Protein AF-A0AAV4IC95-F1 (afdb_monomer_lite)

Radius of gyration: 41.84 Å; chains: 1; bounding box: 137×111×97 Å

Secondary structure (DSSP, 8-state):
-------------------------------------HHHHHHHHHHHHHHHHHHHHHHHHHHH-TT-HHHHHHHHHHHHHHHHHHHHTT-HHHHHHHHHHHHHHHHHHTTSS---HHHHHHHHHHHHHHHHHHHHHHTT-----HHHHHHHHHHHHHHTTPPP----PPP-------------SSSPPHHHHHHHHHHHHHHHHHHHHHHHHHHHHHTSPBPPPHHHHHHHHHHHHHHHHTT-HHHHHHHHHHHHHHHHHHHTT--B-HHHHHHHHHHHHHHHHHHHHTTT-TTSPPTTHHHHHHHHHHHHHHHHHHHHHH--SSS----HHHHHHHHHHHHHHHHHHHHHHHH--TTT-SHHHHHHHHHHHHHHHHHHHTT-HHHHHHHHHHHHHHHHHHTT-S---HHHHHHHHHHHHHHHHHHHHHHTTPPPPP-HHHHHHHHHHHHH----------------------------S---HHHHHHHHHHHHHHHHHHHHHHHHHHH-TT-HHHHHHHHHHHHHHHHHHHHTT-HHHHHHHHHHHHHHHHHHTT-S---HHHHHHHHHHHHHHHHHHHHHHTT--PPP-HHHHHHHHHHHTT---------------PPP-PPP------TT--HHHHHHHHHHHHHHHHHHHHHHHHHHHTTT--HHHHHHHHHHHHHHHHHHHTT-HHHHHHHHHHHHHHHHHHHHTS--HHHHHHHHHHHHHHHHHHHHHHHHHHHHHS----------------------S-SS--PPPPP--------PPPP-----------------------HHHHHHHHHHHHHHHHHHHHHHHHHHHHHHHHHHHHHHHHHHHHHHHHHHHHHHHHHHHHHHHTT-------HHHHHHHHHHHHHHHHHHHHHHHHHHHHHHHHHHHHHHHHHHHHHHHHHHHHHHHHHHHHPPPGGGTHHHHHHHHHHHHHHTT--

Sequence (971 aa):
MSDEIVEEIVLASDETVAASSEPVDSATSEQTDDLIDDELLEVFIEEAQEVRETLAEYFPRWQADRTDADSLAEFRRGFHTLKGSGRMVGATVVGELAWSIENMLNRVIDGSIDPSDALVSLVDRVIALLPSMIAAFAEKQQILSPDIQSLMDEADCYSRGESWTPVELPPVAPVSEAVDDSTAEQAESEADLLDIFRKEAVVHLQVINDFIAESNERQVALAISDELQRSLHTLKGSASMAGITPVADVVIPLEKMIKEFQAHNIVADEPVLALLNRGGLLIQDGLDQLDANPLSPLAGANDLIHEIQLLQSERLTDIDEKEPVSGSRQEPKSVALFLAEGVDLLLEANDTLAHWNYQQDTDTAQALLNALITVSDSAKRVDIEPLVTLADSLIELYQRILQRQITMDDDLVQLLRDSHEHLIAMMDQLAAQQTSTGSQPLLDRISVLLQDSIPAATDDKADNQKTVSVETAAAGDVASDDMDQELIALFLDEATDILEEASRDLYRWLEYPDDQTCLQSLQRHLHTLKGGARMASITAIGDLGHELEYLYEDLCEARLSVSQELINLLLRTHDTLDEMLSQLRSNNVCRSAEDLRILIHEFRGGKTDDDQPTEEVQENSQPLASEPVSVALPDGLDPEMAGIFLEEATDLLEQIEEHMAAWQTDTANMMPAEELMRALHTLKGSARMAGLAELGDASHQMEVVVEGLQQKGSIGKDEIRELATDTEQLQRLVEGVASSFAQVLEPAAAVSVSDASDVPEATEPDRKIADVLSFPQPDDNAVSFIKAPAFLSSGQTAGNNAVEVSAREMVRVPAELLEQLVNLAGETSISRARIEQQISDFSYTLQEMHDTIERLREQLRRLDIETQSQILSRHEGELADHPEFDPLEMDQYSELTQLSRSLVESATDLMDLKDALADRNRDSETLITQQARINTELQEGLMRTRMVPFSRLLPRLRRIVRQVSSELGKD

Structure (mmCIF, N/CA/C/O backbone):
data_AF-A0AAV4IC95-F1
#
_entry.id   AF-A0AAV4IC95-F1
#
loop_
_atom_site.group_PDB
_atom_site.id
_atom_site.type_symbol
_atom_site.label_atom_id
_atom_site.label_alt_id
_atom_site.label_comp_id
_atom_site.label_asym_id
_atom_site.label_entity_id
_atom_site.label_seq_id
_atom_site.pdbx_PDB_ins_code
_atom_site.Cartn_x
_atom_site.Cartn_y
_atom_site.Cartn_z
_atom_site.occupancy
_atom_site.B_iso_or_equiv
_atom_site.auth_seq_id
_atom_site.auth_comp_id
_atom_site.auth_asym_id
_atom_site.auth_atom_id
_atom_site.pdbx_PDB_model_num
ATOM 1 N N . MET A 1 1 ? 83.575 -18.104 -8.329 1.00 35.94 1 MET A N 1
ATOM 2 C CA . MET A 1 1 ? 83.910 -19.512 -8.047 1.00 35.94 1 MET A CA 1
ATOM 3 C C . MET A 1 1 ? 82.585 -20.243 -8.092 1.00 35.94 1 MET A C 1
ATOM 5 O O . MET A 1 1 ? 81.776 -19.992 -7.216 1.00 35.94 1 MET A O 1
ATOM 9 N N . SER A 1 2 ? 82.207 -20.698 -9.286 1.00 32.94 2 SER A N 1
ATOM 10 C CA . SER A 1 2 ? 82.410 -22.077 -9.788 1.00 32.94 2 SER A CA 1
ATOM 11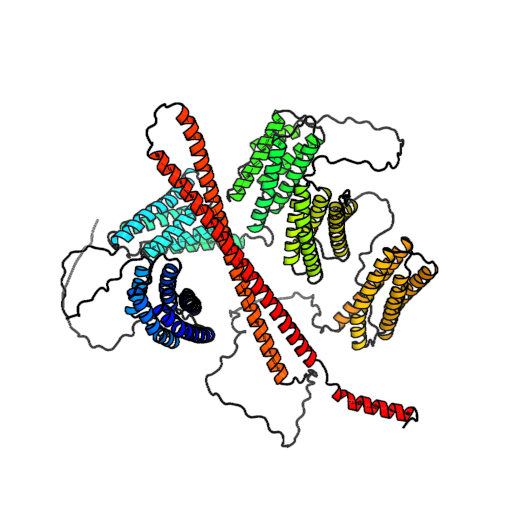 C C . SER A 1 2 ? 81.132 -22.866 -9.476 1.00 32.94 2 SER A C 1
ATOM 13 O O . SER A 1 2 ? 80.852 -23.071 -8.303 1.00 32.94 2 SER A O 1
ATOM 15 N N . ASP A 1 3 ? 80.202 -23.024 -10.419 1.00 32.50 3 ASP A N 1
ATOM 16 C CA . ASP A 1 3 ? 80.199 -24.003 -11.530 1.00 32.50 3 ASP A CA 1
ATOM 17 C C . ASP A 1 3 ? 80.418 -25.453 -11.083 1.00 32.50 3 ASP A C 1
ATOM 19 O O . ASP A 1 3 ? 81.523 -25.814 -10.686 1.00 32.50 3 ASP A O 1
ATOM 23 N N . GLU A 1 4 ? 79.376 -26.269 -11.268 1.00 36.56 4 GLU A N 1
ATOM 24 C CA . GLU A 1 4 ? 79.429 -27.672 -11.714 1.00 36.56 4 GLU A CA 1
ATOM 25 C C . GLU A 1 4 ? 78.048 -27.968 -12.361 1.00 36.56 4 GLU A C 1
ATOM 27 O O . GLU A 1 4 ? 77.035 -27.913 -11.671 1.00 36.56 4 GLU A O 1
ATOM 32 N N . ILE A 1 5 ? 77.879 -27.911 -13.695 1.00 33.66 5 ILE A N 1
ATOM 33 C CA . ILE A 1 5 ? 78.265 -28.880 -14.759 1.00 33.66 5 ILE A CA 1
ATOM 34 C C . ILE A 1 5 ? 77.443 -30.188 -14.612 1.00 33.66 5 ILE A C 1
ATOM 36 O O . ILE A 1 5 ? 77.639 -30.879 -13.623 1.00 33.66 5 ILE A O 1
ATOM 40 N N . VAL A 1 6 ? 76.406 -30.528 -15.406 1.00 31.30 6 VAL A N 1
ATOM 41 C CA . VAL A 1 6 ? 76.194 -30.683 -16.879 1.00 31.30 6 VAL A CA 1
ATOM 42 C C . VAL A 1 6 ? 76.185 -32.176 -17.299 1.00 31.30 6 VAL A C 1
ATOM 44 O O . VAL A 1 6 ? 77.106 -32.903 -16.946 1.00 31.30 6 VAL A O 1
ATOM 47 N N . GLU A 1 7 ? 75.158 -32.548 -18.099 1.00 31.05 7 GLU A N 1
ATOM 48 C CA . GLU A 1 7 ? 75.103 -33.641 -19.119 1.00 31.05 7 GLU A CA 1
ATOM 49 C C . GLU A 1 7 ? 75.051 -35.122 -18.643 1.00 31.05 7 GLU A C 1
ATOM 51 O O . GLU A 1 7 ? 75.615 -35.466 -17.617 1.00 31.05 7 GLU A O 1
ATOM 56 N N . GLU A 1 8 ? 74.394 -36.111 -19.279 1.00 30.03 8 GLU A N 1
ATOM 57 C CA . GLU A 1 8 ? 73.865 -36.318 -20.643 1.00 30.03 8 GLU A CA 1
ATOM 58 C C . GLU A 1 8 ? 73.067 -37.659 -20.695 1.00 30.03 8 GLU A C 1
ATOM 60 O O . GLU A 1 8 ? 73.295 -38.542 -19.866 1.00 30.03 8 GLU A O 1
ATOM 65 N N . ILE A 1 9 ? 72.237 -37.837 -21.739 1.00 27.55 9 ILE A N 1
ATOM 66 C CA . ILE A 1 9 ? 72.007 -39.059 -22.565 1.00 27.55 9 ILE A CA 1
ATOM 67 C C . ILE A 1 9 ? 70.525 -39.412 -22.819 1.00 27.55 9 ILE A C 1
ATOM 69 O O . ILE A 1 9 ? 69.745 -39.759 -21.937 1.00 27.55 9 ILE A O 1
ATOM 73 N N . VAL A 1 10 ? 70.213 -39.381 -24.118 1.00 27.75 10 VAL A N 1
ATOM 74 C CA . VAL A 1 10 ? 68.979 -39.723 -24.840 1.00 27.75 10 VAL A CA 1
ATOM 75 C C . VAL A 1 10 ? 69.079 -41.159 -25.399 1.00 27.75 10 VAL A C 1
ATOM 77 O O . VAL A 1 10 ? 70.168 -41.538 -25.824 1.00 27.75 10 VAL A O 1
ATOM 80 N N . LEU A 1 11 ? 67.959 -41.906 -25.478 1.00 27.08 11 LEU A N 1
ATOM 81 C CA . LEU A 1 11 ? 67.430 -42.628 -26.674 1.00 27.08 11 LEU A CA 1
ATOM 82 C C . LEU A 1 11 ? 66.675 -43.952 -26.386 1.00 27.08 11 LEU A C 1
ATOM 84 O O . LEU A 1 11 ? 67.269 -44.951 -25.998 1.00 27.08 11 LEU A O 1
ATOM 88 N N . ALA A 1 12 ? 65.397 -43.927 -26.795 1.00 26.23 12 ALA A N 1
ATOM 89 C CA . ALA A 1 12 ? 64.696 -44.853 -27.706 1.00 26.23 12 ALA A CA 1
ATOM 90 C C . ALA A 1 12 ? 64.202 -46.252 -27.265 1.00 26.23 12 ALA A C 1
ATOM 92 O O . ALA A 1 12 ? 64.983 -47.115 -26.877 1.00 26.23 12 ALA A O 1
ATOM 93 N N . SER A 1 13 ? 62.900 -46.469 -27.533 1.00 25.95 13 SER A N 1
ATOM 94 C CA . SER A 1 13 ? 62.185 -47.598 -28.200 1.00 25.95 13 SER A CA 1
ATOM 95 C C . SER A 1 13 ? 60.879 -47.924 -27.448 1.00 25.95 13 SER A C 1
ATOM 97 O O . SER A 1 13 ? 60.918 -48.263 -26.274 1.00 25.95 13 SER A O 1
ATOM 99 N N . ASP A 1 14 ? 59.714 -47.490 -27.941 1.00 26.14 14 ASP A N 1
ATOM 100 C CA . ASP A 1 14 ? 58.858 -48.101 -28.982 1.00 26.14 14 ASP A CA 1
ATOM 101 C C . ASP A 1 14 ? 58.219 -49.421 -28.520 1.00 26.14 14 ASP A C 1
ATOM 103 O O . ASP A 1 14 ? 58.886 -50.450 -28.519 1.00 26.14 14 ASP A O 1
ATOM 107 N N . GLU A 1 15 ? 56.933 -49.389 -28.142 1.00 27.03 15 GLU A N 1
ATOM 108 C CA . GLU A 1 15 ? 56.035 -50.531 -28.350 1.00 27.03 15 GLU A CA 1
ATOM 109 C C . GLU A 1 15 ? 54.547 -50.129 -28.309 1.00 27.03 15 GLU A C 1
ATOM 111 O O . GLU A 1 15 ? 54.009 -49.585 -27.347 1.00 27.03 15 GLU A O 1
ATOM 116 N N . THR A 1 16 ? 53.910 -50.427 -29.433 1.00 27.52 16 THR A N 1
ATOM 117 C CA . THR A 1 16 ? 52.493 -50.393 -29.797 1.00 27.52 16 THR A CA 1
ATOM 118 C C . THR A 1 16 ? 51.564 -51.167 -28.856 1.00 27.52 16 THR A C 1
ATOM 120 O O . THR A 1 16 ? 51.845 -52.335 -28.600 1.00 27.52 16 THR A O 1
ATOM 123 N N . VAL A 1 17 ? 50.370 -50.637 -28.542 1.00 27.72 17 VAL A N 1
ATOM 124 C CA . VAL A 1 17 ? 49.143 -51.455 -28.398 1.00 27.72 17 VAL A CA 1
ATOM 125 C C . VAL A 1 17 ? 47.923 -50.693 -28.921 1.00 27.72 17 VAL A C 1
ATOM 127 O O . VAL A 1 17 ? 47.652 -49.557 -28.545 1.00 27.72 17 VAL A O 1
ATOM 130 N N . ALA A 1 18 ? 47.222 -51.370 -29.827 1.00 26.33 18 ALA A N 1
ATOM 131 C CA . ALA A 1 18 ? 46.010 -50.962 -30.508 1.00 26.33 18 ALA A CA 1
ATOM 132 C C . ALA A 1 18 ? 44.761 -50.984 -29.612 1.00 26.33 18 ALA A C 1
ATOM 134 O O . ALA A 1 18 ? 44.652 -51.760 -28.664 1.00 26.33 18 ALA A O 1
ATOM 135 N N . ALA A 1 19 ? 43.805 -50.152 -30.018 1.00 26.06 19 ALA A N 1
ATOM 136 C CA . ALA A 1 19 ? 42.455 -50.028 -29.502 1.00 26.06 19 ALA A CA 1
ATOM 137 C C . ALA A 1 19 ? 41.643 -51.337 -29.553 1.00 26.06 19 ALA A C 1
ATOM 139 O O . ALA A 1 19 ? 41.654 -52.062 -30.549 1.00 26.06 19 ALA A O 1
ATOM 140 N N . SER A 1 20 ? 40.858 -51.558 -28.497 1.00 25.09 20 SER A N 1
ATOM 141 C CA . SER A 1 20 ? 39.622 -52.339 -28.511 1.00 25.09 20 SER A CA 1
ATOM 142 C C . SER A 1 20 ? 38.575 -51.562 -27.718 1.00 25.09 20 SER A C 1
ATOM 144 O O . SER A 1 20 ? 38.799 -51.202 -26.567 1.00 25.09 20 SER A O 1
ATOM 146 N N . SER A 1 21 ? 37.462 -51.297 -28.385 1.00 26.20 21 SER A N 1
ATOM 147 C CA . SER A 1 21 ? 36.261 -50.593 -27.946 1.00 26.20 21 SER A CA 1
ATOM 148 C C . SER A 1 21 ? 35.375 -51.428 -27.018 1.00 26.20 21 SER A C 1
ATOM 150 O O . SER A 1 21 ? 35.070 -52.567 -27.364 1.00 26.20 21 SER A O 1
ATOM 152 N N . GLU A 1 22 ? 34.894 -50.818 -25.935 1.00 23.02 22 GLU A N 1
ATOM 153 C CA . GLU A 1 22 ? 33.528 -50.921 -25.386 1.00 23.02 22 GLU A CA 1
ATOM 154 C C . GLU A 1 22 ? 33.271 -49.670 -24.505 1.00 23.02 22 GLU A C 1
ATOM 156 O O . GLU A 1 22 ? 34.238 -49.011 -24.115 1.00 23.02 22 GLU A O 1
ATOM 161 N N . PRO A 1 23 ? 32.006 -49.243 -24.330 1.00 26.70 23 PRO A N 1
ATOM 162 C CA . PRO A 1 23 ? 31.622 -47.836 -24.244 1.00 26.70 23 PRO A CA 1
ATOM 163 C C . PRO A 1 23 ? 31.932 -47.230 -22.876 1.00 26.70 23 PRO A C 1
ATOM 165 O O . PRO A 1 23 ? 31.667 -47.834 -21.840 1.00 26.70 23 PRO A O 1
ATOM 168 N N . VAL A 1 24 ? 32.478 -46.016 -22.889 1.00 25.73 24 VAL A N 1
ATOM 169 C CA . VAL A 1 24 ? 32.586 -45.176 -21.698 1.00 25.73 24 VAL A CA 1
ATOM 170 C C . VAL A 1 24 ? 31.320 -44.334 -21.653 1.00 25.73 24 VAL A C 1
ATOM 172 O O . VAL A 1 24 ? 31.080 -43.546 -22.567 1.00 25.73 24 VAL A O 1
ATOM 175 N N . ASP A 1 25 ? 30.517 -44.573 -20.617 1.00 24.92 25 ASP A N 1
ATOM 176 C CA . ASP A 1 25 ? 29.403 -43.730 -20.194 1.00 24.92 25 ASP A CA 1
ATOM 177 C C . ASP A 1 25 ? 29.812 -42.257 -20.267 1.00 24.92 25 ASP A C 1
ATOM 179 O O . ASP A 1 25 ? 30.789 -41.827 -19.645 1.00 24.92 25 ASP A O 1
ATOM 183 N N . SER A 1 26 ? 29.066 -41.495 -21.058 1.00 27.75 26 SER A N 1
ATOM 184 C CA . SER A 1 26 ? 29.115 -40.043 -21.061 1.00 27.75 26 SER A CA 1
ATOM 185 C C . SER A 1 26 ? 28.747 -39.548 -19.669 1.00 27.75 26 SER A C 1
ATOM 187 O O . SER A 1 26 ? 27.629 -39.766 -19.204 1.00 27.75 26 SER A O 1
ATOM 189 N N . ALA A 1 27 ? 29.711 -38.897 -19.025 1.00 29.45 27 ALA A N 1
ATOM 190 C CA . ALA A 1 27 ? 29.542 -38.202 -17.766 1.00 29.45 27 ALA A CA 1
ATOM 191 C C . ALA A 1 27 ? 28.375 -37.207 -17.869 1.00 29.45 27 ALA A C 1
ATOM 193 O O . ALA A 1 27 ? 28.445 -36.217 -18.593 1.00 29.45 27 ALA A O 1
ATOM 194 N N . THR A 1 28 ? 27.301 -37.570 -17.172 1.00 26.36 28 THR A N 1
ATOM 195 C CA . THR A 1 28 ? 26.306 -36.731 -16.498 1.00 26.36 28 THR A CA 1
ATOM 196 C C . THR A 1 28 ? 26.551 -35.226 -16.610 1.00 26.36 28 THR A C 1
ATOM 198 O O . THR A 1 28 ? 27.380 -34.669 -15.891 1.00 26.36 28 THR A O 1
ATOM 201 N N . SER A 1 29 ? 25.761 -34.576 -17.466 1.00 28.78 29 SER A N 1
ATOM 202 C CA . SER A 1 29 ? 25.302 -33.211 -17.223 1.00 28.78 29 SER A CA 1
ATOM 203 C C . SER A 1 29 ? 24.629 -33.175 -15.854 1.00 28.78 29 SER A C 1
ATOM 205 O O . SER A 1 29 ? 23.812 -34.052 -15.561 1.00 28.78 29 SER A O 1
ATOM 207 N N . GLU A 1 30 ? 24.977 -32.196 -15.027 1.00 28.31 30 GLU A N 1
ATOM 208 C CA . GLU A 1 30 ? 24.247 -31.874 -13.804 1.00 28.31 30 GLU A CA 1
ATOM 209 C C . GLU A 1 30 ? 22.785 -31.596 -14.180 1.00 28.31 30 GLU A C 1
ATOM 211 O O . GLU A 1 30 ? 22.443 -30.541 -14.704 1.00 28.31 30 GLU A O 1
ATOM 216 N N . GLN A 1 31 ? 21.938 -32.611 -14.006 1.00 30.70 31 GLN A N 1
ATOM 217 C CA . GLN A 1 31 ? 20.495 -32.469 -14.052 1.00 30.70 31 GLN A CA 1
ATOM 218 C C . GLN A 1 31 ? 20.095 -31.820 -12.734 1.00 30.70 31 GLN A C 1
ATOM 220 O O . GLN A 1 31 ? 20.204 -32.433 -11.671 1.00 30.70 31 GLN A O 1
ATOM 225 N N . THR A 1 32 ? 19.675 -30.563 -12.813 1.00 29.81 32 THR A N 1
ATOM 226 C CA . THR A 1 32 ? 18.768 -29.969 -11.840 1.00 29.81 32 THR A CA 1
ATOM 227 C C . THR A 1 32 ? 17.545 -30.875 -11.766 1.00 29.81 32 THR A C 1
ATOM 229 O O . THR A 1 32 ? 16.764 -30.966 -12.713 1.00 29.81 32 THR A O 1
ATOM 232 N N . ASP A 1 33 ? 17.449 -31.624 -10.672 1.00 33.09 33 ASP A N 1
ATOM 233 C CA . ASP A 1 33 ? 16.279 -32.409 -10.292 1.00 33.09 33 ASP A CA 1
ATOM 234 C C . ASP A 1 33 ? 15.185 -31.421 -9.855 1.00 33.09 33 ASP A C 1
ATOM 236 O O . ASP A 1 33 ? 14.886 -31.269 -8.672 1.00 33.09 33 ASP A O 1
ATOM 240 N N . ASP A 1 34 ? 14.654 -30.667 -10.822 1.00 41.28 34 ASP A N 1
ATOM 241 C CA . ASP A 1 34 ? 13.369 -30.004 -10.668 1.00 41.28 34 ASP A CA 1
ATOM 242 C C . ASP A 1 34 ? 12.340 -31.129 -10.683 1.00 41.28 34 ASP A C 1
ATOM 244 O O . ASP A 1 34 ? 11.968 -31.666 -11.731 1.00 41.28 34 ASP A O 1
ATOM 248 N N . LEU A 1 35 ? 11.927 -31.531 -9.485 1.00 46.97 35 LEU A N 1
ATOM 249 C CA . LEU A 1 35 ? 10.699 -32.276 -9.265 1.00 46.97 35 LEU A CA 1
ATOM 250 C C . LEU A 1 35 ? 9.558 -31.447 -9.873 1.00 46.97 35 LEU A C 1
ATOM 252 O O . LEU A 1 35 ? 8.955 -30.625 -9.188 1.00 46.97 35 LEU A O 1
ATOM 256 N N . ILE A 1 36 ? 9.287 -31.628 -11.170 1.00 56.00 36 ILE A N 1
ATOM 257 C CA . ILE A 1 36 ? 8.017 -31.221 -11.767 1.00 56.00 36 ILE A CA 1
ATOM 258 C C . ILE A 1 36 ? 6.970 -31.955 -10.944 1.00 56.00 36 ILE A C 1
ATOM 260 O O . ILE A 1 36 ? 6.952 -33.188 -10.936 1.00 56.00 36 ILE A O 1
ATOM 264 N N . ASP A 1 37 ? 6.175 -31.193 -10.202 1.00 66.12 37 ASP A N 1
ATOM 265 C CA . ASP A 1 37 ? 5.076 -31.721 -9.413 1.00 66.12 37 ASP A CA 1
ATOM 266 C C . ASP A 1 37 ? 4.169 -32.529 -10.349 1.00 66.12 37 ASP A C 1
ATOM 268 O O . ASP A 1 37 ? 3.635 -31.992 -11.325 1.00 66.12 37 ASP A O 1
ATOM 272 N N . ASP A 1 38 ? 4.059 -33.837 -10.106 1.00 64.94 38 ASP A N 1
ATOM 273 C CA . ASP A 1 38 ? 3.275 -34.728 -10.960 1.00 64.94 38 ASP A CA 1
ATOM 274 C C . ASP A 1 38 ? 1.782 -34.295 -10.965 1.00 64.94 38 ASP A C 1
ATOM 276 O O . ASP A 1 38 ? 1.086 -34.568 -11.944 1.00 64.94 38 ASP A O 1
ATOM 280 N N . GLU A 1 39 ? 1.311 -33.541 -9.953 1.00 66.75 39 GLU A N 1
ATOM 281 C CA . GLU A 1 39 ? -0.017 -32.899 -9.941 1.00 66.75 39 GLU A CA 1
ATOM 282 C C . GLU A 1 39 ? -0.100 -31.717 -10.925 1.00 66.75 39 GLU A C 1
ATOM 284 O O . GLU A 1 39 ? -1.061 -31.607 -11.687 1.00 66.75 39 GLU A O 1
ATOM 289 N N . LEU A 1 40 ? 0.926 -30.859 -10.983 1.00 73.50 40 LEU A N 1
ATOM 290 C CA . LEU A 1 40 ? 0.981 -29.751 -11.948 1.00 73.50 40 LEU A CA 1
ATOM 291 C C . LEU A 1 40 ? 1.126 -30.263 -13.387 1.00 73.50 40 LEU A C 1
ATOM 293 O O . LEU A 1 40 ? 0.558 -29.683 -14.313 1.00 73.50 40 LEU A O 1
ATOM 297 N N . LEU A 1 41 ? 1.843 -31.373 -13.586 1.00 78.38 41 LEU A N 1
ATOM 298 C CA . LEU A 1 41 ? 1.952 -32.036 -14.884 1.00 78.38 41 LEU A CA 1
ATOM 299 C C . LEU A 1 41 ? 0.595 -32.576 -15.368 1.00 78.38 41 LEU A C 1
ATOM 301 O O . LEU A 1 41 ? 0.285 -32.444 -16.553 1.00 78.38 41 LEU A O 1
ATOM 305 N N . GLU A 1 42 ? -0.211 -33.165 -14.478 1.00 78.88 42 GLU A N 1
ATOM 306 C CA . GLU A 1 42 ? -1.560 -33.654 -14.802 1.00 78.88 42 GLU A CA 1
ATOM 307 C C . GLU A 1 42 ? -2.481 -32.495 -15.212 1.00 78.88 42 GLU A C 1
ATOM 309 O O . GLU A 1 42 ? -3.097 -32.560 -16.279 1.00 78.88 42 GLU A O 1
ATOM 314 N N . VAL A 1 43 ? -2.463 -31.388 -14.458 1.00 78.75 43 VAL A N 1
ATOM 315 C CA . VAL A 1 43 ? -3.209 -30.157 -14.783 1.00 78.75 43 VAL A CA 1
ATOM 316 C C . VAL A 1 43 ? -2.779 -29.580 -16.133 1.00 78.75 43 VAL A C 1
ATOM 318 O O . VAL A 1 43 ? -3.624 -29.278 -16.973 1.00 78.75 43 VAL A O 1
ATOM 321 N N . PHE A 1 44 ? -1.475 -29.490 -16.405 1.00 85.12 44 PHE A N 1
ATOM 322 C CA . PHE A 1 44 ? -0.980 -29.007 -17.696 1.00 85.12 44 PHE A CA 1
ATOM 323 C C . PHE A 1 44 ? -1.433 -29.885 -18.866 1.00 85.12 44 PHE A C 1
ATOM 325 O O . PHE A 1 44 ? -1.768 -29.371 -19.932 1.00 85.12 44 PHE A O 1
ATOM 332 N N . ILE A 1 45 ? -1.452 -31.210 -18.701 1.00 84.75 45 ILE A N 1
ATOM 333 C CA . ILE A 1 45 ? -1.902 -32.123 -19.758 1.00 84.75 45 ILE A CA 1
ATOM 334 C C . ILE A 1 45 ? -3.406 -31.962 -20.015 1.00 84.75 45 ILE A C 1
ATOM 336 O O . ILE A 1 45 ? -3.816 -32.030 -21.178 1.00 84.75 45 ILE A O 1
ATOM 340 N N . GLU A 1 46 ? -4.217 -31.743 -18.978 1.00 82.81 46 GLU A N 1
ATOM 341 C CA . GLU A 1 46 ? -5.650 -31.448 -19.110 1.00 82.81 46 GLU A CA 1
ATOM 342 C C . GLU A 1 46 ? -5.881 -30.103 -19.815 1.00 82.81 46 GLU A C 1
ATOM 344 O O . GLU A 1 46 ? -6.550 -30.065 -20.851 1.00 82.81 46 GLU A O 1
ATOM 349 N N . GLU A 1 47 ? -5.233 -29.027 -19.364 1.00 84.38 47 GLU A N 1
ATOM 350 C CA . GLU A 1 47 ? -5.332 -27.702 -19.991 1.00 84.38 47 GLU A CA 1
ATOM 351 C C . GLU A 1 47 ? -4.843 -27.715 -21.445 1.00 84.38 47 GLU A C 1
ATOM 353 O O . GLU A 1 47 ? -5.479 -27.154 -22.340 1.00 84.38 47 GLU A O 1
ATOM 358 N N . ALA A 1 48 ? -3.742 -28.411 -21.734 1.00 86.81 48 ALA A N 1
ATOM 359 C CA . ALA A 1 48 ? -3.226 -28.533 -23.090 1.00 86.81 48 ALA A CA 1
ATOM 360 C C . ALA A 1 48 ? -4.159 -29.357 -24.000 1.00 86.81 48 ALA A C 1
ATOM 362 O O . ALA A 1 48 ? -4.172 -29.151 -25.219 1.00 86.81 48 ALA A O 1
ATOM 363 N N . GLN A 1 49 ? -4.959 -30.276 -23.449 1.00 85.06 49 GLN A N 1
ATOM 364 C CA . GLN A 1 49 ? -6.016 -30.964 -24.197 1.00 85.06 49 GLN A CA 1
ATOM 365 C C . GLN A 1 49 ? -7.196 -30.033 -24.493 1.00 85.06 49 GLN A C 1
ATOM 367 O O . GLN A 1 49 ? -7.617 -29.972 -25.650 1.00 85.06 49 GLN A O 1
ATOM 372 N N . GLU A 1 50 ? -7.668 -29.255 -23.518 1.00 85.69 50 GLU A N 1
ATOM 373 C CA . GLU A 1 50 ? -8.743 -28.267 -23.707 1.00 85.69 50 GLU A CA 1
ATOM 374 C C . GLU A 1 50 ? -8.360 -27.179 -24.721 1.00 85.69 50 GLU A C 1
ATOM 376 O O . GLU A 1 50 ? -9.129 -26.834 -25.628 1.00 85.69 50 GLU A O 1
ATOM 381 N N . VAL A 1 51 ? -7.120 -26.687 -24.641 1.00 89.69 51 VAL A N 1
ATOM 382 C CA . VAL A 1 51 ? -6.557 -25.762 -25.629 1.00 89.69 51 VAL A CA 1
ATOM 383 C C . VAL A 1 51 ? -6.584 -26.394 -27.016 1.00 89.69 51 VAL A C 1
ATOM 385 O O . VAL A 1 51 ? -7.004 -25.751 -27.973 1.00 89.69 51 VAL A O 1
ATOM 388 N N . ARG A 1 52 ? -6.193 -27.663 -27.165 1.00 89.19 52 ARG A N 1
ATOM 389 C CA . ARG A 1 52 ? -6.228 -28.339 -28.471 1.00 89.19 52 ARG A CA 1
ATOM 390 C C . ARG A 1 52 ? -7.638 -28.492 -29.031 1.00 89.19 52 ARG A C 1
ATOM 392 O O . ARG A 1 52 ? -7.793 -28.396 -30.248 1.00 89.19 52 ARG A O 1
ATOM 399 N N . GLU A 1 53 ? -8.639 -28.735 -28.192 1.00 88.31 53 GLU A N 1
ATOM 400 C CA . GLU A 1 53 ? -10.043 -28.763 -28.619 1.00 88.31 53 GLU A CA 1
ATOM 401 C C . GLU A 1 53 ? -10.487 -27.387 -29.124 1.00 88.31 53 GLU A C 1
ATOM 403 O O . GLU A 1 53 ? -11.052 -27.282 -30.215 1.00 88.31 53 GLU A O 1
ATOM 408 N N . THR A 1 54 ? -10.110 -26.332 -28.402 1.00 87.81 54 THR A N 1
ATOM 409 C CA . THR A 1 54 ? -10.349 -24.936 -28.789 1.00 87.81 54 THR A CA 1
ATOM 410 C C . THR A 1 54 ? -9.674 -24.606 -30.125 1.00 87.81 54 THR A C 1
ATOM 412 O O . THR A 1 54 ? -10.322 -24.125 -31.057 1.00 87.81 54 THR A O 1
ATOM 415 N N . LEU A 1 55 ? -8.389 -24.939 -30.288 1.00 89.88 55 LEU A N 1
ATOM 416 C CA . LEU A 1 55 ? -7.661 -24.737 -31.544 1.00 89.88 55 LEU A CA 1
ATOM 417 C C . LEU A 1 55 ? -8.304 -25.531 -32.696 1.00 89.88 55 LEU A C 1
ATOM 419 O O . LEU A 1 55 ? -8.419 -25.011 -33.803 1.00 89.88 55 LEU A O 1
ATOM 423 N N . ALA A 1 56 ? -8.772 -26.758 -32.450 1.00 88.00 56 ALA A N 1
ATOM 424 C CA . ALA A 1 56 ? -9.435 -27.583 -33.460 1.00 88.00 56 ALA A CA 1
ATOM 425 C C . ALA A 1 56 ? -10.816 -27.048 -33.885 1.00 88.00 56 ALA A C 1
ATOM 427 O O . ALA A 1 56 ? -11.234 -27.295 -35.019 1.00 88.00 56 ALA A O 1
ATOM 428 N N . GLU A 1 57 ? -11.521 -26.326 -33.011 1.00 89.81 57 GLU A N 1
ATOM 429 C CA . GLU A 1 57 ? -12.806 -25.698 -33.327 1.00 89.81 57 GLU A CA 1
ATOM 430 C C . GLU A 1 57 ? -12.639 -24.361 -34.064 1.00 89.81 57 GLU A C 1
ATOM 432 O O . GLU A 1 57 ? -13.272 -24.144 -35.103 1.00 89.81 57 GLU A O 1
ATOM 437 N N . TYR A 1 58 ? -11.794 -23.466 -33.547 1.00 90.94 58 TYR A N 1
ATOM 438 C CA . TYR A 1 58 ? -11.745 -22.072 -33.997 1.00 90.94 58 TYR A CA 1
ATOM 439 C C . TYR A 1 58 ? -10.748 -21.824 -35.135 1.00 90.94 58 TYR A C 1
ATOM 441 O O . TYR A 1 58 ? -11.045 -21.025 -36.028 1.00 90.94 58 TYR A O 1
ATOM 449 N N . PHE A 1 59 ? -9.626 -22.553 -35.207 1.00 92.06 59 PHE A N 1
ATOM 450 C CA . PHE A 1 59 ? -8.657 -22.362 -36.295 1.00 92.06 59 PHE A CA 1
ATOM 451 C C . PHE A 1 59 ? -9.243 -22.663 -37.690 1.00 92.06 59 PHE A C 1
ATOM 453 O O . PHE A 1 59 ? -9.083 -21.829 -38.582 1.00 92.06 59 PHE A O 1
ATOM 460 N N . PRO A 1 60 ? -9.993 -23.763 -37.926 1.00 92.31 60 PRO A N 1
ATOM 461 C CA . PRO A 1 60 ? -10.605 -24.009 -39.236 1.00 92.31 60 PRO A CA 1
ATOM 462 C C . PRO A 1 60 ? -11.665 -22.968 -39.624 1.00 92.31 60 PRO A C 1
ATOM 464 O O . PRO A 1 60 ? -11.865 -22.705 -40.811 1.00 92.31 60 PRO A O 1
ATOM 467 N N . ARG A 1 61 ? -12.352 -22.373 -38.637 1.00 90.31 61 ARG A N 1
ATOM 468 C CA . ARG A 1 61 ? -13.345 -21.308 -38.857 1.00 90.31 61 ARG A CA 1
ATOM 469 C C . ARG A 1 61 ? -12.659 -20.027 -39.317 1.00 90.31 61 ARG A C 1
ATOM 471 O O . ARG A 1 61 ? -13.037 -19.487 -40.354 1.00 90.31 61 ARG A O 1
ATOM 478 N N . TRP A 1 62 ? -11.585 -19.639 -38.635 1.00 92.19 62 TRP A N 1
ATOM 479 C CA . TRP A 1 62 ? -10.755 -18.505 -39.031 1.00 92.19 62 TRP A CA 1
ATOM 480 C C . TRP A 1 62 ? -10.012 -18.735 -40.360 1.00 92.19 62 TRP A C 1
ATOM 482 O O . TRP A 1 62 ? -9.879 -17.836 -41.187 1.00 92.19 62 TRP A O 1
ATOM 492 N N . GLN A 1 63 ? -9.582 -19.967 -40.639 1.00 90.62 63 GLN A N 1
ATOM 493 C CA . GLN A 1 63 ? -8.976 -20.322 -41.923 1.00 90.62 63 GLN A CA 1
ATOM 494 C C . GLN A 1 63 ? -9.967 -20.170 -43.091 1.00 90.62 63 GLN A C 1
ATOM 496 O O . GLN A 1 63 ? -9.562 -19.778 -44.190 1.00 90.62 63 GLN A O 1
ATOM 501 N N . ALA A 1 64 ? -11.248 -20.486 -42.871 1.0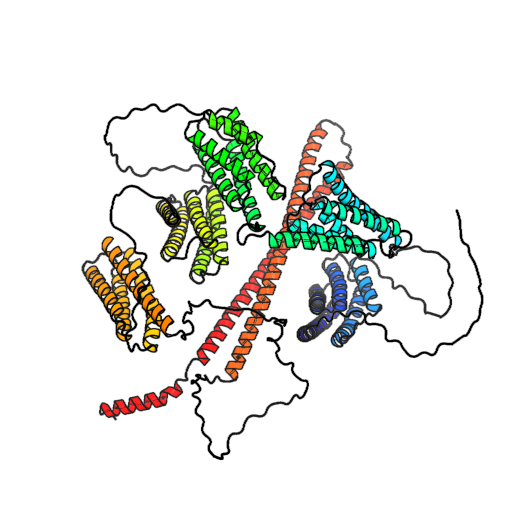0 88.81 64 ALA A N 1
ATOM 502 C CA . ALA A 1 64 ? -12.308 -20.342 -43.868 1.00 88.81 64 ALA A CA 1
ATOM 503 C C . ALA A 1 64 ? -12.753 -18.882 -44.057 1.00 88.81 64 ALA A C 1
ATOM 505 O O . ALA A 1 64 ? -13.077 -18.490 -45.182 1.00 88.81 64 ALA A O 1
ATOM 506 N N . ASP A 1 65 ? -12.749 -18.092 -42.983 1.00 88.62 65 ASP A N 1
ATOM 507 C CA . ASP A 1 65 ? -13.037 -16.660 -42.987 1.00 88.62 65 ASP A CA 1
ATOM 508 C C . ASP A 1 65 ? -12.025 -15.895 -42.121 1.00 88.62 65 ASP A C 1
ATOM 510 O O . ASP A 1 65 ? -12.168 -15.779 -40.905 1.00 88.62 65 ASP A O 1
ATOM 514 N N . ARG A 1 66 ? -11.007 -15.322 -42.775 1.00 84.94 66 ARG A N 1
ATOM 515 C CA . ARG A 1 66 ? -9.916 -14.590 -42.104 1.00 84.94 66 ARG A CA 1
ATOM 516 C C . ARG A 1 66 ? -10.349 -13.270 -41.477 1.00 84.94 66 ARG A C 1
ATOM 518 O O . ARG A 1 66 ? -9.548 -12.636 -40.799 1.00 84.94 66 ARG A O 1
ATOM 525 N N . THR A 1 67 ? -11.582 -12.840 -41.736 1.00 82.12 67 THR A N 1
ATOM 526 C CA . THR A 1 67 ? -12.160 -11.628 -41.149 1.00 82.12 67 THR A CA 1
ATOM 527 C C . THR A 1 67 ? -12.958 -11.909 -39.875 1.00 82.12 67 THR A C 1
ATOM 529 O O . THR A 1 67 ? -13.415 -10.968 -39.230 1.00 82.12 67 THR A O 1
ATOM 532 N N . ASP A 1 68 ? -13.099 -13.182 -39.488 1.00 88.06 68 ASP A N 1
ATOM 533 C CA . ASP A 1 68 ? -13.756 -13.599 -38.250 1.00 88.06 68 ASP A CA 1
ATOM 534 C C . ASP A 1 68 ? -12.858 -13.320 -37.031 1.00 88.06 68 ASP A C 1
ATOM 536 O O . ASP A 1 68 ? -12.030 -14.143 -36.628 1.00 88.06 68 ASP A O 1
ATOM 540 N N . ALA A 1 69 ? -13.014 -12.121 -36.466 1.00 83.94 69 ALA A N 1
ATOM 541 C CA . ALA A 1 69 ? -12.262 -11.656 -35.303 1.00 83.94 69 ALA A CA 1
ATOM 542 C C . ALA A 1 69 ? -12.529 -12.494 -34.040 1.00 83.94 69 ALA A C 1
ATOM 544 O O . ALA A 1 69 ? -11.614 -12.674 -33.238 1.00 83.94 69 ALA A O 1
ATOM 545 N N . ASP A 1 70 ? -13.736 -13.052 -33.891 1.00 84.62 70 ASP A N 1
ATOM 546 C CA . ASP A 1 70 ? -14.097 -13.884 -32.737 1.00 84.62 70 ASP A CA 1
ATOM 547 C C . ASP A 1 70 ? -13.306 -15.198 -32.774 1.00 84.62 70 ASP A C 1
ATOM 549 O O . ASP A 1 70 ? -12.684 -15.595 -31.787 1.00 84.62 70 ASP A O 1
ATOM 553 N N . SER A 1 71 ? -13.248 -15.840 -33.947 1.00 88.75 71 SER A N 1
ATOM 554 C CA . SER A 1 71 ? -12.447 -17.055 -34.132 1.00 88.75 71 SER A CA 1
ATOM 555 C C . SER A 1 71 ? -10.941 -16.793 -33.981 1.00 88.75 71 SER A C 1
ATOM 557 O O . SER A 1 71 ? -10.242 -17.644 -33.435 1.00 88.75 71 SER A O 1
ATOM 559 N N . LEU A 1 72 ? -10.432 -15.630 -34.412 1.00 90.00 72 LEU A N 1
ATOM 560 C CA . LEU A 1 72 ? -9.026 -15.235 -34.220 1.00 90.00 72 LEU A CA 1
ATOM 561 C C . LEU A 1 72 ? -8.683 -15.011 -32.738 1.00 90.00 72 LEU A C 1
ATOM 563 O O . LEU A 1 72 ? -7.620 -15.435 -32.282 1.00 90.00 72 LEU A O 1
ATOM 567 N N . ALA A 1 73 ? -9.581 -14.375 -31.983 1.00 87.62 73 ALA A N 1
ATOM 568 C CA . ALA A 1 73 ? -9.393 -14.105 -30.563 1.00 87.62 73 ALA A CA 1
ATOM 569 C C . ALA A 1 73 ? -9.362 -15.397 -29.730 1.00 87.62 73 ALA A C 1
ATOM 571 O O . ALA A 1 73 ? -8.452 -15.573 -28.919 1.00 87.62 73 ALA A O 1
ATOM 572 N N . GLU A 1 74 ? -10.295 -16.325 -29.964 1.00 88.50 74 GLU A N 1
ATOM 573 C CA . GLU A 1 74 ? -10.327 -17.628 -29.278 1.00 88.50 74 GLU A CA 1
ATOM 574 C C . GLU A 1 74 ? -9.121 -18.502 -29.641 1.00 88.50 74 GLU A C 1
ATOM 576 O O . GLU A 1 74 ? -8.504 -19.147 -28.792 1.00 88.50 74 GLU A O 1
ATOM 581 N N . PHE A 1 75 ? -8.710 -18.454 -30.903 1.00 85.69 75 PHE A N 1
ATOM 582 C CA . PHE A 1 75 ? -7.515 -19.132 -31.381 1.00 85.69 75 PHE A CA 1
ATOM 583 C C . PHE A 1 75 ? -6.220 -18.588 -30.732 1.00 85.69 75 PHE A C 1
ATOM 585 O O . PHE A 1 75 ? -5.377 -19.370 -30.285 1.00 85.69 75 PHE A O 1
ATOM 592 N N . ARG A 1 76 ? -6.081 -17.261 -30.591 1.00 92.62 76 ARG A N 1
ATOM 593 C CA . ARG A 1 76 ? -4.964 -16.611 -29.877 1.00 92.62 76 ARG A CA 1
ATOM 594 C C . ARG A 1 76 ? -4.983 -16.908 -28.372 1.00 92.62 76 ARG A C 1
ATOM 596 O O . ARG A 1 76 ? -3.925 -17.159 -27.794 1.00 92.62 76 ARG A O 1
ATOM 603 N N . ARG A 1 77 ? -6.166 -16.950 -27.742 1.00 88.69 77 ARG A N 1
ATOM 604 C CA . ARG A 1 77 ? -6.333 -17.359 -26.333 1.00 88.69 77 ARG A CA 1
ATOM 605 C C . ARG A 1 77 ? -5.782 -18.759 -26.076 1.00 88.69 77 ARG A C 1
ATOM 607 O O . ARG A 1 77 ? -5.078 -18.941 -25.089 1.00 88.69 77 ARG A O 1
ATOM 614 N N . GLY A 1 78 ? -6.005 -19.705 -26.990 1.00 90.06 78 GLY A N 1
ATOM 615 C CA . GLY A 1 78 ? -5.431 -21.050 -26.890 1.00 90.06 78 GLY A CA 1
ATOM 616 C C . GLY A 1 78 ? -3.901 -21.047 -26.745 1.00 90.06 78 GLY A C 1
ATOM 617 O O . GLY A 1 78 ? -3.362 -21.693 -25.848 1.00 90.06 78 GLY A O 1
ATOM 618 N N . PHE A 1 79 ? -3.189 -20.268 -27.565 1.00 92.88 79 PHE A N 1
ATOM 619 C CA . PHE A 1 79 ? -1.728 -20.139 -27.457 1.00 92.88 79 PHE A CA 1
ATOM 620 C C . PHE A 1 79 ? -1.272 -19.367 -26.211 1.00 92.88 79 PHE A C 1
ATOM 622 O O . PHE A 1 79 ? -0.270 -19.743 -25.605 1.00 92.88 79 PHE A O 1
ATOM 629 N N . HIS A 1 80 ? -2.024 -18.354 -25.770 1.00 89.50 80 HIS A N 1
ATOM 630 C CA . HIS A 1 80 ? -1.746 -17.647 -24.514 1.00 89.50 80 HIS A CA 1
ATOM 631 C C . HIS A 1 80 ? -1.823 -18.580 -23.293 1.00 89.50 80 HIS A C 1
ATOM 633 O O . HIS A 1 80 ? -0.929 -18.571 -22.443 1.00 89.50 80 HIS A O 1
ATOM 639 N N . THR A 1 81 ? -2.861 -19.417 -23.218 1.00 86.88 81 THR A N 1
ATOM 640 C CA . THR A 1 81 ? -3.023 -20.415 -22.150 1.00 86.88 81 THR A CA 1
ATOM 641 C C . THR A 1 81 ? -1.897 -21.446 -22.183 1.00 86.88 81 THR A C 1
ATOM 643 O O . THR A 1 81 ? -1.341 -21.783 -21.140 1.00 86.88 81 THR A O 1
ATOM 646 N N . LEU A 1 82 ? -1.484 -21.892 -23.375 1.00 88.06 82 LEU A N 1
ATOM 647 C CA . LEU A 1 82 ? -0.379 -22.842 -23.529 1.00 88.06 82 LEU A CA 1
ATOM 648 C C . LEU A 1 82 ? 0.987 -22.245 -23.132 1.00 88.06 82 LEU A C 1
ATOM 650 O O . LEU A 1 82 ? 1.820 -22.944 -22.558 1.00 88.06 82 LEU A O 1
ATOM 654 N N . LYS A 1 83 ? 1.205 -20.945 -23.379 1.00 88.69 83 LYS A N 1
ATOM 655 C CA . LYS A 1 83 ? 2.385 -20.204 -22.902 1.00 88.69 83 LYS A CA 1
ATOM 656 C C . LYS A 1 83 ? 2.442 -20.166 -21.373 1.00 88.69 83 LYS A C 1
ATOM 658 O O . LYS A 1 83 ? 3.485 -20.465 -20.793 1.00 88.69 83 LYS A O 1
ATOM 663 N N . GLY A 1 84 ? 1.339 -19.772 -20.732 1.00 78.25 84 GLY A N 1
ATOM 664 C CA . GLY A 1 84 ? 1.261 -19.618 -19.276 1.00 78.25 84 GLY A CA 1
ATOM 665 C C . GLY A 1 84 ? 1.423 -20.947 -18.541 1.00 78.25 84 GLY A C 1
ATOM 666 O O . GLY A 1 84 ? 2.305 -21.085 -17.696 1.00 78.25 84 GLY A O 1
ATOM 667 N N . SER A 1 85 ? 0.628 -21.942 -18.932 1.00 83.88 85 SER A N 1
ATOM 668 C CA . SER A 1 85 ? 0.664 -23.287 -18.349 1.00 83.88 85 SER A CA 1
ATOM 669 C C . SER A 1 85 ? 2.000 -23.993 -18.615 1.00 83.88 85 SER A C 1
ATOM 671 O O . SER A 1 85 ? 2.581 -24.573 -17.703 1.00 83.88 85 SER A O 1
ATOM 673 N N . GLY A 1 86 ? 2.571 -23.850 -19.818 1.00 82.50 86 GLY A N 1
ATOM 674 C CA . GLY A 1 86 ? 3.864 -24.441 -20.169 1.00 82.50 86 GLY A CA 1
ATOM 675 C C . GLY A 1 86 ? 5.040 -23.892 -19.356 1.00 82.50 86 GLY A C 1
ATOM 676 O O . GLY A 1 86 ? 5.892 -24.664 -18.918 1.00 82.50 86 GLY A O 1
ATOM 677 N N . ARG A 1 87 ? 5.090 -22.578 -19.094 1.00 81.38 87 ARG A N 1
ATOM 678 C CA . ARG A 1 87 ? 6.136 -21.977 -18.240 1.00 81.38 87 ARG A CA 1
ATOM 679 C C . ARG A 1 87 ? 5.975 -22.349 -16.764 1.00 81.38 87 ARG A C 1
ATOM 681 O O . ARG A 1 87 ? 6.982 -22.498 -16.081 1.00 81.38 87 ARG A O 1
ATOM 688 N N . MET A 1 88 ? 4.741 -22.541 -16.300 1.00 76.62 88 MET A N 1
ATOM 689 C CA . MET A 1 88 ? 4.433 -22.919 -14.916 1.00 76.62 88 MET A CA 1
ATOM 690 C C . MET A 1 88 ? 4.934 -24.325 -14.559 1.00 76.62 88 MET A C 1
ATOM 692 O O . MET A 1 88 ? 5.401 -24.536 -13.445 1.00 76.62 88 MET A O 1
ATOM 696 N N . VAL A 1 89 ? 4.887 -25.267 -15.506 1.00 78.06 89 VAL A N 1
ATOM 697 C CA . VAL A 1 89 ? 5.296 -26.669 -15.281 1.00 78.06 89 VAL A CA 1
ATOM 698 C C . VAL A 1 89 ? 6.700 -27.007 -15.789 1.00 78.06 89 VAL A C 1
ATOM 700 O O . VAL A 1 89 ? 7.104 -28.165 -15.763 1.00 78.06 89 VAL A O 1
ATOM 703 N N . GLY A 1 90 ? 7.447 -26.020 -16.293 1.00 75.06 90 GLY A N 1
ATOM 704 C CA . GLY A 1 90 ? 8.792 -26.227 -16.843 1.00 75.06 90 GLY A CA 1
ATOM 705 C C . GLY A 1 90 ? 8.832 -26.784 -18.275 1.00 75.06 90 GLY A C 1
ATOM 706 O O . GLY A 1 90 ? 9.902 -27.145 -18.767 1.00 75.06 90 GLY A O 1
ATOM 707 N N . ALA A 1 91 ? 7.705 -26.809 -18.997 1.00 81.00 91 ALA A N 1
ATOM 708 C CA . ALA A 1 91 ? 7.629 -27.138 -20.425 1.00 81.00 91 ALA A CA 1
ATOM 709 C C . ALA A 1 91 ? 8.096 -25.960 -21.305 1.00 81.00 91 ALA A C 1
ATOM 711 O O . ALA A 1 91 ? 7.371 -25.488 -22.185 1.00 81.00 91 ALA A O 1
ATOM 712 N N . THR A 1 92 ? 9.320 -25.478 -21.076 1.00 80.31 92 THR A N 1
ATOM 713 C CA . THR A 1 92 ? 9.868 -24.249 -21.679 1.00 80.31 92 THR A CA 1
ATOM 714 C C . THR A 1 92 ? 9.766 -24.240 -23.203 1.00 80.31 92 THR A C 1
ATOM 716 O O . THR A 1 92 ? 9.272 -23.277 -23.771 1.00 80.31 92 THR A O 1
ATOM 719 N N . VAL A 1 93 ? 10.109 -25.341 -23.876 1.00 83.06 93 VAL A N 1
ATOM 720 C CA . VAL A 1 93 ? 10.039 -25.445 -25.348 1.00 83.06 93 VAL A CA 1
ATOM 721 C C . VAL A 1 93 ? 8.609 -25.275 -25.885 1.00 83.06 93 VAL A C 1
ATOM 723 O O . VAL A 1 93 ? 8.406 -24.645 -26.920 1.00 83.06 93 VAL A O 1
ATOM 726 N N . VAL A 1 94 ? 7.605 -25.819 -25.187 1.00 85.62 94 VAL A N 1
ATOM 727 C CA . VAL A 1 94 ? 6.188 -25.661 -25.566 1.00 85.62 94 VAL A CA 1
ATOM 728 C C . VAL A 1 94 ? 5.734 -24.224 -25.304 1.00 85.62 94 VAL A C 1
ATOM 730 O O . VAL A 1 94 ? 5.059 -23.635 -26.147 1.00 85.62 94 VAL A O 1
ATOM 733 N N . GLY A 1 95 ? 6.138 -23.658 -24.163 1.00 84.81 95 GLY A N 1
ATOM 734 C CA . GLY A 1 95 ? 5.801 -22.292 -23.771 1.00 84.81 95 GLY A CA 1
ATOM 735 C C . GLY A 1 95 ? 6.381 -21.234 -24.713 1.00 84.81 95 GLY A C 1
ATOM 736 O O . GLY A 1 95 ? 5.659 -20.323 -25.115 1.00 84.81 95 GLY A O 1
ATOM 737 N N . GLU A 1 96 ? 7.644 -21.376 -25.120 1.00 86.56 96 GLU A N 1
ATOM 738 C CA . GLU A 1 96 ? 8.297 -20.439 -26.043 1.00 86.56 96 GLU A CA 1
ATOM 739 C C . GLU A 1 96 ? 7.719 -20.528 -27.462 1.00 86.56 96 GLU A C 1
ATOM 741 O O . GLU A 1 96 ? 7.419 -19.500 -28.066 1.00 86.56 96 GLU A O 1
ATOM 746 N N . LEU A 1 97 ? 7.450 -21.735 -27.978 1.00 89.25 97 LEU A N 1
ATOM 747 C CA . LEU A 1 97 ? 6.776 -21.886 -29.275 1.00 89.25 97 LEU A CA 1
ATOM 748 C C . LEU A 1 97 ? 5.372 -21.261 -29.258 1.00 89.25 97 LEU A C 1
ATOM 750 O O . LEU A 1 97 ? 4.964 -20.609 -30.223 1.00 89.25 97 LEU A O 1
ATOM 754 N N . ALA A 1 98 ? 4.629 -21.450 -28.163 1.00 90.06 98 ALA A N 1
ATOM 755 C CA . ALA A 1 98 ? 3.311 -20.851 -27.992 1.00 90.06 98 ALA A CA 1
ATOM 756 C C . ALA A 1 98 ? 3.382 -19.320 -27.936 1.00 90.06 98 ALA A C 1
ATOM 758 O O . ALA A 1 98 ? 2.527 -18.651 -28.516 1.00 90.06 98 ALA A O 1
ATOM 759 N N . TRP A 1 99 ? 4.422 -18.769 -27.307 1.00 92.06 99 TRP A N 1
ATOM 760 C CA . TRP A 1 99 ? 4.673 -17.333 -27.265 1.00 92.06 99 TRP A CA 1
ATOM 761 C C . TRP A 1 99 ? 4.990 -16.744 -28.645 1.00 92.06 99 TRP A C 1
ATOM 763 O O . TRP A 1 99 ? 4.361 -15.754 -29.018 1.00 92.06 99 TRP A O 1
ATOM 773 N N . SER A 1 100 ? 5.881 -17.356 -29.435 1.00 90.69 100 SER A N 1
ATOM 774 C CA . SER A 1 100 ? 6.205 -16.862 -30.785 1.00 90.69 100 SER A CA 1
ATOM 775 C C . SER A 1 100 ? 4.967 -16.831 -31.691 1.00 90.69 100 SER A C 1
ATOM 777 O O . SER A 1 100 ? 4.732 -15.855 -32.409 1.00 90.69 100 SER A O 1
ATOM 779 N N . ILE A 1 101 ? 4.111 -17.859 -31.614 1.00 93.06 101 ILE A N 1
ATOM 780 C CA . ILE A 1 101 ? 2.848 -17.891 -32.365 1.00 93.06 101 ILE A CA 1
ATOM 781 C C . ILE A 1 101 ? 1.842 -16.875 -31.818 1.00 93.06 101 ILE A C 1
ATOM 783 O O . ILE A 1 101 ? 1.227 -16.163 -32.609 1.00 93.06 101 ILE A O 1
ATOM 787 N N . GLU A 1 102 ? 1.687 -16.751 -30.498 1.00 92.75 102 GLU A N 1
ATOM 788 C CA . GLU A 1 102 ? 0.824 -15.731 -29.891 1.00 92.75 102 GLU A CA 1
ATOM 789 C C . GLU A 1 102 ? 1.227 -14.320 -30.343 1.00 92.75 102 GLU A C 1
ATOM 791 O O . GLU A 1 102 ? 0.377 -13.542 -30.778 1.00 92.75 102 GLU A O 1
ATOM 796 N N . ASN A 1 103 ? 2.521 -13.999 -30.287 1.00 89.88 103 ASN A N 1
ATOM 797 C CA . ASN A 1 103 ? 3.047 -12.699 -30.685 1.00 89.88 103 ASN A CA 1
ATOM 798 C C . ASN A 1 103 ? 2.766 -12.412 -32.166 1.00 89.88 103 ASN A C 1
ATOM 800 O O . ASN A 1 103 ? 2.295 -11.329 -32.504 1.00 89.88 103 ASN A O 1
ATOM 804 N N . MET A 1 104 ? 2.972 -13.395 -33.045 1.00 92.69 104 MET A N 1
ATOM 805 C CA . MET A 1 104 ? 2.611 -13.277 -34.457 1.00 92.69 104 MET A CA 1
ATOM 806 C C . MET A 1 104 ? 1.106 -13.012 -34.646 1.00 92.69 104 MET A C 1
ATOM 808 O O . MET A 1 104 ? 0.736 -12.173 -35.464 1.00 92.69 104 MET A O 1
ATOM 812 N N . LEU A 1 105 ? 0.229 -13.675 -33.887 1.00 91.44 105 LEU A N 1
ATOM 813 C CA . LEU A 1 105 ? -1.223 -13.470 -33.977 1.00 91.44 105 LEU A CA 1
ATOM 814 C C . LEU A 1 105 ? -1.677 -12.123 -33.420 1.00 91.44 105 LEU A C 1
ATOM 816 O O . LEU A 1 105 ? -2.604 -11.537 -33.974 1.00 91.44 105 LEU A O 1
ATOM 820 N N . ASN A 1 106 ? -1.006 -11.589 -32.399 1.00 89.44 106 ASN A N 1
ATOM 821 C CA . ASN A 1 106 ? -1.263 -10.232 -31.914 1.00 89.44 106 ASN A CA 1
ATOM 822 C C . ASN A 1 106 ? -1.071 -9.205 -33.038 1.00 89.44 106 ASN A C 1
ATOM 824 O O . ASN A 1 106 ? -1.905 -8.318 -33.196 1.00 89.44 106 ASN A O 1
ATOM 828 N N . ARG A 1 107 ? -0.060 -9.411 -33.894 1.00 86.38 107 ARG A N 1
ATOM 829 C CA . ARG A 1 107 ? 0.197 -8.568 -35.074 1.00 86.38 107 ARG A CA 1
ATOM 830 C C . ARG A 1 107 ? -0.813 -8.731 -36.212 1.00 86.38 107 ARG A C 1
ATOM 832 O O . ARG A 1 107 ? -0.891 -7.903 -37.114 1.00 86.38 107 ARG A O 1
ATOM 839 N N . VAL A 1 108 ? -1.573 -9.823 -36.205 1.00 88.19 108 VAL A N 1
ATOM 840 C CA . VAL A 1 108 ? -2.698 -10.022 -37.127 1.00 88.19 108 VAL A CA 1
ATOM 841 C C . VAL A 1 108 ? -3.963 -9.364 -36.570 1.00 88.19 108 VAL A C 1
ATOM 843 O O . VAL A 1 108 ? -4.749 -8.808 -37.333 1.00 88.19 108 VAL A O 1
ATOM 846 N N . ILE A 1 109 ? -4.153 -9.391 -35.246 1.00 86.88 109 ILE A N 1
ATOM 847 C CA . ILE A 1 109 ? -5.283 -8.752 -34.554 1.00 86.88 109 ILE A CA 1
ATOM 848 C C . ILE A 1 109 ? -5.184 -7.223 -34.628 1.00 86.88 109 ILE A C 1
ATOM 850 O O . ILE A 1 109 ? -6.181 -6.565 -34.920 1.00 86.88 109 ILE A O 1
ATOM 854 N N . ASP A 1 110 ? -3.996 -6.659 -34.399 1.00 85.19 110 ASP A N 1
ATOM 855 C CA . ASP A 1 110 ? -3.754 -5.210 -34.452 1.00 85.19 110 ASP A CA 1
ATOM 856 C C . ASP A 1 110 ? -3.726 -4.643 -35.890 1.00 85.19 110 ASP A C 1
ATOM 858 O O . ASP A 1 110 ? -3.686 -3.428 -36.094 1.00 85.19 110 ASP A O 1
ATOM 862 N N . GLY A 1 111 ? -3.795 -5.520 -36.898 1.00 82.88 111 GLY A N 1
ATOM 863 C CA . GLY A 1 111 ? -3.801 -5.165 -38.315 1.00 82.88 111 GLY A CA 1
ATOM 864 C C . GLY A 1 111 ? -2.436 -4.759 -38.876 1.00 82.88 111 GLY A C 1
ATOM 865 O O . GLY A 1 111 ? -2.377 -4.269 -40.006 1.00 82.88 111 GLY A O 1
ATOM 866 N N . SER A 1 112 ? -1.346 -4.960 -38.131 1.00 80.81 112 SER A N 1
ATOM 867 C CA . SER A 1 112 ? 0.022 -4.687 -38.588 1.00 80.81 112 SER A CA 1
ATOM 868 C C . SER A 1 112 ? 0.466 -5.649 -39.688 1.00 80.81 112 SER A C 1
ATOM 870 O O . SER A 1 112 ? 1.328 -5.302 -40.498 1.00 80.81 112 SER A O 1
ATOM 872 N N . ILE A 1 113 ? -0.095 -6.864 -39.718 1.00 86.12 113 ILE A N 1
ATOM 873 C CA . ILE A 1 113 ? 0.294 -7.937 -40.635 1.00 86.12 113 ILE A CA 1
ATOM 874 C C . ILE A 1 113 ? -0.951 -8.629 -41.179 1.00 86.12 113 ILE A C 1
ATOM 876 O O . ILE A 1 113 ? -1.810 -9.096 -40.435 1.00 86.12 113 ILE A O 1
ATOM 880 N N . ASP A 1 114 ? -1.032 -8.738 -42.504 1.00 83.06 114 ASP A N 1
ATOM 881 C CA . ASP A 1 114 ? -2.134 -9.440 -43.152 1.00 83.06 114 ASP A CA 1
ATOM 882 C C . ASP A 1 114 ? -2.030 -10.963 -42.927 1.00 83.06 114 ASP A C 1
ATOM 884 O O . ASP A 1 114 ? -0.942 -11.540 -43.068 1.00 83.06 114 ASP A O 1
ATOM 888 N N . PRO A 1 115 ? -3.151 -11.665 -42.666 1.00 85.06 115 PRO A N 1
ATOM 889 C CA . PRO A 1 115 ? -3.162 -13.111 -42.470 1.00 85.06 115 PRO A CA 1
ATOM 890 C C . PRO A 1 115 ? -2.905 -13.840 -43.795 1.00 85.06 115 PRO A C 1
ATOM 892 O O . PRO A 1 115 ? -3.823 -14.224 -44.528 1.00 85.06 115 PRO A O 1
ATOM 895 N N . SER A 1 116 ? -1.626 -14.001 -44.130 1.00 86.31 116 SER A N 1
ATOM 896 C CA . SER A 1 116 ? -1.161 -14.635 -45.362 1.00 86.31 116 SER A CA 1
ATOM 897 C C . SER A 1 116 ? -1.370 -16.156 -45.349 1.00 86.31 116 SER A C 1
ATOM 899 O O . SER A 1 116 ? -1.454 -16.789 -44.297 1.00 86.31 116 SER A O 1
ATOM 901 N N . ASP A 1 117 ? -1.418 -16.778 -46.533 1.00 83.88 117 ASP A N 1
ATOM 902 C CA . ASP A 1 117 ? -1.513 -18.246 -46.656 1.00 83.88 117 ASP A CA 1
ATOM 903 C C . ASP A 1 117 ? -0.322 -18.960 -45.990 1.00 83.88 117 ASP A C 1
ATOM 905 O O . ASP A 1 117 ? -0.463 -20.082 -45.504 1.00 83.88 117 ASP A O 1
ATOM 909 N N . ALA A 1 118 ? 0.841 -18.305 -45.956 1.00 83.31 118 ALA A N 1
ATOM 910 C CA . ALA A 1 118 ? 2.064 -18.846 -45.378 1.00 83.31 118 ALA A CA 1
ATOM 911 C C . ALA A 1 118 ? 1.995 -18.889 -43.841 1.00 83.31 118 ALA A C 1
ATOM 913 O O . ALA A 1 118 ? 2.276 -19.929 -43.246 1.00 83.31 118 ALA A O 1
ATOM 914 N N . LEU A 1 119 ? 1.484 -17.821 -43.218 1.00 88.31 119 LEU A N 1
ATOM 915 C CA . LEU A 1 119 ? 1.204 -17.758 -41.780 1.00 88.31 119 LEU A CA 1
ATOM 916 C C . LEU A 1 119 ? 0.204 -18.839 -41.358 1.00 88.31 119 LEU A C 1
ATOM 918 O O . LEU A 1 119 ? 0.430 -19.576 -40.400 1.00 88.31 119 LEU A O 1
ATOM 922 N N . VAL A 1 120 ? -0.885 -18.992 -42.115 1.00 89.25 120 VAL A N 1
ATOM 923 C CA . VAL A 1 120 ? -1.883 -20.041 -41.859 1.00 89.25 120 VAL A CA 1
ATOM 924 C C . VAL A 1 120 ? -1.250 -21.435 -41.957 1.00 89.25 120 VAL A C 1
ATOM 926 O O . VAL A 1 120 ? -1.545 -22.305 -41.142 1.00 89.25 120 VAL A O 1
ATOM 929 N N . SER A 1 121 ? -0.349 -21.655 -42.919 1.00 87.62 121 SER A N 1
ATOM 930 C CA . SER A 1 121 ? 0.369 -22.926 -43.061 1.00 87.62 121 SER A CA 1
ATOM 931 C C . SER A 1 121 ? 1.401 -23.176 -41.955 1.00 87.62 121 SER A C 1
ATOM 933 O O . SER A 1 121 ? 1.727 -24.333 -41.686 1.00 87.62 121 SER A O 1
ATOM 935 N N . LEU A 1 122 ? 1.962 -22.131 -41.343 1.00 89.62 122 LEU A N 1
ATOM 936 C CA . LEU A 1 122 ? 2.806 -22.249 -40.154 1.00 89.62 122 LEU A CA 1
ATOM 937 C C . LEU A 1 122 ? 1.975 -22.706 -38.956 1.00 89.62 122 LEU A C 1
ATOM 939 O O . LEU A 1 122 ? 2.313 -23.703 -38.322 1.00 89.62 122 LEU A O 1
ATOM 943 N N . VAL A 1 123 ? 0.856 -22.030 -38.699 1.00 90.44 123 VAL A N 1
ATOM 944 C CA . VAL A 1 123 ? -0.057 -22.385 -37.610 1.00 90.44 123 VAL A CA 1
ATOM 945 C C . VAL A 1 123 ? -0.537 -23.834 -37.729 1.00 90.44 123 VAL A C 1
ATOM 947 O O . VAL A 1 123 ? -0.511 -24.568 -36.744 1.00 90.44 123 VAL A O 1
ATOM 950 N N . ASP A 1 124 ? -0.925 -24.273 -38.929 1.00 89.88 124 ASP A N 1
ATOM 951 C CA . ASP A 1 124 ? -1.380 -25.648 -39.173 1.00 89.88 124 ASP A CA 1
ATOM 952 C C . ASP A 1 124 ? -0.293 -26.687 -38.825 1.00 89.88 124 ASP A C 1
ATOM 954 O O . ASP A 1 124 ? -0.570 -27.702 -38.180 1.00 89.88 124 ASP A O 1
ATOM 958 N N . ARG A 1 125 ? 0.974 -26.397 -39.163 1.00 89.75 125 ARG A N 1
ATOM 959 C CA . ARG A 1 125 ? 2.127 -27.233 -38.781 1.00 89.75 125 ARG A CA 1
ATOM 960 C C . ARG A 1 125 ? 2.345 -27.263 -37.271 1.00 89.75 125 ARG A C 1
ATOM 962 O O . ARG A 1 125 ? 2.590 -28.339 -36.729 1.00 89.75 125 ARG A O 1
ATOM 969 N N . VAL A 1 126 ? 2.233 -26.120 -36.594 1.00 90.38 126 VAL A N 1
ATOM 970 C CA . VAL A 1 126 ? 2.378 -26.043 -35.132 1.00 90.38 126 VAL A CA 1
ATOM 971 C C . VAL A 1 126 ? 1.274 -26.841 -34.440 1.00 90.38 126 VAL A C 1
ATOM 973 O O . VAL A 1 126 ? 1.581 -27.700 -33.617 1.00 90.38 126 VAL A O 1
ATOM 976 N N . ILE A 1 127 ? 0.007 -26.662 -34.828 1.00 89.19 127 ILE A N 1
ATOM 977 C CA . ILE A 1 127 ? -1.129 -27.418 -34.269 1.00 89.19 127 ILE A CA 1
ATOM 978 C C . ILE A 1 127 ? -0.942 -28.930 -34.465 1.00 89.19 127 ILE A C 1
ATOM 980 O O . ILE A 1 127 ? -1.276 -29.713 -33.573 1.00 89.19 127 ILE A O 1
ATOM 984 N N . ALA A 1 128 ? -0.381 -29.358 -35.600 1.00 87.75 128 ALA A N 1
ATOM 985 C CA . ALA A 1 128 ? -0.088 -30.766 -35.858 1.00 87.75 128 ALA A CA 1
ATOM 986 C C . ALA A 1 128 ? 1.041 -31.336 -34.972 1.00 87.75 128 ALA A C 1
ATOM 988 O O . ALA A 1 128 ? 1.039 -32.538 -34.701 1.00 87.75 128 ALA A O 1
ATOM 989 N N . LEU A 1 129 ? 1.977 -30.497 -34.510 1.00 86.75 129 LEU A N 1
ATOM 990 C CA . LEU A 1 129 ? 3.129 -30.879 -33.678 1.00 86.75 129 LEU A CA 1
ATOM 991 C C . LEU A 1 129 ? 2.848 -30.836 -32.169 1.00 86.75 129 LEU A C 1
ATOM 993 O O . LEU A 1 129 ? 3.432 -31.630 -31.422 1.00 86.75 129 LEU A O 1
ATOM 997 N N . LEU A 1 130 ? 1.918 -29.987 -31.718 1.00 86.88 130 LEU A N 1
ATOM 998 C CA . LEU A 1 130 ? 1.525 -29.874 -30.306 1.00 86.88 130 LEU A CA 1
ATOM 999 C C . LEU A 1 130 ? 1.227 -31.226 -29.619 1.00 86.88 130 LEU A C 1
ATOM 1001 O O . LEU A 1 130 ? 1.754 -31.447 -28.529 1.00 86.88 130 LEU A O 1
ATOM 1005 N N . PRO A 1 131 ? 0.472 -32.179 -30.214 1.00 85.69 131 PRO A N 1
ATOM 1006 C CA . PRO A 1 131 ? 0.175 -33.457 -29.566 1.00 85.69 131 PRO A CA 1
ATOM 1007 C C . PRO A 1 131 ? 1.433 -34.275 -29.251 1.00 85.69 131 PRO A C 1
ATOM 1009 O O . PRO A 1 131 ? 1.516 -34.880 -28.186 1.00 85.69 131 PRO A O 1
ATOM 1012 N N . SER A 1 132 ? 2.408 -34.298 -30.166 1.00 83.31 132 SER A N 1
ATOM 1013 C CA . SER A 1 132 ? 3.671 -35.013 -29.951 1.00 83.31 132 SER A CA 1
ATOM 1014 C C . SER A 1 132 ? 4.565 -34.322 -28.927 1.00 83.31 132 SER A C 1
ATOM 1016 O O . SER A 1 132 ? 5.230 -35.011 -28.161 1.00 83.31 132 SER A O 1
ATOM 1018 N N . MET A 1 133 ? 4.557 -32.986 -28.880 1.00 82.81 133 MET A N 1
ATOM 1019 C CA . MET A 1 133 ? 5.336 -32.223 -27.901 1.00 82.81 133 MET A CA 1
ATOM 1020 C C . MET A 1 133 ? 4.794 -32.420 -26.481 1.00 82.81 133 MET A C 1
ATOM 1022 O O . MET A 1 133 ? 5.568 -32.701 -25.571 1.00 82.81 133 MET A O 1
ATOM 1026 N N . ILE A 1 134 ? 3.469 -32.365 -26.308 1.00 83.69 134 ILE A N 1
ATOM 1027 C CA . ILE A 1 134 ? 2.809 -32.609 -25.016 1.00 83.69 134 ILE A CA 1
ATOM 1028 C C . ILE A 1 134 ? 3.036 -34.058 -24.562 1.00 83.69 134 ILE A C 1
ATOM 1030 O O . ILE A 1 134 ? 3.383 -34.290 -23.408 1.00 83.69 134 ILE A O 1
ATOM 1034 N N . ALA A 1 135 ? 2.900 -35.037 -25.466 1.00 81.94 135 ALA A N 1
ATOM 1035 C CA . ALA A 1 135 ? 3.131 -36.444 -25.137 1.00 81.94 135 ALA A CA 1
ATOM 1036 C C . ALA A 1 135 ? 4.586 -36.724 -24.725 1.00 81.94 135 ALA A C 1
ATOM 1038 O O . ALA A 1 135 ? 4.824 -37.468 -23.780 1.00 81.94 135 ALA A O 1
ATOM 1039 N N . ALA A 1 136 ? 5.563 -36.110 -25.393 1.00 77.88 136 ALA A N 1
ATOM 1040 C CA . ALA A 1 136 ? 6.964 -36.302 -25.041 1.00 77.88 136 ALA A CA 1
ATOM 1041 C C . ALA A 1 136 ? 7.351 -35.619 -23.728 1.00 77.88 136 ALA A C 1
ATOM 1043 O O . ALA A 1 136 ? 8.122 -36.183 -22.953 1.00 77.88 136 ALA A O 1
ATOM 1044 N N . PHE A 1 137 ? 6.763 -34.455 -23.443 1.00 79.88 137 PHE A N 1
ATOM 1045 C CA . PHE A 1 137 ? 6.895 -33.812 -22.141 1.00 79.88 137 PHE A CA 1
ATOM 1046 C C . PHE A 1 137 ? 6.283 -34.673 -21.023 1.00 79.88 137 PHE A C 1
ATOM 1048 O O . PHE A 1 137 ? 6.934 -34.899 -20.006 1.00 79.88 137 PHE A O 1
ATOM 1055 N N . ALA A 1 138 ? 5.101 -35.259 -21.251 1.00 78.81 138 ALA A N 1
ATOM 1056 C CA . ALA A 1 138 ? 4.470 -36.201 -20.321 1.00 78.81 138 ALA A CA 1
ATOM 1057 C C . ALA A 1 138 ? 5.323 -37.462 -20.066 1.00 78.81 138 ALA A C 1
ATOM 1059 O O . ALA A 1 138 ? 5.310 -38.017 -18.970 1.00 78.81 138 ALA A O 1
ATOM 1060 N N . GLU A 1 139 ? 6.108 -37.900 -21.054 1.00 78.38 139 GLU A N 1
ATOM 1061 C CA . GLU A 1 139 ? 7.066 -39.008 -20.926 1.00 78.38 139 GLU A CA 1
ATOM 1062 C C . GLU A 1 139 ? 8.442 -38.579 -20.362 1.00 78.38 139 GLU A C 1
ATOM 1064 O O . GLU A 1 139 ? 9.375 -39.387 -20.358 1.00 78.38 139 GLU A O 1
ATOM 1069 N N . LYS A 1 140 ? 8.586 -37.329 -19.885 1.00 71.06 140 LYS A N 1
ATOM 1070 C CA . LYS A 1 140 ? 9.838 -36.715 -19.391 1.00 71.06 140 LYS A CA 1
ATOM 1071 C C . LYS A 1 140 ? 10.991 -36.790 -20.411 1.00 71.06 140 LYS A C 1
ATOM 1073 O O . LYS A 1 140 ? 12.161 -36.898 -20.049 1.00 71.06 140 LYS A O 1
ATOM 1078 N N . GLN A 1 141 ? 10.672 -36.731 -21.706 1.00 65.62 141 GLN A N 1
ATOM 1079 C CA . GLN A 1 141 ? 11.644 -36.703 -22.799 1.00 65.62 141 GLN A CA 1
ATOM 1080 C C . GLN A 1 141 ? 11.790 -35.279 -23.343 1.00 65.62 141 GLN A C 1
ATOM 1082 O O . GLN A 1 141 ? 10.828 -34.673 -23.811 1.00 65.62 141 GLN A O 1
ATOM 1087 N N . GLN A 1 142 ? 13.015 -34.750 -23.350 1.00 52.88 142 GLN A N 1
ATOM 1088 C CA . GLN A 1 142 ? 13.306 -33.502 -24.057 1.00 52.88 142 GLN A CA 1
ATOM 1089 C C . GLN A 1 142 ? 13.368 -33.761 -25.564 1.00 52.88 142 GLN A C 1
ATOM 1091 O O . GLN A 1 142 ? 14.340 -34.316 -26.081 1.00 52.88 142 GLN A O 1
ATOM 1096 N N . ILE A 1 143 ? 12.338 -33.322 -26.289 1.00 53.06 143 ILE A N 1
ATOM 1097 C CA . ILE A 1 143 ? 12.420 -33.184 -27.743 1.00 53.06 143 ILE A CA 1
ATOM 1098 C C . ILE A 1 143 ? 13.128 -31.864 -28.051 1.00 53.06 143 ILE A C 1
ATOM 1100 O O . ILE A 1 143 ? 12.498 -30.819 -28.173 1.00 53.06 143 ILE A O 1
ATOM 1104 N N . LEU A 1 144 ? 14.442 -31.923 -28.244 1.00 52.75 144 LEU A N 1
ATOM 1105 C CA . LEU A 1 144 ? 15.171 -30.906 -29.000 1.00 52.75 144 LEU A CA 1
ATOM 1106 C C . LEU A 1 144 ? 15.174 -31.338 -30.469 1.00 52.75 144 LEU A C 1
ATOM 1108 O O . LEU A 1 144 ? 16.136 -31.928 -30.958 1.00 52.75 144 LEU A O 1
ATOM 1112 N N . SER A 1 145 ? 14.054 -31.127 -31.163 1.00 55.25 145 SER A N 1
ATOM 1113 C CA . SER A 1 145 ? 14.019 -31.310 -32.618 1.00 55.25 145 SER A CA 1
ATOM 1114 C C . SER A 1 145 ? 14.429 -29.995 -33.289 1.00 55.25 145 SER A C 1
ATOM 1116 O O . SER A 1 145 ? 13.797 -28.978 -33.000 1.00 55.25 145 SER A O 1
ATOM 1118 N N . PRO A 1 146 ? 15.421 -29.993 -34.205 1.00 54.66 146 PRO A N 1
ATOM 1119 C CA . PRO A 1 146 ? 15.823 -28.807 -34.978 1.00 54.66 146 PRO A CA 1
ATOM 1120 C C . PRO A 1 146 ? 14.649 -28.129 -35.705 1.00 54.66 146 PRO A C 1
ATOM 1122 O O . PRO A 1 146 ? 14.681 -26.933 -35.983 1.00 54.66 146 PRO A O 1
ATOM 1125 N N . ASP A 1 147 ? 13.592 -28.898 -35.966 1.00 67.56 147 ASP A N 1
ATOM 1126 C CA . ASP A 1 147 ? 12.370 -28.453 -36.624 1.00 67.56 147 ASP A CA 1
ATOM 1127 C C . ASP A 1 147 ? 11.548 -27.455 -35.781 1.00 67.56 147 ASP A C 1
ATOM 1129 O O . ASP A 1 147 ? 10.819 -26.658 -36.359 1.00 67.56 147 ASP A O 1
ATOM 1133 N N . ILE A 1 148 ? 11.658 -27.451 -34.441 1.00 77.06 148 ILE A N 1
ATOM 1134 C CA . ILE A 1 148 ? 10.875 -26.550 -33.567 1.00 77.06 148 ILE A CA 1
ATOM 1135 C C . ILE A 1 148 ? 11.453 -25.133 -33.578 1.00 77.06 148 ILE A C 1
ATOM 1137 O O . ILE A 1 148 ? 10.698 -24.177 -33.745 1.00 77.06 148 ILE A O 1
ATOM 1141 N N . GLN A 1 149 ? 12.780 -24.998 -33.485 1.00 79.19 149 GLN A N 1
ATOM 1142 C CA . GLN A 1 149 ? 13.436 -23.690 -33.564 1.00 79.19 149 GLN A CA 1
ATOM 1143 C C . GLN A 1 149 ? 13.156 -23.023 -34.915 1.00 79.19 149 GLN A C 1
ATOM 1145 O O . GLN A 1 149 ? 12.788 -21.857 -34.962 1.00 79.19 149 GLN A O 1
ATOM 1150 N N . SER A 1 150 ? 13.191 -23.794 -36.009 1.00 81.75 150 SER A N 1
ATOM 1151 C CA . SER A 1 150 ? 12.840 -23.275 -37.334 1.00 81.75 150 SER A CA 1
ATOM 1152 C C . SER A 1 150 ? 11.396 -22.766 -37.430 1.00 81.75 150 SER A C 1
ATOM 1154 O O . SER A 1 150 ? 11.138 -21.896 -38.256 1.00 81.75 150 SER A O 1
ATOM 1156 N N . LEU A 1 151 ? 10.450 -23.304 -36.649 1.00 85.38 151 LEU A N 1
ATOM 1157 C CA . LEU A 1 151 ? 9.061 -22.825 -36.623 1.00 85.38 151 LEU A CA 1
ATOM 1158 C C . LEU A 1 151 ? 8.916 -21.545 -35.794 1.00 85.38 151 LEU A C 1
ATOM 1160 O O . LEU A 1 151 ? 8.100 -20.696 -36.144 1.00 85.38 151 LEU A O 1
ATOM 1164 N N . MET A 1 152 ? 9.702 -21.406 -34.723 1.00 86.12 152 MET A N 1
ATOM 1165 C CA . MET A 1 152 ? 9.780 -20.177 -33.929 1.00 86.12 152 MET A CA 1
ATOM 1166 C C . MET A 1 152 ? 10.387 -19.043 -34.756 1.00 86.12 152 MET A C 1
ATOM 1168 O O . MET A 1 152 ? 9.769 -17.991 -34.888 1.00 86.12 152 MET A O 1
ATOM 1172 N N . ASP A 1 153 ? 11.512 -19.304 -35.425 1.00 84.38 153 ASP A N 1
ATOM 1173 C CA . ASP A 1 153 ? 12.166 -18.336 -36.309 1.00 84.38 153 ASP A CA 1
ATOM 1174 C C . ASP A 1 153 ? 11.242 -17.922 -37.473 1.00 84.38 153 ASP A C 1
ATOM 1176 O O . ASP A 1 153 ? 11.200 -16.755 -37.869 1.00 84.38 153 ASP A O 1
ATOM 1180 N N . GLU A 1 154 ? 10.457 -18.867 -38.008 1.00 87.50 154 GLU A N 1
ATOM 1181 C CA . GLU A 1 154 ? 9.446 -18.602 -39.036 1.00 87.50 154 GLU A CA 1
ATOM 1182 C C . GLU A 1 154 ? 8.295 -17.726 -38.501 1.00 87.50 154 GLU A C 1
ATOM 1184 O O . GLU A 1 154 ? 7.884 -16.781 -39.180 1.00 87.50 154 GLU A O 1
ATOM 1189 N N . ALA A 1 155 ? 7.811 -17.976 -37.278 1.00 86.44 155 ALA A N 1
ATOM 1190 C CA . ALA A 1 155 ? 6.802 -17.146 -36.611 1.00 86.44 155 ALA A CA 1
ATOM 1191 C C . ALA A 1 155 ? 7.311 -15.721 -36.340 1.00 86.44 155 ALA A C 1
ATOM 1193 O O . ALA A 1 155 ? 6.597 -14.748 -36.592 1.00 86.44 155 ALA A O 1
ATOM 1194 N N . ASP A 1 156 ? 8.558 -15.592 -35.886 1.00 86.81 156 ASP A N 1
ATOM 1195 C CA . ASP A 1 156 ? 9.201 -14.313 -35.579 1.00 86.81 156 ASP A CA 1
ATOM 1196 C C . ASP A 1 156 ? 9.558 -13.515 -36.840 1.00 86.81 156 ASP A C 1
ATOM 1198 O O . ASP A 1 156 ? 9.591 -12.283 -36.831 1.00 86.81 156 ASP A O 1
ATOM 1202 N N . CYS A 1 157 ? 9.812 -14.197 -37.957 1.00 86.69 157 CYS A N 1
ATOM 1203 C CA . CYS A 1 157 ? 9.929 -13.568 -39.270 1.00 86.69 157 CYS A CA 1
ATOM 1204 C C . CYS A 1 157 ? 8.573 -12.997 -39.712 1.00 86.69 157 CYS A C 1
ATOM 1206 O O . CYS A 1 157 ? 8.477 -11.826 -40.092 1.00 86.69 157 CYS A O 1
ATOM 1208 N N . TYR A 1 158 ? 7.499 -13.783 -39.581 1.00 85.56 158 TYR A N 1
ATOM 1209 C CA . TYR A 1 158 ? 6.161 -13.313 -39.924 1.00 85.56 158 TYR A CA 1
ATOM 1210 C C . TYR A 1 158 ? 5.655 -12.211 -39.003 1.00 85.56 158 TYR A C 1
ATOM 1212 O O . TYR A 1 158 ? 4.994 -11.317 -39.514 1.00 85.56 158 TYR A O 1
ATOM 1220 N N . SER A 1 159 ? 5.990 -12.209 -37.708 1.00 84.94 159 SER A N 1
ATOM 1221 C CA . SER A 1 159 ? 5.616 -11.143 -36.761 1.00 84.94 159 SER A CA 1
ATOM 1222 C C . SER A 1 159 ? 6.304 -9.798 -37.048 1.00 84.94 159 SER A C 1
ATOM 1224 O O . SER A 1 159 ? 5.828 -8.751 -36.610 1.00 84.94 159 SER A O 1
ATOM 1226 N N . ARG A 1 160 ? 7.387 -9.800 -37.834 1.00 84.12 160 ARG A N 1
ATOM 1227 C CA . ARG A 1 160 ? 8.052 -8.594 -38.360 1.00 84.12 160 ARG A CA 1
ATOM 1228 C C . ARG A 1 160 ? 7.534 -8.158 -39.734 1.00 84.12 160 ARG A C 1
ATOM 1230 O O . ARG A 1 160 ? 7.973 -7.138 -40.260 1.00 84.12 160 ARG A O 1
ATOM 1237 N N . GLY A 1 161 ? 6.603 -8.911 -40.323 1.00 76.88 161 GLY A N 1
ATOM 1238 C CA . GLY A 1 161 ? 6.073 -8.661 -41.666 1.00 76.88 161 GLY A CA 1
ATOM 1239 C C . GLY A 1 161 ? 7.030 -9.070 -42.793 1.00 76.88 161 GLY A C 1
ATOM 1240 O O . GLY A 1 161 ? 6.858 -8.642 -43.936 1.00 76.88 161 GLY A O 1
ATOM 1241 N N . GLU A 1 162 ? 8.044 -9.885 -42.492 1.00 80.88 162 GLU A N 1
ATOM 1242 C CA . GLU A 1 162 ? 9.032 -10.379 -43.451 1.00 80.88 162 GLU A CA 1
ATOM 1243 C C . GLU A 1 162 ? 8.565 -11.701 -44.101 1.00 80.88 162 GLU A C 1
ATOM 1245 O O . GLU A 1 162 ? 7.725 -12.429 -43.570 1.00 80.88 162 GLU A O 1
ATOM 1250 N N . SER A 1 163 ? 9.079 -12.029 -45.293 1.00 71.25 163 SER A N 1
ATOM 1251 C CA . SER A 1 163 ? 8.748 -13.287 -45.977 1.00 71.25 163 SER A CA 1
ATOM 1252 C C . SER A 1 163 ? 9.756 -14.386 -45.642 1.00 71.25 163 SER A C 1
ATOM 1254 O O . SER A 1 163 ? 10.913 -14.292 -46.051 1.00 71.25 163 SER A O 1
ATOM 1256 N N . TRP A 1 164 ? 9.306 -15.459 -44.993 1.00 74.88 164 TRP A N 1
ATOM 1257 C CA . TRP A 1 164 ? 10.139 -16.631 -44.714 1.00 74.88 164 TRP A CA 1
ATOM 1258 C C . TRP A 1 164 ? 10.532 -17.398 -45.987 1.00 74.88 164 TRP A C 1
ATOM 1260 O O . TRP A 1 164 ? 9.677 -17.789 -46.790 1.00 74.88 164 TRP A O 1
ATOM 1270 N N . THR A 1 165 ? 11.828 -17.668 -46.151 1.00 65.38 165 THR A N 1
ATOM 1271 C CA . THR A 1 165 ? 12.363 -18.581 -47.171 1.00 65.38 165 THR A CA 1
ATOM 1272 C C . THR A 1 165 ? 13.082 -19.742 -46.486 1.00 65.38 165 THR A C 1
ATOM 1274 O O . THR A 1 165 ? 14.112 -19.500 -45.856 1.00 65.38 165 THR A O 1
ATOM 1277 N N . PRO A 1 166 ? 12.602 -20.993 -46.621 1.00 51.91 166 PRO A N 1
ATOM 1278 C CA . PRO A 1 166 ? 13.274 -22.145 -46.032 1.00 51.91 166 PRO A CA 1
ATOM 1279 C C . PRO A 1 166 ? 14.684 -22.296 -46.614 1.00 51.91 166 PRO A C 1
ATOM 1281 O O . PRO A 1 166 ? 14.847 -22.387 -47.834 1.00 51.91 166 PRO A O 1
ATOM 1284 N N . VAL A 1 167 ? 15.703 -22.349 -45.756 1.00 48.25 167 VAL A N 1
ATOM 1285 C CA . VAL A 1 167 ? 17.067 -22.704 -46.163 1.00 48.25 167 VAL A CA 1
ATOM 1286 C C . VAL A 1 167 ? 17.070 -24.193 -46.520 1.00 48.25 167 VAL A C 1
ATOM 1288 O O . VAL A 1 167 ? 17.098 -25.061 -45.651 1.00 48.25 167 VAL A O 1
ATOM 1291 N N . GLU A 1 168 ? 16.981 -24.512 -47.811 1.00 34.88 168 GLU A N 1
ATOM 1292 C CA . GLU A 1 168 ? 17.026 -25.895 -48.288 1.00 34.88 168 GLU A CA 1
ATOM 1293 C C . GLU A 1 168 ? 18.454 -26.444 -48.111 1.00 34.88 168 GLU A C 1
ATOM 1295 O O . GLU A 1 168 ? 19.361 -26.157 -48.895 1.00 34.88 168 GLU A O 1
ATOM 1300 N N . LEU A 1 169 ? 18.668 -27.221 -47.044 1.00 33.88 169 LEU A N 1
ATOM 1301 C CA . LEU A 1 169 ? 19.911 -27.961 -46.823 1.00 33.88 169 LEU A CA 1
ATOM 1302 C C . LEU A 1 169 ? 20.117 -28.964 -47.978 1.00 33.88 169 LEU A C 1
ATOM 1304 O O . LEU A 1 169 ? 19.261 -29.828 -48.200 1.00 33.88 169 LEU A O 1
ATOM 1308 N N . PRO A 1 170 ? 21.240 -28.911 -48.720 1.00 34.00 170 PRO A N 1
ATOM 1309 C CA . PRO A 1 170 ? 21.527 -29.904 -49.745 1.00 34.00 170 PRO A CA 1
ATOM 1310 C C . PRO A 1 170 ? 21.764 -31.284 -49.103 1.00 34.00 170 PRO A C 1
ATOM 1312 O O . PRO A 1 170 ? 22.259 -31.374 -47.976 1.00 34.00 170 PRO A O 1
ATOM 1315 N N . PRO A 1 171 ? 21.444 -32.390 -49.803 1.00 33.41 171 PRO A N 1
ATOM 1316 C CA . PRO A 1 171 ? 21.544 -33.724 -49.232 1.00 33.41 171 PRO A CA 1
ATOM 1317 C C . PRO A 1 171 ? 23.009 -34.056 -48.939 1.00 33.41 171 PRO A C 1
ATOM 1319 O O . PRO A 1 171 ? 23.860 -34.003 -49.830 1.00 33.41 171 PRO A O 1
ATOM 1322 N N . VAL A 1 172 ? 23.286 -34.424 -47.687 1.00 33.22 172 VAL A N 1
ATOM 1323 C CA . VAL A 1 172 ? 24.616 -34.802 -47.198 1.00 33.22 172 VAL A CA 1
ATOM 1324 C C . VAL A 1 172 ? 25.102 -36.049 -47.943 1.00 33.22 172 VAL A C 1
ATOM 1326 O O . VAL A 1 172 ? 24.732 -37.181 -47.628 1.00 33.22 172 VAL A O 1
ATOM 1329 N N . ALA A 1 173 ? 25.950 -35.843 -48.950 1.00 30.25 173 ALA A N 1
ATOM 1330 C CA . ALA A 1 173 ? 26.882 -36.857 -49.419 1.00 30.25 173 ALA A CA 1
ATOM 1331 C C . ALA A 1 173 ? 28.133 -36.799 -48.530 1.00 30.25 173 ALA A C 1
ATOM 1333 O O . ALA A 1 173 ? 28.558 -35.708 -48.146 1.00 30.25 173 ALA A O 1
ATOM 1334 N N . PRO A 1 174 ? 28.732 -37.944 -48.174 1.00 38.12 174 PRO A N 1
ATOM 1335 C CA . PRO A 1 174 ? 29.824 -37.945 -47.225 1.00 38.12 174 PRO A CA 1
ATOM 1336 C C . PRO A 1 174 ? 31.119 -37.473 -47.899 1.00 38.12 174 PRO A C 1
ATOM 1338 O O . PRO A 1 174 ? 31.323 -37.699 -49.094 1.00 38.12 174 PRO A O 1
ATOM 1341 N N . VAL A 1 175 ? 32.028 -36.981 -47.054 1.00 29.19 175 VAL A N 1
ATOM 1342 C CA . VAL A 1 175 ? 33.499 -37.023 -47.162 1.00 29.19 175 VAL A CA 1
ATOM 1343 C C . VAL A 1 175 ? 34.214 -35.663 -47.312 1.00 29.19 175 VAL A C 1
ATOM 1345 O O . VAL A 1 175 ? 33.966 -34.881 -48.223 1.00 29.19 175 VAL A O 1
ATOM 1348 N N . SER A 1 176 ? 35.225 -35.542 -46.438 1.00 28.05 176 SER A N 1
ATOM 1349 C CA . SER A 1 176 ? 36.523 -34.846 -46.526 1.00 28.05 176 SER A CA 1
ATOM 1350 C C . SER A 1 176 ? 36.629 -33.347 -46.252 1.00 28.05 176 SER A C 1
ATOM 1352 O O . SER A 1 176 ? 36.292 -32.513 -47.081 1.00 28.05 176 SER A O 1
ATOM 1354 N N . GLU A 1 177 ? 37.264 -33.076 -45.106 1.00 35.34 177 GLU A N 1
ATOM 1355 C CA . GLU A 1 177 ? 38.390 -32.152 -44.905 1.00 35.34 177 GLU A CA 1
ATOM 1356 C C . GLU A 1 177 ? 38.938 -31.480 -46.181 1.00 35.34 177 GLU A C 1
ATOM 1358 O O . GLU A 1 177 ? 39.582 -32.138 -47.000 1.00 35.34 177 GLU A O 1
ATOM 1363 N N . ALA A 1 178 ? 38.744 -30.162 -46.300 1.00 28.22 178 ALA A N 1
ATOM 1364 C CA . ALA A 1 178 ? 39.805 -29.149 -46.426 1.00 28.22 178 ALA A CA 1
ATOM 1365 C C . ALA A 1 178 ? 39.234 -27.789 -46.892 1.00 28.22 178 ALA A C 1
ATOM 1367 O O . ALA A 1 178 ? 38.750 -27.660 -48.011 1.00 28.22 178 ALA A O 1
ATOM 1368 N N . VAL A 1 179 ? 39.332 -26.809 -45.988 1.00 36.47 179 VAL A N 1
ATOM 1369 C CA . VAL A 1 179 ? 39.546 -25.350 -46.133 1.00 36.47 179 VAL A CA 1
ATOM 1370 C C . VAL A 1 179 ? 39.569 -24.772 -47.566 1.00 36.47 179 VAL A C 1
ATOM 1372 O O . VAL A 1 179 ? 40.472 -25.120 -48.325 1.00 36.47 179 VAL A O 1
ATOM 1375 N N . ASP A 1 180 ? 38.667 -23.830 -47.899 1.00 26.44 180 ASP A N 1
ATOM 1376 C CA . ASP A 1 180 ? 39.022 -22.401 -48.083 1.00 26.44 180 ASP A CA 1
ATOM 1377 C C . ASP A 1 180 ? 37.800 -21.458 -48.247 1.00 26.44 180 ASP A C 1
ATOM 1379 O O . ASP A 1 180 ? 36.776 -21.807 -48.831 1.00 26.44 180 ASP A O 1
ATOM 1383 N N . ASP A 1 181 ? 38.013 -20.267 -47.699 1.00 32.41 181 ASP A N 1
ATOM 1384 C CA . ASP A 1 181 ? 37.309 -18.988 -47.532 1.00 32.41 181 ASP A CA 1
ATOM 1385 C C . ASP A 1 181 ? 36.222 -18.520 -48.542 1.00 32.41 181 ASP A C 1
ATOM 1387 O O . ASP A 1 181 ? 36.426 -18.479 -49.758 1.00 32.41 181 ASP A O 1
ATOM 1391 N N . SER A 1 182 ? 35.068 -18.073 -48.022 1.00 28.16 182 SER A N 1
ATOM 1392 C CA . SER A 1 182 ? 34.520 -16.711 -48.234 1.00 28.16 182 SER A CA 1
ATOM 1393 C C . SER A 1 182 ? 33.157 -16.535 -47.543 1.00 28.16 182 SER A C 1
ATOM 1395 O O . SER A 1 182 ? 32.127 -17.051 -47.976 1.00 28.16 182 SER A O 1
ATOM 1397 N N . THR A 1 183 ? 33.174 -15.774 -46.453 1.00 32.97 183 THR A N 1
ATOM 1398 C CA . THR A 1 183 ? 32.024 -15.201 -45.748 1.00 32.97 183 THR A CA 1
ATOM 1399 C C . THR A 1 183 ? 31.445 -14.005 -46.507 1.00 32.97 183 THR A C 1
ATOM 1401 O O . THR A 1 183 ? 32.197 -13.185 -47.031 1.00 32.97 183 THR A O 1
ATOM 1404 N N . ALA A 1 184 ? 30.112 -13.905 -46.534 1.00 32.97 184 ALA A N 1
ATOM 1405 C CA . ALA A 1 184 ? 29.329 -12.692 -46.253 1.00 32.97 184 ALA A CA 1
ATOM 1406 C C . ALA A 1 184 ? 27.892 -12.869 -46.773 1.00 32.97 184 ALA A C 1
ATOM 1408 O O . ALA A 1 184 ? 27.666 -12.827 -47.979 1.00 32.97 184 ALA A O 1
ATOM 1409 N N . GLU A 1 185 ? 26.934 -13.079 -45.867 1.00 32.66 185 GLU A N 1
ATOM 1410 C CA . GLU A 1 185 ? 25.876 -12.097 -45.569 1.00 32.66 185 GLU A CA 1
ATOM 1411 C C . GLU A 1 185 ? 24.875 -12.689 -44.552 1.00 32.66 185 GLU A C 1
ATOM 1413 O O . GLU A 1 185 ? 24.139 -13.624 -44.850 1.00 32.66 185 GLU A O 1
ATOM 1418 N N . GLN A 1 186 ? 24.903 -12.086 -43.352 1.00 35.41 186 GLN A N 1
ATOM 1419 C CA . GLN A 1 186 ? 23.913 -12.108 -42.260 1.00 35.41 186 GLN A CA 1
ATOM 1420 C C . GLN A 1 186 ? 23.816 -13.356 -41.362 1.00 35.41 186 GLN A C 1
ATOM 1422 O O . GLN A 1 186 ? 22.760 -13.947 -41.176 1.00 35.41 186 GLN A O 1
ATOM 1427 N N . ALA A 1 187 ? 24.932 -13.655 -40.695 1.00 38.50 187 ALA A N 1
ATOM 1428 C CA . ALA A 1 187 ? 24.944 -13.745 -39.234 1.00 38.50 187 ALA A CA 1
ATOM 1429 C C . ALA A 1 187 ? 25.595 -12.440 -38.738 1.00 38.50 187 ALA A C 1
ATOM 1431 O O . ALA A 1 187 ? 26.551 -11.998 -39.382 1.00 38.50 187 ALA A O 1
ATOM 1432 N N . GLU A 1 188 ? 25.119 -11.803 -37.662 1.00 43.62 188 GLU A N 1
ATOM 1433 C CA . GLU A 1 188 ? 26.027 -10.928 -36.904 1.00 43.62 188 GLU A CA 1
ATOM 1434 C C . GLU A 1 188 ? 27.220 -11.805 -36.542 1.00 43.62 188 GLU A C 1
ATOM 1436 O O . GLU A 1 188 ? 27.062 -12.881 -35.960 1.00 43.62 188 GLU A O 1
ATOM 1441 N N . SER A 1 189 ? 28.395 -11.435 -37.041 1.00 52.94 189 SER A N 1
ATOM 1442 C CA . SER A 1 189 ? 29.586 -12.234 -36.826 1.00 52.94 189 SER A CA 1
ATOM 1443 C C . SER A 1 189 ? 29.792 -12.346 -35.318 1.00 52.94 189 SER A C 1
ATOM 1445 O O . SER A 1 189 ? 29.567 -11.381 -34.592 1.00 52.94 189 SER A O 1
ATOM 1447 N N . GLU A 1 190 ? 30.280 -13.479 -34.824 1.00 58.91 190 GLU A N 1
ATOM 1448 C CA . GLU A 1 190 ? 30.802 -13.572 -33.453 1.00 58.91 190 GLU A CA 1
ATOM 1449 C C . GLU A 1 190 ? 31.780 -12.407 -33.172 1.00 58.91 190 GLU A C 1
ATOM 1451 O O . GLU A 1 190 ? 31.804 -11.850 -32.082 1.00 58.91 190 GLU A O 1
ATOM 1456 N N . ALA A 1 191 ? 32.481 -11.926 -34.209 1.00 63.62 191 ALA A N 1
ATOM 1457 C CA . ALA A 1 191 ? 33.289 -10.711 -34.163 1.00 63.62 191 ALA A CA 1
ATOM 1458 C C . ALA A 1 191 ? 32.491 -9.412 -33.918 1.00 63.62 191 ALA A C 1
ATOM 1460 O O . ALA A 1 191 ? 32.997 -8.539 -33.224 1.00 63.62 191 ALA A O 1
ATOM 1461 N N . ASP A 1 192 ? 31.277 -9.265 -34.454 1.00 69.75 192 ASP A N 1
ATOM 1462 C CA . ASP A 1 192 ? 30.437 -8.072 -34.275 1.00 69.75 192 ASP A CA 1
ATOM 1463 C C . ASP A 1 192 ? 29.871 -8.003 -32.846 1.00 69.75 192 ASP A C 1
ATOM 1465 O O . ASP A 1 192 ? 29.904 -6.939 -32.229 1.00 69.75 192 ASP A O 1
ATOM 1469 N N . LEU A 1 193 ? 29.448 -9.140 -32.276 1.00 72.31 193 LEU A N 1
ATOM 1470 C CA . LEU A 1 193 ? 29.016 -9.232 -30.872 1.00 72.31 193 LEU A CA 1
ATOM 1471 C C . LEU A 1 193 ? 30.168 -8.946 -29.899 1.00 72.31 193 LEU A C 1
ATOM 1473 O O . LEU A 1 193 ? 29.993 -8.210 -28.927 1.00 72.31 193 LEU A O 1
ATOM 1477 N N . LEU A 1 194 ? 31.368 -9.460 -30.191 1.00 78.81 194 LEU A N 1
ATOM 1478 C CA . LEU A 1 194 ? 32.577 -9.151 -29.425 1.00 78.81 194 LEU A CA 1
ATOM 1479 C C . LEU A 1 194 ? 32.963 -7.666 -29.531 1.00 78.81 194 LEU A C 1
ATOM 1481 O O . LEU A 1 194 ? 33.410 -7.079 -28.546 1.00 78.81 194 LEU A O 1
ATOM 1485 N N . ASP A 1 195 ? 32.770 -7.036 -30.693 1.00 79.62 195 ASP A N 1
ATOM 1486 C CA . ASP A 1 195 ? 33.100 -5.624 -30.921 1.00 79.62 195 ASP A CA 1
ATOM 1487 C C . ASP A 1 195 ? 32.071 -4.667 -30.285 1.00 79.62 195 ASP A C 1
ATOM 1489 O O . ASP A 1 195 ? 32.430 -3.566 -29.855 1.00 79.62 195 ASP A O 1
ATOM 1493 N N . ILE A 1 196 ? 30.801 -5.082 -30.179 1.00 79.38 196 ILE A N 1
ATOM 1494 C CA . ILE A 1 196 ? 29.761 -4.393 -29.394 1.00 79.38 196 ILE A CA 1
ATOM 1495 C C . ILE A 1 196 ? 30.079 -4.508 -27.902 1.00 79.38 196 ILE A C 1
ATOM 1497 O O . ILE A 1 196 ? 30.213 -3.480 -27.234 1.00 79.38 196 ILE A O 1
ATOM 1501 N N . PHE A 1 197 ? 30.302 -5.729 -27.406 1.00 86.69 197 PHE A N 1
ATOM 1502 C CA . PHE A 1 197 ? 30.664 -5.961 -26.009 1.00 86.69 197 PHE A CA 1
ATOM 1503 C C . PHE A 1 197 ? 31.920 -5.179 -25.615 1.00 86.69 197 PHE A C 1
ATOM 1505 O O . PHE A 1 197 ? 31.935 -4.518 -24.582 1.00 86.69 197 PHE A O 1
ATOM 1512 N N . ARG A 1 198 ? 32.966 -5.176 -26.452 1.00 87.25 198 ARG A N 1
ATOM 1513 C CA . ARG A 1 198 ? 34.200 -4.419 -26.197 1.00 87.25 198 ARG A CA 1
ATOM 1514 C C . ARG A 1 198 ? 33.930 -2.924 -26.028 1.00 87.25 198 ARG A C 1
ATOM 1516 O O . ARG A 1 198 ? 34.488 -2.312 -25.119 1.00 87.25 198 ARG A O 1
ATOM 1523 N N . LYS A 1 199 ? 33.099 -2.322 -26.884 1.00 83.00 199 LYS A N 1
ATOM 1524 C CA . LYS A 1 199 ? 32.764 -0.888 -26.794 1.00 83.00 199 LYS A CA 1
ATOM 1525 C C . LYS A 1 199 ? 31.995 -0.570 -25.515 1.00 83.00 199 LYS A C 1
ATOM 1527 O O . LYS A 1 199 ? 32.303 0.425 -24.868 1.00 83.00 199 LYS A O 1
ATOM 1532 N N . GLU A 1 200 ? 31.042 -1.414 -25.145 1.00 85.75 200 GLU A N 1
ATOM 1533 C CA . GLU A 1 200 ? 30.229 -1.248 -23.939 1.00 85.75 200 GLU A CA 1
ATOM 1534 C C . GLU A 1 200 ? 31.050 -1.479 -22.659 1.00 85.75 200 GLU A C 1
ATOM 1536 O O . GLU A 1 200 ? 31.023 -0.669 -21.732 1.00 85.75 200 GLU A O 1
ATOM 1541 N N . ALA A 1 201 ? 31.880 -2.521 -22.639 1.00 89.50 201 ALA A N 1
ATOM 1542 C CA . ALA A 1 201 ? 32.720 -2.861 -21.499 1.00 89.50 201 ALA A CA 1
ATOM 1543 C C . ALA A 1 201 ? 33.760 -1.781 -21.175 1.00 89.50 201 ALA A C 1
ATOM 1545 O O . ALA A 1 201 ? 34.007 -1.510 -20.002 1.00 89.50 201 ALA A O 1
ATOM 1546 N N . VAL A 1 202 ? 34.328 -1.112 -22.187 1.00 91.06 202 VAL A N 1
ATOM 1547 C CA . VAL A 1 202 ? 35.246 0.024 -21.981 1.00 91.06 202 VAL A CA 1
ATOM 1548 C C . VAL A 1 202 ? 34.545 1.196 -21.289 1.00 91.06 202 VAL A C 1
ATOM 1550 O O . VAL A 1 202 ? 35.142 1.831 -20.421 1.00 91.06 202 VAL A O 1
ATOM 1553 N N . VAL A 1 203 ? 33.283 1.473 -21.631 1.00 88.94 203 VAL A N 1
ATOM 1554 C CA . VAL A 1 203 ? 32.504 2.545 -20.990 1.00 88.94 203 VAL A CA 1
ATOM 1555 C C . VAL A 1 203 ? 32.275 2.227 -19.513 1.00 88.94 203 VAL A C 1
ATOM 1557 O O . VAL A 1 203 ? 32.536 3.069 -18.658 1.00 88.94 203 VAL A O 1
ATOM 1560 N N . HIS A 1 204 ? 31.865 1.001 -19.189 1.00 89.75 204 HIS A N 1
ATOM 1561 C CA . HIS A 1 204 ? 31.630 0.605 -17.797 1.00 89.75 204 HIS A CA 1
ATOM 1562 C C . HIS A 1 204 ? 32.920 0.482 -16.978 1.00 89.75 204 HIS A C 1
ATOM 1564 O O . HIS A 1 204 ? 32.940 0.849 -15.804 1.00 89.75 204 HIS A O 1
ATOM 1570 N N . LEU A 1 205 ? 34.024 0.047 -17.592 1.00 91.75 205 LEU A N 1
ATOM 1571 C CA . LEU A 1 205 ? 35.347 0.090 -16.967 1.00 91.75 205 LEU A CA 1
ATOM 1572 C C . LEU A 1 205 ? 35.785 1.517 -16.640 1.00 91.75 205 LEU A C 1
ATOM 1574 O O . LEU A 1 205 ? 36.415 1.736 -15.606 1.00 91.75 205 LEU A O 1
ATOM 1578 N N . GLN A 1 206 ? 35.454 2.487 -17.495 1.00 90.38 206 GLN A N 1
ATOM 1579 C CA . GLN A 1 206 ? 35.769 3.886 -17.233 1.00 90.38 206 GLN A CA 1
ATOM 1580 C C . GLN A 1 206 ? 35.064 4.385 -15.967 1.00 90.38 206 GLN A C 1
ATOM 1582 O O . GLN A 1 206 ? 35.719 5.008 -15.141 1.00 90.38 206 GLN A O 1
ATOM 1587 N N . VAL A 1 207 ? 33.795 4.021 -15.751 1.00 90.56 207 VAL A N 1
ATOM 1588 C CA . VAL A 1 207 ? 33.056 4.362 -14.520 1.00 90.56 207 VAL A CA 1
ATOM 1589 C C . VAL A 1 207 ? 33.739 3.791 -13.272 1.00 90.56 207 VAL A C 1
ATOM 1591 O O . VAL A 1 207 ? 33.904 4.494 -12.275 1.00 90.56 207 VAL A O 1
ATOM 1594 N N . ILE A 1 208 ? 34.193 2.533 -13.326 1.00 92.00 208 ILE A N 1
ATOM 1595 C CA . ILE A 1 208 ? 34.925 1.899 -12.215 1.00 92.00 208 ILE A CA 1
ATOM 1596 C C . ILE A 1 208 ? 36.234 2.655 -11.936 1.00 92.00 208 ILE A C 1
ATOM 1598 O O . ILE A 1 208 ? 36.556 2.947 -10.783 1.00 92.00 208 ILE A O 1
ATOM 1602 N N . ASN A 1 209 ? 36.978 3.005 -12.987 1.00 91.69 209 ASN A N 1
ATOM 1603 C CA . ASN A 1 209 ? 38.242 3.730 -12.870 1.00 91.69 209 ASN A CA 1
ATOM 1604 C C . ASN A 1 209 ? 38.055 5.162 -12.349 1.00 91.69 209 ASN A C 1
ATOM 1606 O O . ASN A 1 209 ? 38.855 5.610 -11.526 1.00 91.69 209 ASN A O 1
ATOM 1610 N N . ASP A 1 210 ? 37.009 5.860 -12.791 1.00 90.25 210 ASP A N 1
ATOM 1611 C CA . ASP A 1 210 ? 36.688 7.221 -12.356 1.00 90.25 210 ASP A CA 1
ATOM 1612 C C . ASP A 1 210 ? 36.312 7.243 -10.870 1.00 90.25 210 ASP A C 1
ATOM 1614 O O . ASP A 1 210 ? 36.839 8.066 -10.122 1.00 90.25 210 ASP A O 1
ATOM 1618 N N 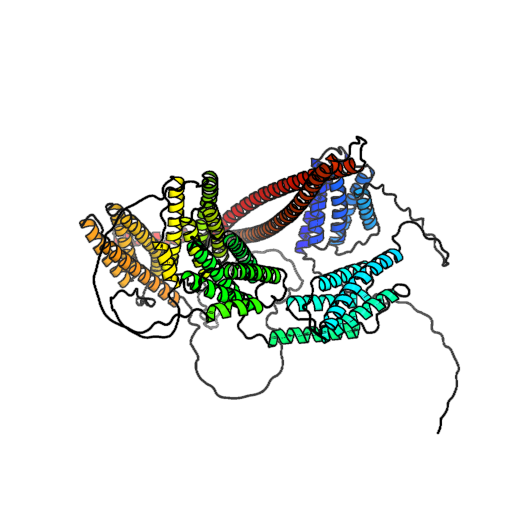. PHE A 1 211 ? 35.522 6.269 -10.406 1.00 90.19 211 PHE A N 1
ATOM 1619 C CA . PHE A 1 211 ? 35.194 6.112 -8.986 1.00 90.19 211 PHE A CA 1
ATOM 1620 C C . PHE A 1 211 ? 36.444 5.873 -8.117 1.00 90.19 211 PHE A C 1
ATOM 1622 O O . PHE A 1 211 ? 36.626 6.497 -7.067 1.00 90.19 211 PHE A O 1
ATOM 1629 N N . ILE A 1 212 ? 37.359 5.004 -8.569 1.00 88.44 212 ILE A N 1
ATOM 1630 C CA . ILE A 1 212 ? 38.632 4.747 -7.875 1.00 88.44 212 ILE A CA 1
ATOM 1631 C C . ILE A 1 212 ? 39.511 6.008 -7.862 1.00 88.44 212 ILE A C 1
ATOM 1633 O O . ILE A 1 212 ? 40.159 6.310 -6.855 1.00 88.44 212 ILE A O 1
ATOM 1637 N N . ALA A 1 213 ? 39.563 6.749 -8.970 1.00 87.31 213 ALA A N 1
ATOM 1638 C CA . ALA A 1 213 ? 40.335 7.983 -9.078 1.00 87.31 213 ALA A CA 1
ATOM 1639 C C . ALA A 1 213 ? 39.788 9.078 -8.150 1.00 87.31 213 ALA A C 1
ATOM 1641 O O . ALA A 1 213 ? 40.570 9.712 -7.441 1.00 87.31 213 ALA A O 1
ATOM 1642 N N . GLU A 1 214 ? 38.465 9.241 -8.091 1.00 85.75 214 GLU A N 1
ATOM 1643 C CA . GLU A 1 214 ? 37.782 10.198 -7.219 1.00 85.75 214 GLU A CA 1
ATOM 1644 C C . GLU A 1 214 ? 38.066 9.912 -5.737 1.00 85.75 214 GLU A C 1
ATOM 1646 O O . GLU A 1 214 ? 38.382 10.832 -4.974 1.00 85.75 214 GLU A O 1
ATOM 1651 N N . SER A 1 215 ? 38.036 8.639 -5.325 1.00 85.44 215 SER A N 1
ATOM 1652 C CA . SER A 1 215 ? 38.356 8.265 -3.942 1.00 85.44 215 SER A CA 1
ATOM 1653 C C . SER A 1 215 ? 39.825 8.532 -3.597 1.00 85.44 215 SER A C 1
ATOM 1655 O O . SER A 1 215 ? 40.131 9.112 -2.548 1.00 85.44 215 SER A O 1
ATOM 1657 N N . ASN A 1 216 ? 40.742 8.193 -4.509 1.00 82.94 216 ASN A N 1
ATOM 1658 C CA . ASN A 1 216 ? 42.174 8.441 -4.333 1.00 82.94 216 ASN A CA 1
ATOM 1659 C C . ASN A 1 216 ? 42.518 9.940 -4.285 1.00 82.94 216 ASN A C 1
ATOM 1661 O O . ASN A 1 216 ? 43.398 10.341 -3.520 1.00 82.94 216 ASN A O 1
ATOM 1665 N N . GLU A 1 217 ? 41.839 10.774 -5.079 1.00 82.50 217 GLU A N 1
ATOM 1666 C CA . GLU A 1 217 ? 42.034 12.228 -5.089 1.00 82.50 217 GLU A CA 1
ATOM 1667 C C . GLU A 1 217 ? 41.543 12.871 -3.788 1.00 82.50 217 GLU A C 1
ATOM 1669 O O . GLU A 1 217 ? 42.225 13.729 -3.221 1.00 82.50 217 GLU A O 1
ATOM 1674 N N . ARG A 1 218 ? 40.389 12.424 -3.279 1.00 76.94 218 ARG A N 1
ATOM 1675 C CA . ARG A 1 218 ? 39.801 12.955 -2.043 1.00 76.94 218 ARG A CA 1
ATOM 1676 C C . ARG A 1 218 ? 40.465 12.428 -0.770 1.00 76.94 218 ARG A C 1
ATOM 1678 O O . ARG A 1 218 ? 40.315 13.068 0.264 1.00 76.94 218 ARG A O 1
ATOM 1685 N N . GLN A 1 219 ? 41.215 11.321 -0.834 1.00 72.38 219 GLN A N 1
ATOM 1686 C CA . GLN A 1 219 ? 41.800 10.624 0.329 1.00 72.38 219 GLN A CA 1
ATOM 1687 C C . GLN A 1 219 ? 40.763 10.270 1.412 1.00 72.38 219 GLN A C 1
ATOM 1689 O O . GLN A 1 219 ? 41.068 10.274 2.606 1.00 72.38 219 GLN A O 1
ATOM 1694 N N . VAL A 1 220 ? 39.527 9.985 0.999 1.00 70.38 220 VAL A N 1
ATOM 1695 C CA . VAL A 1 220 ? 38.397 9.665 1.880 1.00 70.38 220 VAL A CA 1
ATOM 1696 C C . VAL A 1 220 ? 37.665 8.448 1.310 1.00 70.38 220 VAL A C 1
ATOM 1698 O O . VAL A 1 220 ? 37.532 8.319 0.091 1.00 70.38 220 VAL A O 1
ATOM 1701 N N . ALA A 1 221 ? 37.202 7.559 2.194 1.00 76.81 221 ALA A N 1
ATOM 1702 C CA . ALA A 1 221 ? 36.357 6.432 1.813 1.00 76.81 221 ALA A CA 1
ATOM 1703 C C . ALA A 1 221 ? 35.031 6.957 1.242 1.00 76.81 221 ALA A C 1
ATOM 1705 O O . ALA A 1 221 ? 34.352 7.754 1.892 1.00 76.81 221 ALA A O 1
ATOM 1706 N N . LEU A 1 222 ? 34.692 6.555 0.018 1.00 77.50 222 LEU A N 1
ATOM 1707 C CA . LEU A 1 222 ? 33.485 7.026 -0.662 1.00 77.50 222 LEU A CA 1
ATOM 1708 C C . LEU A 1 222 ? 32.314 6.086 -0.392 1.00 77.50 222 LEU A C 1
ATOM 1710 O O . LEU A 1 222 ? 32.493 4.873 -0.302 1.00 77.50 222 LEU A O 1
ATOM 1714 N N . ALA A 1 223 ? 31.105 6.636 -0.307 1.00 82.81 223 ALA A N 1
ATOM 1715 C CA . ALA A 1 223 ? 29.903 5.822 -0.414 1.00 82.81 223 ALA A CA 1
ATOM 1716 C C . ALA A 1 223 ? 29.856 5.161 -1.801 1.00 82.81 223 ALA A C 1
ATOM 1718 O O . ALA A 1 223 ? 30.290 5.746 -2.797 1.00 82.81 223 ALA A O 1
ATOM 1719 N N . ILE A 1 224 ? 29.354 3.933 -1.856 1.00 87.31 224 ILE A N 1
ATOM 1720 C CA . ILE A 1 224 ? 29.172 3.211 -3.114 1.00 87.31 224 ILE A CA 1
ATOM 1721 C C . ILE A 1 224 ? 28.046 3.881 -3.906 1.00 87.31 224 ILE A C 1
ATOM 1723 O O . ILE A 1 224 ? 26.951 4.058 -3.380 1.00 87.31 224 ILE A O 1
ATOM 1727 N N . SER A 1 225 ? 28.311 4.254 -5.160 1.00 83.38 225 SER A N 1
ATOM 1728 C CA . SER A 1 225 ? 27.332 4.936 -6.011 1.00 83.38 225 SER A CA 1
ATOM 1729 C C . SER A 1 225 ? 26.448 3.964 -6.802 1.00 83.38 225 SER A C 1
ATOM 1731 O O . SER A 1 225 ? 26.906 2.914 -7.263 1.00 83.38 225 SER A O 1
ATOM 1733 N N . ASP A 1 226 ? 25.201 4.369 -7.069 1.00 79.12 226 ASP A N 1
ATOM 1734 C CA . ASP A 1 226 ? 24.284 3.648 -7.971 1.00 79.12 226 ASP A CA 1
ATOM 1735 C C . ASP A 1 226 ? 24.839 3.509 -9.393 1.00 79.12 226 ASP A C 1
ATOM 1737 O O . ASP A 1 226 ? 24.478 2.598 -10.136 1.00 79.12 226 ASP A O 1
ATOM 1741 N N . GLU A 1 227 ? 25.688 4.446 -9.813 1.00 82.38 227 GLU A N 1
ATOM 1742 C CA . GLU A 1 227 ? 26.332 4.429 -11.126 1.00 82.38 227 GLU A CA 1
ATOM 1743 C C . GLU A 1 227 ? 27.382 3.312 -11.229 1.00 82.38 227 GLU A C 1
ATOM 1745 O O . GLU A 1 227 ? 27.458 2.625 -12.254 1.00 82.38 227 GLU A O 1
ATOM 1750 N N . LEU A 1 228 ? 28.133 3.063 -10.148 1.00 88.50 228 LEU A N 1
ATOM 1751 C CA . LEU A 1 228 ? 29.084 1.955 -10.055 1.00 88.50 228 LEU A CA 1
ATOM 1752 C C . LEU A 1 228 ? 28.358 0.602 -10.065 1.00 88.50 228 LEU A C 1
ATOM 1754 O O . LEU A 1 228 ? 28.741 -0.298 -10.817 1.00 88.50 228 LEU A O 1
ATOM 1758 N N . GLN A 1 229 ? 27.288 0.469 -9.274 1.00 87.75 229 GLN A N 1
ATOM 1759 C CA . GLN A 1 229 ? 26.476 -0.749 -9.225 1.00 87.75 229 GLN A CA 1
ATOM 1760 C C . GLN A 1 229 ? 25.826 -1.048 -10.586 1.00 87.75 229 GLN A C 1
ATOM 1762 O O . GLN A 1 229 ? 25.954 -2.164 -11.093 1.00 87.75 229 GLN A O 1
ATOM 1767 N N . ARG A 1 230 ? 25.181 -0.052 -11.215 1.00 83.06 230 ARG A N 1
ATOM 1768 C CA . ARG A 1 230 ? 24.575 -0.200 -12.549 1.00 83.06 230 ARG A CA 1
ATOM 1769 C C . ARG A 1 230 ? 25.606 -0.574 -13.607 1.00 83.06 230 ARG A C 1
ATOM 1771 O O . ARG A 1 230 ? 25.334 -1.447 -14.422 1.00 83.06 230 ARG A O 1
ATOM 1778 N N . SER A 1 231 ? 26.799 0.018 -13.568 1.00 89.31 231 SER A N 1
ATOM 1779 C CA . SER A 1 231 ? 27.865 -0.308 -14.523 1.00 89.31 231 SER A CA 1
ATOM 1780 C C . SER A 1 231 ? 28.338 -1.757 -14.403 1.00 89.31 231 SER A C 1
ATOM 1782 O O . SER A 1 231 ? 28.514 -2.423 -15.420 1.00 89.31 231 SER A O 1
ATOM 1784 N N . LEU A 1 232 ? 28.478 -2.283 -13.182 1.00 90.88 232 LEU A N 1
ATOM 1785 C CA . LEU A 1 232 ? 28.794 -3.700 -12.956 1.00 90.88 232 LEU A CA 1
ATOM 1786 C C . LEU A 1 232 ? 27.635 -4.628 -13.365 1.00 90.88 232 LEU A C 1
ATOM 1788 O O . LEU A 1 232 ? 27.879 -5.690 -13.939 1.00 90.88 232 LEU A O 1
ATOM 1792 N N . HIS A 1 233 ? 26.384 -4.221 -13.130 1.00 86.69 233 HIS A N 1
ATOM 1793 C CA . HIS A 1 233 ? 25.192 -4.977 -13.525 1.00 86.69 233 HIS A CA 1
ATOM 1794 C C . HIS A 1 233 ? 25.065 -5.110 -15.049 1.00 86.69 233 HIS A C 1
ATOM 1796 O O . HIS A 1 233 ? 24.897 -6.214 -15.573 1.00 86.69 233 HIS A O 1
ATOM 1802 N N . THR A 1 234 ? 25.213 -4.000 -15.776 1.00 83.88 234 THR A N 1
ATOM 1803 C CA . THR A 1 234 ? 25.181 -3.998 -17.243 1.00 83.88 234 THR A CA 1
ATOM 1804 C C . THR A 1 234 ? 26.350 -4.793 -17.819 1.00 83.88 234 THR A C 1
ATOM 1806 O O . THR A 1 234 ? 26.148 -5.596 -18.727 1.00 83.88 234 THR A O 1
ATOM 1809 N N . LEU A 1 235 ? 27.550 -4.672 -17.238 1.00 89.44 235 LEU A N 1
ATOM 1810 C CA . LEU A 1 235 ? 28.733 -5.426 -17.664 1.00 89.44 235 LEU A CA 1
ATOM 1811 C C . LEU A 1 235 ? 28.575 -6.946 -17.478 1.00 89.44 235 LEU A C 1
ATOM 1813 O O . LEU A 1 235 ? 29.028 -7.725 -18.315 1.00 89.44 235 LEU A O 1
ATOM 1817 N N . LYS A 1 236 ? 27.904 -7.387 -16.409 1.00 86.19 236 LYS A N 1
ATOM 1818 C CA . LYS A 1 236 ? 27.542 -8.798 -16.205 1.00 86.19 236 LYS A CA 1
ATOM 1819 C C . LYS A 1 236 ? 26.586 -9.288 -17.288 1.00 86.19 236 LYS A C 1
ATOM 1821 O O . LYS A 1 236 ? 26.780 -10.385 -17.818 1.00 86.19 236 LYS A O 1
ATOM 1826 N N . GLY A 1 237 ? 25.558 -8.494 -17.596 1.00 74.31 237 GLY A N 1
ATOM 1827 C CA . GLY A 1 237 ? 24.575 -8.805 -18.632 1.00 74.31 237 GLY A CA 1
ATOM 1828 C C . GLY A 1 237 ? 25.226 -8.927 -20.008 1.00 74.31 237 GLY A C 1
ATOM 1829 O O . GLY A 1 237 ? 25.068 -9.951 -20.670 1.00 74.31 237 GLY A O 1
ATOM 1830 N N . SER A 1 238 ? 26.025 -7.934 -20.401 1.00 84.44 238 SER A N 1
ATOM 1831 C CA . SER A 1 238 ? 26.696 -7.908 -21.703 1.00 84.44 238 SER A CA 1
ATOM 1832 C C . SER A 1 238 ? 27.776 -8.990 -21.835 1.00 84.44 238 SER A C 1
ATOM 1834 O O . SER A 1 238 ? 27.852 -9.635 -22.880 1.00 84.44 238 SER A O 1
ATOM 1836 N N . ALA A 1 239 ? 28.536 -9.300 -20.774 1.00 84.81 239 ALA A N 1
ATOM 1837 C CA . ALA A 1 239 ? 29.523 -10.389 -20.789 1.00 84.81 239 ALA A CA 1
ATOM 1838 C C . ALA A 1 239 ? 28.870 -11.776 -20.906 1.00 84.81 239 ALA A C 1
ATOM 1840 O O . ALA A 1 239 ? 29.380 -12.645 -21.615 1.00 84.81 239 ALA A O 1
ATOM 1841 N N . SER A 1 240 ? 27.728 -11.976 -20.239 1.00 82.31 240 SER A N 1
ATOM 1842 C CA . SER A 1 240 ? 26.971 -13.234 -20.296 1.00 82.31 240 SER A CA 1
ATOM 1843 C C . SER A 1 240 ? 26.280 -13.418 -21.649 1.00 82.31 240 SER A C 1
ATOM 1845 O O . SER A 1 240 ? 26.323 -14.511 -22.209 1.00 82.31 240 SER A O 1
ATOM 1847 N N . MET A 1 241 ? 25.704 -12.347 -22.210 1.00 78.62 241 MET A N 1
ATOM 1848 C CA . MET A 1 241 ? 25.086 -12.353 -23.543 1.00 78.62 241 MET A CA 1
ATOM 1849 C C . MET A 1 241 ? 26.109 -12.572 -24.665 1.00 78.62 241 MET A C 1
ATOM 1851 O O . MET A 1 241 ? 25.817 -13.281 -25.624 1.00 78.62 241 MET A O 1
ATOM 1855 N N . ALA A 1 242 ? 27.324 -12.034 -24.526 1.00 79.31 242 ALA A N 1
ATOM 1856 C CA . ALA A 1 242 ? 28.425 -12.258 -25.465 1.00 79.31 242 ALA A CA 1
ATOM 1857 C C . ALA A 1 242 ? 29.146 -13.611 -25.270 1.00 79.31 242 ALA A C 1
ATOM 1859 O O . ALA A 1 242 ? 30.080 -13.917 -26.008 1.00 79.31 242 ALA A O 1
ATOM 1860 N N . GLY A 1 243 ? 28.752 -14.420 -24.275 1.00 79.81 243 GLY A N 1
ATOM 1861 C CA . GLY A 1 243 ? 29.355 -15.730 -24.001 1.00 79.81 243 GLY A CA 1
ATOM 1862 C C . GLY A 1 243 ? 30.787 -15.678 -23.448 1.00 79.81 243 GLY A C 1
ATOM 1863 O O . GLY A 1 243 ? 31.509 -16.672 -23.515 1.00 79.81 243 GLY A O 1
ATOM 1864 N N . ILE A 1 244 ? 31.224 -14.543 -22.892 1.00 86.62 244 ILE A N 1
ATOM 1865 C CA . ILE A 1 244 ? 32.593 -14.333 -22.397 1.00 86.62 244 ILE A CA 1
ATOM 1866 C C . ILE A 1 244 ? 32.651 -14.708 -20.913 1.00 86.62 244 ILE A C 1
ATOM 1868 O O . ILE A 1 244 ? 32.716 -13.859 -20.018 1.00 86.62 244 ILE A O 1
ATOM 1872 N N . THR A 1 245 ? 32.630 -16.015 -20.649 1.00 86.56 245 THR A N 1
ATOM 1873 C CA . THR A 1 245 ? 32.620 -16.581 -19.289 1.00 86.56 245 THR A CA 1
ATOM 1874 C C . THR A 1 245 ? 33.749 -16.047 -18.395 1.00 86.56 245 THR A C 1
ATOM 1876 O O . THR A 1 245 ? 33.444 -15.624 -17.285 1.00 86.56 245 THR A O 1
ATOM 1879 N N . PRO A 1 246 ? 35.021 -15.940 -18.846 1.00 86.88 246 PRO A N 1
ATOM 1880 C CA . PRO A 1 246 ? 36.104 -15.491 -17.966 1.00 86.88 246 PRO A CA 1
ATOM 1881 C C . PRO A 1 246 ? 35.925 -14.070 -17.413 1.00 86.88 246 PRO A C 1
ATOM 1883 O O . PRO A 1 246 ? 36.362 -13.791 -16.300 1.00 86.88 246 PRO A O 1
ATOM 1886 N N . VAL A 1 247 ? 35.284 -13.171 -18.171 1.00 87.88 247 VAL A N 1
ATOM 1887 C CA . VAL A 1 247 ? 34.974 -11.808 -17.706 1.00 87.88 247 VAL A CA 1
ATOM 1888 C C . VAL A 1 247 ? 33.741 -11.824 -16.802 1.00 87.88 247 VAL A C 1
ATOM 1890 O O . VAL A 1 247 ? 33.759 -11.197 -15.744 1.00 87.88 247 VAL A O 1
ATOM 1893 N N . ALA A 1 248 ? 32.701 -12.586 -17.161 1.00 87.38 248 ALA A N 1
ATOM 1894 C CA . ALA A 1 248 ? 31.506 -12.744 -16.331 1.00 87.38 248 ALA A CA 1
ATOM 1895 C C . ALA A 1 248 ? 31.841 -13.297 -14.931 1.00 87.38 248 ALA A C 1
ATOM 1897 O O . ALA A 1 248 ? 31.351 -12.768 -13.932 1.00 87.38 248 ALA A O 1
ATOM 1898 N N . ASP A 1 249 ? 32.747 -14.275 -14.846 1.00 89.06 249 ASP A N 1
ATOM 1899 C CA . ASP A 1 249 ? 33.196 -14.896 -13.592 1.00 89.06 249 ASP A CA 1
ATOM 1900 C C . ASP A 1 249 ? 33.852 -13.898 -12.622 1.00 89.06 249 ASP A C 1
ATOM 1902 O O . ASP A 1 249 ? 33.799 -14.086 -11.407 1.00 89.06 249 ASP A O 1
ATOM 1906 N N . VAL A 1 250 ? 34.451 -12.819 -13.137 1.00 91.31 250 VAL A N 1
ATOM 1907 C CA . VAL A 1 250 ? 35.038 -11.737 -12.328 1.00 91.31 250 VAL A CA 1
ATOM 1908 C C . VAL A 1 250 ? 33.989 -10.685 -11.960 1.00 91.31 250 VAL A C 1
ATOM 1910 O O . VAL A 1 250 ? 33.965 -10.204 -10.826 1.00 91.31 250 VAL A O 1
ATOM 1913 N N . VAL A 1 251 ? 33.103 -10.330 -12.893 1.00 92.25 251 VAL A N 1
ATOM 1914 C CA . VAL A 1 251 ? 32.116 -9.254 -12.705 1.00 92.25 251 VAL A CA 1
ATOM 1915 C C . VAL A 1 251 ? 30.998 -9.658 -11.742 1.00 92.25 251 VAL A C 1
ATOM 1917 O O . VAL A 1 251 ? 30.604 -8.848 -10.908 1.00 92.25 251 VAL A O 1
ATOM 1920 N N . ILE A 1 252 ? 30.514 -10.903 -11.797 1.00 90.50 252 ILE A N 1
ATOM 1921 C CA . ILE A 1 252 ? 29.439 -11.409 -10.922 1.00 90.50 252 ILE A CA 1
ATOM 1922 C C . ILE A 1 252 ? 29.755 -11.227 -9.420 1.00 90.50 252 ILE A C 1
ATOM 1924 O O . ILE A 1 252 ? 28.929 -10.654 -8.705 1.00 90.50 252 ILE A O 1
ATOM 1928 N N . PRO A 1 253 ? 30.912 -11.677 -8.897 1.00 90.12 253 PRO A N 1
ATOM 1929 C CA . PRO A 1 253 ? 31.238 -11.496 -7.483 1.00 90.12 253 PRO A CA 1
ATOM 1930 C C . PRO A 1 253 ? 31.521 -10.033 -7.112 1.00 90.12 253 PRO A C 1
ATOM 1932 O O . PRO A 1 253 ? 31.184 -9.630 -6.000 1.00 90.12 253 PRO A O 1
ATOM 1935 N N . LEU A 1 254 ? 32.073 -9.223 -8.024 1.00 92.38 254 LEU A N 1
ATOM 1936 C CA . LEU A 1 254 ? 32.257 -7.782 -7.800 1.00 92.38 254 LEU A CA 1
ATOM 1937 C C . LEU A 1 254 ? 30.915 -7.049 -7.684 1.00 92.38 254 LEU A C 1
ATOM 1939 O O . LEU A 1 254 ? 30.721 -6.289 -6.739 1.00 92.38 254 LEU A O 1
ATOM 1943 N N . GLU A 1 255 ? 29.976 -7.309 -8.600 1.00 93.00 255 GLU A N 1
ATOM 1944 C CA . GLU A 1 255 ? 28.610 -6.771 -8.553 1.00 93.00 255 GLU A CA 1
ATOM 1945 C C . GLU A 1 255 ? 27.930 -7.155 -7.235 1.00 93.00 255 GLU A C 1
ATOM 1947 O O . GLU A 1 255 ? 27.357 -6.302 -6.558 1.00 93.00 255 GLU A O 1
ATOM 1952 N N . LYS A 1 256 ? 28.031 -8.431 -6.841 1.00 87.06 256 LYS A N 1
ATOM 1953 C CA . LYS A 1 256 ? 27.433 -8.931 -5.602 1.00 87.06 256 LYS A CA 1
ATOM 1954 C C . LYS A 1 256 ? 27.999 -8.225 -4.365 1.00 87.06 256 LYS A C 1
ATOM 1956 O O . LYS A 1 256 ? 27.218 -7.780 -3.529 1.00 87.06 256 LYS A O 1
ATOM 1961 N N . MET A 1 257 ? 29.323 -8.083 -4.268 1.00 92.25 257 MET A N 1
ATOM 1962 C CA . MET A 1 257 ? 29.977 -7.371 -3.163 1.00 92.25 257 MET A CA 1
ATOM 1963 C C . MET A 1 257 ? 29.519 -5.911 -3.090 1.00 92.25 257 MET A C 1
ATOM 1965 O O . MET A 1 257 ? 29.141 -5.440 -2.024 1.00 92.25 257 MET A O 1
ATOM 1969 N N . ILE A 1 258 ? 29.517 -5.205 -4.223 1.00 91.12 258 ILE A N 1
ATOM 1970 C CA . ILE A 1 258 ? 29.120 -3.793 -4.293 1.00 91.12 258 ILE A CA 1
ATOM 1971 C C . ILE A 1 258 ? 27.645 -3.609 -3.938 1.00 91.12 258 ILE A C 1
ATOM 1973 O O . ILE A 1 258 ? 27.318 -2.708 -3.171 1.00 91.12 258 ILE A O 1
ATOM 1977 N N . LYS A 1 259 ? 26.767 -4.499 -4.410 1.00 86.25 259 LYS A N 1
ATOM 1978 C CA . LYS A 1 259 ? 25.343 -4.500 -4.059 1.00 86.25 259 LYS A CA 1
ATOM 1979 C C . LYS A 1 259 ? 25.114 -4.726 -2.563 1.00 86.25 259 LYS A C 1
ATOM 1981 O O . LYS A 1 259 ? 24.294 -4.038 -1.966 1.00 86.25 259 LYS A O 1
ATOM 1986 N N . GLU A 1 260 ? 25.812 -5.682 -1.955 1.00 82.62 260 GLU A N 1
ATOM 1987 C CA . GLU A 1 260 ? 25.676 -5.947 -0.519 1.00 82.62 260 GLU A CA 1
ATOM 1988 C C . GLU A 1 260 ? 26.257 -4.807 0.320 1.00 82.62 260 GLU A C 1
ATOM 1990 O O . GLU A 1 260 ? 25.627 -4.359 1.273 1.00 82.62 260 GLU A O 1
ATOM 1995 N N . PHE A 1 261 ? 27.410 -4.262 -0.057 1.00 86.25 261 PHE A N 1
ATOM 1996 C CA . PHE A 1 261 ? 28.005 -3.142 0.666 1.00 86.25 261 PHE A CA 1
ATOM 1997 C C . PHE A 1 261 ? 27.159 -1.876 0.561 1.00 86.25 261 PHE A C 1
ATOM 1999 O O . PHE A 1 261 ? 27.008 -1.172 1.555 1.00 86.25 261 PHE A O 1
ATOM 2006 N N . GLN A 1 262 ? 26.524 -1.639 -0.587 1.00 82.00 262 GLN A N 1
ATOM 2007 C CA . GLN A 1 262 ? 25.533 -0.581 -0.737 1.00 82.00 262 GLN A CA 1
ATOM 2008 C C . GLN A 1 262 ? 24.307 -0.816 0.160 1.00 82.00 262 GLN A C 1
ATOM 2010 O O . GLN A 1 262 ? 23.908 0.086 0.887 1.00 82.00 262 GLN A O 1
ATOM 2015 N N . ALA A 1 263 ? 23.753 -2.034 0.183 1.00 75.75 263 ALA A N 1
ATOM 2016 C CA . ALA A 1 263 ? 22.600 -2.376 1.023 1.00 75.75 263 ALA A CA 1
ATOM 2017 C C . ALA A 1 263 ? 22.878 -2.255 2.536 1.00 75.75 263 ALA A C 1
ATOM 2019 O O . ALA A 1 263 ? 21.950 -2.067 3.323 1.00 75.75 263 ALA A O 1
ATOM 2020 N N . HIS A 1 264 ? 24.145 -2.365 2.942 1.00 77.88 264 HIS A N 1
ATOM 2021 C CA . HIS A 1 264 ? 24.598 -2.273 4.330 1.00 77.88 264 HIS A CA 1
ATOM 2022 C C . HIS A 1 264 ? 25.324 -0.954 4.663 1.00 77.88 264 HIS A C 1
ATOM 2024 O O . HIS A 1 264 ? 25.925 -0.852 5.731 1.00 77.88 264 HIS A O 1
ATOM 2030 N N . ASN A 1 265 ? 25.278 0.057 3.782 1.00 76.06 265 ASN A N 1
ATOM 2031 C CA . ASN A 1 265 ? 25.952 1.356 3.954 1.00 76.06 265 ASN A CA 1
ATOM 2032 C C . ASN A 1 265 ? 27.462 1.255 4.272 1.00 76.06 265 ASN A C 1
ATOM 2034 O O . ASN A 1 265 ? 28.030 2.082 4.990 1.00 76.06 265 ASN A O 1
ATOM 2038 N N . ILE A 1 266 ? 28.138 0.244 3.725 1.00 82.50 266 ILE A N 1
ATOM 2039 C CA . ILE A 1 266 ? 29.586 0.063 3.848 1.00 82.50 266 ILE A CA 1
ATOM 2040 C C . ILE A 1 266 ? 30.283 0.956 2.812 1.00 82.50 266 ILE A C 1
ATOM 2042 O O . ILE A 1 266 ? 30.055 0.847 1.608 1.00 82.50 266 ILE A O 1
ATOM 2046 N N . VAL A 1 267 ? 31.171 1.833 3.284 1.00 85.69 267 VAL A N 1
ATOM 2047 C CA . VAL A 1 267 ? 31.976 2.717 2.427 1.00 85.69 267 VAL A CA 1
ATOM 2048 C C . VAL A 1 267 ? 33.099 1.959 1.711 1.00 85.69 267 VAL A C 1
ATOM 2050 O O . VAL A 1 267 ? 33.691 1.028 2.258 1.00 85.69 267 VAL A O 1
ATOM 2053 N N . ALA A 1 268 ? 33.439 2.397 0.500 1.00 86.25 268 ALA A N 1
ATOM 2054 C CA . ALA A 1 268 ? 34.581 1.909 -0.261 1.00 86.25 268 ALA A CA 1
ATOM 2055 C C . ALA A 1 268 ? 35.887 2.464 0.332 1.00 86.25 268 ALA A C 1
ATOM 2057 O O . ALA A 1 268 ? 36.333 3.567 0.005 1.00 86.25 268 ALA A O 1
ATOM 2058 N N . ASP A 1 269 ? 36.478 1.696 1.242 1.00 85.19 269 ASP A N 1
ATOM 2059 C CA . ASP A 1 269 ? 37.786 1.948 1.840 1.00 85.19 269 ASP A CA 1
ATOM 2060 C C . ASP A 1 269 ? 38.935 1.361 0.991 1.00 85.19 269 ASP A C 1
ATOM 2062 O O . ASP A 1 269 ? 38.725 0.766 -0.066 1.00 85.19 269 ASP A O 1
ATOM 2066 N N . GLU A 1 270 ? 40.183 1.551 1.428 1.00 86.75 270 GLU A N 1
ATOM 2067 C CA . GLU A 1 270 ? 41.376 1.116 0.682 1.00 86.75 270 GLU A CA 1
ATOM 2068 C C . GLU A 1 270 ? 41.352 -0.384 0.282 1.00 86.75 270 GLU A C 1
ATOM 2070 O O . GLU A 1 270 ? 41.643 -0.673 -0.882 1.00 86.75 270 GLU A O 1
ATOM 2075 N N . PRO A 1 271 ? 40.961 -1.340 1.155 1.00 88.12 271 PRO A N 1
ATOM 2076 C CA . PRO A 1 271 ? 40.746 -2.738 0.766 1.00 88.12 271 PRO A CA 1
ATOM 2077 C C . PRO A 1 271 ? 39.727 -2.933 -0.365 1.00 88.12 271 PRO A C 1
ATOM 2079 O O . PRO A 1 271 ? 40.006 -3.664 -1.317 1.00 88.12 271 PRO A O 1
ATOM 2082 N N . VAL A 1 272 ? 38.568 -2.269 -0.299 1.00 90.06 272 VAL A N 1
ATOM 2083 C CA . VAL A 1 272 ? 37.523 -2.376 -1.332 1.00 90.06 272 VAL A CA 1
ATOM 2084 C C . VAL A 1 272 ? 37.994 -1.786 -2.656 1.00 90.06 272 VAL A C 1
ATOM 2086 O O . VAL A 1 272 ? 37.825 -2.402 -3.710 1.00 90.06 272 VAL A O 1
ATOM 2089 N N . LEU A 1 273 ? 38.659 -0.632 -2.614 1.00 90.12 273 LEU A N 1
ATOM 2090 C CA . LEU A 1 273 ? 39.232 0.010 -3.796 1.00 90.12 273 LEU A CA 1
ATOM 2091 C C . LEU A 1 273 ? 40.345 -0.836 -4.422 1.00 90.12 273 LEU A C 1
ATOM 2093 O O . LEU A 1 273 ? 40.461 -0.887 -5.646 1.00 90.12 273 LEU A O 1
ATOM 2097 N N . ALA A 1 274 ? 41.144 -1.537 -3.612 1.00 89.38 274 ALA A N 1
ATOM 2098 C CA . ALA A 1 274 ? 42.164 -2.455 -4.107 1.00 89.38 274 ALA A CA 1
ATOM 2099 C C . ALA A 1 274 ? 41.549 -3.644 -4.866 1.00 89.38 274 ALA A C 1
ATOM 2101 O O . ALA A 1 274 ? 42.065 -4.016 -5.924 1.00 89.38 274 ALA A O 1
ATOM 2102 N N . LEU A 1 275 ? 40.435 -4.200 -4.373 1.00 92.44 275 LEU A N 1
ATOM 2103 C CA . LEU A 1 275 ? 39.697 -5.267 -5.058 1.00 92.44 275 LEU A CA 1
ATOM 2104 C C . LEU A 1 275 ? 39.019 -4.769 -6.337 1.00 92.44 275 LEU A C 1
ATOM 2106 O O . LEU A 1 275 ? 39.125 -5.438 -7.363 1.00 92.44 275 LEU A O 1
ATOM 2110 N N . LEU A 1 276 ? 38.399 -3.585 -6.315 1.00 92.44 276 LEU A N 1
ATOM 2111 C CA . LEU A 1 276 ? 37.811 -2.960 -7.506 1.00 92.44 276 LEU A CA 1
ATOM 2112 C C . LEU A 1 276 ? 38.864 -2.677 -8.581 1.00 92.44 276 LEU A C 1
ATOM 2114 O O . LEU A 1 276 ? 38.655 -3.000 -9.746 1.00 92.44 276 LEU A O 1
ATOM 2118 N N . ASN A 1 277 ? 40.023 -2.144 -8.192 1.00 92.44 277 ASN A N 1
ATOM 2119 C CA . ASN A 1 277 ? 41.131 -1.885 -9.108 1.00 92.44 277 ASN A CA 1
ATOM 2120 C C . ASN A 1 277 ? 41.674 -3.187 -9.717 1.00 92.44 277 ASN A C 1
ATOM 2122 O O . ASN A 1 277 ? 41.886 -3.282 -10.923 1.00 92.44 277 ASN A O 1
ATOM 2126 N N . ARG A 1 278 ? 41.861 -4.229 -8.900 1.00 92.69 278 ARG A N 1
ATOM 2127 C CA . ARG A 1 278 ? 42.327 -5.539 -9.375 1.00 92.69 278 ARG A CA 1
ATOM 2128 C C . ARG A 1 278 ? 41.287 -6.235 -10.260 1.00 92.69 278 ARG A C 1
ATOM 2130 O O . ARG A 1 278 ? 41.664 -6.848 -11.253 1.00 92.69 278 ARG A O 1
ATOM 2137 N N . GLY A 1 279 ? 40.002 -6.087 -9.945 1.00 92.62 279 GLY A N 1
ATOM 2138 C CA . GLY A 1 279 ? 38.882 -6.509 -10.783 1.00 92.62 279 GLY A CA 1
ATOM 2139 C C . GLY A 1 279 ? 38.860 -5.799 -12.133 1.00 92.62 279 GLY A C 1
ATOM 2140 O O . GLY A 1 279 ? 38.814 -6.460 -13.165 1.00 92.62 279 GLY A O 1
ATOM 2141 N N . GLY A 1 280 ? 38.995 -4.471 -12.135 1.00 91.75 280 GLY A N 1
ATOM 2142 C CA . GLY A 1 280 ? 39.098 -3.662 -13.351 1.00 91.75 280 GLY A CA 1
ATOM 2143 C C . GLY A 1 280 ? 40.277 -4.066 -14.239 1.00 91.75 280 GLY A C 1
ATOM 2144 O O . GLY A 1 280 ? 40.112 -4.187 -15.450 1.00 91.75 280 GLY A O 1
ATOM 2145 N N . LEU A 1 281 ? 41.442 -4.364 -13.649 1.00 91.75 281 LEU A N 1
ATOM 2146 C CA . LEU A 1 281 ? 42.608 -4.870 -14.385 1.00 91.75 281 LEU A CA 1
ATOM 2147 C C . LEU A 1 281 ? 42.352 -6.243 -15.021 1.00 91.75 281 LEU A C 1
ATOM 2149 O O . LEU A 1 281 ? 42.702 -6.437 -16.179 1.00 91.75 281 LEU A O 1
ATOM 2153 N N . LEU A 1 282 ? 41.709 -7.176 -14.312 1.00 91.62 282 LEU A N 1
ATOM 2154 C CA . LEU A 1 282 ? 41.373 -8.489 -14.878 1.00 91.62 282 LEU A CA 1
ATOM 2155 C C . LEU A 1 282 ? 40.327 -8.393 -15.990 1.00 91.62 282 LEU A C 1
ATOM 2157 O O . LEU A 1 282 ? 40.428 -9.097 -16.991 1.00 91.62 282 LEU A O 1
ATOM 2161 N N . ILE A 1 283 ? 39.335 -7.515 -15.841 1.00 91.38 283 ILE A N 1
ATOM 2162 C CA . ILE A 1 283 ? 38.345 -7.258 -16.890 1.00 91.38 283 ILE A CA 1
ATOM 2163 C C . ILE A 1 283 ? 39.046 -6.650 -18.116 1.00 91.38 283 ILE A C 1
ATOM 2165 O O . ILE A 1 283 ? 38.788 -7.096 -19.230 1.00 91.38 283 ILE A O 1
ATOM 2169 N N . GLN A 1 284 ? 39.981 -5.709 -17.931 1.00 91.69 284 GLN A N 1
ATOM 2170 C CA . GLN A 1 284 ? 40.800 -5.156 -19.017 1.00 91.69 284 GLN A CA 1
ATOM 2171 C C . GLN A 1 284 ? 41.661 -6.231 -19.702 1.00 91.69 284 GLN A C 1
ATOM 2173 O O . GLN A 1 284 ? 41.675 -6.299 -20.930 1.00 91.69 284 GLN A O 1
ATOM 2178 N N . ASP A 1 285 ? 42.312 -7.109 -18.935 1.00 88.44 285 ASP A N 1
ATOM 2179 C CA . ASP A 1 285 ? 43.062 -8.250 -19.474 1.00 88.44 285 ASP A CA 1
ATOM 2180 C C . ASP A 1 285 ? 42.140 -9.184 -20.280 1.00 88.44 285 ASP A C 1
ATOM 2182 O O . ASP A 1 285 ? 42.521 -9.681 -21.342 1.00 88.44 285 ASP A O 1
ATOM 2186 N N . GLY A 1 286 ? 40.899 -9.379 -19.824 1.00 88.19 286 GLY A N 1
ATOM 2187 C CA . GLY A 1 286 ? 39.867 -10.119 -20.549 1.00 88.19 286 GLY A CA 1
ATOM 2188 C C . GLY A 1 286 ? 39.457 -9.462 -21.861 1.00 88.19 286 GLY A C 1
ATOM 2189 O O . GLY A 1 286 ? 39.326 -10.165 -22.862 1.00 88.19 286 GLY A O 1
ATOM 2190 N N . LEU A 1 287 ? 39.337 -8.131 -21.896 1.00 88.50 287 LEU A N 1
ATOM 2191 C CA . LEU A 1 287 ? 39.073 -7.373 -23.125 1.00 88.50 287 LEU A CA 1
ATOM 2192 C C . LEU A 1 287 ? 40.225 -7.461 -24.132 1.00 88.50 287 LEU A C 1
ATOM 2194 O O . LEU A 1 287 ? 39.980 -7.570 -25.339 1.00 88.50 287 LEU A O 1
ATOM 2198 N N . ASP A 1 288 ? 41.468 -7.456 -23.652 1.00 87.56 288 ASP A N 1
ATOM 2199 C CA . ASP A 1 288 ? 42.667 -7.608 -24.481 1.00 87.56 288 ASP A CA 1
ATOM 2200 C C . ASP A 1 288 ? 42.796 -9.045 -25.033 1.00 87.56 288 ASP A C 1
ATOM 2202 O O . ASP A 1 288 ? 43.339 -9.264 -26.120 1.00 87.56 288 ASP A O 1
ATOM 2206 N N . GLN A 1 289 ? 42.243 -10.034 -24.324 1.00 86.31 289 GLN A N 1
ATOM 2207 C CA . GLN A 1 289 ? 42.241 -11.445 -24.713 1.00 86.31 289 GLN A CA 1
ATOM 2208 C C . GLN A 1 289 ? 41.191 -11.799 -25.785 1.00 86.31 289 GLN A C 1
ATOM 2210 O O . GLN A 1 289 ? 41.330 -12.842 -26.437 1.00 86.31 289 GLN A O 1
ATOM 2215 N N . LEU A 1 290 ? 40.181 -10.943 -26.004 1.00 83.06 290 LEU A N 1
ATOM 2216 C CA . LEU A 1 290 ? 39.078 -11.190 -26.949 1.00 83.06 290 LEU A CA 1
ATOM 2217 C C . LEU A 1 290 ? 39.546 -11.409 -28.395 1.00 83.06 290 LEU A C 1
ATOM 2219 O O . LEU A 1 290 ? 38.926 -12.173 -29.123 1.00 83.06 290 LEU A O 1
ATOM 2223 N N . ASP A 1 291 ? 40.659 -10.802 -28.814 1.00 76.50 291 ASP A N 1
ATOM 2224 C CA . ASP A 1 291 ? 41.150 -10.945 -30.196 1.00 76.50 291 ASP A CA 1
ATOM 2225 C C . ASP A 1 291 ? 41.897 -12.269 -30.442 1.00 76.50 291 ASP A C 1
ATOM 2227 O O . ASP A 1 291 ? 42.097 -12.672 -31.589 1.00 76.50 291 ASP A O 1
ATOM 2231 N N . ALA A 1 292 ? 42.367 -12.934 -29.381 1.00 79.56 292 ALA A N 1
ATOM 2232 C CA . ALA A 1 292 ? 43.250 -14.094 -29.490 1.00 79.56 292 ALA A CA 1
ATOM 2233 C C . ALA A 1 292 ? 42.625 -15.380 -28.941 1.00 79.56 292 ALA A C 1
ATOM 2235 O O . ALA A 1 292 ? 42.688 -16.406 -29.611 1.00 79.56 292 ALA A O 1
ATOM 2236 N N . ASN A 1 293 ? 42.071 -15.350 -27.723 1.00 82.69 293 ASN A N 1
ATOM 2237 C CA . ASN A 1 293 ? 41.492 -16.521 -27.056 1.00 82.69 293 ASN A CA 1
ATOM 2238 C C . ASN A 1 293 ? 40.375 -16.101 -26.067 1.00 82.69 293 ASN A C 1
ATOM 2240 O O . ASN A 1 293 ? 40.618 -16.130 -24.865 1.00 82.69 293 ASN A O 1
ATOM 2244 N N . PRO A 1 294 ? 39.153 -15.749 -26.505 1.00 78.00 294 PRO A N 1
ATOM 2245 C CA . PRO A 1 294 ? 38.092 -15.192 -25.643 1.00 78.00 294 PRO A CA 1
ATOM 2246 C C . PRO A 1 294 ? 37.741 -15.998 -24.378 1.00 78.00 294 PRO A C 1
ATOM 2248 O O . PRO A 1 294 ? 37.405 -15.423 -23.350 1.00 78.00 294 PRO A O 1
ATOM 2251 N N . LEU A 1 295 ? 37.861 -17.330 -24.431 1.00 81.62 295 LEU A N 1
ATOM 2252 C CA . LEU A 1 295 ? 37.454 -18.247 -23.354 1.00 81.62 295 LEU A CA 1
ATOM 2253 C C . LEU A 1 295 ? 38.610 -18.715 -22.457 1.00 81.62 295 LEU A C 1
ATOM 2255 O O . LEU A 1 295 ? 38.440 -19.605 -21.625 1.00 81.62 295 LEU A O 1
ATOM 2259 N N . SER A 1 296 ? 39.814 -18.175 -22.647 1.00 83.88 296 SER A N 1
ATOM 2260 C CA . SER A 1 296 ? 40.965 -18.556 -21.831 1.00 83.88 296 SER A CA 1
ATOM 2261 C C . SER A 1 296 ? 40.820 -17.991 -20.404 1.00 83.88 296 SER A C 1
ATOM 2263 O O . SER A 1 296 ? 40.370 -16.855 -20.240 1.00 83.88 296 SER A O 1
ATOM 2265 N N . PRO A 1 297 ? 41.156 -18.759 -19.356 1.00 84.56 297 PRO A N 1
ATOM 2266 C CA . PRO A 1 297 ? 40.949 -18.317 -17.983 1.00 84.56 297 PRO A CA 1
ATOM 2267 C C . PRO A 1 297 ? 41.884 -17.156 -17.624 1.00 84.56 297 PRO A C 1
ATOM 2269 O O . PRO A 1 297 ? 43.081 -17.197 -17.915 1.00 84.56 297 PRO A O 1
ATOM 2272 N N . LEU A 1 298 ? 41.349 -16.151 -16.931 1.00 87.75 298 LEU A N 1
ATOM 2273 C CA . LEU A 1 298 ? 42.114 -14.993 -16.473 1.00 87.75 298 LEU A CA 1
ATOM 2274 C C . LEU A 1 298 ? 43.011 -15.363 -15.286 1.00 87.75 298 LEU A C 1
ATOM 2276 O O . LEU A 1 298 ? 42.561 -15.880 -14.257 1.00 87.75 298 LEU A O 1
ATOM 2280 N N . ALA A 1 299 ? 44.307 -15.095 -15.424 1.00 85.44 299 ALA A N 1
ATOM 2281 C CA . ALA A 1 299 ? 45.291 -15.405 -14.397 1.00 85.44 299 ALA A CA 1
ATOM 2282 C C . ALA A 1 299 ? 45.058 -14.542 -13.144 1.00 85.44 299 ALA A C 1
ATOM 2284 O O . ALA A 1 299 ? 45.212 -13.328 -13.182 1.00 85.44 299 ALA A O 1
ATOM 2285 N N . GLY A 1 300 ? 44.722 -15.179 -12.018 1.00 84.31 300 GLY A N 1
ATOM 2286 C CA . GLY A 1 300 ? 44.452 -14.491 -10.749 1.00 84.31 300 GLY A CA 1
ATOM 2287 C C . GLY A 1 300 ? 42.975 -14.181 -10.478 1.00 84.31 300 GLY A C 1
ATOM 2288 O O . GLY A 1 300 ? 42.684 -13.618 -9.424 1.00 84.31 300 GLY A O 1
ATOM 2289 N N . ALA A 1 301 ? 42.049 -14.589 -11.359 1.00 86.81 301 ALA A N 1
ATOM 2290 C CA . ALA A 1 301 ? 40.606 -14.455 -11.125 1.00 86.81 301 ALA A CA 1
ATOM 2291 C C . ALA A 1 301 ? 40.146 -15.225 -9.879 1.00 86.81 301 ALA A C 1
ATOM 2293 O O . ALA A 1 301 ? 39.513 -14.648 -9.005 1.00 86.81 301 ALA A O 1
ATOM 2294 N N . ASN A 1 302 ? 40.551 -16.490 -9.729 1.00 87.56 302 ASN A N 1
ATOM 2295 C CA . ASN A 1 302 ? 40.190 -17.297 -8.554 1.00 87.56 302 ASN A CA 1
ATOM 2296 C C . ASN A 1 302 ? 40.708 -16.700 -7.234 1.00 87.56 302 ASN A C 1
ATOM 2298 O O . ASN A 1 302 ? 40.012 -16.757 -6.222 1.00 87.56 302 ASN A O 1
ATOM 2302 N N . ASP A 1 303 ? 41.906 -16.106 -7.250 1.00 88.94 303 ASP A N 1
ATOM 2303 C CA . ASP A 1 303 ? 42.478 -15.451 -6.070 1.00 88.94 303 ASP A CA 1
ATOM 2304 C C . ASP A 1 303 ? 41.667 -14.201 -5.698 1.00 88.94 303 ASP A C 1
ATOM 2306 O O . ASP A 1 303 ? 41.346 -14.002 -4.529 1.00 88.94 303 ASP A O 1
ATOM 2310 N N . LEU A 1 304 ? 41.276 -13.393 -6.693 1.00 90.19 304 LEU A N 1
ATOM 2311 C CA . LEU A 1 304 ? 40.418 -12.226 -6.481 1.00 90.19 304 LEU A CA 1
ATOM 2312 C C . LEU A 1 304 ? 39.043 -12.628 -5.929 1.00 90.19 304 LEU A C 1
ATOM 2314 O O . LEU A 1 304 ? 38.577 -12.021 -4.972 1.00 90.19 304 LEU A O 1
ATOM 2318 N N . ILE A 1 305 ? 38.406 -13.655 -6.499 1.00 89.00 305 ILE A N 1
ATOM 2319 C CA . ILE A 1 305 ? 37.091 -14.143 -6.052 1.00 89.00 305 ILE A CA 1
ATOM 2320 C C . ILE A 1 305 ? 37.151 -14.572 -4.582 1.00 89.00 305 ILE A C 1
ATOM 2322 O O . ILE A 1 305 ? 36.271 -14.221 -3.797 1.00 89.00 305 ILE A O 1
ATOM 2326 N N . HIS A 1 306 ? 38.209 -15.286 -4.195 1.00 89.88 306 HIS A N 1
ATOM 2327 C CA . HIS A 1 306 ? 38.412 -15.698 -2.811 1.00 89.88 306 HIS A CA 1
ATOM 2328 C C . HIS A 1 306 ? 38.651 -14.498 -1.877 1.00 89.88 306 HIS A C 1
ATOM 2330 O O . HIS A 1 306 ? 38.114 -14.465 -0.771 1.00 89.88 306 HIS A O 1
ATOM 2336 N N . GLU A 1 307 ? 39.432 -13.499 -2.299 1.00 88.62 307 GLU A N 1
ATOM 2337 C CA . GLU A 1 307 ? 39.653 -12.266 -1.528 1.00 88.62 307 GLU A CA 1
ATOM 2338 C C . GLU A 1 307 ? 38.362 -11.440 -1.364 1.00 88.62 307 GLU A C 1
ATOM 2340 O O . GLU A 1 307 ? 38.097 -10.954 -0.265 1.00 88.62 307 GLU A O 1
ATOM 2345 N N . ILE A 1 308 ? 37.529 -11.345 -2.409 1.00 89.69 308 ILE A N 1
ATOM 2346 C CA . ILE A 1 308 ? 36.208 -10.696 -2.364 1.00 89.69 308 ILE A CA 1
ATOM 2347 C C . ILE A 1 308 ? 35.308 -11.390 -1.343 1.00 89.69 308 ILE A C 1
ATOM 2349 O O . ILE A 1 308 ? 34.753 -10.730 -0.470 1.00 89.69 308 ILE A O 1
ATOM 2353 N N . GLN A 1 309 ? 35.190 -12.718 -1.417 1.00 89.19 309 GLN A N 1
ATOM 2354 C CA . GLN A 1 309 ? 34.355 -13.492 -0.494 1.00 89.19 309 GLN A CA 1
ATOM 2355 C C . GLN A 1 309 ? 34.829 -13.360 0.955 1.00 89.19 309 GLN A C 1
ATOM 2357 O O . GLN A 1 309 ? 34.008 -13.247 1.864 1.00 89.19 309 GLN A O 1
ATOM 2362 N N . LEU A 1 310 ? 36.146 -13.349 1.175 1.00 88.31 310 LEU A N 1
ATOM 2363 C CA . LEU A 1 310 ? 36.720 -13.207 2.506 1.00 88.31 310 LEU A CA 1
ATOM 2364 C C . LEU A 1 310 ? 36.428 -11.820 3.088 1.00 88.31 310 LEU A C 1
ATOM 2366 O O . LEU A 1 310 ? 35.902 -11.749 4.196 1.00 88.31 310 LEU A O 1
ATOM 2370 N N . LEU A 1 311 ? 36.671 -10.746 2.328 1.00 87.81 311 LEU A N 1
ATOM 2371 C CA . LEU A 1 311 ? 36.380 -9.380 2.776 1.00 87.81 311 LEU A CA 1
ATOM 2372 C C . LEU A 1 311 ? 34.877 -9.160 2.994 1.00 87.81 311 LEU A C 1
ATOM 2374 O O . LEU A 1 311 ? 34.483 -8.544 3.979 1.00 87.81 311 LEU A O 1
ATOM 2378 N N . GLN A 1 312 ? 34.038 -9.689 2.104 1.00 84.94 312 GLN A N 1
ATOM 2379 C CA . GLN A 1 312 ? 32.584 -9.651 2.234 1.00 84.94 312 GLN A CA 1
ATOM 2380 C C . GLN A 1 312 ? 32.132 -10.346 3.520 1.00 84.94 312 GLN A C 1
ATOM 2382 O O . GLN A 1 312 ? 31.407 -9.750 4.310 1.00 84.94 312 GLN A O 1
ATOM 2387 N N . SER A 1 313 ? 32.613 -11.568 3.771 1.00 81.94 313 SER A N 1
ATOM 2388 C CA . SER A 1 313 ? 32.282 -12.297 4.996 1.00 81.94 313 SER A CA 1
ATOM 2389 C C . SER A 1 313 ? 32.759 -11.564 6.249 1.00 81.94 313 SER A C 1
ATOM 2391 O O . SER A 1 313 ? 31.961 -11.400 7.160 1.00 81.94 313 SER A O 1
ATOM 2393 N N . GLU A 1 314 ? 33.995 -11.047 6.260 1.00 85.25 314 GLU A N 1
ATOM 2394 C CA . GLU A 1 314 ? 34.571 -10.296 7.382 1.00 85.25 314 GLU A CA 1
ATOM 2395 C C . GLU A 1 314 ? 33.739 -9.052 7.703 1.00 85.25 314 GLU A C 1
ATOM 2397 O O . GLU A 1 314 ? 33.378 -8.832 8.858 1.00 85.25 314 GLU A O 1
ATOM 2402 N N . ARG A 1 315 ? 33.388 -8.256 6.684 1.00 80.88 315 ARG A N 1
ATOM 2403 C CA . ARG A 1 315 ? 32.628 -7.011 6.854 1.00 80.88 315 ARG A CA 1
ATOM 2404 C C . ARG A 1 315 ? 31.180 -7.246 7.273 1.00 80.88 315 ARG A C 1
ATOM 2406 O O . ARG A 1 315 ? 30.684 -6.475 8.086 1.00 80.88 315 ARG A O 1
ATOM 2413 N N . LEU A 1 316 ? 30.526 -8.291 6.765 1.00 77.31 316 LEU A N 1
ATOM 2414 C CA . LEU A 1 316 ? 29.162 -8.633 7.177 1.00 77.31 316 LEU A CA 1
ATOM 2415 C C . LEU A 1 316 ? 29.128 -9.226 8.596 1.00 77.31 316 LEU A C 1
ATOM 2417 O O . LEU A 1 316 ? 28.266 -8.844 9.380 1.00 77.31 316 LEU A O 1
ATOM 2421 N N . THR A 1 317 ? 30.098 -10.066 8.983 1.00 74.19 317 THR A N 1
ATOM 2422 C CA . THR A 1 317 ? 30.189 -10.560 10.372 1.00 74.19 317 THR A CA 1
ATOM 2423 C C . THR A 1 317 ? 30.506 -9.452 11.370 1.00 74.19 317 THR A C 1
ATOM 2425 O O . THR A 1 317 ? 29.990 -9.463 12.481 1.00 74.19 317 THR A O 1
ATOM 2428 N N . ASP A 1 318 ? 31.306 -8.459 10.975 1.00 65.69 318 ASP A N 1
ATOM 2429 C CA . ASP A 1 318 ? 31.614 -7.292 11.808 1.00 65.69 318 ASP A CA 1
ATOM 2430 C C . ASP A 1 318 ? 30.377 -6.421 12.087 1.00 65.69 318 ASP A C 1
ATOM 2432 O O . ASP A 1 318 ? 30.368 -5.696 13.083 1.00 65.69 318 ASP A O 1
ATOM 2436 N N . ILE A 1 319 ? 29.367 -6.461 11.210 1.00 60.09 319 ILE A N 1
ATOM 2437 C CA . ILE A 1 319 ? 28.073 -5.792 11.398 1.00 60.09 319 ILE A CA 1
ATOM 2438 C C . ILE A 1 319 ? 27.216 -6.612 12.364 1.00 60.09 319 ILE A C 1
ATOM 2440 O O . ILE A 1 319 ? 26.785 -6.063 13.374 1.00 60.09 319 ILE A O 1
ATOM 2444 N N . ASP A 1 320 ? 27.081 -7.922 12.133 1.00 52.28 320 ASP A N 1
ATOM 2445 C CA . ASP A 1 320 ? 26.318 -8.832 13.004 1.00 52.28 320 ASP A CA 1
ATOM 2446 C C . ASP A 1 320 ? 26.878 -8.901 14.445 1.00 52.28 320 ASP A C 1
ATOM 2448 O O . ASP A 1 320 ? 26.124 -9.063 15.403 1.00 52.28 320 ASP A O 1
ATOM 2452 N N . GLU A 1 321 ? 28.197 -8.757 14.638 1.00 49.50 321 GLU A N 1
ATOM 2453 C CA . GLU A 1 321 ? 28.841 -8.776 15.964 1.00 49.50 321 GLU A CA 1
ATOM 2454 C C . GLU A 1 321 ? 28.873 -7.405 16.669 1.00 49.50 321 GLU A C 1
ATOM 2456 O O . GLU A 1 321 ? 29.050 -7.346 17.891 1.00 49.50 321 GLU A O 1
ATOM 2461 N N . LYS A 1 322 ? 28.718 -6.296 15.930 1.00 45.06 322 LYS A N 1
ATOM 2462 C CA . LYS A 1 322 ? 28.642 -4.932 16.492 1.00 45.06 322 LYS A CA 1
ATOM 2463 C C . LYS A 1 322 ? 27.213 -4.458 16.741 1.00 45.06 322 LYS A C 1
ATOM 2465 O O . LYS A 1 322 ? 27.065 -3.380 17.316 1.00 45.06 322 LYS A O 1
ATOM 2470 N N . GLU A 1 323 ? 26.190 -5.232 16.380 1.00 35.03 323 GLU A N 1
ATOM 2471 C CA . GLU A 1 323 ? 24.807 -4.920 16.742 1.00 35.03 323 GLU A CA 1
ATOM 2472 C C . GLU A 1 323 ? 24.601 -5.009 18.270 1.00 35.03 323 GLU A C 1
ATOM 2474 O O . GLU A 1 323 ? 24.728 -6.085 18.868 1.00 35.03 323 GLU A O 1
ATOM 2479 N N . PRO A 1 324 ? 24.253 -3.902 18.955 1.00 33.97 324 PRO A N 1
ATOM 2480 C CA . PRO A 1 324 ? 23.606 -4.007 20.247 1.00 33.97 324 PRO A CA 1
ATOM 2481 C C . PRO A 1 324 ? 22.175 -4.503 20.022 1.00 33.97 324 PRO A C 1
ATOM 2483 O O . PRO A 1 324 ? 21.511 -4.133 19.061 1.00 33.97 324 PRO A O 1
ATOM 2486 N N . VAL A 1 325 ? 21.667 -5.298 20.962 1.00 40.69 325 VAL A N 1
ATOM 2487 C CA . VAL A 1 325 ? 20.322 -5.911 20.963 1.00 40.69 325 VAL A CA 1
ATOM 2488 C C . VAL A 1 325 ? 19.173 -4.872 21.037 1.00 40.69 325 VAL A C 1
ATOM 2490 O O . VAL A 1 325 ? 18.050 -5.192 21.415 1.00 40.69 325 VAL A O 1
ATOM 2493 N N . SER A 1 326 ? 19.393 -3.598 20.706 1.00 39.50 326 SER A N 1
ATOM 2494 C CA . SER A 1 326 ? 18.350 -2.569 20.590 1.00 39.50 326 SER A CA 1
ATOM 2495 C C . SER A 1 326 ? 18.887 -1.350 19.821 1.00 39.50 326 SER A C 1
ATOM 2497 O O . SER A 1 326 ? 19.837 -0.729 20.293 1.00 39.50 326 SER A O 1
ATOM 2499 N N . GLY A 1 327 ? 18.254 -0.965 18.703 1.00 33.50 327 GLY A N 1
ATOM 2500 C CA . GLY A 1 327 ? 18.371 0.391 18.134 1.00 33.50 327 GLY A CA 1
ATOM 2501 C C . GLY A 1 327 ? 18.779 0.492 16.658 1.00 33.50 327 GLY A C 1
ATOM 2502 O O . GLY A 1 327 ? 19.943 0.315 16.330 1.00 33.50 327 GLY A O 1
ATOM 2503 N N . SER A 1 328 ? 17.788 0.842 15.830 1.00 36.41 328 SER A N 1
ATOM 2504 C CA . SER A 1 328 ? 17.853 1.509 14.513 1.00 36.41 328 SER A CA 1
ATOM 2505 C C . SER A 1 328 ? 18.608 0.847 13.349 1.00 36.41 328 SER A C 1
ATOM 2507 O O . SER A 1 328 ? 19.513 1.414 12.742 1.00 36.41 328 SER A O 1
ATOM 2509 N N . ARG A 1 329 ? 18.056 -0.263 12.849 1.00 37.78 329 ARG A N 1
ATOM 2510 C CA . ARG A 1 329 ? 18.012 -0.447 11.391 1.00 37.78 329 ARG A CA 1
ATOM 2511 C C . ARG A 1 329 ? 16.950 0.527 10.867 1.00 37.78 329 ARG A C 1
ATOM 2513 O O . ARG A 1 329 ? 15.767 0.291 11.090 1.00 37.78 329 ARG A O 1
ATOM 2520 N N . GLN A 1 330 ? 17.357 1.654 10.275 1.00 51.75 330 GLN A N 1
ATOM 2521 C CA . GLN A 1 330 ? 16.422 2.585 9.629 1.00 51.75 330 GLN A CA 1
ATOM 2522 C C . GLN A 1 330 ? 15.643 1.808 8.565 1.00 51.75 330 GLN A C 1
ATOM 2524 O O . GLN A 1 330 ? 16.209 1.356 7.568 1.00 51.75 330 GLN A O 1
ATOM 2529 N N . GLU A 1 331 ? 14.354 1.584 8.804 1.00 45.78 331 GLU A N 1
ATOM 2530 C CA . GLU A 1 331 ? 13.507 0.950 7.809 1.00 45.78 331 GLU A CA 1
ATOM 2531 C C . GLU A 1 331 ? 13.398 1.892 6.600 1.00 45.78 331 GLU A C 1
ATOM 2533 O O . GLU A 1 331 ? 13.060 3.062 6.772 1.00 45.78 331 GLU A O 1
ATOM 2538 N N . PRO A 1 332 ? 13.617 1.419 5.359 1.00 53.03 332 PRO A N 1
ATOM 2539 C CA . PRO A 1 332 ? 13.489 2.252 4.157 1.00 53.03 332 PRO A CA 1
ATOM 2540 C C . PRO A 1 332 ? 12.138 2.982 4.073 1.00 53.03 332 PRO A C 1
ATOM 2542 O O . PRO A 1 332 ? 12.026 4.044 3.470 1.00 53.03 332 PRO A O 1
ATOM 2545 N N . LYS A 1 333 ? 11.111 2.414 4.716 1.00 56.47 333 LYS A N 1
ATOM 2546 C CA . LYS A 1 333 ? 9.763 2.970 4.813 1.00 56.47 333 LYS A CA 1
ATOM 2547 C C . LYS A 1 333 ? 9.659 4.163 5.771 1.00 56.47 333 LYS A C 1
ATOM 2549 O O . LYS A 1 333 ? 8.896 5.072 5.471 1.00 56.47 333 LYS A O 1
ATOM 2554 N N . SER A 1 334 ? 10.412 4.199 6.876 1.00 61.00 334 SER A N 1
ATOM 2555 C CA . SER A 1 334 ? 10.337 5.305 7.845 1.00 61.00 334 SER A CA 1
ATOM 2556 C C . SER A 1 334 ? 11.029 6.566 7.328 1.00 61.00 334 SER A C 1
ATOM 2558 O O . SER A 1 334 ? 10.499 7.661 7.488 1.00 61.00 334 SER A O 1
ATOM 2560 N N . VAL A 1 335 ? 12.152 6.413 6.615 1.00 68.81 335 VAL A N 1
ATOM 2561 C CA . VAL A 1 335 ? 12.810 7.525 5.907 1.00 68.81 335 VAL A CA 1
ATOM 2562 C C . VAL A 1 335 ? 11.934 8.024 4.754 1.00 68.81 335 VAL A C 1
ATOM 2564 O O . VAL A 1 335 ? 11.782 9.228 4.592 1.00 68.81 335 VAL A O 1
ATOM 2567 N N . ALA A 1 336 ? 11.309 7.129 3.981 1.00 65.62 336 ALA A N 1
ATOM 2568 C CA . ALA A 1 336 ? 10.415 7.520 2.888 1.00 65.62 336 ALA A CA 1
ATOM 2569 C C . ALA A 1 336 ? 9.165 8.274 3.378 1.00 65.62 336 ALA A C 1
ATOM 2571 O O . ALA A 1 336 ? 8.784 9.274 2.773 1.00 65.62 336 ALA A O 1
ATOM 2572 N N . LEU A 1 337 ? 8.561 7.833 4.488 1.00 67.69 337 LEU A N 1
ATOM 2573 C CA . LEU A 1 337 ? 7.430 8.520 5.118 1.00 67.69 337 LEU A CA 1
ATOM 2574 C C . LEU A 1 337 ? 7.839 9.905 5.637 1.00 67.69 337 LEU A C 1
ATOM 2576 O O . LEU A 1 337 ? 7.160 10.893 5.375 1.00 67.69 337 LEU A O 1
ATOM 2580 N N . PHE A 1 338 ? 8.999 9.987 6.290 1.00 82.19 338 PHE A N 1
ATOM 2581 C CA . PHE A 1 338 ? 9.571 11.247 6.751 1.00 82.19 338 PHE A CA 1
ATOM 2582 C C . PHE A 1 338 ? 9.879 12.224 5.607 1.00 82.19 338 PHE A C 1
ATOM 2584 O O . PHE A 1 338 ? 9.626 13.419 5.737 1.00 82.19 338 PHE A O 1
ATOM 2591 N N . LEU A 1 339 ? 10.398 11.736 4.477 1.00 79.75 339 LEU A N 1
ATOM 2592 C CA . LEU A 1 339 ? 10.653 12.564 3.297 1.00 79.75 339 LEU A CA 1
ATOM 2593 C C . LEU A 1 339 ? 9.353 13.077 2.671 1.00 79.75 339 LEU A C 1
ATOM 2595 O O . LEU A 1 339 ? 9.295 14.245 2.300 1.00 79.75 339 LEU A O 1
ATOM 2599 N N . ALA A 1 340 ? 8.314 12.242 2.587 1.00 72.19 340 ALA A N 1
ATOM 2600 C CA . ALA A 1 340 ? 7.025 12.644 2.032 1.00 72.19 340 ALA A CA 1
ATOM 2601 C C . ALA A 1 340 ? 6.353 13.745 2.871 1.00 72.19 340 ALA A C 1
ATOM 2603 O O . ALA A 1 340 ? 5.921 14.752 2.325 1.00 72.19 340 ALA A O 1
ATOM 2604 N N . GLU A 1 341 ? 6.317 13.595 4.196 1.00 73.62 341 GLU A N 1
ATOM 2605 C CA . GLU A 1 341 ? 5.658 14.565 5.080 1.00 73.62 341 GLU A CA 1
ATOM 2606 C C . GLU A 1 341 ? 6.529 15.803 5.365 1.00 73.62 341 GLU A C 1
ATOM 2608 O O . GLU A 1 341 ? 6.043 16.934 5.403 1.00 73.62 341 GLU A O 1
ATOM 2613 N N . GLY A 1 342 ? 7.840 15.614 5.539 1.00 79.19 342 GLY A N 1
ATOM 2614 C CA . GLY A 1 342 ? 8.766 16.685 5.903 1.00 79.19 342 GLY A CA 1
ATOM 2615 C C . GLY A 1 342 ? 9.080 17.658 4.764 1.00 79.19 342 GLY A C 1
ATOM 2616 O O . GLY A 1 342 ? 9.285 18.843 5.030 1.00 79.19 342 GLY A O 1
ATOM 2617 N N . VAL A 1 343 ? 9.117 17.196 3.506 1.00 81.62 343 VAL A N 1
ATOM 2618 C CA . VAL A 1 343 ? 9.399 18.064 2.346 1.00 81.62 343 VAL A CA 1
ATOM 2619 C C . VAL A 1 343 ? 8.246 19.034 2.099 1.00 81.62 343 VAL A C 1
ATOM 2621 O O . VAL A 1 343 ? 8.495 20.232 1.967 1.00 81.62 343 VAL A O 1
ATOM 2624 N N . ASP A 1 344 ? 7.002 18.556 2.117 1.00 78.62 344 ASP A N 1
ATOM 2625 C CA . ASP A 1 344 ? 5.823 19.397 1.884 1.00 78.62 344 ASP A CA 1
ATOM 2626 C C . ASP A 1 344 ? 5.687 20.486 2.959 1.00 78.62 344 ASP A C 1
ATOM 2628 O O . ASP A 1 344 ? 5.505 21.663 2.636 1.00 78.62 344 ASP A O 1
ATOM 2632 N N . LEU A 1 345 ? 5.895 20.130 4.234 1.00 83.06 345 LEU A N 1
ATOM 2633 C CA . LEU A 1 345 ? 5.881 21.085 5.348 1.00 83.06 345 LEU A CA 1
ATOM 2634 C C . LEU A 1 345 ? 6.976 22.154 5.226 1.00 83.06 345 LEU A C 1
ATOM 2636 O O . LEU A 1 345 ? 6.743 23.323 5.543 1.00 83.06 345 LEU A O 1
ATOM 2640 N N . LEU A 1 346 ? 8.179 21.783 4.777 1.00 86.94 346 LEU A N 1
ATOM 2641 C CA . LEU A 1 346 ? 9.278 22.735 4.602 1.00 86.94 346 LEU A CA 1
ATOM 2642 C C . LEU A 1 346 ? 9.086 23.638 3.379 1.00 86.94 346 LEU A C 1
ATOM 2644 O O . LEU A 1 346 ? 9.431 24.820 3.456 1.00 86.94 346 LEU A O 1
ATOM 2648 N N . LEU A 1 347 ? 8.521 23.121 2.285 1.00 83.94 347 LEU A N 1
ATOM 2649 C CA . LEU A 1 347 ? 8.169 23.913 1.104 1.00 83.94 347 LEU A CA 1
ATOM 2650 C C . LEU A 1 347 ? 7.072 24.935 1.435 1.00 83.94 347 LEU A C 1
ATOM 2652 O O . LEU A 1 347 ? 7.243 26.122 1.152 1.00 83.94 347 LEU A O 1
ATOM 2656 N N . GLU A 1 348 ? 6.012 24.514 2.129 1.00 84.31 348 GLU A N 1
ATOM 2657 C CA . GLU A 1 348 ? 4.942 25.407 2.591 1.00 84.31 348 GLU A CA 1
ATOM 2658 C C . GLU A 1 348 ? 5.472 26.464 3.575 1.00 84.31 348 GLU A C 1
ATOM 2660 O O . GLU A 1 348 ? 5.145 27.653 3.470 1.00 84.31 348 GLU A O 1
ATOM 2665 N N . ALA A 1 349 ? 6.351 26.068 4.502 1.00 83.44 349 ALA A N 1
ATOM 2666 C CA . ALA A 1 349 ? 7.008 26.996 5.418 1.00 83.44 349 ALA A CA 1
ATOM 2667 C C . ALA A 1 349 ? 7.881 28.019 4.670 1.00 83.44 349 ALA A C 1
ATOM 2669 O O . ALA A 1 349 ? 7.888 29.203 5.018 1.00 83.44 349 ALA A O 1
ATOM 2670 N N . ASN A 1 350 ? 8.594 27.604 3.622 1.00 87.88 350 ASN A N 1
ATOM 2671 C CA . ASN A 1 350 ? 9.417 28.502 2.815 1.00 87.88 350 ASN A CA 1
ATOM 2672 C C . ASN A 1 350 ? 8.567 29.511 2.020 1.00 87.88 350 ASN A C 1
ATOM 2674 O O . ASN A 1 350 ? 8.883 30.705 2.004 1.00 87.88 350 ASN A O 1
ATOM 2678 N N . ASP A 1 351 ? 7.448 29.073 1.441 1.00 83.56 351 ASP A N 1
ATOM 2679 C CA . ASP A 1 351 ? 6.500 29.951 0.745 1.00 83.56 351 ASP A CA 1
ATOM 2680 C C . ASP A 1 351 ? 5.823 30.940 1.701 1.00 83.56 351 ASP A C 1
ATOM 2682 O O . ASP A 1 351 ? 5.688 32.134 1.400 1.00 83.56 351 ASP A O 1
ATOM 2686 N N . THR A 1 352 ? 5.472 30.473 2.897 1.00 84.69 352 THR A N 1
ATOM 2687 C CA . THR A 1 352 ? 4.927 31.303 3.975 1.00 84.69 352 THR A CA 1
ATOM 2688 C C . THR A 1 352 ? 5.939 32.372 4.405 1.00 84.69 352 THR A C 1
ATOM 2690 O O . THR A 1 352 ? 5.610 33.558 4.501 1.00 84.69 352 THR A O 1
ATOM 2693 N N . LEU A 1 353 ? 7.210 31.996 4.573 1.00 86.12 353 LEU A N 1
ATOM 2694 C CA . LEU A 1 353 ? 8.309 32.906 4.909 1.00 86.12 353 LEU A CA 1
ATOM 2695 C C . LEU A 1 353 ? 8.623 33.911 3.780 1.00 86.12 353 LEU A C 1
ATOM 2697 O O . LEU A 1 353 ? 9.053 35.046 4.038 1.00 86.12 353 LEU A O 1
ATOM 2701 N N . ALA A 1 354 ? 8.388 33.539 2.518 1.00 83.12 354 ALA A N 1
ATOM 2702 C CA . ALA A 1 354 ? 8.553 34.429 1.371 1.00 83.12 354 ALA A CA 1
ATOM 2703 C C . ALA A 1 354 ? 7.552 35.602 1.392 1.00 83.12 354 ALA A C 1
ATOM 2705 O O . ALA A 1 354 ? 7.920 36.725 1.023 1.00 83.12 354 ALA A O 1
ATOM 2706 N N . HIS A 1 355 ? 6.334 35.358 1.886 1.00 81.25 355 HIS A N 1
ATOM 2707 C CA . HIS A 1 355 ? 5.223 36.318 1.930 1.00 81.25 355 HIS A CA 1
ATOM 2708 C C . HIS A 1 355 ? 4.990 36.946 3.313 1.00 81.25 355 HIS A C 1
ATOM 2710 O O . HIS A 1 355 ? 4.112 37.799 3.467 1.00 81.25 355 HIS A O 1
ATOM 2716 N N . TRP A 1 356 ? 5.787 36.569 4.316 1.00 82.19 356 TRP A N 1
ATOM 2717 C CA . TRP A 1 356 ? 5.584 37.004 5.692 1.00 82.19 356 TRP A CA 1
ATOM 2718 C C . TRP A 1 356 ? 5.799 38.513 5.886 1.00 82.19 356 TRP A C 1
ATOM 2720 O O . TRP A 1 356 ? 6.895 39.055 5.716 1.00 82.19 356 TRP A O 1
ATOM 2730 N N . ASN A 1 357 ? 4.743 39.199 6.333 1.00 79.06 357 ASN A N 1
ATOM 2731 C CA . ASN A 1 357 ? 4.803 40.585 6.786 1.00 79.06 357 ASN A CA 1
ATOM 2732 C C . ASN A 1 357 ? 5.067 40.662 8.302 1.00 79.06 357 ASN A C 1
ATOM 2734 O O . ASN A 1 357 ? 4.162 40.900 9.110 1.00 79.06 357 ASN A O 1
ATOM 2738 N N . TYR A 1 358 ? 6.339 40.516 8.675 1.00 70.81 358 TYR A N 1
ATOM 2739 C CA . TYR A 1 358 ? 6.814 40.433 10.064 1.00 70.81 358 TYR A CA 1
ATOM 2740 C C . TYR A 1 358 ? 6.472 41.639 10.963 1.00 70.81 358 TYR A C 1
ATOM 2742 O O . TYR A 1 358 ? 6.641 41.578 12.180 1.00 70.81 358 TYR A O 1
ATOM 2750 N N . GLN A 1 359 ? 6.006 42.757 10.397 1.00 68.81 359 GLN A N 1
ATOM 2751 C CA . GLN A 1 359 ? 5.629 43.953 11.160 1.00 68.81 359 GLN A CA 1
ATOM 2752 C C . GLN A 1 359 ? 4.189 43.916 11.691 1.00 68.81 359 GLN A C 1
ATOM 2754 O O . GLN A 1 359 ? 3.853 44.706 12.576 1.00 68.81 359 GLN A O 1
ATOM 2759 N N . GLN A 1 360 ? 3.328 43.059 11.137 1.00 61.72 360 GLN A N 1
ATOM 2760 C CA . GLN A 1 360 ? 1.887 43.044 11.429 1.00 61.72 360 GLN A CA 1
ATOM 2761 C C . GLN A 1 360 ? 1.344 41.662 11.789 1.00 61.72 360 GLN A C 1
ATOM 2763 O O . GLN A 1 360 ? 0.259 41.595 12.361 1.00 61.72 360 GLN A O 1
ATOM 2768 N N . ASP A 1 361 ? 2.090 40.600 11.493 1.00 72.19 361 ASP A N 1
ATOM 2769 C CA . ASP A 1 361 ? 1.598 39.232 11.567 1.00 72.19 361 ASP A CA 1
ATOM 2770 C C . ASP A 1 361 ? 2.477 38.362 12.475 1.00 72.19 361 ASP A C 1
ATOM 2772 O O . ASP A 1 361 ? 3.587 37.961 12.113 1.00 72.19 361 ASP A O 1
ATOM 2776 N N . THR A 1 362 ? 1.976 38.112 13.686 1.00 71.69 362 THR A N 1
ATOM 2777 C CA . THR A 1 362 ? 2.576 37.189 14.658 1.00 71.69 362 THR A CA 1
ATOM 2778 C C . THR A 1 362 ? 2.098 35.752 14.484 1.00 71.69 362 THR A C 1
ATOM 2780 O O . THR A 1 362 ? 2.752 34.845 14.992 1.00 71.69 362 THR A O 1
ATOM 2783 N N . ASP A 1 363 ? 0.993 35.544 13.771 1.00 78.38 363 ASP A N 1
ATOM 2784 C CA . ASP A 1 363 ? 0.364 34.234 13.611 1.00 78.38 363 ASP A CA 1
ATOM 2785 C C . ASP A 1 363 ? 1.174 33.392 12.617 1.00 78.38 363 ASP A C 1
ATOM 2787 O O . ASP A 1 363 ? 1.436 32.216 12.864 1.00 78.38 363 ASP A O 1
ATOM 2791 N N . THR A 1 364 ? 1.726 34.029 11.580 1.00 83.50 364 THR A N 1
ATOM 2792 C CA . THR A 1 364 ? 2.677 33.394 10.655 1.00 83.50 364 THR A CA 1
ATOM 2793 C C . THR A 1 364 ? 3.950 32.888 11.353 1.00 83.50 364 THR A C 1
ATOM 2795 O O . THR A 1 364 ? 4.421 31.792 11.060 1.00 83.50 364 THR A O 1
ATOM 2798 N N . ALA A 1 365 ? 4.495 33.624 12.331 1.00 83.44 365 ALA A N 1
ATOM 2799 C CA . ALA A 1 365 ? 5.651 33.147 13.104 1.00 83.44 365 ALA A CA 1
ATOM 2800 C C . ALA A 1 365 ? 5.321 31.905 13.946 1.00 83.44 365 ALA A C 1
ATOM 2802 O O . ALA A 1 365 ? 6.170 31.033 14.122 1.00 83.44 365 ALA A O 1
ATOM 2803 N N . GLN A 1 366 ? 4.090 31.825 14.460 1.00 84.56 366 GLN A N 1
ATOM 2804 C CA . GLN A 1 366 ? 3.615 30.664 15.205 1.00 84.56 366 GLN A CA 1
ATOM 2805 C C . GLN A 1 366 ? 3.407 29.453 14.284 1.00 84.56 366 GLN A C 1
ATOM 2807 O O . GLN A 1 366 ? 3.764 28.342 14.666 1.00 84.56 366 GLN A O 1
ATOM 2812 N N . ALA A 1 367 ? 2.893 29.661 13.068 1.00 84.69 367 ALA A N 1
ATOM 2813 C CA . ALA A 1 367 ? 2.749 28.605 12.066 1.00 84.69 367 ALA A CA 1
ATOM 2814 C C . ALA A 1 367 ? 4.110 28.015 11.649 1.00 84.69 367 ALA A C 1
ATOM 2816 O O . ALA A 1 367 ? 4.281 26.798 11.664 1.00 84.69 367 ALA A O 1
ATOM 2817 N N . LEU A 1 368 ? 5.103 28.870 11.375 1.00 89.69 368 LEU A N 1
ATOM 2818 C CA . LEU A 1 368 ? 6.470 28.450 11.033 1.00 89.69 368 LEU A CA 1
ATOM 2819 C C . LEU A 1 368 ? 7.159 27.699 12.182 1.00 89.69 368 LEU A C 1
ATOM 2821 O O . LEU A 1 368 ? 7.847 26.706 11.948 1.00 89.69 368 LEU A O 1
ATOM 2825 N N . LEU A 1 369 ? 6.946 28.141 13.427 1.00 90.44 369 LEU A N 1
ATOM 2826 C CA . LEU A 1 369 ? 7.430 27.441 14.617 1.00 90.44 369 LEU A CA 1
ATOM 2827 C C . LEU A 1 369 ? 6.822 26.036 14.729 1.00 90.44 369 LEU A C 1
ATOM 2829 O O . LEU A 1 369 ? 7.552 25.078 14.967 1.00 90.44 369 LEU A O 1
ATOM 2833 N N . ASN A 1 370 ? 5.506 25.908 14.546 1.00 86.44 370 ASN A N 1
ATOM 2834 C CA . ASN A 1 370 ? 4.820 24.619 14.626 1.00 86.44 370 ASN A CA 1
ATOM 2835 C C . ASN A 1 370 ? 5.316 23.656 13.535 1.00 86.44 370 ASN A C 1
ATOM 2837 O O . ASN A 1 370 ? 5.619 22.508 13.844 1.00 86.44 370 ASN A O 1
ATOM 2841 N N . ALA A 1 371 ? 5.480 24.137 12.297 1.00 87.25 371 ALA A N 1
ATOM 2842 C CA . ALA A 1 371 ? 6.024 23.337 11.199 1.00 87.25 371 ALA A CA 1
ATOM 2843 C C . ALA A 1 371 ? 7.437 22.810 11.513 1.00 87.25 371 ALA A C 1
ATOM 2845 O O . ALA A 1 371 ? 7.719 21.630 11.314 1.00 87.25 371 ALA A O 1
ATOM 2846 N N . LEU A 1 372 ? 8.315 23.652 12.073 1.00 91.69 372 LEU A N 1
ATOM 2847 C CA . LEU A 1 372 ? 9.663 23.234 12.473 1.00 91.69 372 LEU A CA 1
ATOM 2848 C C . LEU A 1 372 ? 9.667 22.212 13.617 1.00 91.69 372 LEU A C 1
ATOM 2850 O O . LEU A 1 372 ? 10.515 21.323 13.607 1.00 91.69 372 LEU A O 1
ATOM 2854 N N . ILE A 1 373 ? 8.744 22.314 14.581 1.00 88.69 373 ILE A N 1
ATOM 2855 C CA . ILE A 1 373 ? 8.596 21.323 15.663 1.00 88.69 373 ILE A CA 1
ATOM 2856 C C . ILE A 1 373 ? 8.232 19.960 15.072 1.00 88.69 373 ILE A C 1
ATOM 2858 O O . ILE A 1 373 ? 8.913 18.980 15.362 1.00 88.69 373 ILE A O 1
ATOM 2862 N N . THR A 1 374 ? 7.239 19.910 14.179 1.00 83.19 374 THR A N 1
ATOM 2863 C CA . THR A 1 374 ? 6.835 18.671 13.499 1.00 83.19 374 THR A CA 1
ATOM 2864 C C . THR A 1 374 ? 7.990 18.054 12.707 1.00 83.19 374 THR A C 1
ATOM 2866 O O . THR A 1 374 ? 8.235 16.851 12.809 1.00 83.19 374 THR A O 1
ATOM 2869 N N . VAL A 1 375 ? 8.751 18.870 11.969 1.00 88.50 375 VAL A N 1
ATOM 2870 C CA . VAL A 1 375 ? 9.929 18.406 11.216 1.00 88.50 375 VAL A CA 1
ATOM 2871 C C . VAL A 1 375 ? 11.035 17.906 12.154 1.00 88.50 375 VAL A C 1
ATOM 2873 O O . VAL A 1 375 ? 11.619 16.859 11.885 1.00 88.50 375 VAL A O 1
ATOM 2876 N N . SER A 1 376 ? 11.311 18.602 13.263 1.00 89.25 376 SER A N 1
ATOM 2877 C CA . SER A 1 376 ? 12.329 18.195 14.244 1.00 89.25 376 SER A CA 1
ATOM 2878 C C . SER A 1 376 ? 11.966 16.885 14.946 1.00 89.25 376 SER A C 1
ATOM 2880 O O . SER A 1 376 ? 12.795 15.980 15.023 1.00 89.25 376 SER A O 1
ATOM 2882 N N . ASP A 1 377 ? 10.723 16.735 15.404 1.00 82.69 377 ASP A N 1
ATOM 2883 C CA . ASP A 1 377 ? 10.264 15.519 16.081 1.00 82.69 377 ASP A CA 1
ATOM 2884 C C . ASP A 1 377 ? 10.274 14.313 15.136 1.00 82.69 377 ASP A C 1
ATOM 2886 O O . ASP A 1 377 ? 10.720 13.226 15.510 1.00 82.69 377 ASP A O 1
ATOM 2890 N N . SER A 1 378 ? 9.876 14.516 13.881 1.00 80.75 378 SER A N 1
ATOM 2891 C CA . SER A 1 378 ? 9.931 13.471 12.857 1.00 80.75 378 SER A CA 1
ATOM 2892 C C . SER A 1 378 ? 11.377 13.101 12.504 1.00 80.75 378 SER A C 1
ATOM 2894 O O . SER A 1 378 ? 11.710 11.921 12.406 1.00 80.75 378 SER A O 1
ATOM 2896 N N . ALA A 1 379 ? 12.279 14.084 12.426 1.00 85.00 379 ALA A N 1
ATOM 2897 C CA . ALA A 1 379 ? 13.705 13.852 12.206 1.00 85.00 379 ALA A CA 1
ATOM 2898 C C . ALA A 1 379 ? 14.385 13.123 13.382 1.00 85.00 379 ALA A C 1
ATOM 2900 O O . ALA A 1 379 ? 15.259 12.286 13.151 1.00 85.00 379 ALA A O 1
ATOM 2901 N N . LYS A 1 380 ? 13.964 13.382 14.631 1.00 83.56 380 LYS A N 1
ATOM 2902 C CA . LYS A 1 380 ? 14.423 12.661 15.837 1.00 83.56 380 LYS A CA 1
ATOM 2903 C C . LYS A 1 380 ? 14.014 11.191 15.809 1.00 83.56 380 LYS A C 1
ATOM 2905 O O . LYS A 1 380 ? 14.804 10.336 16.192 1.00 83.56 380 LYS A O 1
ATOM 2910 N N . ARG A 1 381 ? 12.805 10.884 15.327 1.00 77.38 381 ARG A N 1
ATOM 2911 C CA . ARG A 1 381 ? 12.312 9.500 15.188 1.00 77.38 381 ARG A CA 1
ATOM 2912 C C . ARG A 1 381 ? 13.101 8.695 14.156 1.00 77.38 381 ARG A C 1
ATOM 2914 O O . ARG A 1 381 ? 13.278 7.494 14.331 1.00 77.38 381 ARG A O 1
ATOM 2921 N N . VAL A 1 382 ? 13.579 9.358 13.104 1.00 78.69 382 VAL A N 1
ATOM 2922 C CA . VAL A 1 382 ? 14.384 8.746 12.033 1.00 78.69 382 VAL A CA 1
ATOM 2923 C C . VAL A 1 382 ? 15.897 8.841 12.312 1.00 78.69 382 VAL A C 1
ATOM 2925 O O . VAL A 1 382 ? 16.694 8.291 11.559 1.00 78.69 382 VAL A O 1
ATOM 2928 N N . ASP A 1 383 ? 16.306 9.450 13.430 1.00 77.25 383 ASP A N 1
ATOM 2929 C CA . ASP A 1 383 ? 17.703 9.595 13.878 1.00 77.25 383 ASP A CA 1
ATOM 2930 C C . ASP A 1 383 ? 18.594 10.413 12.913 1.00 77.25 383 ASP A C 1
ATOM 2932 O O . ASP A 1 383 ? 19.731 10.059 12.597 1.00 77.25 383 ASP A O 1
ATOM 2936 N N . ILE A 1 384 ? 18.064 11.533 12.402 1.00 82.88 384 ILE A N 1
ATOM 2937 C CA . ILE A 1 384 ? 18.770 12.441 11.480 1.00 82.88 384 ILE A CA 1
ATOM 2938 C C . ILE A 1 384 ? 19.332 13.644 12.257 1.00 82.88 384 ILE A C 1
ATOM 2940 O O . ILE A 1 384 ? 18.851 14.777 12.160 1.00 82.88 384 ILE A O 1
ATOM 2944 N N . GLU A 1 385 ? 20.393 13.399 13.024 1.00 83.50 385 GLU A N 1
ATOM 2945 C CA . GLU A 1 385 ? 20.989 14.374 13.955 1.00 83.50 385 GLU A CA 1
ATOM 2946 C C . GLU A 1 385 ? 21.338 15.751 13.336 1.00 83.50 385 GLU A C 1
ATOM 2948 O O . GLU A 1 385 ? 21.044 16.784 13.954 1.00 83.50 385 GLU A O 1
ATOM 2953 N N . PRO A 1 386 ? 21.914 15.850 12.116 1.00 84.75 386 PRO A N 1
ATOM 2954 C CA . PRO A 1 386 ? 22.242 17.151 11.527 1.00 84.75 386 PRO A CA 1
ATOM 2955 C C . PRO A 1 386 ? 21.010 18.024 11.262 1.00 84.75 386 PRO A C 1
ATOM 2957 O O . PRO A 1 386 ? 21.079 19.250 11.393 1.00 84.75 386 PRO A O 1
ATOM 2960 N N . LEU A 1 387 ? 19.888 17.399 10.892 1.00 87.81 387 LEU A N 1
ATOM 2961 C CA . LEU A 1 387 ? 18.636 18.089 10.600 1.00 87.81 387 LEU A CA 1
ATOM 2962 C C . LEU A 1 387 ? 17.954 18.539 11.895 1.00 87.81 387 LEU A C 1
ATOM 2964 O O . LEU A 1 387 ? 17.547 19.695 12.000 1.00 87.81 387 LEU A O 1
ATOM 2968 N N . VAL A 1 388 ? 17.937 17.662 12.904 1.00 88.88 388 VAL A N 1
ATOM 2969 C CA . VAL A 1 388 ? 17.457 17.966 14.261 1.00 88.88 388 VAL A CA 1
ATOM 2970 C C . VAL A 1 388 ? 18.189 19.174 14.841 1.00 88.88 388 VAL A C 1
ATOM 2972 O O . VAL A 1 388 ? 17.558 20.108 15.329 1.00 88.88 388 VAL A O 1
ATOM 2975 N N . THR A 1 389 ? 19.517 19.208 14.717 1.00 88.75 389 THR A N 1
ATOM 2976 C CA . THR A 1 389 ? 20.347 20.291 15.265 1.00 88.75 389 THR A CA 1
ATOM 2977 C C . THR A 1 389 ? 19.970 21.663 14.690 1.00 88.75 389 THR A C 1
ATOM 2979 O O . THR A 1 389 ? 19.878 22.655 15.423 1.00 88.75 389 THR A O 1
ATOM 2982 N N . LEU A 1 390 ? 19.752 21.744 13.373 1.00 91.06 390 LEU A N 1
ATOM 2983 C CA . LEU A 1 390 ? 19.367 22.993 12.712 1.00 91.06 390 LEU A CA 1
ATOM 2984 C C . LEU A 1 390 ? 17.910 23.369 13.001 1.00 91.06 390 LEU A C 1
ATOM 2986 O O . LEU A 1 390 ? 17.641 24.538 13.286 1.00 91.06 390 LEU A O 1
ATOM 2990 N N . ALA A 1 391 ? 16.997 22.395 12.976 1.00 91.88 391 ALA A N 1
ATOM 2991 C CA . ALA A 1 391 ? 15.585 22.610 13.273 1.00 91.88 391 ALA A CA 1
ATOM 2992 C C . ALA A 1 391 ? 15.382 23.111 14.713 1.00 91.88 391 ALA A C 1
ATOM 2994 O O . ALA A 1 391 ? 14.743 24.143 14.907 1.00 91.88 391 ALA A O 1
ATOM 2995 N N . ASP A 1 392 ? 16.011 22.480 15.709 1.00 92.56 392 ASP A N 1
ATOM 2996 C CA . ASP A 1 392 ? 15.931 22.895 17.118 1.00 92.56 392 ASP A CA 1
ATOM 2997 C C . ASP A 1 392 ? 16.523 24.296 17.348 1.00 92.56 392 ASP A C 1
ATOM 2999 O O . ASP A 1 392 ? 15.958 25.104 18.091 1.00 92.56 392 ASP A O 1
ATOM 3003 N N . SER A 1 393 ? 17.609 24.641 16.648 1.00 92.06 393 SER A N 1
ATOM 3004 C CA . SER A 1 393 ? 18.190 25.991 16.714 1.00 92.06 393 SER A CA 1
ATOM 3005 C C . SER A 1 393 ? 17.247 27.062 16.149 1.00 92.06 393 SER A C 1
ATOM 3007 O O . SER A 1 393 ? 17.173 28.176 16.677 1.00 92.06 393 SER A O 1
ATOM 3009 N N . LEU A 1 394 ? 16.505 26.744 15.083 1.00 92.81 394 LEU A N 1
ATOM 3010 C CA . LEU A 1 394 ? 15.498 27.640 14.511 1.00 92.81 394 LEU A CA 1
ATOM 3011 C C . LEU A 1 394 ? 14.246 27.731 15.384 1.00 92.81 394 LEU A C 1
ATOM 3013 O O . LEU A 1 394 ? 13.720 28.829 15.555 1.00 92.81 394 LEU A O 1
ATOM 3017 N N . ILE A 1 395 ? 13.803 26.621 15.980 1.00 93.38 395 ILE A N 1
ATOM 3018 C CA . ILE A 1 395 ? 12.708 26.590 16.961 1.00 93.38 395 ILE A CA 1
ATOM 3019 C C . ILE A 1 395 ? 13.001 27.579 18.092 1.00 93.38 395 ILE A C 1
ATOM 3021 O O . ILE A 1 395 ? 12.164 28.432 18.400 1.00 93.38 395 ILE A O 1
ATOM 3025 N N . GLU A 1 396 ? 14.208 27.537 18.664 1.00 92.25 396 GLU A N 1
ATOM 3026 C CA . GLU A 1 396 ? 14.606 28.473 19.720 1.00 92.25 396 GLU A CA 1
ATOM 3027 C C . GLU A 1 396 ? 14.583 29.932 19.228 1.00 92.25 396 GLU A C 1
ATOM 3029 O O . GLU A 1 396 ? 14.113 30.834 19.930 1.00 92.25 396 GLU A O 1
ATOM 3034 N N . LEU A 1 397 ? 15.037 30.180 17.996 1.00 90.81 397 LEU A N 1
ATOM 3035 C CA . LEU A 1 397 ? 15.037 31.511 17.394 1.00 90.81 397 LEU A CA 1
ATOM 3036 C C . LEU A 1 397 ? 13.612 32.066 17.210 1.00 90.81 397 LEU A C 1
ATOM 3038 O O . LEU A 1 397 ? 13.339 33.193 17.637 1.00 90.81 397 LEU A O 1
ATOM 3042 N N . TYR A 1 398 ? 12.683 31.279 16.657 1.00 90.88 398 TYR A N 1
ATOM 3043 C CA . TYR A 1 398 ? 11.276 31.668 16.494 1.00 90.88 398 TYR A CA 1
ATOM 3044 C C . TYR A 1 398 ? 10.569 31.887 17.837 1.00 90.88 398 TYR A C 1
ATOM 3046 O O . TYR A 1 398 ? 9.832 32.864 17.989 1.00 90.88 398 TYR A O 1
ATOM 3054 N N . GLN A 1 399 ? 10.842 31.062 18.853 1.00 90.38 399 GLN A N 1
ATOM 3055 C CA . GLN A 1 399 ? 10.303 31.267 20.202 1.00 90.38 399 GLN A CA 1
ATOM 3056 C C . GLN A 1 399 ? 10.730 32.617 20.793 1.00 90.38 399 GLN A C 1
ATOM 3058 O O . GLN A 1 399 ? 9.914 33.324 21.388 1.00 90.38 399 GLN A O 1
ATOM 3063 N N . ARG A 1 400 ? 11.987 33.032 20.597 1.00 87.50 400 ARG A N 1
ATOM 3064 C CA . ARG A 1 400 ? 12.468 34.340 21.074 1.00 87.50 400 ARG A CA 1
ATOM 3065 C C . ARG A 1 400 ? 11.916 35.519 20.278 1.00 87.50 400 ARG A C 1
ATOM 3067 O O . ARG A 1 400 ? 11.696 36.586 20.862 1.00 87.50 400 ARG A O 1
ATOM 3074 N N . ILE A 1 401 ? 11.657 35.333 18.984 1.00 86.19 401 ILE A N 1
ATOM 3075 C CA . ILE A 1 401 ? 10.941 36.307 18.148 1.00 86.19 401 ILE A CA 1
ATOM 3076 C C . ILE A 1 401 ? 9.512 36.501 18.682 1.00 86.19 401 ILE A C 1
ATOM 3078 O O . ILE A 1 401 ? 9.104 37.635 18.944 1.00 86.19 401 ILE A O 1
ATOM 3082 N N . LEU A 1 402 ? 8.783 35.412 18.951 1.00 85.50 402 LEU A N 1
ATOM 3083 C CA . LEU A 1 402 ? 7.422 35.447 19.509 1.00 85.50 402 LEU A CA 1
ATOM 3084 C C . LEU A 1 402 ? 7.377 36.069 20.913 1.00 85.50 402 LEU A C 1
ATOM 3086 O O . LEU A 1 402 ? 6.484 36.860 21.225 1.00 85.50 402 LEU A O 1
ATOM 3090 N N . GLN A 1 403 ? 8.390 35.803 21.741 1.00 86.12 403 GLN A N 1
ATOM 3091 C CA . GLN A 1 403 ? 8.560 36.423 23.062 1.00 86.12 403 GLN A CA 1
ATOM 3092 C C . GLN A 1 403 ? 9.036 37.890 23.000 1.00 86.12 403 GLN A C 1
ATOM 3094 O O . GLN A 1 403 ? 9.215 38.522 24.044 1.00 86.12 403 GLN A O 1
ATOM 3099 N N . ARG A 1 404 ? 9.226 38.453 21.795 1.00 81.25 404 ARG A N 1
ATOM 3100 C CA . ARG A 1 404 ? 9.715 39.822 21.535 1.00 81.25 404 ARG A CA 1
ATOM 3101 C C . ARG A 1 404 ? 11.077 40.127 22.165 1.00 81.25 404 ARG A C 1
ATOM 3103 O O . ARG A 1 404 ? 11.360 41.276 22.509 1.00 81.25 404 ARG A O 1
ATOM 3110 N N . GLN A 1 405 ? 11.912 39.106 22.331 1.00 80.62 405 GLN A N 1
ATOM 3111 C CA . GLN A 1 405 ? 13.271 39.242 22.863 1.00 80.62 405 GLN A CA 1
ATOM 3112 C C . GLN A 1 405 ? 14.281 39.610 21.773 1.00 80.62 405 GLN A C 1
ATOM 3114 O O . GLN A 1 405 ? 15.306 40.212 22.082 1.00 80.62 405 GLN A O 1
ATOM 3119 N N . ILE A 1 406 ? 13.962 39.299 20.513 1.00 82.06 406 ILE A N 1
ATOM 3120 C CA . ILE A 1 406 ? 14.744 39.646 19.325 1.00 82.06 406 ILE A CA 1
ATOM 3121 C C . ILE A 1 406 ? 13.910 40.592 18.458 1.00 82.06 406 ILE A C 1
ATOM 3123 O O . ILE A 1 406 ? 12.714 40.380 18.253 1.00 82.06 406 ILE A O 1
ATOM 3127 N N . THR A 1 407 ? 14.527 41.665 17.968 1.00 80.00 407 THR A N 1
ATOM 3128 C CA . THR A 1 407 ? 13.881 42.584 17.025 1.00 80.00 407 THR A CA 1
ATOM 3129 C C . THR A 1 407 ? 14.001 42.048 15.606 1.00 80.00 407 THR A C 1
ATOM 3131 O O . THR A 1 407 ? 15.110 41.755 15.173 1.00 80.00 407 THR A O 1
ATOM 3134 N N . MET A 1 408 ? 12.885 41.978 14.879 1.00 81.44 408 MET A N 1
ATOM 3135 C CA . MET A 1 408 ? 12.883 41.599 13.465 1.00 81.44 408 MET A CA 1
ATOM 3136 C C . MET A 1 408 ? 13.506 42.700 12.600 1.00 81.44 408 MET A C 1
ATOM 3138 O O . MET A 1 408 ? 13.012 43.831 12.588 1.00 81.44 408 MET A O 1
ATOM 3142 N N . ASP A 1 409 ? 14.573 42.360 11.880 1.00 83.38 409 ASP A N 1
ATOM 3143 C CA . ASP A 1 409 ? 15.198 43.172 10.838 1.00 83.38 409 ASP A CA 1
ATOM 3144 C C . ASP A 1 409 ? 15.375 42.363 9.540 1.00 83.38 409 ASP A C 1
ATOM 3146 O O . ASP A 1 409 ? 15.166 41.148 9.505 1.00 83.38 409 ASP A O 1
ATOM 3150 N N . ASP A 1 410 ? 15.713 43.050 8.446 1.00 81.06 410 ASP A N 1
ATOM 3151 C CA . ASP A 1 410 ? 15.825 42.416 7.127 1.00 81.06 410 ASP A CA 1
ATOM 3152 C C . ASP A 1 410 ? 16.962 41.368 7.083 1.00 81.06 410 ASP A C 1
ATOM 3154 O O . ASP A 1 410 ? 16.858 40.377 6.360 1.00 81.06 410 ASP A O 1
ATOM 3158 N N . ASP A 1 411 ? 18.011 41.541 7.898 1.00 83.94 411 ASP A N 1
ATOM 3159 C CA . ASP A 1 411 ? 19.133 40.599 8.011 1.00 83.94 411 ASP A CA 1
ATOM 3160 C C . ASP A 1 411 ? 18.713 39.290 8.711 1.00 83.94 411 ASP A C 1
ATOM 3162 O O . ASP A 1 411 ? 19.124 38.203 8.292 1.00 83.94 411 ASP A O 1
ATOM 3166 N N . LEU A 1 412 ? 17.871 39.369 9.748 1.00 87.12 412 LEU A N 1
ATOM 3167 C CA . LEU A 1 412 ? 17.281 38.213 10.424 1.00 87.12 412 LEU A CA 1
ATOM 3168 C C . LEU A 1 412 ? 16.303 37.469 9.516 1.00 87.12 412 LEU A C 1
ATOM 3170 O O . LEU A 1 412 ? 16.329 36.243 9.478 1.00 87.12 412 LEU A O 1
ATOM 3174 N N . VAL A 1 413 ? 15.473 38.185 8.753 1.00 86.50 413 VAL A N 1
ATOM 3175 C CA . VAL A 1 413 ? 14.559 37.556 7.784 1.00 86.50 413 VAL A CA 1
ATOM 3176 C C . VAL A 1 413 ? 15.343 36.809 6.706 1.00 86.50 413 VAL A C 1
ATOM 3178 O O . VAL A 1 413 ? 14.974 35.690 6.352 1.00 86.50 413 VAL A O 1
ATOM 3181 N N . GLN A 1 414 ? 16.452 37.376 6.219 1.00 85.75 414 GLN A N 1
ATOM 3182 C CA . GLN A 1 414 ? 17.322 36.678 5.275 1.00 85.75 414 GLN A CA 1
ATOM 3183 C C . GLN A 1 414 ? 17.984 35.449 5.912 1.00 85.75 414 GLN A C 1
ATOM 3185 O O . GLN A 1 414 ? 18.034 34.406 5.274 1.00 85.75 414 GLN A O 1
ATOM 3190 N N . LEU A 1 415 ? 18.434 35.531 7.171 1.00 89.44 415 LEU A N 1
ATOM 3191 C CA . LEU A 1 415 ? 18.967 34.369 7.891 1.00 89.44 415 LEU A CA 1
ATOM 3192 C C . LEU A 1 415 ? 17.924 33.252 8.030 1.00 89.44 415 LEU A C 1
ATOM 3194 O O . LEU A 1 415 ? 18.259 32.098 7.796 1.00 89.44 415 LEU A O 1
ATOM 3198 N N . LEU A 1 416 ? 16.674 33.583 8.370 1.00 91.31 416 LEU A N 1
ATOM 3199 C CA . LEU A 1 416 ? 15.590 32.600 8.431 1.00 91.31 416 LEU A CA 1
ATOM 3200 C C . LEU A 1 416 ? 15.380 31.932 7.066 1.00 91.3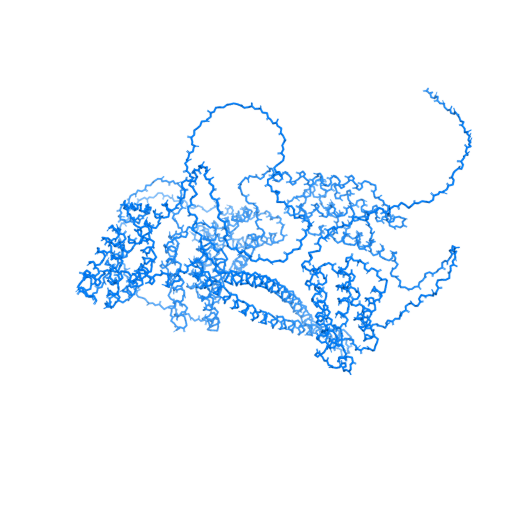1 416 LEU A C 1
ATOM 3202 O O . LEU A 1 416 ? 15.285 30.712 7.004 1.00 91.31 416 LEU A O 1
ATOM 3206 N N . ARG A 1 417 ? 15.381 32.704 5.971 1.00 89.25 417 ARG A N 1
ATOM 3207 C CA . ARG A 1 417 ? 15.254 32.155 4.608 1.00 89.25 417 ARG A CA 1
ATOM 3208 C C . ARG A 1 417 ? 16.407 31.224 4.261 1.00 89.25 417 ARG A C 1
ATOM 3210 O O . ARG A 1 417 ? 16.156 30.084 3.892 1.00 89.25 417 ARG A O 1
ATOM 3217 N N . ASP A 1 418 ? 17.644 31.678 4.466 1.00 89.12 418 ASP A N 1
ATOM 3218 C CA . ASP A 1 418 ? 18.847 30.877 4.220 1.00 89.12 418 ASP A CA 1
ATOM 3219 C C . ASP A 1 418 ? 18.801 29.556 5.019 1.00 89.12 418 ASP A C 1
ATOM 3221 O O . ASP A 1 418 ? 19.233 28.511 4.539 1.00 89.12 418 ASP A O 1
ATOM 3225 N N . SER A 1 419 ? 18.279 29.586 6.250 1.00 91.25 419 SER A N 1
ATOM 3226 C CA . SER A 1 419 ? 18.167 28.405 7.106 1.00 91.25 419 SER A CA 1
ATOM 3227 C C . SER A 1 419 ? 17.041 27.447 6.705 1.00 91.25 419 SER A C 1
ATOM 3229 O O . SER A 1 419 ? 17.264 26.240 6.741 1.00 91.25 419 SER A O 1
ATOM 3231 N N . HIS A 1 420 ? 15.873 27.945 6.290 1.00 91.31 420 HIS A N 1
ATOM 3232 C CA . HIS A 1 420 ? 14.787 27.104 5.769 1.00 91.31 420 HIS A CA 1
ATOM 3233 C C . HIS A 1 420 ? 15.150 26.480 4.410 1.00 91.31 420 HIS A C 1
ATOM 3235 O O . HIS A 1 420 ? 14.934 25.288 4.213 1.00 91.31 420 HIS A O 1
ATOM 3241 N N . GLU A 1 421 ? 15.787 27.235 3.511 1.00 89.81 421 GLU A N 1
ATOM 3242 C CA . GLU A 1 421 ? 16.300 26.715 2.235 1.00 89.81 421 GLU A CA 1
ATOM 3243 C C . GLU A 1 421 ? 17.371 25.636 2.462 1.00 89.81 421 GLU A C 1
ATOM 3245 O O . GLU A 1 421 ? 17.410 24.624 1.763 1.00 89.81 421 GLU A O 1
ATOM 3250 N N . HIS A 1 422 ? 18.202 25.793 3.497 1.00 89.38 422 HIS A N 1
ATOM 3251 C CA . HIS A 1 422 ? 19.182 24.775 3.862 1.00 89.38 422 HIS A CA 1
ATOM 3252 C C . HIS A 1 422 ? 18.545 23.500 4.441 1.00 89.38 422 HIS A C 1
ATOM 3254 O O . HIS A 1 422 ? 19.036 22.414 4.143 1.00 89.38 422 HIS A O 1
ATOM 3260 N N . LEU A 1 423 ? 17.448 23.599 5.205 1.00 91.19 423 LEU A N 1
ATOM 3261 C CA . LEU A 1 423 ? 16.681 22.422 5.644 1.00 91.19 423 LEU A CA 1
ATOM 3262 C C . LEU A 1 423 ? 16.116 21.644 4.446 1.00 91.19 423 LEU A C 1
ATOM 3264 O O . LEU A 1 423 ? 16.237 20.422 4.414 1.00 91.19 423 LEU A O 1
ATOM 3268 N N . ILE A 1 424 ? 15.577 22.340 3.438 1.00 88.38 424 ILE A N 1
ATOM 3269 C CA . ILE A 1 424 ? 15.096 21.719 2.190 1.00 88.38 424 ILE A CA 1
ATOM 3270 C C . ILE A 1 424 ? 16.251 21.015 1.465 1.00 88.38 424 ILE A C 1
ATOM 3272 O O . ILE A 1 424 ? 16.143 19.842 1.124 1.00 88.38 424 ILE A O 1
ATOM 3276 N N . ALA A 1 425 ? 17.402 21.678 1.322 1.00 84.25 425 ALA A N 1
ATOM 3277 C CA . ALA A 1 425 ? 18.573 21.073 0.689 1.00 84.25 425 ALA A CA 1
ATOM 3278 C C . ALA A 1 425 ? 19.087 19.823 1.435 1.00 84.25 425 ALA A C 1
ATOM 3280 O O . ALA A 1 425 ? 19.584 18.890 0.806 1.00 84.25 425 ALA A O 1
ATOM 3281 N N . MET A 1 426 ? 18.975 19.780 2.768 1.00 84.75 426 MET A N 1
ATOM 3282 C CA . MET A 1 426 ? 19.310 18.588 3.558 1.00 84.75 426 MET A CA 1
ATOM 3283 C C . MET A 1 426 ? 18.310 17.445 3.326 1.00 84.75 426 MET A C 1
ATOM 3285 O O . MET A 1 426 ? 18.731 16.291 3.264 1.00 84.75 426 MET A O 1
ATOM 3289 N N . MET A 1 427 ? 17.021 17.751 3.148 1.00 84.25 427 MET A N 1
ATOM 3290 C CA . MET A 1 427 ? 15.990 16.768 2.785 1.00 84.25 427 MET A CA 1
ATOM 3291 C C . MET A 1 427 ? 16.193 16.204 1.379 1.00 84.25 427 MET A C 1
ATOM 3293 O O . MET A 1 427 ? 16.115 14.992 1.201 1.00 84.25 427 MET A O 1
ATOM 3297 N N . ASP A 1 428 ? 16.551 17.041 0.403 1.00 80.00 428 ASP A N 1
ATOM 3298 C CA . ASP A 1 428 ? 16.892 16.589 -0.953 1.00 80.00 428 ASP A CA 1
ATOM 3299 C C . ASP A 1 428 ? 18.108 15.652 -0.948 1.00 80.00 428 ASP A C 1
ATOM 3301 O O . ASP A 1 428 ? 18.148 14.652 -1.666 1.00 80.00 428 ASP A O 1
ATOM 3305 N N . GLN A 1 429 ? 19.100 15.937 -0.097 1.00 79.12 429 GLN A N 1
ATOM 3306 C CA . GLN A 1 429 ? 20.259 15.063 0.092 1.00 79.12 429 GLN A CA 1
ATOM 3307 C C . GLN A 1 429 ? 19.867 13.722 0.714 1.00 79.12 429 GLN A C 1
ATOM 3309 O O . GLN A 1 429 ? 20.355 12.690 0.260 1.00 79.12 429 GLN A O 1
ATOM 3314 N N . LEU A 1 430 ? 18.958 13.718 1.690 1.00 80.56 430 LEU A N 1
ATOM 3315 C CA . LEU A 1 430 ? 18.417 12.492 2.283 1.00 80.56 430 LEU A CA 1
ATOM 3316 C C . LEU A 1 430 ? 17.599 11.678 1.271 1.00 80.56 430 LEU A C 1
ATOM 3318 O O . LEU A 1 430 ? 17.772 10.463 1.192 1.00 80.56 430 LEU A O 1
ATOM 3322 N N . ALA A 1 431 ? 16.779 12.335 0.447 1.00 76.19 431 ALA A N 1
ATOM 3323 C CA . ALA A 1 431 ? 16.028 11.699 -0.636 1.00 76.19 431 ALA A CA 1
ATOM 3324 C C . ALA A 1 431 ? 16.948 11.090 -1.705 1.00 76.19 431 ALA A C 1
ATOM 3326 O O . ALA A 1 431 ? 16.663 10.017 -2.234 1.00 76.19 431 ALA A O 1
ATOM 3327 N N . ALA A 1 432 ? 18.088 11.730 -1.968 1.00 72.69 432 ALA A N 1
ATOM 3328 C CA . ALA A 1 432 ? 19.128 11.234 -2.863 1.00 72.69 432 ALA A CA 1
ATOM 3329 C C . ALA A 1 432 ? 20.103 10.231 -2.205 1.00 72.69 432 ALA A C 1
ATOM 3331 O O . ALA A 1 432 ? 21.116 9.897 -2.820 1.00 72.69 432 ALA A O 1
ATOM 3332 N N . GLN A 1 433 ? 19.835 9.775 -0.972 1.00 65.12 433 GLN A N 1
ATOM 3333 C CA . GLN A 1 433 ? 20.694 8.871 -0.186 1.00 65.12 433 GLN A CA 1
ATOM 3334 C C . GLN A 1 433 ? 22.133 9.386 0.030 1.00 65.12 433 GLN A C 1
ATOM 3336 O O . GLN A 1 433 ? 23.086 8.620 0.169 1.00 65.12 433 GLN A O 1
ATOM 3341 N N . GLN A 1 434 ? 22.311 10.705 0.064 1.00 65.38 434 GLN A N 1
ATOM 3342 C CA . GLN A 1 434 ? 23.590 11.363 0.314 1.00 65.38 434 GLN A CA 1
ATOM 3343 C C . GLN A 1 434 ? 23.738 11.718 1.798 1.00 65.38 434 GLN A C 1
ATOM 3345 O O . GLN A 1 434 ? 22.768 12.002 2.499 1.00 65.38 434 GLN A O 1
ATOM 3350 N N . THR A 1 435 ? 24.976 11.755 2.295 1.00 53.53 435 THR A N 1
ATOM 3351 C CA . THR A 1 435 ? 25.257 12.246 3.651 1.00 53.53 435 THR A CA 1
ATOM 3352 C C . THR A 1 435 ? 24.986 13.749 3.726 1.00 53.53 435 THR A C 1
ATOM 3354 O O . THR A 1 435 ? 25.612 14.515 2.988 1.00 53.53 435 THR A O 1
ATOM 3357 N N . SER A 1 436 ? 24.096 14.177 4.625 1.00 63.34 436 SER A N 1
ATOM 3358 C CA . SER A 1 436 ? 23.711 15.584 4.780 1.00 63.34 436 SER A CA 1
ATOM 3359 C C . SER A 1 436 ? 24.923 16.493 5.039 1.00 63.34 436 SER A C 1
ATOM 3361 O O . SER A 1 436 ? 25.741 16.214 5.922 1.00 63.34 436 SER A O 1
ATOM 3363 N N . THR A 1 437 ? 25.031 17.596 4.297 1.00 59.00 437 THR A N 1
ATOM 3364 C CA . THR A 1 437 ? 26.104 18.597 4.469 1.00 59.00 437 THR A CA 1
ATOM 3365 C C . THR A 1 437 ? 26.002 19.318 5.821 1.00 59.00 437 THR A C 1
ATOM 3367 O O . THR A 1 437 ? 24.915 19.499 6.358 1.00 59.00 437 THR A O 1
ATOM 3370 N N . GLY A 1 438 ? 27.131 19.769 6.382 1.00 62.94 438 GLY A N 1
ATOM 3371 C CA . GLY A 1 438 ? 27.155 20.447 7.685 1.00 62.94 438 GLY A CA 1
ATOM 3372 C C . GLY A 1 438 ? 26.583 21.873 7.665 1.00 62.94 438 GLY A C 1
ATOM 3373 O O . GLY A 1 438 ? 27.059 22.728 6.919 1.00 62.94 438 GLY A O 1
ATOM 3374 N N . SER A 1 439 ? 25.649 22.153 8.575 1.00 79.88 439 SER A N 1
ATOM 3375 C CA . SER A 1 439 ? 24.943 23.434 8.767 1.00 79.88 439 SER A CA 1
ATOM 3376 C C . SER A 1 439 ? 25.669 24.436 9.686 1.00 79.88 439 SER A C 1
ATOM 3378 O O . SER A 1 439 ? 25.127 25.480 10.060 1.00 79.88 439 SER A O 1
ATOM 3380 N N . GLN A 1 440 ? 26.942 24.171 10.004 1.00 79.81 440 GLN A N 1
ATOM 3381 C CA . GLN A 1 440 ? 27.759 24.948 10.944 1.00 79.81 440 GLN A CA 1
ATOM 3382 C C . GLN A 1 440 ? 27.765 26.479 10.730 1.00 79.81 440 GLN A C 1
ATOM 3384 O O . GLN A 1 440 ? 27.606 27.196 11.715 1.00 79.81 440 GLN A O 1
ATOM 3389 N N . PRO A 1 441 ? 27.904 27.037 9.505 1.00 81.50 441 PRO A N 1
ATOM 3390 C CA . PRO A 1 441 ? 27.942 28.494 9.338 1.00 81.50 441 PRO A CA 1
ATOM 3391 C C . PRO A 1 441 ? 26.607 29.185 9.663 1.00 81.50 441 PRO A C 1
ATOM 3393 O O . PRO A 1 441 ? 26.604 30.357 10.041 1.00 81.50 441 PRO A O 1
ATOM 3396 N N . LEU A 1 442 ? 25.478 28.483 9.521 1.00 85.94 442 LEU A N 1
ATOM 3397 C CA . LEU A 1 442 ? 24.156 28.994 9.890 1.00 85.94 442 LEU A CA 1
ATOM 3398 C C . LEU A 1 442 ? 23.931 28.864 11.398 1.00 85.94 442 LEU A C 1
ATOM 3400 O O . LEU A 1 442 ? 23.516 29.833 12.030 1.00 85.94 442 LEU A O 1
ATOM 3404 N N . LEU A 1 443 ? 24.308 27.725 11.986 1.00 86.88 443 LEU A N 1
ATOM 3405 C CA . LEU A 1 443 ? 24.275 27.501 13.436 1.00 86.88 443 LEU A CA 1
ATOM 3406 C C . LEU A 1 443 ? 25.117 28.536 14.202 1.00 86.88 443 LEU A C 1
ATOM 3408 O O . LEU A 1 443 ? 24.672 29.080 15.214 1.00 86.88 443 LEU A O 1
ATOM 3412 N N . ASP A 1 444 ? 26.299 28.888 13.694 1.00 85.88 444 ASP A N 1
ATOM 3413 C CA . ASP A 1 444 ? 27.154 29.926 14.281 1.00 85.88 444 ASP A CA 1
ATOM 3414 C C . ASP A 1 44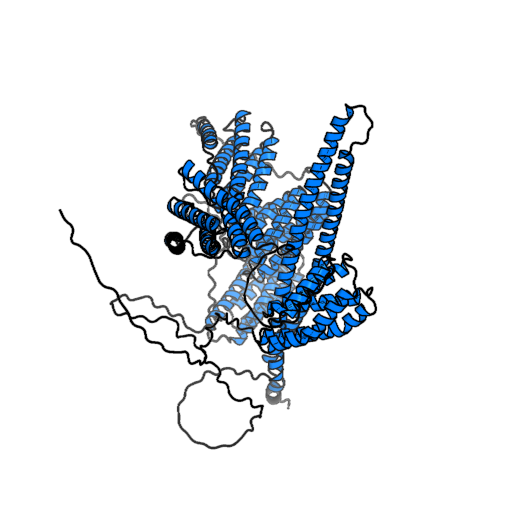4 ? 26.487 31.320 14.227 1.00 85.88 444 ASP A C 1
ATOM 3416 O O . ASP A 1 444 ? 26.607 32.109 15.163 1.00 85.88 444 ASP A O 1
ATOM 3420 N N . ARG A 1 445 ? 25.740 31.640 13.159 1.00 85.00 445 ARG A N 1
ATOM 3421 C CA . ARG A 1 445 ? 24.991 32.911 13.052 1.00 85.00 445 ARG A CA 1
ATOM 3422 C C . ARG A 1 445 ? 23.777 32.942 13.983 1.00 85.00 445 ARG A C 1
ATOM 3424 O O . ARG A 1 445 ? 23.550 33.960 14.637 1.00 85.00 445 ARG A O 1
ATOM 3431 N N . ILE A 1 446 ? 23.022 31.844 14.058 1.00 87.69 446 ILE A N 1
ATOM 3432 C CA . ILE A 1 446 ? 21.845 31.710 14.929 1.00 87.69 446 ILE A CA 1
ATOM 3433 C C . ILE A 1 446 ? 22.270 31.790 16.401 1.00 87.69 446 ILE A C 1
ATOM 3435 O O . ILE A 1 446 ? 21.711 32.575 17.165 1.00 87.69 446 ILE A O 1
ATOM 3439 N N . SER A 1 447 ? 23.316 31.059 16.792 1.00 85.12 447 SER A N 1
ATOM 3440 C CA . SER A 1 447 ? 23.818 31.045 18.172 1.00 85.12 447 SER A CA 1
ATOM 3441 C C . SER A 1 447 ? 24.274 32.423 18.670 1.00 85.12 447 SER A C 1
ATOM 3443 O O . SER A 1 447 ? 24.001 32.765 19.819 1.00 85.12 447 SER A O 1
ATOM 3445 N N . VAL A 1 448 ? 24.879 33.263 17.819 1.00 84.94 448 VAL A N 1
ATOM 3446 C CA . VAL A 1 448 ? 25.235 34.653 18.175 1.00 84.94 448 VAL A CA 1
ATOM 3447 C C . VAL A 1 448 ? 23.993 35.481 18.532 1.00 84.94 448 VAL A C 1
ATOM 3449 O O . VAL A 1 448 ? 23.984 36.173 19.552 1.00 84.94 448 VAL A O 1
ATOM 3452 N N . LEU A 1 449 ? 22.914 35.372 17.752 1.00 81.94 449 LEU A N 1
ATOM 3453 C CA . LEU A 1 449 ? 21.652 36.077 18.018 1.00 81.94 449 LEU A CA 1
ATOM 3454 C C . LEU A 1 449 ? 20.952 35.562 19.283 1.00 81.94 449 LEU A C 1
ATOM 3456 O O . LEU A 1 449 ? 20.376 36.341 20.052 1.00 81.94 449 LEU A O 1
ATOM 3460 N N . LEU A 1 450 ? 21.069 34.257 19.539 1.00 81.00 450 LEU A N 1
ATOM 3461 C CA . LEU A 1 450 ? 20.630 33.622 20.777 1.00 81.00 450 LEU A CA 1
ATOM 3462 C C . LEU A 1 450 ? 21.516 33.995 21.988 1.00 81.00 450 LEU A C 1
ATOM 3464 O O . LEU A 1 450 ? 21.135 33.743 23.131 1.00 81.00 450 LEU A O 1
ATOM 3468 N N . GLN A 1 451 ? 22.669 34.638 21.804 1.00 77.12 451 GLN A N 1
ATOM 3469 C CA . GLN A 1 451 ? 23.546 35.031 22.912 1.00 77.12 451 GLN A CA 1
ATOM 3470 C C . GLN A 1 451 ? 23.456 36.527 23.265 1.00 77.12 451 GLN A C 1
ATOM 3472 O O . GLN A 1 451 ? 23.638 36.883 24.431 1.00 77.12 451 GLN A O 1
ATOM 3477 N N . ASP A 1 452 ? 23.104 37.392 22.307 1.00 60.75 452 ASP A N 1
ATOM 3478 C CA . ASP A 1 452 ? 23.071 38.858 22.478 1.00 60.75 452 ASP A CA 1
ATOM 3479 C C . ASP A 1 452 ? 21.763 39.418 23.088 1.00 60.75 452 ASP A C 1
ATOM 3481 O O . ASP A 1 452 ? 21.710 40.581 23.500 1.00 60.75 452 ASP A O 1
ATOM 3485 N N . SER A 1 453 ? 20.711 38.604 23.227 1.00 51.41 453 SER A N 1
ATOM 3486 C CA . SER A 1 453 ? 19.397 39.049 23.725 1.00 51.41 453 SER A CA 1
ATOM 3487 C C . SER A 1 453 ? 19.204 38.792 25.226 1.00 51.41 453 SER A C 1
ATOM 3489 O O . SER A 1 453 ? 18.504 37.866 25.627 1.00 51.41 453 SER A O 1
ATOM 3491 N N . ILE A 1 454 ? 19.800 39.638 26.077 1.00 37.62 454 ILE A N 1
ATOM 3492 C CA . ILE A 1 454 ? 19.432 39.761 27.502 1.00 37.62 454 ILE A CA 1
ATOM 3493 C C . ILE A 1 454 ? 19.273 41.243 27.874 1.00 37.62 454 ILE A C 1
ATOM 3495 O O . ILE A 1 454 ? 20.264 41.979 27.897 1.00 37.62 454 ILE A O 1
ATOM 3499 N N . PRO A 1 455 ? 18.084 41.677 28.331 1.00 37.25 455 PRO A N 1
ATOM 3500 C CA . PRO A 1 455 ? 17.986 42.755 29.304 1.00 37.25 455 PRO A CA 1
ATOM 3501 C C . PRO A 1 455 ? 17.629 42.199 30.686 1.00 37.25 455 PRO A C 1
ATOM 3503 O O . PRO A 1 455 ? 16.646 41.490 30.879 1.00 37.25 455 PRO A O 1
ATOM 3506 N N . ALA A 1 456 ? 18.462 42.567 31.655 1.00 33.69 456 ALA A N 1
ATOM 3507 C CA . ALA A 1 456 ? 18.398 42.196 33.058 1.00 33.69 456 ALA A CA 1
ATOM 3508 C C . ALA A 1 456 ? 17.033 42.461 33.725 1.00 33.69 456 ALA A C 1
ATOM 3510 O O . ALA A 1 456 ? 16.547 43.593 33.735 1.00 33.69 456 ALA A O 1
ATOM 3511 N N . ALA A 1 457 ? 16.492 41.445 34.399 1.00 30.12 457 ALA A N 1
ATOM 3512 C CA . ALA A 1 457 ? 15.473 41.620 35.426 1.00 30.12 457 ALA A CA 1
ATOM 3513 C C . ALA A 1 457 ? 16.154 41.904 36.777 1.00 30.12 457 ALA A C 1
ATOM 3515 O O . ALA A 1 457 ? 16.788 41.035 37.375 1.00 30.12 457 ALA A O 1
ATOM 3516 N N . THR A 1 458 ? 16.044 43.147 37.243 1.00 29.45 458 THR A N 1
ATOM 3517 C CA . THR A 1 458 ? 16.271 43.535 38.640 1.00 29.45 458 THR A CA 1
ATOM 3518 C C . THR A 1 458 ? 15.041 43.215 39.487 1.00 29.45 458 THR A C 1
ATOM 3520 O O . THR A 1 458 ? 13.922 43.504 39.066 1.00 29.45 458 THR A O 1
ATOM 3523 N N . ASP A 1 459 ? 15.288 42.687 40.687 1.00 31.23 459 ASP A N 1
ATOM 3524 C CA . ASP A 1 459 ? 14.388 42.650 41.848 1.00 31.23 459 ASP A CA 1
ATOM 3525 C C . ASP A 1 459 ? 13.445 43.867 41.934 1.00 31.23 459 ASP A C 1
ATOM 3527 O O . ASP A 1 459 ? 13.915 45.004 41.951 1.00 31.23 459 ASP A O 1
ATOM 3531 N N . ASP A 1 460 ? 12.137 43.634 42.093 1.00 25.83 460 ASP A N 1
ATOM 3532 C CA . ASP A 1 460 ? 11.461 43.956 43.358 1.00 25.83 460 ASP A CA 1
ATOM 3533 C C . ASP A 1 460 ? 10.034 43.382 43.420 1.00 25.83 460 ASP A C 1
ATOM 3535 O O . ASP A 1 460 ? 9.215 43.521 42.511 1.00 25.83 460 ASP A O 1
ATOM 3539 N N . LYS A 1 461 ? 9.734 42.753 44.558 1.00 30.23 461 LYS A N 1
ATOM 3540 C CA . LYS A 1 461 ? 8.394 42.341 44.994 1.00 30.23 461 LYS A CA 1
ATOM 3541 C C . LYS A 1 461 ? 7.615 43.558 45.505 1.00 30.23 461 LYS A C 1
ATOM 3543 O O . LYS A 1 461 ? 8.166 44.297 46.313 1.00 30.23 461 LYS A O 1
ATOM 3548 N N . ALA A 1 462 ? 6.321 43.665 45.181 1.00 23.95 462 ALA A N 1
ATOM 3549 C CA . ALA A 1 462 ? 5.211 43.896 46.132 1.00 23.95 462 ALA A CA 1
ATOM 3550 C C . ALA A 1 462 ? 3.927 44.385 45.431 1.00 23.95 462 ALA A C 1
ATOM 3552 O O . ALA A 1 462 ? 3.980 45.336 44.661 1.00 23.95 462 ALA A O 1
ATOM 3553 N N . ASP A 1 463 ? 2.795 43.794 45.842 1.00 23.89 463 ASP A N 1
ATOM 3554 C CA . ASP A 1 463 ? 1.413 44.313 45.822 1.00 23.89 463 ASP A CA 1
ATOM 3555 C C . ASP A 1 463 ? 0.812 44.752 44.468 1.00 23.89 463 ASP A C 1
ATOM 3557 O O . ASP A 1 463 ? 1.312 45.618 43.769 1.00 23.89 463 ASP A O 1
ATOM 3561 N N . ASN A 1 464 ? -0.375 44.303 44.062 1.00 23.42 464 ASN A N 1
ATOM 3562 C CA . ASN A 1 464 ? -1.575 44.205 44.880 1.00 23.42 464 ASN A CA 1
ATOM 3563 C C . ASN A 1 464 ? -2.642 43.386 44.135 1.00 23.42 464 ASN A C 1
ATOM 3565 O O . ASN A 1 464 ? -2.850 43.551 42.933 1.00 23.42 464 ASN A O 1
ATOM 3569 N N . GLN A 1 465 ? -3.378 42.580 44.893 1.00 26.17 465 GLN A N 1
ATOM 3570 C CA . GLN A 1 465 ? -4.674 42.032 44.507 1.00 26.17 465 GLN A CA 1
ATOM 3571 C C . GLN A 1 465 ? -5.632 43.146 44.056 1.00 26.17 465 GLN A C 1
ATOM 3573 O O . GLN A 1 465 ? -5.809 44.131 44.776 1.00 26.17 465 GLN A O 1
ATOM 3578 N N . LYS A 1 466 ? -6.356 42.925 42.951 1.00 22.80 466 LYS A N 1
ATOM 3579 C CA . LYS A 1 466 ? -7.833 42.869 42.941 1.00 22.80 466 LYS A CA 1
ATOM 3580 C C . LYS A 1 466 ? -8.401 42.695 41.532 1.00 22.80 466 LYS A C 1
ATOM 3582 O O . LYS A 1 466 ? -8.356 43.606 40.717 1.00 22.80 466 LYS A O 1
ATOM 3587 N N . THR A 1 467 ? -9.025 41.533 41.343 1.00 24.97 467 THR A N 1
ATOM 3588 C CA . THR A 1 467 ? -10.404 41.357 40.856 1.00 24.97 467 THR A CA 1
ATOM 3589 C C . THR A 1 467 ? -10.933 42.387 39.854 1.00 24.97 467 THR A C 1
ATOM 3591 O O . THR A 1 467 ? -11.324 43.476 40.271 1.00 24.97 467 THR A O 1
ATOM 3594 N N . VAL A 1 468 ? -11.158 41.956 38.610 1.00 22.11 468 VAL A N 1
ATOM 3595 C CA . VAL A 1 468 ? -12.439 42.189 37.924 1.00 22.11 468 VAL A CA 1
ATOM 3596 C C . VAL A 1 468 ? -12.783 40.948 37.098 1.00 22.11 468 VAL A C 1
ATOM 3598 O O . VAL A 1 468 ? -12.141 40.636 36.106 1.00 22.11 468 VAL A O 1
ATOM 3601 N N . SER A 1 469 ? -13.813 40.255 37.560 1.00 26.44 469 SER A N 1
ATOM 3602 C CA . SER A 1 469 ? -14.692 39.374 36.803 1.00 26.44 469 SER A CA 1
ATOM 3603 C C . SER A 1 469 ? -15.475 40.150 35.739 1.00 26.44 469 SER A C 1
ATOM 3605 O O . SER A 1 469 ? -16.054 41.179 36.083 1.00 26.44 469 SER A O 1
ATOM 3607 N N . VAL A 1 470 ? -15.562 39.621 34.516 1.00 22.64 470 VAL A N 1
ATOM 3608 C CA . VAL A 1 470 ? -16.643 39.860 33.535 1.00 22.64 470 VAL A CA 1
ATOM 3609 C C . VAL A 1 470 ? -16.762 38.549 32.742 1.00 22.64 470 VAL A C 1
ATOM 3611 O O . VAL A 1 470 ? -15.785 38.110 32.154 1.00 22.64 470 VAL A O 1
ATOM 3614 N N . GLU A 1 471 ? -17.769 37.723 33.017 1.00 20.64 471 GLU A N 1
ATOM 3615 C CA . GLU A 1 471 ? -19.083 37.718 32.351 1.00 20.64 471 GLU A CA 1
ATOM 3616 C C . GLU A 1 471 ? -19.025 37.239 30.893 1.00 20.64 471 GLU A C 1
ATOM 3618 O O . GLU A 1 471 ? -18.487 37.886 30.000 1.00 20.64 471 GLU A O 1
ATOM 3623 N N . THR A 1 472 ? -19.665 36.088 30.707 1.00 34.81 472 THR A N 1
ATOM 3624 C CA . THR A 1 472 ? -20.325 35.597 29.502 1.00 34.81 472 THR A CA 1
ATOM 3625 C C . THR A 1 472 ? -20.819 36.722 28.588 1.00 34.81 472 THR A C 1
ATOM 3627 O O . THR A 1 472 ? -21.714 37.485 28.954 1.00 34.81 472 THR A O 1
ATOM 3630 N N . ALA A 1 473 ? -20.314 36.752 27.355 1.00 22.08 473 ALA A N 1
ATOM 3631 C CA . ALA A 1 473 ? -20.940 37.455 26.244 1.00 22.08 473 ALA A CA 1
ATOM 3632 C C . ALA A 1 473 ? -21.020 36.518 25.036 1.00 22.08 473 ALA A C 1
ATOM 3634 O O . ALA A 1 473 ? -20.039 35.916 24.614 1.00 22.08 473 ALA A O 1
ATOM 3635 N N . ALA A 1 474 ? -22.250 36.370 24.562 1.00 23.22 474 ALA A N 1
ATOM 3636 C CA . ALA A 1 474 ? -22.687 35.546 23.455 1.00 23.22 474 ALA A CA 1
ATOM 3637 C C . ALA A 1 474 ? -21.989 35.857 22.120 1.00 23.22 474 ALA A C 1
ATOM 3639 O O . ALA A 1 474 ? -21.611 36.996 21.867 1.00 23.22 474 ALA A O 1
ATOM 3640 N N . ALA A 1 475 ? -21.951 34.822 21.276 1.00 37.38 475 ALA A N 1
ATOM 3641 C CA . ALA A 1 475 ? -22.219 34.830 19.836 1.00 37.38 475 ALA A CA 1
ATOM 3642 C C . ALA A 1 475 ? -21.935 36.129 19.050 1.00 37.38 475 ALA A C 1
ATOM 3644 O O . ALA A 1 475 ? -22.641 37.129 19.181 1.00 37.38 475 ALA A O 1
ATOM 3645 N N . GLY A 1 476 ? -20.996 36.021 18.112 1.00 22.33 476 GLY A N 1
ATOM 3646 C CA . GLY A 1 476 ? -20.858 36.880 16.937 1.00 22.33 476 GLY A CA 1
ATOM 3647 C C . GLY A 1 476 ? -19.773 36.284 16.044 1.00 22.33 476 GLY A C 1
ATOM 3648 O O . GLY A 1 476 ? -18.603 36.347 16.394 1.00 22.33 476 GLY A O 1
ATOM 3649 N N . ASP A 1 477 ? -20.162 35.462 15.069 1.00 30.81 477 ASP A N 1
ATOM 3650 C CA . ASP A 1 477 ? -20.195 35.851 13.650 1.00 30.81 477 ASP A CA 1
ATOM 3651 C C . ASP A 1 477 ? -18.859 36.436 13.175 1.00 30.81 477 ASP A C 1
ATOM 3653 O O . ASP A 1 477 ? -18.634 37.647 13.222 1.00 30.81 477 ASP A O 1
ATOM 3657 N N . VAL A 1 478 ? -18.000 35.558 12.652 1.00 28.28 478 VAL A N 1
ATOM 3658 C CA . VAL A 1 478 ? -17.037 35.943 11.623 1.00 28.28 478 VAL A CA 1
ATOM 3659 C C . VAL A 1 478 ? -17.633 35.453 10.311 1.00 28.28 478 VAL A C 1
ATOM 3661 O O . VAL A 1 478 ? -17.656 34.260 10.029 1.00 28.28 478 VAL A O 1
ATOM 3664 N N . ALA A 1 479 ? -18.217 36.383 9.561 1.00 31.00 479 ALA A N 1
ATOM 3665 C CA . ALA A 1 479 ? -18.630 36.143 8.190 1.00 31.00 479 ALA A CA 1
ATOM 3666 C C . ALA A 1 479 ? -17.379 35.808 7.364 1.00 31.00 479 ALA A C 1
ATOM 3668 O O . ALA A 1 479 ? -16.529 36.675 7.162 1.00 31.00 479 ALA A O 1
ATOM 3669 N N . SER A 1 480 ? -17.271 34.553 6.929 1.00 34.25 480 SER A N 1
ATOM 3670 C CA . SER A 1 480 ? -16.322 34.101 5.914 1.00 34.25 480 SER A CA 1
ATOM 3671 C C . SER A 1 480 ? -16.837 34.532 4.537 1.00 34.25 480 SER A C 1
ATOM 3673 O O . SER A 1 480 ? -17.723 33.892 3.968 1.00 34.25 480 SER A O 1
ATOM 3675 N N . ASP A 1 481 ? -16.330 35.656 4.039 1.00 38.00 481 ASP A N 1
ATOM 3676 C CA . ASP A 1 481 ? -16.340 35.961 2.605 1.00 38.00 481 ASP A CA 1
ATOM 3677 C C . ASP A 1 481 ? -15.151 35.199 1.984 1.00 38.00 481 ASP A C 1
ATOM 3679 O O . ASP A 1 481 ? -14.049 35.276 2.524 1.00 38.00 481 ASP A O 1
ATOM 3683 N N . ASP A 1 482 ? -15.409 34.471 0.893 1.00 42.59 482 ASP A N 1
ATOM 3684 C CA . ASP A 1 482 ? -14.539 33.503 0.186 1.00 42.59 482 ASP A CA 1
ATOM 3685 C C . ASP A 1 482 ? -14.312 32.143 0.868 1.00 42.59 482 ASP A C 1
ATOM 3687 O O . ASP A 1 482 ? -13.198 31.692 1.108 1.00 42.59 482 ASP A O 1
ATOM 3691 N N . MET A 1 483 ? -15.410 31.426 1.110 1.00 50.22 483 MET A N 1
ATOM 3692 C CA . MET A 1 483 ? -15.378 29.968 1.006 1.00 50.22 483 MET A CA 1
ATOM 3693 C C . MET A 1 483 ? -15.661 29.613 -0.455 1.00 50.22 483 MET A C 1
ATOM 3695 O O . MET A 1 483 ? -16.756 29.912 -0.945 1.00 50.22 483 MET A O 1
ATOM 3699 N N . ASP A 1 484 ? -14.718 28.974 -1.144 1.00 62.81 484 ASP A N 1
ATOM 3700 C CA . ASP A 1 484 ? -14.960 28.403 -2.468 1.00 62.81 484 ASP A CA 1
ATOM 3701 C C . ASP A 1 484 ? -16.041 27.323 -2.336 1.00 62.81 484 ASP A C 1
ATOM 3703 O O . ASP A 1 484 ? -15.790 26.168 -1.997 1.00 62.81 484 ASP A O 1
ATOM 3707 N N . GLN A 1 485 ? -17.294 27.718 -2.565 1.00 64.19 485 GLN A N 1
ATOM 3708 C CA . GLN A 1 485 ? -18.481 26.872 -2.406 1.00 64.19 485 GLN A CA 1
ATOM 3709 C C . GLN A 1 485 ? -18.406 25.590 -3.251 1.00 64.19 485 GLN A C 1
ATOM 3711 O O . GLN A 1 485 ? -19.056 24.597 -2.937 1.00 64.19 485 GLN A O 1
ATOM 3716 N N . GLU A 1 486 ? -17.600 25.626 -4.311 1.00 66.12 486 GLU A N 1
ATOM 3717 C CA . GLU A 1 486 ? -17.271 24.499 -5.177 1.00 66.12 486 GLU A CA 1
ATOM 3718 C C . GLU A 1 486 ? -16.274 23.528 -4.519 1.00 66.12 486 GLU A C 1
ATOM 3720 O O . GLU A 1 486 ? -16.502 22.322 -4.561 1.00 66.12 486 GLU A O 1
ATOM 3725 N N . LEU A 1 487 ? -15.244 24.032 -3.824 1.00 71.56 487 LEU A N 1
ATOM 3726 C CA . LEU A 1 487 ? -14.293 23.212 -3.059 1.00 71.56 487 LEU A CA 1
ATOM 3727 C C . LEU A 1 487 ? -14.950 22.562 -1.839 1.00 71.56 487 LEU A C 1
ATOM 3729 O O . LEU A 1 487 ? -14.680 21.401 -1.554 1.00 71.56 487 LEU A O 1
ATOM 3733 N N . ILE A 1 488 ? -15.863 23.259 -1.154 1.00 78.62 488 ILE A N 1
ATOM 3734 C CA . ILE A 1 488 ? -16.635 22.660 -0.053 1.00 78.62 488 ILE A CA 1
ATOM 3735 C C . ILE A 1 488 ? -17.560 21.561 -0.570 1.00 78.62 488 ILE A C 1
ATOM 3737 O O . ILE A 1 488 ? -17.678 20.528 0.076 1.00 78.62 488 ILE A O 1
ATOM 3741 N N . ALA A 1 489 ? -18.229 21.767 -1.706 1.00 76.62 489 ALA A N 1
ATOM 3742 C CA . ALA A 1 489 ? -19.105 20.746 -2.275 1.00 76.62 489 ALA A CA 1
ATOM 3743 C C . ALA A 1 489 ? -18.315 19.489 -2.672 1.00 76.62 489 ALA A C 1
ATOM 3745 O O . ALA A 1 489 ? -18.728 18.388 -2.323 1.00 76.62 489 ALA A O 1
ATOM 3746 N N . LEU A 1 490 ? -17.155 19.667 -3.314 1.00 76.50 490 LEU A N 1
ATOM 3747 C CA . LEU A 1 490 ? -16.253 18.569 -3.664 1.00 76.50 490 LEU A CA 1
ATOM 3748 C C . LEU A 1 490 ? -15.739 17.838 -2.415 1.00 76.50 490 LEU A C 1
ATOM 3750 O O . LEU A 1 490 ? -15.810 16.615 -2.345 1.00 76.50 490 LEU A O 1
ATOM 3754 N N . PHE A 1 491 ? -15.304 18.591 -1.402 1.00 87.81 491 PHE A N 1
ATOM 3755 C CA . PHE A 1 491 ? -14.886 18.035 -0.120 1.00 87.81 491 PHE A CA 1
ATOM 3756 C C . PHE A 1 491 ? -16.017 17.271 0.575 1.00 87.81 491 PHE A C 1
ATOM 3758 O O . PHE A 1 491 ? -15.776 16.201 1.110 1.00 87.81 491 PHE A O 1
ATOM 3765 N N . LEU A 1 492 ? -17.250 17.782 0.584 1.00 84.31 492 LEU A N 1
ATOM 3766 C CA . LEU A 1 492 ? -18.378 17.131 1.260 1.00 84.31 492 LEU A CA 1
ATOM 3767 C C . LEU A 1 492 ? -18.824 15.827 0.591 1.00 84.31 492 LEU A C 1
ATOM 3769 O O . LEU A 1 492 ? -19.353 14.954 1.289 1.00 84.31 492 LEU A O 1
ATOM 3773 N N . ASP A 1 493 ? -18.652 15.717 -0.726 1.00 79.44 493 ASP A N 1
ATOM 3774 C CA . ASP A 1 493 ? -18.914 14.485 -1.467 1.00 79.44 493 ASP A CA 1
ATOM 3775 C C . ASP A 1 493 ? -17.861 13.423 -1.105 1.00 79.44 493 ASP A C 1
ATOM 3777 O O . ASP A 1 493 ? -18.225 12.313 -0.732 1.00 79.44 493 ASP A O 1
ATOM 3781 N N . GLU A 1 494 ? -16.577 13.787 -1.080 1.00 85.50 494 GLU A N 1
ATOM 3782 C CA . GLU A 1 494 ? -15.477 12.864 -0.763 1.00 85.50 494 GLU A CA 1
ATOM 3783 C C . GLU A 1 494 ? -15.384 12.513 0.738 1.00 85.50 494 GLU A C 1
ATOM 3785 O O . GLU A 1 494 ? -15.227 11.354 1.114 1.00 85.50 494 GLU A O 1
ATOM 3790 N N . ALA A 1 495 ? -15.543 13.497 1.626 1.00 89.00 495 ALA A N 1
ATOM 3791 C CA . ALA A 1 495 ? -15.392 13.337 3.075 1.00 89.00 495 ALA A CA 1
ATOM 3792 C C . ALA A 1 495 ? -16.416 12.382 3.697 1.00 89.00 495 ALA A C 1
ATOM 3794 O O . ALA A 1 495 ? -16.156 11.791 4.743 1.00 89.00 495 ALA A O 1
ATOM 3795 N N . THR A 1 496 ? -17.583 12.238 3.068 1.00 86.50 496 THR A N 1
ATOM 3796 C CA . THR A 1 496 ? -18.627 11.329 3.558 1.00 86.50 496 THR A CA 1
ATOM 3797 C C . THR A 1 496 ? -18.276 9.887 3.253 1.00 86.50 496 THR A C 1
ATOM 3799 O O . THR A 1 496 ? -18.338 9.056 4.152 1.00 86.50 496 THR A O 1
ATOM 3802 N N . ASP A 1 497 ? -17.838 9.612 2.026 1.00 85.75 497 ASP A N 1
ATOM 3803 C CA . ASP A 1 497 ? -17.394 8.277 1.631 1.00 85.75 497 ASP A CA 1
ATOM 3804 C C . ASP A 1 497 ? -16.180 7.855 2.479 1.00 85.75 497 ASP A C 1
ATOM 3806 O O . ASP A 1 497 ? -16.146 6.749 3.017 1.00 85.75 497 ASP A O 1
ATOM 3810 N N . ILE A 1 498 ? -15.241 8.782 2.718 1.00 89.06 498 ILE A N 1
ATOM 3811 C CA . ILE A 1 498 ? -14.079 8.553 3.588 1.00 89.06 498 ILE A CA 1
ATOM 3812 C C . ILE A 1 498 ? -14.490 8.238 5.033 1.00 89.06 498 ILE A C 1
ATOM 3814 O O . ILE A 1 498 ? -13.936 7.312 5.623 1.00 89.06 498 ILE A O 1
ATOM 3818 N N . LEU A 1 499 ? -15.430 8.981 5.632 1.00 89.88 499 LEU A N 1
ATOM 3819 C CA . LEU A 1 499 ? -15.870 8.702 7.007 1.00 89.88 499 LEU A CA 1
ATOM 3820 C C . LEU A 1 499 ? -16.702 7.419 7.120 1.00 89.88 499 LEU A C 1
ATOM 3822 O O . LEU A 1 499 ? -16.624 6.745 8.149 1.00 89.88 499 LEU A O 1
ATOM 3826 N N . GLU A 1 500 ? -17.470 7.047 6.093 1.00 89.00 500 GLU A N 1
ATOM 3827 C CA . GLU A 1 500 ? -18.181 5.764 6.052 1.00 89.00 500 GLU A CA 1
ATOM 3828 C C . GLU A 1 500 ? -17.202 4.580 5.991 1.00 89.00 500 GLU A C 1
ATOM 3830 O O . GLU A 1 500 ? -17.389 3.580 6.694 1.00 89.00 500 GLU A O 1
ATOM 3835 N N . GLU A 1 501 ? -16.136 4.696 5.195 1.00 90.00 501 GLU A N 1
ATOM 3836 C CA . GLU A 1 501 ? -15.053 3.708 5.133 1.00 90.00 501 GLU A CA 1
ATOM 3837 C C . GLU A 1 501 ? -14.253 3.657 6.440 1.00 90.00 501 GLU A C 1
ATOM 3839 O O . GLU A 1 501 ? -14.087 2.575 7.004 1.00 90.00 501 GLU A O 1
ATOM 3844 N N . ALA A 1 502 ? -13.871 4.811 6.996 1.00 91.06 502 ALA A N 1
ATOM 3845 C CA . ALA A 1 502 ? -13.185 4.889 8.284 1.00 91.06 502 ALA A CA 1
ATOM 3846 C C . ALA A 1 502 ? -14.023 4.277 9.416 1.00 91.06 502 ALA A C 1
ATOM 3848 O O . ALA A 1 502 ? -13.513 3.516 10.230 1.00 91.06 502 ALA A O 1
ATOM 3849 N N . SER A 1 503 ? -15.332 4.532 9.448 1.00 90.81 503 SER A N 1
ATOM 3850 C CA . SER A 1 503 ? -16.217 3.928 10.450 1.00 90.81 503 SER A CA 1
ATOM 3851 C C . SER A 1 503 ? -16.238 2.404 10.328 1.00 90.81 503 SER A C 1
ATOM 3853 O O . SER A 1 503 ? -16.161 1.701 11.334 1.00 90.81 503 SER A O 1
ATOM 3855 N N . ARG A 1 504 ? -16.289 1.870 9.101 1.00 90.62 504 ARG A N 1
ATOM 3856 C CA . ARG A 1 504 ? -16.248 0.422 8.850 1.00 90.62 504 ARG A CA 1
ATOM 3857 C C . ARG A 1 504 ? -14.935 -0.202 9.319 1.00 90.62 504 ARG A C 1
ATOM 3859 O O . ARG A 1 504 ? -14.969 -1.253 9.957 1.00 90.62 504 ARG A O 1
ATOM 3866 N N . ASP A 1 505 ? -13.811 0.444 9.030 1.00 90.25 505 ASP A N 1
ATOM 3867 C CA . ASP A 1 505 ? -12.491 -0.026 9.449 1.00 90.25 505 ASP A CA 1
ATOM 3868 C C . ASP A 1 505 ? -12.310 0.060 10.970 1.00 90.25 505 ASP A C 1
ATOM 3870 O O . ASP A 1 505 ? -11.719 -0.842 11.563 1.00 90.25 505 ASP A O 1
ATOM 3874 N N . LEU A 1 506 ? -12.898 1.070 11.624 1.00 91.88 506 LEU A N 1
ATOM 3875 C CA . LEU A 1 506 ? -12.942 1.173 13.084 1.00 91.88 506 LEU A CA 1
ATOM 3876 C C . LEU A 1 506 ? -13.726 0.010 13.693 1.00 91.88 506 LEU A C 1
ATOM 3878 O O . LEU A 1 506 ? -13.207 -0.665 14.575 1.00 91.88 506 LEU A O 1
ATOM 3882 N N . TYR A 1 507 ? -14.937 -0.278 13.210 1.00 89.56 507 TYR A N 1
ATOM 3883 C CA . TYR A 1 507 ? -15.713 -1.417 13.715 1.00 89.56 507 TYR A CA 1
ATOM 3884 C C . TYR A 1 507 ? -14.996 -2.750 13.489 1.00 89.56 507 TYR A C 1
ATOM 3886 O O . TYR A 1 507 ? -14.960 -3.590 14.385 1.00 89.56 507 TYR A O 1
ATOM 3894 N N . ARG A 1 508 ? -14.355 -2.926 12.331 1.00 88.00 508 ARG A N 1
ATOM 3895 C CA . ARG A 1 508 ? -13.565 -4.126 12.042 1.00 88.00 508 ARG A CA 1
ATOM 3896 C C . ARG A 1 508 ? -12.359 -4.260 12.971 1.00 88.00 508 ARG A C 1
ATOM 3898 O O . ARG A 1 508 ? -12.074 -5.362 13.431 1.00 88.00 508 ARG A O 1
ATOM 3905 N N . TRP A 1 509 ? -11.677 -3.159 13.269 1.00 92.62 509 TRP A N 1
ATOM 3906 C CA . TRP A 1 509 ? -10.588 -3.152 14.240 1.00 92.62 509 TRP A CA 1
ATOM 3907 C C . TRP A 1 509 ? -11.083 -3.422 15.668 1.00 92.62 509 TRP A C 1
ATOM 3909 O O . TRP A 1 509 ? -10.423 -4.134 16.414 1.00 92.62 509 TRP A O 1
ATOM 3919 N N . LEU A 1 510 ? -12.265 -2.931 16.047 1.00 87.50 510 LEU A N 1
ATOM 3920 C CA . LEU A 1 510 ? -12.872 -3.237 17.347 1.00 87.50 510 LEU A CA 1
ATOM 3921 C C . LEU A 1 510 ? -13.220 -4.727 17.491 1.00 87.50 510 LEU A C 1
ATOM 3923 O O . LEU A 1 510 ? -13.056 -5.285 18.574 1.00 87.50 510 LEU A O 1
ATOM 3927 N N . GLU A 1 511 ? -13.655 -5.382 16.410 1.00 84.56 511 GLU A N 1
ATOM 3928 C CA . GLU A 1 511 ? -13.883 -6.834 16.377 1.00 84.56 511 GLU A CA 1
ATOM 3929 C C . GLU A 1 511 ? -12.574 -7.642 16.368 1.00 84.56 511 GLU A C 1
ATOM 3931 O O . GLU A 1 511 ? -12.506 -8.720 16.964 1.00 84.56 511 GLU A O 1
ATOM 3936 N N . TYR A 1 512 ? -11.528 -7.124 15.715 1.00 83.94 512 TYR A N 1
ATOM 3937 C CA . TYR A 1 512 ? -10.222 -7.774 15.575 1.00 83.94 512 TYR A CA 1
ATOM 3938 C C . TYR A 1 512 ? -9.066 -6.797 15.888 1.00 83.94 512 TYR A C 1
ATOM 3940 O O . TYR A 1 512 ? -8.389 -6.335 14.965 1.00 83.94 512 TYR A O 1
ATOM 3948 N N . PRO A 1 513 ? -8.779 -6.509 17.177 1.00 78.81 513 PRO A N 1
ATOM 3949 C CA . PRO A 1 513 ? -7.802 -5.480 17.571 1.00 78.81 513 PRO A CA 1
ATOM 3950 C C . PRO A 1 513 ? -6.355 -5.756 17.142 1.00 78.81 513 PRO A C 1
ATOM 3952 O O . PRO A 1 513 ? -5.547 -4.830 17.056 1.00 78.81 513 PRO A O 1
ATOM 3955 N N . ASP A 1 514 ? -6.037 -7.021 16.852 1.00 75.31 514 ASP A N 1
ATOM 3956 C CA . ASP A 1 514 ? -4.722 -7.466 16.378 1.00 75.31 514 ASP A CA 1
ATOM 3957 C C . ASP A 1 514 ? -4.485 -7.168 14.882 1.00 75.31 514 ASP A C 1
ATOM 3959 O O . ASP A 1 514 ? -3.362 -7.302 14.386 1.00 75.31 514 ASP A O 1
ATOM 3963 N N . ASP A 1 515 ? -5.522 -6.764 14.137 1.00 77.50 515 ASP A N 1
ATOM 3964 C CA . ASP A 1 515 ? -5.419 -6.450 12.713 1.00 77.50 515 ASP A CA 1
ATOM 3965 C C . ASP A 1 515 ? -4.871 -5.027 12.492 1.00 77.50 515 ASP A C 1
ATOM 3967 O O . ASP A 1 515 ? -5.610 -4.053 12.324 1.00 77.50 515 ASP A O 1
ATOM 3971 N N . GLN A 1 516 ? -3.540 -4.909 12.454 1.00 78.06 516 GLN A N 1
ATOM 3972 C CA . GLN A 1 516 ? -2.845 -3.641 12.187 1.00 78.06 516 GLN A CA 1
ATOM 3973 C C . GLN A 1 516 ? -3.177 -3.031 10.816 1.00 78.06 516 GLN A C 1
ATOM 3975 O O . GLN A 1 516 ? -2.973 -1.831 10.620 1.00 78.06 516 GLN A O 1
ATOM 3980 N N . THR A 1 517 ? -3.707 -3.812 9.866 1.00 82.69 517 THR A N 1
ATOM 3981 C CA . THR A 1 517 ? -4.088 -3.279 8.549 1.00 82.69 517 THR A CA 1
ATOM 3982 C C . THR A 1 517 ? -5.277 -2.325 8.648 1.00 82.69 517 THR A C 1
ATOM 3984 O O . THR A 1 517 ? -5.320 -1.329 7.926 1.00 82.69 517 THR A O 1
ATOM 3987 N N . CYS A 1 518 ? -6.188 -2.563 9.599 1.00 86.31 518 CYS A N 1
ATOM 3988 C CA . CYS A 1 518 ? -7.326 -1.684 9.854 1.00 86.31 518 CYS A CA 1
ATOM 3989 C C . CYS A 1 518 ? -6.871 -0.340 10.446 1.00 86.31 518 CYS A C 1
ATOM 3991 O O . CYS A 1 518 ? -7.336 0.706 10.003 1.00 86.31 518 CYS A O 1
ATOM 3993 N N . LEU A 1 519 ? -5.898 -0.344 11.368 1.00 86.44 519 LEU A N 1
ATOM 3994 C CA . LEU A 1 519 ? -5.319 0.888 11.924 1.00 86.44 519 LEU A CA 1
ATOM 3995 C C . LEU A 1 519 ? -4.590 1.729 10.863 1.00 86.44 519 LEU A C 1
ATOM 3997 O O . LEU A 1 519 ? -4.769 2.943 10.815 1.00 86.44 519 LEU A O 1
ATOM 4001 N N . GLN A 1 520 ? -3.825 1.093 9.972 1.00 85.19 520 GLN A N 1
ATOM 4002 C CA . GLN A 1 520 ? -3.152 1.788 8.864 1.00 85.19 520 GLN A CA 1
ATOM 4003 C C . GLN A 1 520 ? -4.153 2.363 7.850 1.00 85.19 520 GLN A C 1
ATOM 4005 O O . GLN A 1 520 ? -3.953 3.459 7.322 1.00 85.19 520 GLN A O 1
ATOM 4010 N N . SER A 1 521 ? -5.250 1.646 7.588 1.00 87.31 521 SER A N 1
ATOM 4011 C CA . SER A 1 521 ? -6.331 2.141 6.733 1.00 87.31 521 SER A CA 1
ATOM 4012 C C . SER A 1 521 ? -7.030 3.351 7.366 1.00 87.31 521 SER A C 1
ATOM 4014 O O . SER A 1 521 ? -7.167 4.384 6.712 1.00 87.31 521 SER A O 1
ATOM 4016 N N . LEU A 1 522 ? -7.350 3.285 8.664 1.00 90.00 522 LEU A N 1
ATOM 4017 C CA . LEU A 1 522 ? -7.913 4.394 9.447 1.00 90.00 522 LEU A CA 1
ATOM 4018 C C . LEU A 1 522 ? -7.039 5.654 9.407 1.00 90.00 522 LEU A C 1
ATOM 4020 O O . LEU A 1 522 ? -7.557 6.751 9.193 1.00 90.00 522 LEU A O 1
ATOM 4024 N N . GLN A 1 523 ? -5.718 5.507 9.551 1.00 88.88 523 GLN A N 1
ATOM 4025 C CA . GLN A 1 523 ? -4.777 6.621 9.409 1.00 88.88 523 GLN A CA 1
ATOM 4026 C C . GLN A 1 523 ? -4.844 7.249 8.018 1.00 88.88 523 GLN A C 1
ATOM 4028 O O . GLN A 1 523 ? -4.964 8.465 7.903 1.00 88.88 523 GLN A O 1
ATOM 4033 N N . ARG A 1 524 ? -4.825 6.433 6.958 1.00 87.00 524 ARG A N 1
ATOM 4034 C CA . ARG A 1 524 ? -4.922 6.924 5.578 1.00 87.00 524 ARG A CA 1
ATOM 4035 C C . ARG A 1 524 ? -6.229 7.683 5.342 1.00 87.00 524 ARG A C 1
ATOM 4037 O O . ARG A 1 524 ? -6.192 8.767 4.768 1.00 87.00 524 ARG A O 1
ATOM 4044 N N . HIS A 1 525 ? -7.361 7.154 5.809 1.00 89.25 525 HIS A N 1
ATOM 4045 C CA . HIS A 1 525 ? -8.657 7.825 5.690 1.00 89.25 525 HIS A CA 1
ATOM 4046 C C . HIS A 1 525 ? -8.652 9.194 6.384 1.00 89.25 525 HIS A C 1
ATOM 4048 O O . HIS A 1 525 ? -9.076 10.186 5.790 1.00 89.25 525 HIS A O 1
ATOM 4054 N N . LEU A 1 526 ? -8.109 9.290 7.600 1.00 89.44 526 LEU A N 1
ATOM 4055 C CA . LEU A 1 526 ? -8.020 10.564 8.320 1.00 89.44 526 LEU A CA 1
ATOM 4056 C C . LEU A 1 526 ? -6.999 11.529 7.721 1.00 89.44 526 LEU A C 1
ATOM 4058 O O . LEU A 1 526 ? -7.249 12.733 7.716 1.00 89.44 526 LEU A O 1
ATOM 4062 N N . HIS A 1 527 ? -5.907 11.024 7.152 1.00 84.69 527 HIS A N 1
ATOM 4063 C CA . HIS A 1 527 ? -4.932 11.829 6.427 1.00 84.69 527 HIS A CA 1
ATOM 4064 C C . HIS A 1 527 ? -5.565 12.502 5.202 1.00 84.69 527 HIS A C 1
ATOM 4066 O O . HIS A 1 527 ? -5.430 13.715 5.010 1.00 84.69 527 HIS A O 1
ATOM 4072 N N . THR A 1 528 ? -6.320 11.738 4.405 1.00 85.19 528 THR A N 1
ATOM 4073 C CA . THR A 1 528 ? -7.064 12.254 3.248 1.00 85.19 528 THR A CA 1
ATOM 4074 C C . THR A 1 528 ? -8.177 13.213 3.683 1.00 85.19 528 THR A C 1
ATOM 4076 O O . THR A 1 528 ? -8.311 14.290 3.101 1.00 85.19 528 THR A O 1
ATOM 4079 N N . LEU A 1 529 ? -8.912 12.901 4.759 1.00 89.00 529 LEU A N 1
ATOM 4080 C CA . LEU A 1 529 ? -9.942 13.783 5.325 1.00 89.00 529 LEU A CA 1
ATOM 4081 C C . LEU A 1 529 ? -9.355 15.121 5.809 1.00 89.00 529 LEU A C 1
ATOM 4083 O O . LEU A 1 529 ? -9.916 16.181 5.532 1.00 89.00 529 LEU A O 1
ATOM 4087 N N . LYS A 1 530 ? -8.209 15.084 6.500 1.00 84.94 530 LYS A N 1
ATOM 4088 C CA . LYS A 1 530 ? -7.454 16.259 6.963 1.00 84.94 530 LYS A CA 1
ATOM 4089 C C . LYS A 1 530 ? -6.998 17.112 5.782 1.00 84.94 530 LYS A C 1
ATOM 4091 O O . LYS A 1 530 ? -7.201 18.327 5.805 1.00 84.94 530 LYS A O 1
ATOM 4096 N N . GLY A 1 531 ? -6.417 16.487 4.755 1.00 76.06 531 GLY A N 1
ATOM 4097 C CA . GLY A 1 531 ? -5.993 17.155 3.524 1.00 76.06 531 GLY A CA 1
ATOM 4098 C C . GLY A 1 531 ? -7.157 17.867 2.835 1.00 76.06 531 GLY A C 1
ATOM 4099 O O . GLY A 1 531 ? -7.098 19.077 2.616 1.00 76.06 531 GLY A O 1
ATOM 4100 N N . GLY A 1 532 ? -8.264 17.153 2.608 1.00 82.00 532 GLY A N 1
ATOM 4101 C CA . GLY A 1 532 ? -9.478 17.714 2.013 1.00 82.00 532 GLY A CA 1
ATOM 4102 C C . GLY A 1 532 ? -10.085 18.856 2.838 1.00 82.00 532 GLY A C 1
ATOM 4103 O O . GLY A 1 532 ? -10.446 19.897 2.287 1.00 82.00 532 GLY A O 1
ATOM 4104 N N . ALA A 1 533 ? -10.133 18.718 4.168 1.00 84.00 533 ALA A N 1
ATOM 4105 C CA . ALA A 1 533 ? -10.678 19.744 5.056 1.00 84.00 533 ALA A CA 1
ATOM 4106 C C . ALA A 1 533 ? -9.824 21.021 5.053 1.00 84.00 533 ALA A C 1
ATOM 4108 O O . ALA A 1 533 ? -10.371 22.124 5.052 1.00 84.00 533 ALA A O 1
ATOM 4109 N N . ARG A 1 534 ? -8.490 20.895 5.004 1.00 81.88 534 ARG A N 1
ATOM 4110 C CA . ARG A 1 534 ? -7.567 22.039 4.902 1.00 81.88 534 ARG A CA 1
ATOM 4111 C C . ARG A 1 534 ? -7.650 22.723 3.539 1.00 81.88 534 ARG A C 1
ATOM 4113 O O . ARG A 1 534 ? -7.713 23.948 3.498 1.00 81.88 534 ARG A O 1
ATOM 4120 N N . MET A 1 535 ? -7.748 21.957 2.449 1.00 75.75 535 MET A N 1
ATOM 4121 C CA . MET A 1 535 ? -7.970 22.498 1.099 1.00 75.75 535 MET A CA 1
ATOM 4122 C C . MET A 1 535 ? -9.294 23.266 0.993 1.00 75.75 535 MET A C 1
ATOM 4124 O O . MET A 1 535 ? -9.359 24.301 0.336 1.00 75.75 535 MET A O 1
ATOM 4128 N N . ALA A 1 536 ? -10.333 22.806 1.692 1.00 79.31 536 ALA A N 1
ATOM 4129 C CA . ALA A 1 536 ? -11.620 23.491 1.790 1.00 79.31 536 ALA A CA 1
ATOM 4130 C C . ALA A 1 536 ? -11.658 24.606 2.862 1.00 79.31 536 ALA A C 1
ATOM 4132 O O . ALA A 1 536 ? -12.718 25.185 3.094 1.00 79.31 536 ALA A O 1
ATOM 4133 N N . SER A 1 537 ? -10.531 24.916 3.525 1.00 77.06 537 SER A N 1
ATOM 4134 C CA . SER A 1 537 ? -10.419 25.895 4.625 1.00 77.06 537 SER A CA 1
ATOM 4135 C C . SER A 1 537 ? -11.342 25.625 5.830 1.00 77.06 537 SER A C 1
ATOM 4137 O O . SER A 1 537 ? -11.712 26.531 6.578 1.00 77.06 537 SER A O 1
ATOM 4139 N N . ILE A 1 538 ? -11.700 24.359 6.062 1.00 81.25 538 ILE A N 1
ATOM 4140 C CA . ILE A 1 538 ? -12.521 23.891 7.186 1.00 81.25 538 ILE A CA 1
ATOM 4141 C C . ILE A 1 538 ? -11.592 23.418 8.313 1.00 81.25 538 ILE A C 1
ATOM 4143 O O . ILE A 1 538 ? -11.416 22.224 8.567 1.00 81.25 538 ILE A O 1
ATOM 4147 N N . THR A 1 539 ? -10.994 24.380 9.017 1.00 79.00 539 THR A N 1
ATOM 4148 C CA . THR A 1 539 ? -10.005 24.116 10.078 1.00 79.00 539 THR A CA 1
ATOM 4149 C C . THR A 1 539 ? -10.552 23.247 11.206 1.00 79.00 539 THR A C 1
ATOM 4151 O O . THR A 1 539 ? -9.881 22.324 11.638 1.00 79.00 539 THR A O 1
ATOM 4154 N N . ALA A 1 540 ? -11.807 23.451 11.617 1.00 80.94 540 ALA A N 1
ATOM 4155 C CA . ALA A 1 540 ? -12.410 22.686 12.708 1.00 80.94 540 ALA A CA 1
ATOM 4156 C C . ALA A 1 540 ? -12.422 21.161 12.462 1.00 80.94 540 ALA A C 1
ATOM 4158 O O . ALA A 1 540 ? -12.170 20.398 13.393 1.00 80.94 540 ALA A O 1
ATOM 4159 N N . ILE A 1 541 ? -12.701 20.715 11.227 1.00 85.19 541 ILE A N 1
ATOM 4160 C CA . ILE A 1 541 ? -12.676 19.284 10.865 1.00 85.19 541 ILE A CA 1
ATOM 4161 C C . ILE A 1 541 ? -11.233 18.803 10.708 1.00 85.19 541 ILE A C 1
ATOM 4163 O O . ILE A 1 541 ? -10.896 17.729 11.200 1.00 85.19 541 ILE A O 1
ATOM 4167 N N . GLY A 1 542 ? -10.374 19.605 10.070 1.00 80.44 542 GLY A N 1
ATOM 4168 C CA . GLY A 1 542 ? -8.961 19.267 9.893 1.00 80.44 542 GLY A CA 1
ATOM 4169 C C . GLY A 1 542 ? -8.217 19.087 11.220 1.00 80.44 542 GLY A C 1
ATOM 4170 O O . GLY A 1 542 ? -7.434 18.151 11.357 1.00 80.44 542 GLY A O 1
ATOM 4171 N N . ASP A 1 543 ? -8.498 19.935 12.209 1.00 81.75 543 ASP A N 1
ATOM 4172 C CA . ASP A 1 543 ? -7.873 19.881 13.532 1.00 81.75 543 ASP A CA 1
ATOM 4173 C C . ASP A 1 543 ? -8.330 18.649 14.324 1.00 81.75 543 ASP A C 1
ATOM 4175 O O . ASP A 1 543 ? -7.507 17.987 14.950 1.00 81.75 543 ASP A O 1
ATOM 4179 N N . LEU A 1 544 ? -9.622 18.299 14.280 1.00 85.19 544 LEU A N 1
ATOM 4180 C CA . LEU A 1 544 ? -10.129 17.100 14.955 1.00 85.19 544 LEU A CA 1
ATOM 4181 C C . LEU A 1 544 ? -9.644 15.808 14.276 1.00 85.19 544 LEU A C 1
ATOM 4183 O O . LEU A 1 544 ? -9.269 14.862 14.966 1.00 85.19 544 LEU A O 1
ATOM 4187 N N . GLY A 1 545 ? -9.609 15.782 12.939 1.00 86.25 545 GLY A N 1
ATOM 4188 C CA . GLY A 1 545 ? -9.068 14.659 12.168 1.00 86.25 545 GLY A CA 1
ATOM 4189 C C . GLY A 1 545 ? -7.585 14.414 12.454 1.00 86.25 545 GLY A C 1
ATOM 4190 O O . GLY A 1 545 ? -7.177 13.267 12.593 1.00 86.25 545 GLY A O 1
ATOM 4191 N N . HIS A 1 546 ? -6.805 15.482 12.638 1.00 83.25 546 HIS A N 1
ATOM 4192 C CA . HIS A 1 546 ? -5.392 15.406 13.012 1.00 83.25 546 HIS A CA 1
ATOM 4193 C C . HIS A 1 546 ? -5.165 14.797 14.406 1.00 83.25 546 HIS A C 1
ATOM 4195 O O . HIS A 1 546 ? -4.327 13.911 14.553 1.00 83.25 546 HIS A O 1
ATOM 4201 N N . GLU A 1 547 ? -5.924 15.216 15.427 1.00 85.31 547 GLU A N 1
ATOM 4202 C CA . GLU A 1 547 ? -5.805 14.625 16.774 1.00 85.31 547 GLU A CA 1
ATOM 4203 C C . GLU A 1 547 ? -6.172 13.130 16.779 1.00 85.31 547 GLU A C 1
ATOM 4205 O O . GLU A 1 547 ? -5.567 12.335 17.500 1.00 85.31 547 GLU A O 1
ATOM 4210 N N . LEU A 1 548 ? -7.149 12.738 15.957 1.00 88.31 548 LEU A N 1
ATOM 4211 C CA . LEU A 1 548 ? -7.589 11.350 15.829 1.00 88.31 548 LEU A CA 1
ATOM 4212 C C . LEU A 1 548 ? -6.582 10.482 15.057 1.00 88.31 548 LEU A C 1
ATOM 4214 O O . LEU A 1 548 ? -6.324 9.349 15.454 1.00 88.31 548 LEU A O 1
ATOM 4218 N N . GLU A 1 549 ? -5.967 11.024 14.003 1.00 87.25 549 GLU A N 1
ATOM 4219 C CA . GLU A 1 549 ? -4.871 10.391 13.252 1.00 87.25 549 GLU A CA 1
ATOM 4220 C C . GLU A 1 549 ? -3.678 10.090 14.177 1.00 87.25 549 GLU A C 1
ATOM 4222 O O . GLU A 1 549 ? -3.171 8.968 14.194 1.00 87.25 549 GLU A O 1
ATOM 4227 N N . TYR A 1 550 ? -3.311 11.050 15.031 1.00 83.81 550 TYR A N 1
ATOM 4228 C CA . TYR A 1 550 ? -2.260 10.904 16.046 1.00 83.81 550 TYR A CA 1
ATOM 4229 C C . TYR A 1 550 ? -2.572 9.837 17.104 1.00 83.81 550 TYR A C 1
ATOM 4231 O O . TYR A 1 550 ? -1.677 9.155 17.605 1.00 83.81 550 TYR A O 1
ATOM 4239 N N . LEU A 1 551 ? -3.843 9.684 17.473 1.00 85.94 551 LEU A N 1
ATOM 4240 C CA . LEU A 1 551 ? -4.268 8.652 18.415 1.00 85.94 551 LEU A CA 1
ATOM 4241 C C . LEU A 1 551 ? -4.132 7.251 17.788 1.00 85.94 551 LEU A C 1
ATOM 4243 O O . LEU A 1 551 ? -3.680 6.320 18.456 1.00 85.94 551 LEU A O 1
ATOM 4247 N N . TYR A 1 552 ? -4.444 7.106 16.496 1.00 87.44 552 TYR A N 1
ATOM 4248 C CA . TYR A 1 552 ? -4.209 5.858 15.765 1.00 87.44 552 TYR A CA 1
ATOM 4249 C C . TYR A 1 552 ? -2.724 5.571 15.509 1.00 87.44 552 TYR A C 1
ATOM 4251 O O . TYR A 1 552 ? -2.335 4.404 15.504 1.00 87.44 552 TYR A O 1
ATOM 4259 N N . GLU A 1 553 ? -1.883 6.597 15.361 1.00 82.62 553 GLU A N 1
ATOM 4260 C CA . GLU A 1 553 ? -0.416 6.462 15.317 1.00 82.62 553 GLU A CA 1
ATOM 4261 C C . GLU A 1 553 ? 0.127 5.831 16.604 1.00 82.62 553 GLU A C 1
ATOM 4263 O O . GLU A 1 553 ? 0.804 4.802 16.564 1.00 82.62 553 GLU A O 1
ATOM 4268 N N . ASP A 1 554 ? -0.283 6.352 17.760 1.00 81.19 554 ASP A N 1
ATOM 4269 C CA . ASP A 1 554 ? 0.110 5.791 19.052 1.00 81.19 554 ASP A CA 1
ATOM 4270 C C . ASP A 1 554 ? -0.399 4.352 19.283 1.00 81.19 554 ASP A C 1
ATOM 4272 O O . ASP A 1 554 ? 0.230 3.586 20.022 1.00 81.19 554 ASP A O 1
ATOM 4276 N N . LEU A 1 555 ? -1.521 3.973 18.662 1.00 82.50 555 LEU A N 1
ATOM 4277 C CA . LEU A 1 555 ? -2.031 2.599 18.653 1.00 82.50 555 LEU A CA 1
ATOM 4278 C C . LEU A 1 555 ? -1.216 1.683 17.728 1.00 82.50 555 LEU A C 1
ATOM 4280 O O . LEU A 1 555 ? -0.904 0.558 18.119 1.00 82.50 555 LEU A O 1
ATOM 4284 N N . CYS A 1 556 ? -0.820 2.159 16.543 1.00 81.12 556 CYS A N 1
ATOM 4285 C CA . CYS A 1 556 ? 0.038 1.412 15.614 1.00 81.12 556 CYS A CA 1
ATOM 4286 C C . CYS A 1 556 ? 1.403 1.090 16.232 1.00 81.12 556 CYS A C 1
ATOM 4288 O O . CYS A 1 556 ? 1.922 -0.013 16.070 1.00 81.12 556 CYS A O 1
ATOM 4290 N N . GLU A 1 557 ? 1.966 2.037 16.980 1.00 79.19 557 GLU A N 1
ATOM 4291 C CA . GLU A 1 557 ? 3.270 1.898 17.634 1.00 79.19 557 GLU A CA 1
ATOM 4292 C C . GLU A 1 557 ? 3.186 1.227 19.015 1.00 79.19 557 GLU A C 1
ATOM 4294 O O . GLU A 1 557 ? 4.171 1.193 19.754 1.00 79.19 557 GLU A O 1
ATOM 4299 N N . ALA A 1 558 ? 2.012 0.687 19.373 1.00 73.94 558 ALA A N 1
ATOM 4300 C CA . ALA A 1 558 ? 1.731 0.013 20.641 1.00 73.94 558 ALA A CA 1
ATOM 4301 C C . ALA A 1 558 ? 2.067 0.854 21.894 1.00 73.94 558 ALA A C 1
ATOM 4303 O O . ALA A 1 558 ? 2.306 0.313 22.979 1.00 73.94 558 ALA A O 1
ATOM 4304 N N . ARG A 1 559 ? 2.076 2.189 21.767 1.00 70.25 559 ARG A N 1
ATOM 4305 C CA . ARG A 1 559 ? 2.298 3.129 22.880 1.00 70.25 559 ARG A CA 1
ATOM 4306 C C . ARG A 1 559 ? 1.059 3.280 23.754 1.00 70.25 559 ARG A C 1
ATOM 4308 O O . ARG A 1 559 ? 1.177 3.487 24.966 1.00 70.25 559 ARG A O 1
ATOM 4315 N N . LEU A 1 560 ? -0.120 3.136 23.150 1.00 74.94 560 LEU A N 1
ATOM 4316 C CA . LEU A 1 560 ? -1.404 3.081 23.838 1.00 74.94 560 LEU A CA 1
ATOM 4317 C C . LEU A 1 560 ? -1.908 1.639 23.901 1.00 74.94 560 LEU A C 1
ATOM 4319 O O . LEU A 1 560 ? -1.923 0.918 22.909 1.00 74.94 560 LEU A O 1
ATOM 4323 N N . SER A 1 561 ? -2.337 1.217 25.088 1.00 72.44 561 SER A N 1
ATOM 4324 C CA . SER A 1 561 ? -3.063 -0.040 25.257 1.00 72.44 561 SER A CA 1
ATOM 4325 C C . SER A 1 561 ? -4.528 0.173 24.898 1.00 72.44 561 SER A C 1
ATOM 4327 O O . SER A 1 561 ? -5.136 1.120 25.402 1.00 72.44 561 SER A O 1
ATOM 4329 N N . VAL A 1 562 ? -5.100 -0.728 24.099 1.00 80.31 562 VAL A N 1
ATOM 4330 C CA . VAL A 1 562 ? -6.539 -0.742 23.813 1.00 80.31 562 VAL A CA 1
ATOM 4331 C C . VAL A 1 562 ? -7.301 -0.863 25.136 1.00 80.31 562 VAL A C 1
ATOM 4333 O O . VAL A 1 562 ? -7.156 -1.845 25.863 1.00 80.31 562 VAL A O 1
ATOM 4336 N N . SER A 1 563 ? -8.061 0.174 25.480 1.00 82.75 563 SER A N 1
ATOM 4337 C CA . SER A 1 563 ? -8.894 0.241 26.682 1.00 82.75 563 SER A CA 1
ATOM 4338 C C . SER A 1 563 ? -10.308 0.668 26.307 1.00 82.75 563 SER A C 1
ATOM 4340 O O . SER A 1 563 ? -10.514 1.325 25.287 1.00 82.75 563 SER A O 1
ATOM 4342 N N . GLN A 1 564 ? -11.290 0.345 27.149 1.00 79.00 564 GLN A N 1
ATOM 4343 C CA . GLN A 1 564 ? -12.676 0.756 26.907 1.00 79.00 564 GLN A CA 1
ATOM 4344 C C . GLN A 1 564 ? -12.826 2.286 26.849 1.00 79.00 564 GLN A C 1
ATOM 4346 O O . GLN A 1 564 ? -13.622 2.813 26.077 1.00 79.00 564 GLN A O 1
ATOM 4351 N N . GLU A 1 565 ? -12.019 3.016 27.623 1.00 80.44 565 GLU A N 1
ATOM 4352 C CA . GLU A 1 565 ? -11.959 4.481 27.579 1.00 80.44 565 GLU A CA 1
ATOM 4353 C C . GLU A 1 565 ? -11.476 4.992 26.215 1.00 80.44 565 GLU A C 1
ATOM 4355 O O . GLU A 1 565 ? -12.050 5.938 25.677 1.00 80.44 565 GLU A O 1
ATOM 4360 N N . LEU A 1 566 ? -10.472 4.331 25.628 1.00 85.19 566 LEU A N 1
ATOM 4361 C CA . LEU A 1 566 ? -9.956 4.653 24.301 1.00 85.19 566 LEU A CA 1
ATOM 4362 C C . LEU A 1 566 ? -10.973 4.346 23.203 1.00 85.19 566 LEU A C 1
ATOM 4364 O O . LEU A 1 566 ? -11.185 5.168 22.320 1.00 85.19 566 LEU A O 1
ATOM 4368 N N . ILE A 1 567 ? -11.639 3.194 23.285 1.00 85.38 567 ILE A N 1
ATOM 4369 C CA . ILE A 1 567 ? -12.691 2.789 22.344 1.00 85.38 567 ILE A CA 1
ATOM 4370 C C . ILE A 1 567 ? -13.840 3.804 22.358 1.00 85.38 567 ILE A C 1
ATOM 4372 O O . ILE A 1 567 ? -14.252 4.295 21.307 1.00 85.38 567 ILE A O 1
ATOM 4376 N N . ASN A 1 568 ? -14.305 4.192 23.547 1.00 84.56 568 ASN A N 1
ATOM 4377 C CA . ASN A 1 568 ? -15.351 5.202 23.697 1.00 84.56 568 ASN A CA 1
ATOM 4378 C C . ASN A 1 568 ? -14.910 6.572 23.157 1.00 84.56 568 ASN A C 1
ATOM 4380 O O . ASN A 1 568 ? -15.713 7.287 22.556 1.00 84.56 568 ASN A O 1
ATOM 4384 N N . LEU A 1 569 ? -13.641 6.945 23.352 1.00 87.75 569 LEU A N 1
ATOM 4385 C CA . LEU A 1 569 ? -13.073 8.179 22.811 1.00 87.75 569 LEU A CA 1
ATOM 4386 C C . LEU A 1 569 ? -13.002 8.149 21.277 1.00 87.75 569 LEU A C 1
ATOM 4388 O O . LEU A 1 569 ? -13.379 9.131 20.638 1.00 87.75 569 LEU A O 1
ATOM 4392 N N . LEU A 1 570 ? -12.588 7.027 20.685 1.00 90.38 570 LEU A N 1
ATOM 4393 C CA . LEU A 1 570 ? -12.524 6.820 19.236 1.00 90.38 570 LEU A CA 1
ATOM 4394 C C . LEU A 1 570 ? -13.906 6.916 18.582 1.00 90.38 570 LEU A C 1
ATOM 4396 O O . LEU A 1 570 ? -14.077 7.700 17.645 1.00 90.38 570 LEU A O 1
ATOM 4400 N N . LEU A 1 571 ? -14.890 6.181 19.113 1.00 88.12 571 LEU A N 1
ATOM 4401 C CA . LEU A 1 571 ? -16.273 6.182 18.623 1.00 88.12 571 LEU A CA 1
ATOM 4402 C C . LEU A 1 571 ? -16.888 7.582 18.713 1.00 88.12 571 LEU A C 1
ATOM 4404 O O . LEU A 1 571 ? -17.366 8.124 17.721 1.00 88.12 571 LEU A O 1
ATOM 4408 N N . ARG A 1 572 ? -16.761 8.235 19.875 1.00 87.62 572 ARG A N 1
ATOM 4409 C CA . ARG A 1 572 ? -17.277 9.595 20.084 1.00 87.62 572 ARG A CA 1
ATOM 4410 C C . ARG A 1 572 ? -16.630 10.624 19.154 1.00 87.62 572 ARG A C 1
ATOM 4412 O O . ARG A 1 572 ? -17.279 11.600 18.775 1.00 87.62 572 ARG A O 1
ATOM 4419 N N . THR A 1 573 ? -15.360 10.434 18.799 1.00 89.12 573 THR A N 1
ATOM 4420 C CA . THR A 1 573 ? -14.658 11.330 17.872 1.00 89.12 573 THR A CA 1
ATOM 4421 C C . THR A 1 573 ? -15.125 11.119 16.428 1.00 89.12 573 THR A C 1
ATOM 4423 O O . THR A 1 573 ? -15.344 12.110 15.733 1.00 89.12 573 THR A O 1
ATOM 4426 N N . HIS A 1 574 ? -15.378 9.873 16.001 1.00 90.06 574 HIS A N 1
ATOM 4427 C CA . HIS A 1 574 ? -15.961 9.575 14.680 1.00 90.06 574 HIS A CA 1
ATOM 4428 C C . HIS A 1 574 ? -17.383 10.134 14.550 1.00 90.06 574 HIS A C 1
ATOM 4430 O O . HIS A 1 574 ? -17.671 10.838 13.583 1.00 90.06 574 HIS A O 1
ATOM 4436 N N . ASP A 1 575 ? -18.230 9.938 15.565 1.00 87.69 575 ASP A N 1
ATOM 4437 C CA . ASP A 1 575 ? -19.592 10.489 15.590 1.00 87.69 575 ASP A CA 1
ATOM 4438 C C . ASP A 1 575 ? -19.592 12.024 15.509 1.00 87.69 575 ASP A C 1
ATOM 4440 O O . ASP A 1 575 ? -20.426 12.636 14.841 1.00 87.69 575 ASP A O 1
ATOM 4444 N N . THR A 1 576 ? -18.629 12.670 16.175 1.00 87.25 576 THR A N 1
ATOM 4445 C CA . THR A 1 576 ? -18.512 14.134 16.145 1.00 87.25 576 THR A CA 1
ATOM 4446 C C . THR A 1 576 ? -18.048 14.638 14.778 1.00 87.25 576 THR A C 1
ATOM 4448 O O . THR A 1 576 ? -18.547 15.665 14.316 1.00 87.25 576 THR A O 1
ATOM 4451 N N . LEU A 1 577 ? -17.139 13.926 14.099 1.00 89.31 577 LEU A N 1
ATOM 4452 C CA . LEU A 1 577 ? -16.741 14.250 12.724 1.00 89.31 577 LEU A CA 1
ATOM 4453 C C . LEU A 1 577 ? -17.929 14.140 11.751 1.00 89.31 577 LEU A C 1
ATOM 4455 O O . LEU A 1 577 ? -18.119 15.036 10.924 1.00 89.31 577 LEU A O 1
ATOM 4459 N N . ASP A 1 578 ? -18.772 13.114 11.898 1.00 87.56 578 ASP A N 1
ATOM 4460 C CA . ASP A 1 578 ? -19.988 12.949 11.088 1.00 87.56 578 ASP A CA 1
ATOM 4461 C C . ASP A 1 578 ? -21.029 14.054 11.367 1.00 87.56 578 ASP A C 1
ATOM 4463 O O . ASP A 1 578 ? -21.620 14.641 10.447 1.00 87.56 578 ASP A O 1
ATOM 4467 N N . GLU A 1 579 ? -21.194 14.448 12.636 1.00 86.31 579 GLU A N 1
ATOM 4468 C CA . GLU A 1 579 ? -22.052 15.578 13.002 1.00 86.31 579 GLU A CA 1
ATOM 4469 C C . GLU A 1 579 ? -21.541 16.896 12.388 1.00 86.31 579 GLU A C 1
ATOM 4471 O O . GLU A 1 579 ? -22.327 17.689 11.858 1.00 86.31 579 GLU A O 1
ATOM 4476 N N . MET A 1 580 ? -20.225 17.129 12.404 1.00 86.44 580 MET A N 1
ATOM 4477 C CA . MET A 1 580 ? -19.594 18.318 11.822 1.00 86.44 580 MET A CA 1
ATOM 4478 C C . MET A 1 580 ? -19.770 18.384 10.296 1.00 86.44 580 MET A C 1
ATOM 4480 O O . MET A 1 580 ? -20.117 19.451 9.772 1.00 86.44 580 MET A O 1
ATOM 4484 N N . LEU A 1 581 ? -19.628 17.263 9.576 1.00 86.31 581 LEU A N 1
ATOM 4485 C CA . LEU A 1 581 ? -19.933 17.192 8.139 1.00 86.31 581 LEU A CA 1
ATOM 4486 C C . LEU A 1 581 ? -21.421 17.441 7.857 1.00 86.31 581 LEU A C 1
ATOM 4488 O O . LEU A 1 581 ? -21.768 18.192 6.940 1.00 86.31 581 LEU A O 1
ATOM 4492 N N . SER A 1 582 ? -22.315 16.889 8.679 1.00 83.94 582 SER A N 1
ATOM 4493 C CA . SER A 1 582 ? -23.762 17.117 8.581 1.00 83.94 582 SER A CA 1
ATOM 4494 C C . SER A 1 582 ? -24.153 18.586 8.816 1.00 83.94 582 SER A C 1
ATOM 4496 O O . SER A 1 582 ? -25.060 19.118 8.154 1.00 83.94 582 SER A O 1
ATOM 4498 N N . GLN A 1 583 ? -23.450 19.281 9.717 1.00 81.75 583 GLN A N 1
ATOM 4499 C CA . GLN A 1 583 ? -23.613 20.718 9.957 1.00 81.75 583 GLN A CA 1
ATOM 4500 C C . GLN A 1 583 ? -23.168 21.548 8.742 1.00 81.75 583 GLN A C 1
ATOM 4502 O O . GLN A 1 583 ? -23.910 22.444 8.327 1.00 81.75 583 GLN A O 1
ATOM 4507 N N . LEU A 1 584 ? -22.036 21.205 8.116 1.00 81.88 584 LEU A N 1
ATOM 4508 C CA . LEU A 1 584 ? -21.561 21.840 6.880 1.00 81.88 584 LEU A CA 1
ATOM 4509 C C . LEU A 1 584 ? -22.500 21.607 5.691 1.00 81.88 584 LEU A C 1
ATOM 4511 O O . LEU A 1 584 ? -22.836 22.560 4.989 1.00 81.88 584 LEU A O 1
ATOM 4515 N N . ARG A 1 585 ? -23.017 20.384 5.512 1.00 80.00 585 ARG A N 1
ATOM 4516 C CA . ARG A 1 585 ? -24.030 20.052 4.486 1.00 80.00 585 ARG A CA 1
ATOM 4517 C C . ARG A 1 585 ? -25.305 20.879 4.625 1.00 80.00 585 ARG A C 1
ATOM 4519 O O . ARG A 1 585 ? -25.932 21.253 3.636 1.00 80.00 585 ARG A O 1
ATOM 4526 N N . SER A 1 586 ? -25.683 21.194 5.861 1.00 77.88 586 SER A N 1
ATOM 4527 C CA . SER A 1 586 ? -26.853 22.022 6.171 1.00 77.88 586 SER A CA 1
ATOM 4528 C C . SER A 1 586 ? -26.579 23.530 6.076 1.00 77.88 586 SER A C 1
ATOM 4530 O O . SER A 1 586 ? -27.469 24.327 6.381 1.00 77.88 586 SER A O 1
ATOM 4532 N N . ASN A 1 587 ? -25.371 23.927 5.654 1.00 67.25 587 ASN A N 1
ATOM 4533 C CA . ASN A 1 587 ? -24.885 25.307 5.598 1.00 67.25 587 ASN A CA 1
ATOM 4534 C C . ASN A 1 587 ? -24.938 26.018 6.969 1.00 67.25 587 ASN A C 1
ATOM 4536 O O . ASN A 1 587 ? -25.136 27.232 7.053 1.00 67.25 587 ASN A O 1
ATOM 4540 N N . ASN A 1 588 ? -24.818 25.242 8.050 1.00 64.44 588 ASN A N 1
ATOM 4541 C CA . ASN A 1 588 ? -24.705 25.745 9.413 1.00 64.44 588 ASN A CA 1
ATOM 4542 C C . ASN A 1 588 ? -23.229 25.961 9.766 1.00 64.44 588 ASN A C 1
ATOM 4544 O O . ASN A 1 588 ? -22.340 25.318 9.214 1.00 64.44 588 ASN A O 1
ATOM 4548 N N . VAL A 1 589 ? -22.968 26.852 10.727 1.00 61.81 589 VAL A N 1
ATOM 4549 C CA . VAL A 1 589 ? -21.615 27.071 11.254 1.00 61.81 589 VAL A CA 1
ATOM 4550 C C . VAL A 1 589 ? -21.132 25.787 11.926 1.00 61.81 589 VAL A C 1
ATOM 4552 O O . VAL A 1 589 ? -21.691 25.393 12.953 1.00 61.81 589 VAL A O 1
ATOM 4555 N N . CYS A 1 590 ? -20.099 25.166 11.356 1.00 63.66 590 CYS A N 1
ATOM 4556 C CA . CYS A 1 590 ? -19.397 24.043 11.964 1.00 63.66 590 CYS A CA 1
ATOM 4557 C C . CYS A 1 590 ? -18.765 24.516 13.281 1.00 63.66 590 CYS A C 1
ATOM 4559 O O . CYS A 1 590 ? -17.977 25.466 13.298 1.00 63.66 590 CYS A O 1
ATOM 4561 N N . ARG A 1 591 ? -19.171 23.924 14.406 1.00 66.06 591 ARG A N 1
ATOM 4562 C CA . ARG A 1 591 ? -18.622 24.280 15.721 1.00 66.06 591 ARG A CA 1
ATOM 4563 C C . ARG A 1 591 ? -17.364 23.460 15.980 1.00 66.06 591 ARG A C 1
ATOM 4565 O O . ARG A 1 591 ? -17.381 22.254 15.785 1.00 66.06 591 ARG A O 1
ATOM 4572 N N . SER A 1 592 ? -16.301 24.114 16.447 1.00 65.81 592 SER A N 1
ATOM 4573 C CA . SER A 1 592 ? -15.086 23.418 16.885 1.00 65.81 592 SER A CA 1
ATOM 4574 C C . SER A 1 592 ? -15.393 22.471 18.052 1.00 65.81 592 SER A C 1
ATOM 4576 O O . SER A 1 592 ? -16.074 22.861 19.006 1.00 65.81 592 SER A O 1
ATOM 4578 N N . ALA A 1 593 ? -14.871 21.246 17.977 1.00 76.50 593 ALA A N 1
ATOM 4579 C CA . ALA A 1 593 ? -14.959 20.217 19.011 1.00 76.50 593 ALA A CA 1
ATOM 4580 C C . ALA A 1 593 ? -13.779 20.300 20.002 1.00 76.50 593 ALA A C 1
ATOM 4582 O O . ALA A 1 593 ? -13.133 19.298 20.307 1.00 76.50 593 ALA A O 1
ATOM 4583 N N . GLU A 1 594 ? -13.483 21.502 20.504 1.00 70.38 594 GLU A N 1
ATOM 4584 C CA . GLU A 1 594 ? -12.320 21.763 21.370 1.00 70.38 594 GLU A CA 1
ATOM 4585 C C . GLU A 1 594 ? -12.298 20.877 22.629 1.00 70.38 594 GLU A C 1
ATOM 4587 O O . GLU A 1 594 ? -11.244 20.399 23.039 1.00 70.38 594 GLU A O 1
ATOM 4592 N N . ASP A 1 595 ? -13.472 20.569 23.189 1.00 73.56 595 ASP A N 1
ATOM 4593 C CA . ASP A 1 595 ? -13.609 19.687 24.354 1.00 73.56 595 ASP A CA 1
ATOM 4594 C C . ASP A 1 595 ? -13.076 18.262 24.089 1.00 73.56 595 ASP A C 1
ATOM 4596 O O . ASP A 1 595 ? -12.525 17.631 24.990 1.00 73.56 595 ASP A O 1
ATOM 4600 N N . LEU A 1 596 ? -13.229 17.740 22.864 1.00 76.88 596 LEU A N 1
ATOM 4601 C CA . LEU A 1 596 ? -12.722 16.413 22.486 1.00 76.88 596 LEU A CA 1
ATOM 4602 C C . LEU A 1 596 ? -11.224 16.429 22.206 1.00 76.88 596 LEU A C 1
ATOM 4604 O O . LEU A 1 596 ? -10.533 15.484 22.572 1.00 76.88 596 LEU A O 1
ATOM 4608 N N . ARG A 1 597 ? -10.710 17.520 21.634 1.00 79.06 597 ARG A N 1
ATOM 4609 C CA . ARG A 1 597 ? -9.268 17.708 21.439 1.00 79.06 597 ARG A CA 1
ATOM 4610 C C . ARG A 1 597 ? -8.525 17.725 22.775 1.00 79.06 597 ARG A C 1
ATOM 4612 O O . ARG A 1 597 ? -7.507 17.056 22.920 1.00 79.06 597 ARG A O 1
ATOM 4619 N N . ILE A 1 598 ? -9.080 18.412 23.778 1.00 73.56 598 ILE A N 1
ATOM 4620 C CA . ILE A 1 598 ? -8.538 18.417 25.146 1.00 73.56 598 ILE A CA 1
ATOM 4621 C C . ILE A 1 598 ? -8.560 17.003 25.744 1.00 73.56 598 ILE A C 1
ATOM 4623 O O . ILE A 1 598 ? -7.551 16.570 26.290 1.00 73.56 598 ILE A O 1
ATOM 4627 N N . LEU A 1 599 ? -9.661 16.259 25.586 1.00 73.25 599 LEU A N 1
ATOM 4628 C CA . LEU A 1 599 ? -9.767 14.875 26.069 1.00 73.25 599 LEU A CA 1
ATOM 4629 C C . LEU A 1 599 ? -8.750 13.930 25.406 1.00 73.25 599 LEU A C 1
ATOM 4631 O O . LEU A 1 599 ? -8.160 13.102 26.097 1.00 73.25 599 LEU A O 1
ATOM 4635 N N . ILE A 1 600 ? -8.509 14.065 24.097 1.00 79.19 600 ILE A N 1
ATOM 4636 C CA . ILE A 1 600 ? -7.487 13.290 23.373 1.00 79.19 600 ILE A CA 1
ATOM 4637 C C . ILE A 1 600 ? -6.085 13.629 23.895 1.00 79.19 600 ILE A C 1
ATOM 4639 O O . ILE A 1 600 ? -5.282 12.730 24.143 1.00 79.19 600 ILE A O 1
ATOM 4643 N N . HIS A 1 601 ? -5.797 14.908 24.137 1.00 72.25 601 HIS A N 1
ATOM 4644 C CA . HIS A 1 601 ? -4.502 15.340 24.659 1.00 72.25 601 HIS A CA 1
ATOM 4645 C C . HIS A 1 601 ? -4.263 14.879 26.111 1.00 72.25 601 HIS A C 1
ATOM 4647 O O . HIS A 1 601 ? -3.181 14.393 26.444 1.00 72.25 601 HIS A O 1
ATOM 4653 N N . GLU A 1 602 ? -5.286 14.961 26.969 1.00 73.56 602 GLU A N 1
ATOM 4654 C CA . GLU A 1 602 ? -5.243 14.475 28.355 1.00 73.56 602 GLU A CA 1
ATOM 4655 C C . GLU A 1 602 ? -5.055 12.953 28.430 1.00 73.56 602 GLU A C 1
ATOM 4657 O O . GLU A 1 602 ? -4.283 12.475 29.263 1.00 73.56 602 GLU A O 1
ATOM 4662 N N . PHE A 1 603 ? -5.688 12.191 27.530 1.00 76.06 603 PHE A N 1
ATOM 4663 C CA . PHE A 1 603 ? -5.547 10.734 27.462 1.00 76.06 603 PHE A CA 1
ATOM 4664 C C . PHE A 1 603 ? -4.107 10.296 27.131 1.00 76.06 603 PHE A C 1
ATOM 4666 O O . PHE A 1 603 ? -3.612 9.300 27.661 1.00 76.06 603 PHE A O 1
ATOM 4673 N N . ARG A 1 604 ? -3.398 11.070 26.299 1.00 70.81 604 ARG A N 1
ATOM 4674 C CA . ARG A 1 604 ? -2.017 10.784 25.872 1.00 70.81 604 ARG A CA 1
ATOM 4675 C C . ARG A 1 604 ? -0.955 11.196 26.902 1.00 70.81 604 ARG A C 1
ATOM 4677 O O . ARG A 1 604 ? 0.097 10.568 26.981 1.00 70.81 604 ARG A O 1
ATOM 4684 N N . GLY A 1 605 ? -1.223 12.207 27.733 1.00 56.59 605 GLY A N 1
ATOM 4685 C CA . GLY A 1 605 ? -0.266 12.765 28.705 1.00 56.59 605 GLY A CA 1
ATOM 4686 C C . GLY A 1 605 ? -0.012 11.940 29.982 1.00 56.59 605 GLY A C 1
ATOM 4687 O O . GLY A 1 605 ? 0.727 12.386 30.856 1.00 56.59 605 GLY A O 1
ATOM 4688 N N . GLY A 1 606 ? -0.614 10.754 30.129 1.00 44.72 606 GLY A N 1
ATOM 4689 C CA . GLY A 1 606 ? -0.655 9.989 31.387 1.00 44.72 606 GLY A CA 1
ATOM 4690 C C . GLY A 1 606 ? 0.535 9.071 31.731 1.00 44.72 606 GLY A C 1
ATOM 4691 O O . GLY A 1 606 ? 0.460 8.381 32.749 1.00 44.72 606 GLY A O 1
ATOM 4692 N N . LYS A 1 607 ? 1.622 9.008 30.944 1.00 39.59 607 LYS A N 1
ATOM 4693 C CA . LYS A 1 607 ? 2.786 8.131 31.227 1.00 39.59 607 LYS A CA 1
ATOM 4694 C C . LYS A 1 607 ? 4.143 8.817 30.999 1.00 39.59 607 LYS A C 1
ATOM 4696 O O . LYS A 1 607 ? 4.709 8.703 29.919 1.00 39.59 607 LYS A O 1
ATOM 4701 N N . THR A 1 608 ? 4.715 9.413 32.050 1.00 31.08 608 THR A N 1
ATOM 4702 C CA . THR A 1 608 ? 6.169 9.657 32.190 1.00 31.08 608 THR A CA 1
ATOM 4703 C C . THR A 1 608 ? 6.594 9.588 33.674 1.00 31.08 608 THR A C 1
ATOM 4705 O O . THR A 1 608 ? 6.174 10.434 34.462 1.00 31.08 608 THR A O 1
ATOM 4708 N N . ASP A 1 609 ? 7.411 8.591 34.044 1.00 28.19 609 ASP A N 1
ATOM 4709 C CA . ASP A 1 609 ? 8.345 8.580 35.205 1.00 28.19 609 ASP A CA 1
ATOM 4710 C C . ASP A 1 609 ? 9.465 9.621 34.933 1.00 28.19 609 ASP A C 1
ATOM 4712 O O . ASP A 1 609 ? 9.823 9.793 33.770 1.00 28.19 609 ASP A O 1
ATOM 4716 N N . ASP A 1 610 ? 10.145 10.335 35.837 1.00 27.22 610 ASP A N 1
ATOM 4717 C CA . ASP A 1 610 ? 10.222 10.428 37.303 1.00 27.22 610 ASP A CA 1
ATOM 4718 C C . ASP A 1 610 ? 11.042 11.714 37.625 1.00 27.22 610 ASP A C 1
ATOM 4720 O O . ASP A 1 610 ? 12.164 11.833 37.136 1.00 27.22 610 ASP A O 1
ATOM 4724 N N . ASP A 1 611 ? 10.484 12.693 38.360 1.00 26.59 611 ASP A N 1
ATOM 4725 C CA . ASP A 1 611 ? 11.155 13.460 39.445 1.00 26.59 611 ASP A CA 1
ATOM 4726 C C . ASP A 1 611 ? 10.145 14.429 40.131 1.00 26.59 611 ASP A C 1
ATOM 4728 O O . ASP A 1 611 ? 9.646 15.388 39.536 1.00 26.59 611 ASP A O 1
ATOM 4732 N N . GLN A 1 612 ? 9.811 14.174 41.403 1.00 25.97 612 GLN A N 1
ATOM 4733 C CA . GLN A 1 612 ? 8.985 15.023 42.304 1.00 25.97 612 GLN A CA 1
ATOM 4734 C C . GLN A 1 612 ? 9.870 15.999 43.135 1.00 25.97 612 GLN A C 1
ATOM 4736 O O . GLN A 1 612 ? 11.090 15.909 43.005 1.00 25.97 612 GLN A O 1
ATOM 4741 N N . PRO A 1 613 ? 9.394 16.837 44.110 1.00 35.56 613 PRO A N 1
ATOM 4742 C CA . PRO A 1 613 ? 8.037 17.261 44.557 1.00 35.56 613 PRO A CA 1
ATOM 4743 C C . PRO A 1 613 ? 7.886 18.811 44.712 1.00 35.56 613 PRO A C 1
ATOM 4745 O O . PRO A 1 613 ? 8.882 19.522 44.800 1.00 35.56 613 PRO A O 1
ATOM 4748 N N . THR A 1 614 ? 6.687 19.418 44.717 1.00 23.45 614 THR A N 1
ATOM 4749 C CA . THR A 1 614 ? 5.851 19.883 45.872 1.00 23.45 614 THR A CA 1
ATOM 4750 C C . THR A 1 614 ? 4.760 20.815 45.278 1.00 23.45 614 THR A C 1
ATOM 4752 O O . THR A 1 614 ? 5.020 21.455 44.269 1.00 23.45 614 THR A O 1
ATOM 4755 N N . GLU A 1 615 ? 3.529 21.025 45.754 1.00 25.62 615 GLU A N 1
ATOM 4756 C CA . GLU A 1 615 ? 2.826 20.780 47.015 1.00 25.62 615 GLU A CA 1
ATOM 4757 C C . GLU A 1 615 ? 1.297 20.851 46.737 1.00 25.62 615 GLU A C 1
ATOM 4759 O O . GLU A 1 615 ? 0.808 21.798 46.127 1.00 25.62 615 GLU A O 1
ATOM 4764 N N . GLU A 1 616 ? 0.585 19.816 47.185 1.00 25.50 616 GLU A N 1
ATOM 4765 C CA . GLU A 1 616 ? -0.812 19.717 47.650 1.00 25.50 616 GLU A CA 1
ATOM 4766 C C . GLU A 1 616 ? -1.865 20.791 47.278 1.00 25.50 616 GLU A C 1
ATOM 4768 O O . GLU A 1 616 ? -1.910 21.864 47.877 1.00 25.50 616 GLU A O 1
ATOM 4773 N N . VAL A 1 617 ? -2.892 20.372 46.519 1.00 26.88 617 VAL A N 1
ATOM 4774 C CA . VAL A 1 617 ? -4.301 20.533 46.941 1.00 26.88 617 VAL A CA 1
ATOM 4775 C C . VAL A 1 617 ? -5.076 19.255 46.606 1.00 26.88 617 VAL A C 1
ATOM 4777 O O . VAL A 1 617 ? -5.240 18.887 45.448 1.00 26.88 617 VAL A O 1
ATOM 4780 N N . GLN A 1 618 ? -5.543 18.578 47.654 1.00 30.94 618 GLN A N 1
ATOM 4781 C CA . GLN A 1 618 ? -6.490 17.470 47.596 1.00 30.94 618 GLN A CA 1
ATOM 4782 C C . GLN A 1 618 ? -7.865 17.959 47.129 1.00 30.94 618 GLN A C 1
ATOM 4784 O O . GLN A 1 618 ? -8.483 18.765 47.821 1.00 30.94 618 GLN A O 1
ATOM 4789 N N . GLU A 1 619 ? -8.402 17.362 46.069 1.00 26.97 619 GLU A N 1
ATOM 4790 C CA . GLU A 1 619 ? -9.831 17.070 45.996 1.00 26.97 619 GLU A CA 1
ATOM 4791 C C . GLU A 1 619 ? -10.043 15.723 45.294 1.00 26.97 619 GLU A C 1
ATOM 4793 O O . GLU A 1 619 ? -9.427 15.383 44.292 1.00 26.97 619 GLU A O 1
ATOM 4798 N N . ASN A 1 620 ? -10.828 14.893 45.963 1.00 26.70 620 ASN A N 1
ATOM 4799 C CA . ASN A 1 620 ? -10.906 13.451 45.820 1.00 26.70 620 ASN A CA 1
ATOM 4800 C C . ASN A 1 620 ? -11.775 13.058 44.616 1.00 26.70 620 ASN A C 1
ATOM 4802 O O . ASN A 1 620 ? -12.988 13.236 44.692 1.00 26.70 620 ASN A O 1
ATOM 4806 N N . SER A 1 621 ? -11.185 12.500 43.554 1.00 29.95 621 SER A N 1
ATOM 4807 C CA . SER A 1 621 ? -11.849 11.652 42.542 1.00 29.95 621 SER A CA 1
ATOM 4808 C C . SER A 1 621 ? -10.789 10.889 41.731 1.00 29.95 621 SER A C 1
ATOM 4810 O O . SER A 1 621 ? -10.382 11.325 40.663 1.00 29.95 621 SER A O 1
ATOM 4812 N N . GLN A 1 622 ? -10.300 9.767 42.263 1.00 27.66 622 GLN A N 1
ATOM 4813 C CA . GLN A 1 622 ? -9.609 8.747 41.463 1.00 27.66 622 GLN A CA 1
ATOM 4814 C C . GLN A 1 622 ? -10.660 7.932 40.686 1.00 27.66 622 GLN A C 1
ATOM 4816 O O . GLN A 1 622 ? -11.598 7.454 41.331 1.00 27.66 622 GLN A O 1
ATOM 4821 N N . PRO A 1 623 ? -10.497 7.662 39.380 1.00 29.27 623 PRO A N 1
ATOM 4822 C CA . PRO A 1 623 ? -10.933 6.395 38.815 1.00 29.27 623 PRO A CA 1
ATOM 4823 C C . PRO A 1 623 ? -9.946 5.333 39.316 1.00 29.27 623 PRO A C 1
ATOM 4825 O O . PRO A 1 623 ? -8.739 5.423 39.085 1.00 29.27 623 PRO A O 1
ATOM 4828 N N . LEU A 1 624 ? -10.428 4.367 40.098 1.00 29.00 624 LEU A N 1
ATOM 4829 C CA . LEU A 1 624 ? -9.626 3.203 40.458 1.00 29.00 624 LEU A CA 1
ATOM 4830 C C . LEU A 1 624 ? -9.283 2.443 39.170 1.00 29.00 624 LEU A C 1
ATOM 4832 O O . LEU A 1 624 ? -10.171 1.842 38.570 1.00 29.00 624 LEU A O 1
ATOM 4836 N N . ALA A 1 625 ? -7.996 2.354 38.830 1.00 33.88 625 ALA A N 1
ATOM 4837 C CA . ALA A 1 625 ? -7.484 1.150 38.190 1.00 33.88 625 ALA A CA 1
ATOM 4838 C C . ALA A 1 625 ? -7.805 -0.010 39.146 1.00 33.88 625 ALA A C 1
ATOM 4840 O O . ALA A 1 625 ? -7.163 -0.176 40.187 1.00 33.88 625 ALA A O 1
ATOM 4841 N N . SER A 1 626 ? -8.902 -0.715 38.876 1.00 35.16 626 SER A N 1
ATOM 4842 C CA . SER A 1 626 ? -9.337 -1.835 39.697 1.00 35.16 626 SER A CA 1
ATOM 4843 C C . SER A 1 626 ? -8.555 -3.067 39.266 1.00 35.16 626 SER A C 1
ATOM 4845 O O . SER A 1 626 ? -8.574 -3.455 38.102 1.00 35.16 626 SER A O 1
ATOM 4847 N N . GLU A 1 627 ? -7.838 -3.665 40.220 1.00 33.47 627 GLU A N 1
ATOM 4848 C CA . GLU A 1 627 ? -7.369 -5.044 40.104 1.00 33.47 627 GLU A CA 1
ATOM 4849 C C . GLU A 1 627 ? -8.535 -5.931 39.625 1.00 33.47 627 GLU A C 1
ATOM 4851 O O . GLU A 1 627 ? -9.676 -5.689 40.044 1.00 33.47 627 GLU A O 1
ATOM 4856 N N . PRO A 1 628 ? -8.288 -6.952 38.781 1.00 39.84 628 PRO A N 1
ATOM 4857 C CA . PRO A 1 628 ? -9.340 -7.865 38.360 1.00 39.84 628 PRO A CA 1
ATOM 4858 C C . PRO A 1 628 ? -10.013 -8.436 39.608 1.00 39.84 628 PRO A C 1
ATOM 4860 O O . PRO A 1 628 ? -9.360 -9.035 40.468 1.00 39.84 628 PRO A O 1
ATOM 4863 N N . VAL A 1 629 ? -11.321 -8.205 39.736 1.00 49.44 629 VAL A N 1
ATOM 4864 C CA . VAL A 1 629 ? -12.110 -8.738 40.846 1.00 49.44 629 VAL A CA 1
ATOM 4865 C C . VAL A 1 629 ? -12.063 -10.257 40.728 1.00 49.44 629 VAL A C 1
ATOM 4867 O O . VAL A 1 629 ? -12.713 -10.848 39.869 1.00 49.44 629 VAL A O 1
ATOM 4870 N N . SER A 1 630 ? -11.262 -10.901 41.577 1.00 50.78 630 SER A N 1
ATOM 4871 C CA . SER A 1 630 ? -11.238 -12.357 41.685 1.00 50.78 630 SER A CA 1
ATOM 4872 C C . SER A 1 630 ? -12.555 -12.810 42.312 1.00 50.78 630 SER A C 1
ATOM 4874 O O . SER A 1 630 ? -12.718 -12.800 43.535 1.00 50.78 630 SER A O 1
ATOM 4876 N N . VAL A 1 631 ? -13.525 -13.157 41.466 1.00 59.06 631 VAL A N 1
ATOM 4877 C CA . VAL A 1 631 ? -14.804 -13.715 41.905 1.00 59.06 631 VAL A CA 1
ATOM 4878 C C . VAL A 1 631 ? -14.577 -15.184 42.240 1.00 59.06 631 VAL A C 1
ATOM 4880 O O . VAL A 1 631 ? -14.396 -16.025 41.362 1.00 59.06 631 VAL A O 1
ATOM 4883 N N . ALA A 1 632 ? -14.573 -15.513 43.532 1.00 55.75 632 ALA A N 1
ATOM 4884 C CA . ALA A 1 632 ? -14.461 -16.897 43.970 1.00 55.75 632 ALA A CA 1
ATOM 4885 C C . ALA A 1 632 ? -15.690 -17.690 43.495 1.00 55.75 632 ALA A C 1
ATOM 4887 O O . ALA A 1 632 ? -16.805 -17.471 43.975 1.00 55.75 632 ALA A O 1
ATOM 4888 N N . LEU A 1 633 ? -15.487 -18.624 42.562 1.00 62.53 633 LEU A N 1
ATOM 4889 C CA . LEU A 1 633 ? -16.554 -19.515 42.113 1.00 62.53 633 LEU A CA 1
ATOM 4890 C C . LEU A 1 633 ? -17.048 -20.353 43.311 1.00 62.53 633 LEU A C 1
ATOM 4892 O O . LEU A 1 633 ? -16.232 -20.960 44.009 1.00 62.53 633 LEU A O 1
ATOM 4896 N N . PRO A 1 634 ? -18.366 -20.400 43.578 1.00 63.25 634 PRO A N 1
ATOM 4897 C CA . PRO A 1 634 ? -18.932 -21.235 44.628 1.00 63.25 634 PRO A CA 1
ATOM 4898 C C . PRO A 1 634 ? -18.522 -22.707 44.487 1.00 63.25 634 PRO A C 1
ATOM 4900 O O . PRO A 1 634 ? -18.607 -23.286 43.402 1.00 63.25 634 PRO A O 1
ATOM 4903 N N . ASP A 1 635 ? -18.164 -23.345 45.605 1.00 53.22 635 ASP A N 1
ATOM 4904 C CA . ASP A 1 635 ? -17.927 -24.791 45.657 1.00 53.22 635 ASP A CA 1
ATOM 4905 C C . ASP A 1 635 ? -19.182 -25.549 45.175 1.00 53.22 635 ASP A C 1
ATOM 4907 O O . ASP A 1 635 ? -20.211 -25.580 45.856 1.00 53.22 635 ASP A O 1
ATOM 4911 N N . GLY A 1 636 ? -19.095 -26.184 44.000 1.00 57.12 636 GLY A N 1
ATOM 4912 C CA . GLY A 1 636 ? -20.197 -26.937 43.388 1.00 57.12 636 GLY A CA 1
ATOM 4913 C C . GLY A 1 636 ? -20.995 -26.194 42.311 1.00 57.12 636 GLY A C 1
ATOM 4914 O O . GLY A 1 636 ? -22.094 -26.645 41.986 1.00 57.12 636 GLY A O 1
ATOM 4915 N N . LEU A 1 637 ? -20.463 -25.093 41.765 1.00 64.00 637 LEU A N 1
ATOM 4916 C CA . LEU A 1 637 ? -20.975 -24.448 40.554 1.00 64.00 637 LEU A CA 1
ATOM 4917 C C . LEU A 1 637 ? -21.097 -25.474 39.415 1.00 64.00 637 LEU A C 1
ATOM 4919 O O . LEU A 1 637 ? -20.138 -26.188 39.120 1.00 64.00 637 LEU A O 1
ATOM 4923 N N . ASP A 1 638 ? -22.273 -25.558 38.794 1.00 69.38 638 ASP A N 1
ATOM 4924 C CA . ASP A 1 638 ? -22.488 -26.399 37.617 1.00 69.38 638 ASP A CA 1
ATOM 4925 C C . ASP A 1 638 ? -21.831 -25.722 36.400 1.00 69.38 638 ASP A C 1
ATOM 4927 O O . ASP A 1 638 ? -22.303 -24.657 35.986 1.00 69.38 638 ASP A O 1
ATOM 4931 N N . PRO A 1 639 ? -20.752 -26.292 35.826 1.00 68.50 639 PRO A N 1
ATOM 4932 C CA . PRO A 1 639 ? -20.027 -25.653 34.734 1.00 68.50 639 PRO A CA 1
ATOM 4933 C C . PRO A 1 639 ? -20.886 -25.449 33.483 1.00 68.50 639 PRO A C 1
ATOM 4935 O O . PRO A 1 639 ? -20.646 -24.519 32.721 1.00 68.50 639 PRO A O 1
ATOM 4938 N N . GLU A 1 640 ? -21.906 -26.289 33.285 1.00 68.62 640 GLU A N 1
ATOM 4939 C CA . GLU A 1 640 ? -22.831 -26.171 32.156 1.00 68.62 640 GLU A CA 1
ATOM 4940 C C . GLU A 1 640 ? -23.760 -24.961 32.342 1.00 68.62 640 GLU A C 1
ATOM 4942 O O . GLU A 1 640 ? -23.954 -24.177 31.417 1.00 68.62 640 GLU A O 1
ATOM 4947 N N . MET A 1 641 ? -24.264 -24.739 33.562 1.00 71.69 641 MET A N 1
ATOM 4948 C CA . MET A 1 641 ? -25.110 -23.579 33.880 1.00 71.69 641 MET A CA 1
ATOM 4949 C C . MET A 1 641 ? -24.326 -22.263 33.906 1.00 71.69 641 MET A C 1
ATOM 4951 O O . MET A 1 641 ? -24.876 -21.231 33.534 1.00 71.69 641 MET A O 1
ATOM 4955 N N . ALA A 1 642 ? -23.062 -22.290 34.336 1.00 74.69 642 ALA A N 1
ATOM 4956 C CA . ALA A 1 642 ? -22.187 -21.121 34.321 1.00 74.69 642 ALA A CA 1
ATOM 4957 C C . ALA A 1 642 ? -21.805 -20.706 32.893 1.00 74.69 642 ALA A C 1
ATOM 4959 O O . ALA A 1 642 ? -21.819 -19.519 32.590 1.00 74.69 642 ALA A O 1
ATOM 4960 N N . GLY A 1 643 ? -21.541 -21.675 32.007 1.00 76.81 643 GLY A N 1
ATOM 4961 C CA . GLY A 1 643 ? -21.301 -21.409 30.588 1.00 76.81 643 GLY A CA 1
ATOM 4962 C C . GLY A 1 643 ? -22.515 -20.786 29.893 1.00 76.81 643 GLY A C 1
ATOM 4963 O O . GLY A 1 643 ? -22.371 -19.760 29.241 1.00 76.81 643 GLY A O 1
ATOM 4964 N N . ILE A 1 644 ? -23.715 -21.346 30.104 1.00 78.25 644 ILE A N 1
ATOM 4965 C CA . ILE A 1 644 ? -24.969 -20.786 29.557 1.00 78.25 644 ILE A CA 1
ATOM 4966 C C . ILE A 1 644 ? -25.220 -19.375 30.101 1.00 78.25 644 ILE A C 1
ATOM 4968 O O . ILE A 1 644 ? -25.627 -18.487 29.361 1.00 78.25 644 ILE A O 1
ATOM 4972 N N . PHE A 1 645 ? -24.971 -19.165 31.396 1.00 86.50 645 PHE A N 1
ATOM 4973 C CA . PHE A 1 645 ? -25.098 -17.849 32.007 1.00 86.50 645 PHE A CA 1
ATOM 4974 C C . PHE A 1 645 ? -24.147 -16.826 31.375 1.00 86.50 645 PHE A C 1
ATOM 4976 O O . PHE A 1 645 ? -24.589 -15.723 31.090 1.00 86.50 645 PHE A O 1
ATOM 4983 N N . LEU A 1 646 ? -22.873 -17.168 31.161 1.00 85.44 646 LEU A N 1
ATOM 4984 C CA . LEU A 1 646 ? -21.894 -16.249 30.571 1.00 85.44 646 LEU A CA 1
ATOM 4985 C C . LEU A 1 646 ? -22.236 -15.884 29.121 1.00 85.44 646 LEU A C 1
ATOM 4987 O O . LEU A 1 646 ? -22.043 -14.738 28.737 1.00 85.44 646 LEU A O 1
ATOM 4991 N N . GLU A 1 647 ? -22.787 -16.824 28.350 1.00 79.75 647 GLU A N 1
ATOM 4992 C CA . GLU A 1 647 ? -23.269 -16.567 26.987 1.00 79.75 647 GLU A CA 1
ATOM 4993 C C . GLU A 1 647 ? -24.467 -15.597 26.990 1.00 79.75 647 GLU A C 1
ATOM 4995 O O . GLU A 1 647 ? -24.487 -14.643 26.225 1.00 79.75 647 GLU A O 1
ATOM 5000 N N . GLU A 1 648 ? -25.424 -15.773 27.910 1.00 85.25 648 GLU A N 1
ATOM 5001 C CA . GLU A 1 648 ? -26.592 -14.883 28.043 1.00 85.25 648 GLU A CA 1
ATOM 5002 C C . GLU A 1 648 ? -26.248 -13.529 28.702 1.00 85.25 648 GLU A C 1
ATOM 5004 O O . GLU A 1 648 ? -26.898 -12.517 28.444 1.00 85.25 648 GLU A O 1
ATOM 5009 N N . ALA A 1 649 ? -25.243 -13.487 29.580 1.00 87.25 649 ALA A N 1
ATOM 5010 C CA . ALA A 1 649 ? -24.880 -12.293 30.339 1.00 87.25 649 ALA A CA 1
ATOM 5011 C C . ALA A 1 649 ? -24.265 -11.200 29.461 1.00 87.25 649 ALA A C 1
ATOM 5013 O O . ALA A 1 649 ? -24.531 -10.028 29.720 1.00 87.25 649 ALA A O 1
ATOM 5014 N N . THR A 1 650 ? -23.490 -11.566 28.437 1.00 84.19 650 THR A N 1
ATOM 5015 C CA . THR A 1 650 ? -22.911 -10.609 27.482 1.00 84.19 650 THR A CA 1
ATOM 5016 C C . THR A 1 650 ? -24.013 -9.863 26.728 1.00 84.19 650 THR A C 1
ATOM 5018 O O . THR A 1 650 ? -24.064 -8.637 26.790 1.00 84.19 650 THR A O 1
ATOM 5021 N N . ASP A 1 651 ? -24.971 -10.594 26.150 1.00 84.12 651 ASP A N 1
ATOM 5022 C CA . ASP A 1 651 ? -26.109 -10.015 25.420 1.00 84.12 651 ASP A CA 1
ATOM 5023 C C . ASP A 1 651 ? -26.987 -9.123 26.318 1.00 84.12 651 ASP A C 1
ATOM 5025 O O . ASP A 1 651 ? -27.528 -8.102 25.889 1.00 84.12 651 ASP A O 1
ATOM 5029 N N . LEU A 1 652 ? -27.171 -9.515 27.585 1.00 88.75 652 LEU A N 1
ATOM 5030 C CA . LEU A 1 652 ? -27.954 -8.739 28.549 1.00 88.75 652 LEU A CA 1
ATOM 5031 C C . LEU A 1 652 ? -27.231 -7.467 29.004 1.00 88.75 652 LEU A C 1
ATOM 5033 O O . LEU A 1 652 ? -27.901 -6.471 29.272 1.00 88.75 652 LEU A O 1
ATOM 5037 N N . LEU A 1 653 ? -25.899 -7.489 29.117 1.00 89.69 653 LEU A N 1
ATOM 5038 C CA . LEU A 1 653 ? -25.103 -6.307 29.454 1.00 89.69 653 LEU A CA 1
ATOM 5039 C C . LEU A 1 653 ? -25.119 -5.283 28.316 1.00 89.69 653 LEU A C 1
ATOM 5041 O O . LEU A 1 653 ? -25.319 -4.102 28.590 1.00 89.69 653 LEU A O 1
ATOM 5045 N N . GLU A 1 654 ? -25.023 -5.729 27.064 1.00 88.06 654 GLU A N 1
ATOM 5046 C CA . GLU A 1 654 ? -25.149 -4.857 25.889 1.00 88.06 654 GLU A CA 1
ATOM 5047 C C . GLU A 1 654 ? -26.534 -4.183 25.835 1.00 88.06 654 GLU A C 1
ATOM 5049 O O . GLU A 1 654 ? -26.642 -2.965 25.690 1.00 88.06 654 GLU A O 1
ATOM 5054 N N . GLN A 1 655 ? -27.612 -4.940 26.083 1.00 89.25 655 GLN A N 1
ATOM 5055 C CA . GLN A 1 655 ? -28.971 -4.381 26.181 1.00 89.25 655 GLN A CA 1
ATOM 5056 C C . GLN A 1 655 ? -29.117 -3.367 27.327 1.00 89.25 655 GLN A C 1
ATOM 5058 O O . GLN A 1 655 ? -29.841 -2.375 27.200 1.00 89.25 655 GLN A O 1
ATOM 5063 N N . ILE A 1 656 ? -28.458 -3.605 28.466 1.00 90.62 656 ILE A N 1
ATOM 5064 C CA . ILE A 1 656 ? -28.444 -2.667 29.598 1.00 90.62 656 ILE A CA 1
ATOM 5065 C C . ILE A 1 656 ? -27.789 -1.346 29.177 1.00 90.62 656 ILE A C 1
ATOM 5067 O O . ILE A 1 656 ? -28.357 -0.285 29.445 1.00 90.62 656 ILE A O 1
ATOM 5071 N N . GLU A 1 657 ? -26.650 -1.392 28.486 1.00 91.31 657 GLU A N 1
ATOM 5072 C CA . GLU A 1 657 ? -25.954 -0.201 27.989 1.00 91.31 657 GLU A CA 1
ATOM 5073 C C . GLU A 1 657 ? -26.762 0.556 26.933 1.00 91.31 657 GLU A C 1
ATOM 5075 O O . GLU A 1 657 ? -26.932 1.771 27.058 1.00 91.31 657 GLU A O 1
ATOM 5080 N N . GLU A 1 658 ? -27.337 -0.146 25.953 1.00 89.56 658 GLU A N 1
ATOM 5081 C CA . GLU A 1 658 ? -28.168 0.453 24.902 1.00 89.56 658 GLU A CA 1
ATOM 5082 C C . GLU A 1 658 ? -29.370 1.194 25.509 1.00 89.56 658 GLU A C 1
ATOM 5084 O O . GLU A 1 658 ? -29.648 2.355 25.188 1.00 89.56 658 GLU A O 1
ATOM 5089 N N . HIS A 1 659 ? -30.078 0.553 26.443 1.00 90.44 659 HIS A N 1
ATOM 5090 C CA . HIS A 1 659 ? -31.222 1.166 27.113 1.00 90.44 659 HIS A CA 1
ATOM 5091 C C . HIS A 1 659 ? -30.814 2.312 28.039 1.00 90.44 659 HIS A C 1
ATOM 5093 O O . HIS A 1 659 ? -31.551 3.298 28.139 1.00 90.44 659 HIS A O 1
ATOM 5099 N N . MET A 1 660 ? -29.646 2.243 28.682 1.00 88.31 660 MET A N 1
ATOM 5100 C CA . MET A 1 660 ? -29.114 3.375 29.436 1.00 88.31 660 MET A CA 1
ATOM 5101 C C . MET A 1 660 ? -28.778 4.558 28.528 1.00 88.31 660 MET A C 1
ATOM 5103 O O . MET A 1 660 ? -29.199 5.674 28.833 1.00 88.31 660 MET A O 1
ATOM 5107 N N . ALA A 1 661 ? -28.082 4.337 27.411 1.00 86.81 661 ALA A N 1
ATOM 5108 C CA . ALA A 1 661 ? -27.740 5.383 26.449 1.00 86.81 661 ALA A CA 1
ATOM 5109 C C . ALA A 1 661 ? -29.006 6.044 25.880 1.00 86.81 661 ALA A C 1
ATOM 5111 O O . ALA A 1 661 ? -29.147 7.268 25.925 1.00 86.81 661 ALA A O 1
ATOM 5112 N N . ALA A 1 662 ? -29.996 5.242 25.476 1.00 86.25 662 ALA A N 1
ATOM 5113 C CA . ALA A 1 662 ? -31.288 5.740 25.011 1.00 86.25 662 ALA A CA 1
ATOM 5114 C C . ALA A 1 662 ? -32.024 6.570 26.082 1.00 86.25 662 ALA A C 1
ATOM 5116 O O . ALA A 1 662 ? -32.672 7.573 25.763 1.00 86.25 662 ALA A O 1
ATOM 5117 N N . TRP A 1 663 ? -31.916 6.190 27.362 1.00 88.44 663 TRP A N 1
ATOM 5118 C CA . TRP A 1 663 ? -32.508 6.955 28.461 1.00 88.44 663 TRP A CA 1
ATOM 5119 C C . TRP A 1 663 ? -31.762 8.265 28.753 1.00 88.44 663 TRP A C 1
ATOM 5121 O O . TRP A 1 663 ? -32.381 9.242 29.177 1.00 88.44 663 TRP A O 1
ATOM 5131 N N . GLN A 1 664 ? -30.450 8.314 28.505 1.00 83.81 664 GLN A N 1
ATOM 5132 C CA . GLN A 1 664 ? -29.645 9.533 28.626 1.00 83.81 664 GLN A CA 1
ATOM 5133 C C . GLN A 1 664 ? -29.993 10.556 27.538 1.00 83.81 664 GLN A C 1
ATOM 5135 O O . GLN A 1 664 ? -30.090 11.750 27.833 1.00 83.81 664 GLN A O 1
ATOM 5140 N N . THR A 1 665 ? -30.224 10.103 26.302 1.00 84.12 665 THR A N 1
ATOM 5141 C CA . THR A 1 665 ? -30.603 10.973 25.178 1.00 84.12 665 THR A CA 1
ATOM 5142 C C . THR A 1 665 ? -31.995 11.579 25.368 1.00 84.12 665 THR A C 1
ATOM 5144 O O . THR A 1 665 ? -32.193 12.766 25.101 1.00 84.12 665 THR A O 1
ATOM 5147 N N . ASP A 1 666 ? -32.955 10.800 25.877 1.00 83.81 666 ASP A N 1
ATOM 5148 C CA . ASP A 1 666 ? -34.309 11.269 26.187 1.00 83.81 666 ASP A CA 1
ATOM 5149 C C . ASP A 1 666 ? -34.714 10.927 27.629 1.00 83.81 666 ASP A C 1
ATOM 5151 O O . ASP A 1 666 ? -35.462 9.988 27.907 1.00 83.81 666 ASP A O 1
ATOM 5155 N N . THR A 1 667 ? -34.248 11.762 28.560 1.00 80.44 667 THR A N 1
ATOM 5156 C CA . THR A 1 667 ? -34.484 11.617 30.012 1.00 80.44 667 THR A CA 1
ATOM 5157 C C . THR A 1 667 ? -35.958 11.662 30.441 1.00 80.44 667 THR A C 1
ATOM 5159 O O . THR A 1 667 ? -36.277 11.311 31.583 1.00 80.44 667 THR A O 1
ATOM 5162 N N . ALA A 1 668 ? -36.867 12.097 29.558 1.00 77.38 668 ALA A N 1
ATOM 5163 C CA . ALA A 1 668 ? -38.308 12.130 29.804 1.00 77.38 668 ALA A CA 1
ATOM 5164 C C . ALA A 1 668 ? -39.024 10.858 29.317 1.00 77.38 668 ALA A C 1
ATOM 5166 O O . ALA A 1 668 ? -40.153 10.587 29.743 1.00 77.38 668 ALA A O 1
ATOM 5167 N N . ASN A 1 669 ? -38.391 10.072 28.445 1.00 82.19 669 ASN A N 1
ATOM 5168 C CA . ASN A 1 669 ? -38.933 8.818 27.952 1.00 82.19 669 ASN A CA 1
ATOM 5169 C C . ASN A 1 669 ? -38.701 7.700 28.976 1.00 82.19 669 ASN A C 1
ATOM 5171 O O . ASN A 1 669 ? -37.573 7.394 29.342 1.00 82.19 669 ASN A O 1
ATOM 5175 N N . MET A 1 670 ? -39.783 7.080 29.450 1.00 82.50 670 MET A N 1
ATOM 5176 C CA . MET A 1 670 ? -39.718 5.989 30.433 1.00 82.50 670 MET A CA 1
ATOM 5177 C C . MET A 1 670 ? -39.641 4.600 29.785 1.00 82.50 670 MET A C 1
ATOM 5179 O O . MET A 1 670 ? -39.438 3.617 30.491 1.00 82.50 670 MET A O 1
ATOM 5183 N N . MET A 1 671 ? -39.786 4.500 28.459 1.00 85.19 671 MET A N 1
ATOM 5184 C CA . MET A 1 671 ? -39.693 3.226 27.739 1.00 85.19 671 MET A CA 1
ATOM 5185 C C . MET A 1 671 ? -38.312 2.561 27.902 1.00 85.19 671 MET A C 1
ATOM 5187 O O . MET A 1 671 ? -38.292 1.382 28.250 1.00 85.19 671 MET A O 1
ATOM 5191 N N . PRO A 1 672 ? -37.174 3.278 27.778 1.00 87.31 672 PRO A N 1
ATOM 5192 C CA . PRO A 1 672 ? -35.858 2.690 28.035 1.00 87.31 672 PRO A CA 1
ATOM 5193 C C . PRO A 1 672 ? -35.697 2.192 29.478 1.00 87.31 672 PRO A C 1
ATOM 5195 O O . PRO A 1 672 ? -35.135 1.129 29.705 1.00 87.31 672 PRO A O 1
ATOM 5198 N N . ALA A 1 673 ? -36.273 2.896 30.458 1.00 85.69 673 ALA A N 1
ATOM 5199 C CA . ALA A 1 673 ? -36.245 2.464 31.855 1.00 85.69 673 ALA A CA 1
ATOM 5200 C C . ALA A 1 673 ? -37.019 1.151 32.086 1.00 85.69 673 ALA A C 1
ATOM 5202 O O . ALA A 1 673 ? -36.636 0.337 32.924 1.00 85.69 673 ALA A O 1
ATOM 5203 N N . GLU A 1 674 ? -38.139 0.944 31.383 1.00 87.50 674 GLU A N 1
ATOM 5204 C CA . GLU A 1 674 ? -38.923 -0.297 31.470 1.00 87.50 674 GLU A CA 1
ATOM 5205 C C . GLU A 1 674 ? -38.182 -1.495 30.869 1.00 87.50 674 GLU A C 1
ATOM 5207 O O . GLU A 1 674 ? -38.240 -2.586 31.440 1.00 87.50 674 GLU A O 1
ATOM 5212 N N . GLU A 1 675 ? -37.486 -1.301 29.749 1.00 90.06 675 GLU A N 1
ATOM 5213 C CA . GLU A 1 675 ? -36.685 -2.358 29.124 1.00 90.06 675 GLU A CA 1
ATOM 5214 C C . GLU A 1 675 ? -35.402 -2.643 29.926 1.00 90.06 675 GLU A C 1
ATOM 5216 O O . GLU A 1 675 ? -35.094 -3.807 30.186 1.00 90.06 675 GLU A O 1
ATOM 5221 N N . LEU A 1 676 ? -34.753 -1.608 30.477 1.00 91.12 676 LEU A N 1
ATOM 5222 C CA . LEU A 1 676 ? -33.632 -1.739 31.416 1.00 91.12 676 LEU A CA 1
ATOM 5223 C C . LEU A 1 676 ? -34.003 -2.603 32.636 1.00 91.12 676 LEU A C 1
ATOM 5225 O O . LEU A 1 676 ? -33.261 -3.507 33.019 1.00 91.12 676 LEU A O 1
ATOM 5229 N N . MET A 1 677 ? -35.195 -2.401 33.210 1.00 90.56 677 MET A N 1
ATOM 5230 C CA . MET A 1 677 ? -35.711 -3.246 34.296 1.00 90.56 677 MET A CA 1
ATOM 5231 C C . MET A 1 677 ? -35.895 -4.711 33.880 1.00 90.56 677 MET A C 1
ATOM 5233 O O . MET A 1 677 ? -35.682 -5.609 34.697 1.00 90.56 677 MET A O 1
ATOM 5237 N N . ARG A 1 678 ? -36.302 -4.994 32.635 1.00 88.88 678 ARG A N 1
ATOM 5238 C CA . ARG A 1 678 ? -36.450 -6.379 32.151 1.00 88.88 678 ARG A CA 1
ATOM 5239 C C . ARG A 1 678 ? -35.099 -7.055 31.970 1.00 88.88 678 ARG A C 1
ATOM 5241 O O . ARG A 1 678 ? -34.964 -8.207 32.390 1.00 88.88 678 ARG A O 1
ATOM 5248 N N . ALA A 1 679 ? -34.125 -6.351 31.398 1.00 90.12 679 ALA A N 1
ATOM 5249 C CA . ALA A 1 679 ? -32.769 -6.858 31.224 1.00 90.12 679 ALA A CA 1
ATOM 5250 C C . ALA A 1 679 ? -32.123 -7.162 32.588 1.00 90.12 679 ALA A C 1
ATOM 5252 O O . ALA A 1 679 ? -31.697 -8.292 32.830 1.00 90.12 679 ALA A O 1
ATOM 5253 N N . LEU A 1 680 ? -32.205 -6.228 33.545 1.00 92.06 680 LEU A N 1
ATOM 5254 C CA . LEU A 1 680 ? -31.722 -6.426 34.919 1.00 92.06 680 LEU A CA 1
ATOM 5255 C C . LEU A 1 680 ? -32.446 -7.571 35.644 1.00 92.06 680 LEU A C 1
ATOM 5257 O O . LEU A 1 680 ? -31.813 -8.395 36.301 1.00 92.06 680 LEU A O 1
ATOM 5261 N N . HIS A 1 681 ? -33.768 -7.695 35.505 1.00 88.12 681 HIS A N 1
ATOM 5262 C CA . HIS A 1 681 ? -34.504 -8.799 36.127 1.00 88.12 681 HIS A CA 1
ATOM 5263 C C . HIS A 1 681 ? -34.094 -10.165 35.550 1.00 88.12 681 HIS A C 1
ATOM 5265 O O . HIS A 1 681 ? -34.008 -11.148 36.296 1.00 88.12 681 HIS A O 1
ATOM 5271 N N . THR A 1 682 ? -33.818 -10.223 34.247 1.00 89.69 682 THR A N 1
ATOM 5272 C CA . THR A 1 682 ? -33.361 -11.439 33.564 1.00 89.69 682 THR A CA 1
ATOM 5273 C C . THR A 1 682 ? -31.945 -11.799 34.009 1.00 89.69 682 THR A C 1
ATOM 5275 O O . THR A 1 682 ? -31.739 -12.924 34.462 1.00 89.69 682 THR A O 1
ATOM 5278 N N . LEU A 1 683 ? -31.029 -10.823 34.048 1.00 91.12 683 LEU A N 1
ATOM 5279 C CA . LEU A 1 683 ? -29.650 -10.989 34.523 1.00 91.12 683 LEU A CA 1
ATOM 5280 C C . LEU A 1 683 ? -29.592 -11.444 35.991 1.00 91.12 683 LEU A C 1
ATOM 5282 O O . LEU A 1 683 ? -28.889 -12.390 36.341 1.00 91.12 683 LEU A O 1
ATOM 5286 N N . LYS A 1 684 ? -30.402 -10.839 36.868 1.00 89.38 684 LYS A N 1
ATOM 5287 C CA . LYS A 1 684 ? -30.563 -11.269 38.267 1.00 89.38 684 LYS A CA 1
ATOM 5288 C C . LYS A 1 684 ? -31.056 -12.716 38.364 1.00 89.38 684 LYS A C 1
ATOM 5290 O O . LYS A 1 684 ? -30.615 -13.470 39.237 1.00 89.38 684 LYS A O 1
ATOM 5295 N N . GLY A 1 685 ? -32.023 -13.089 37.525 1.00 80.50 685 GLY A N 1
ATOM 5296 C CA . GLY A 1 685 ? -32.607 -14.428 37.490 1.00 80.50 685 GLY A CA 1
ATOM 5297 C C . GLY A 1 685 ? -31.592 -15.486 37.064 1.00 80.50 685 GLY A C 1
ATOM 5298 O O . GLY A 1 685 ? -31.418 -16.481 37.774 1.00 80.50 685 GLY A O 1
ATOM 5299 N N . SER A 1 686 ? -30.893 -15.241 35.957 1.00 84.81 686 SER A N 1
ATOM 5300 C CA . SER A 1 686 ? -29.886 -16.141 35.395 1.00 84.81 686 SER A CA 1
ATOM 5301 C C . SER A 1 686 ? -28.661 -16.261 36.313 1.00 84.81 686 SER A C 1
ATOM 5303 O O . SER A 1 686 ? -28.258 -17.381 36.633 1.00 84.81 686 SER A O 1
ATOM 5305 N N . ALA A 1 687 ? -28.167 -15.157 36.889 1.00 86.31 687 ALA A N 1
ATOM 5306 C CA . ALA A 1 687 ? -27.058 -15.168 37.851 1.00 86.31 687 ALA A CA 1
ATOM 5307 C C . ALA A 1 687 ? -27.381 -15.997 39.108 1.00 86.31 687 ALA A C 1
ATOM 5309 O O . ALA A 1 687 ? -26.579 -16.818 39.559 1.00 86.31 687 ALA A O 1
ATOM 5310 N N . ARG A 1 688 ? -28.596 -15.860 39.661 1.00 85.06 688 ARG A N 1
ATOM 5311 C CA . ARG A 1 688 ? -29.031 -16.663 40.820 1.00 85.06 688 ARG A CA 1
ATOM 5312 C C . ARG A 1 688 ? -29.241 -18.135 40.480 1.00 85.06 688 ARG A C 1
ATOM 5314 O O . ARG A 1 688 ? -29.001 -18.981 41.340 1.00 85.06 688 ARG A O 1
ATOM 5321 N N . MET A 1 689 ? -29.677 -18.447 39.261 1.00 80.25 689 MET A N 1
ATOM 5322 C CA . MET A 1 689 ? -29.790 -19.827 38.780 1.00 80.25 689 MET A CA 1
ATOM 5323 C C . MET A 1 689 ? -28.421 -20.486 38.590 1.00 80.25 689 MET A C 1
ATOM 5325 O O . MET A 1 689 ? -28.283 -21.666 38.906 1.00 80.25 689 MET A O 1
ATOM 5329 N N . ALA A 1 690 ? -27.416 -19.722 38.156 1.00 80.69 690 ALA A N 1
ATOM 5330 C CA . ALA A 1 690 ? -26.026 -20.159 38.057 1.00 80.69 690 ALA A CA 1
ATOM 5331 C C . ALA A 1 690 ? -25.306 -20.228 39.419 1.00 80.69 690 ALA A C 1
ATOM 5333 O O . ALA A 1 690 ? -24.205 -20.756 39.502 1.00 80.69 690 ALA A O 1
ATOM 5334 N N . GLY A 1 691 ? -25.918 -19.739 40.505 1.00 80.38 691 GLY A N 1
ATOM 5335 C CA . GLY A 1 691 ? -25.323 -19.735 41.848 1.00 80.38 691 GLY A CA 1
ATOM 5336 C C . GLY A 1 691 ? -24.399 -18.544 42.135 1.00 80.38 691 GLY A C 1
ATOM 5337 O O . GLY A 1 691 ? -23.760 -18.510 43.185 1.00 80.38 691 GLY A O 1
ATOM 5338 N N . LEU A 1 692 ? -24.363 -17.546 41.250 1.00 85.25 692 LEU A N 1
ATOM 5339 C CA . LEU A 1 692 ? -23.557 -16.329 41.359 1.00 85.25 692 LEU A CA 1
ATOM 5340 C C . LEU A 1 692 ? -24.285 -15.284 42.217 1.00 85.25 692 LEU A C 1
ATOM 5342 O O . LEU A 1 692 ? -24.919 -14.353 41.717 1.00 85.25 692 LEU A O 1
ATOM 5346 N N . ALA A 1 693 ? -24.238 -15.471 43.538 1.00 82.06 693 ALA A N 1
ATOM 5347 C CA . ALA A 1 693 ? -24.979 -14.638 44.487 1.00 82.06 693 ALA A CA 1
ATOM 5348 C C . ALA A 1 693 ? -24.570 -13.155 44.438 1.00 82.06 693 ALA A C 1
ATOM 5350 O O . ALA A 1 693 ? -25.444 -12.293 44.442 1.00 82.06 693 ALA A O 1
ATOM 5351 N N . GLU A 1 694 ? -23.270 -12.864 44.340 1.00 81.69 694 GLU A N 1
ATOM 5352 C CA . GLU A 1 694 ? -22.749 -11.488 44.326 1.00 81.69 694 GLU A CA 1
ATOM 5353 C C . GLU A 1 694 ? -23.234 -10.701 43.103 1.00 81.69 694 GLU A C 1
ATOM 5355 O O . GLU A 1 694 ? -23.697 -9.569 43.237 1.00 81.69 694 GLU A O 1
ATOM 5360 N N . LEU A 1 695 ? -23.230 -11.334 41.927 1.00 86.69 695 LEU A N 1
ATOM 5361 C CA . LEU A 1 695 ? -23.732 -10.728 40.697 1.00 86.69 695 LEU A CA 1
ATOM 5362 C C . LEU A 1 695 ? -25.257 -10.555 40.717 1.00 86.69 695 LEU A C 1
ATOM 5364 O O . LEU A 1 695 ? -25.780 -9.511 40.328 1.00 86.69 695 LEU A O 1
ATOM 5368 N N . GLY A 1 696 ? -25.982 -11.550 41.238 1.00 83.56 696 GLY A N 1
ATOM 5369 C CA . GLY A 1 696 ? -27.427 -11.446 41.425 1.00 83.56 696 GLY A CA 1
ATOM 5370 C C . GLY A 1 696 ? -27.828 -10.331 42.399 1.00 83.56 696 GLY A C 1
ATOM 5371 O O . GLY A 1 696 ? -28.878 -9.712 42.227 1.00 83.56 696 GLY A O 1
ATOM 5372 N N . ASP A 1 697 ? -27.009 -10.058 43.413 1.00 86.31 697 ASP A N 1
ATOM 5373 C CA . ASP A 1 697 ? -27.262 -8.992 44.380 1.00 86.31 697 ASP A CA 1
ATOM 5374 C C . ASP A 1 697 ? -26.885 -7.606 43.836 1.00 86.31 697 ASP A C 1
ATOM 5376 O O . ASP A 1 697 ? -27.622 -6.656 44.098 1.00 86.31 697 ASP A O 1
ATOM 5380 N N . ALA A 1 698 ? -25.820 -7.489 43.035 1.00 87.12 698 ALA A N 1
ATOM 5381 C CA . ALA A 1 698 ? -25.477 -6.256 42.321 1.00 87.12 698 ALA A CA 1
ATOM 5382 C C . ALA A 1 698 ? -26.568 -5.868 41.305 1.00 87.12 698 ALA A C 1
ATOM 5384 O O . ALA A 1 698 ? -27.053 -4.739 41.311 1.00 87.12 698 ALA A O 1
ATOM 5385 N N . SER A 1 699 ? -27.054 -6.830 40.512 1.00 90.19 699 SER A N 1
ATOM 5386 C CA . SER A 1 699 ? -28.120 -6.583 39.529 1.00 90.19 699 SER A CA 1
ATOM 5387 C C . SER A 1 699 ? -29.436 -6.170 40.204 1.00 90.19 699 SER A C 1
ATOM 5389 O O . SER A 1 699 ? -30.137 -5.276 39.734 1.00 90.19 699 SER A O 1
ATOM 5391 N N . HIS A 1 700 ? -29.737 -6.746 41.373 1.00 89.81 700 HIS A N 1
ATOM 5392 C CA . HIS A 1 700 ? -30.888 -6.351 42.186 1.00 89.81 700 HIS A CA 1
ATOM 5393 C C . HIS A 1 700 ? -30.756 -4.942 42.790 1.00 89.81 700 HIS A C 1
ATOM 5395 O O . HIS A 1 700 ? -31.764 -4.257 42.950 1.00 89.81 700 HIS A O 1
ATOM 5401 N N . GLN A 1 701 ? -29.549 -4.499 43.153 1.00 87.81 701 GLN A N 1
ATOM 5402 C CA . GLN A 1 701 ? -29.338 -3.135 43.649 1.00 87.81 701 GLN A CA 1
ATOM 5403 C C . GLN A 1 701 ? -29.634 -2.111 42.553 1.00 87.81 701 GLN A C 1
ATOM 5405 O O . GLN A 1 701 ? -30.422 -1.195 42.787 1.00 87.81 701 GLN A O 1
ATOM 5410 N N . MET A 1 702 ? -29.111 -2.343 41.349 1.00 90.69 702 MET A N 1
ATOM 5411 C CA . MET A 1 702 ? -29.367 -1.484 40.195 1.00 90.69 702 MET A CA 1
ATOM 5412 C C . MET A 1 702 ? -30.859 -1.467 39.809 1.00 90.69 702 MET A C 1
ATOM 5414 O O . MET A 1 702 ? -31.423 -0.409 39.542 1.00 90.69 702 MET A O 1
ATOM 5418 N N . GLU A 1 703 ? -31.552 -2.609 39.884 1.00 91.62 703 GLU A N 1
ATOM 5419 C CA . GLU A 1 703 ? -33.006 -2.705 39.658 1.00 91.62 703 GLU A CA 1
ATOM 5420 C C . GLU A 1 703 ? -33.810 -1.801 40.618 1.00 91.62 703 GLU A C 1
ATOM 5422 O O . GLU A 1 703 ? -34.742 -1.113 40.202 1.00 91.62 703 GLU A O 1
ATOM 5427 N N . VAL A 1 704 ? -33.429 -1.739 41.899 1.00 87.88 704 VAL A N 1
ATOM 5428 C CA . VAL A 1 704 ? -34.084 -0.866 42.893 1.00 87.88 704 VAL A CA 1
ATOM 5429 C C . VAL A 1 704 ? -33.845 0.617 42.590 1.00 87.88 704 VAL A C 1
ATOM 5431 O O . VAL A 1 704 ? -34.750 1.437 42.783 1.00 87.88 704 VAL A O 1
ATOM 5434 N N . VAL A 1 705 ? -32.650 0.973 42.109 1.00 87.38 705 VAL A N 1
ATOM 5435 C CA . VAL A 1 705 ? -32.320 2.347 41.701 1.00 87.38 705 VAL A CA 1
ATOM 5436 C C . VAL A 1 705 ? -33.178 2.758 40.503 1.00 87.38 705 VAL A C 1
ATOM 5438 O O . VAL A 1 705 ? -33.856 3.788 40.560 1.00 87.38 705 VAL A O 1
ATOM 5441 N N . VAL A 1 706 ? -33.246 1.922 39.463 1.00 88.19 706 VAL A N 1
ATOM 5442 C CA . VAL A 1 706 ? -34.059 2.182 38.264 1.00 88.19 706 VAL A CA 1
ATOM 5443 C C . VAL A 1 706 ? -35.551 2.286 38.610 1.00 88.19 706 VAL A C 1
ATOM 5445 O O . VAL A 1 706 ? -36.214 3.221 38.156 1.00 88.19 706 VAL A O 1
ATOM 5448 N N . GLU A 1 707 ? -36.084 1.422 39.482 1.00 87.25 707 GLU A N 1
ATOM 5449 C CA . GLU A 1 707 ? -37.477 1.509 39.955 1.00 87.25 707 GLU A CA 1
ATOM 5450 C C . GLU A 1 707 ? -37.757 2.842 40.680 1.00 87.25 707 GLU A C 1
ATOM 5452 O O . GLU A 1 707 ? -38.799 3.477 40.475 1.00 87.25 707 GLU A O 1
ATOM 5457 N N . GLY A 1 708 ? -36.816 3.311 41.506 1.00 84.56 708 GLY A N 1
ATOM 5458 C CA . GLY A 1 708 ? -36.909 4.608 42.180 1.00 84.56 708 GLY A CA 1
ATOM 5459 C C . GLY A 1 708 ? -36.933 5.789 41.203 1.00 84.56 708 GLY A C 1
ATOM 5460 O O . GLY A 1 708 ? -37.698 6.743 41.387 1.00 84.56 708 GLY A O 1
ATOM 5461 N N . LEU A 1 709 ? -36.146 5.711 40.130 1.00 85.31 709 LEU A N 1
ATOM 5462 C CA . LEU A 1 709 ? -36.076 6.730 39.081 1.00 85.31 709 LEU A CA 1
ATOM 5463 C C . LEU A 1 709 ? -37.322 6.737 38.185 1.00 85.31 709 LEU A C 1
ATOM 5465 O O . LEU A 1 709 ? -37.824 7.812 37.847 1.00 85.31 709 LEU A O 1
ATOM 5469 N N . GLN A 1 710 ? -37.906 5.571 37.900 1.00 82.88 710 GLN A N 1
ATOM 5470 C CA . GLN A 1 710 ? -39.198 5.466 37.213 1.00 82.88 710 GLN A CA 1
ATOM 5471 C C . GLN A 1 710 ? -40.324 6.154 37.995 1.00 82.88 710 GLN A C 1
ATOM 5473 O O . GLN A 1 710 ? -41.160 6.845 37.412 1.00 82.88 710 GLN A O 1
ATOM 5478 N N . GLN A 1 711 ? -40.336 6.031 39.328 1.00 83.00 711 GLN A N 1
ATOM 5479 C CA . GLN A 1 711 ? -41.315 6.726 40.175 1.00 83.00 711 GLN A CA 1
ATOM 5480 C C . GLN A 1 711 ? -41.112 8.249 40.190 1.00 83.00 711 GLN A C 1
ATOM 5482 O O . GLN A 1 711 ? -42.073 8.998 40.387 1.00 83.00 711 GLN A O 1
ATOM 5487 N N . LYS A 1 712 ? -39.873 8.712 39.977 1.00 81.88 712 LYS A N 1
ATOM 5488 C CA . LYS A 1 712 ? -39.512 10.133 39.875 1.00 81.88 712 LYS A CA 1
ATOM 5489 C C . LYS A 1 712 ? -39.908 10.740 38.520 1.00 81.88 712 LYS A C 1
ATOM 5491 O O . LYS A 1 712 ? -40.221 11.928 38.475 1.00 81.88 712 LYS A O 1
ATOM 5496 N N . GLY A 1 713 ? -39.954 9.938 37.451 1.00 74.25 713 GLY A N 1
ATOM 5497 C CA . GLY A 1 713 ? -40.446 10.324 36.119 1.00 74.25 713 GLY A CA 1
ATOM 5498 C C . GLY A 1 713 ? -39.478 11.166 35.277 1.00 74.25 713 GLY A C 1
ATOM 5499 O O . GLY A 1 713 ? -39.872 11.689 34.238 1.00 74.25 713 GLY A O 1
ATOM 5500 N N . SER A 1 714 ? -38.237 11.328 35.735 1.00 73.81 714 SER A N 1
ATOM 5501 C CA . SER A 1 714 ? -37.136 11.975 35.012 1.00 73.81 714 SER A CA 1
ATOM 5502 C C . SER A 1 714 ? -35.813 11.609 35.680 1.00 73.81 714 SER A C 1
ATOM 5504 O O . SER A 1 714 ? -35.750 11.606 36.916 1.00 73.81 714 SER A O 1
ATOM 5506 N N . ILE A 1 715 ? -34.762 11.393 34.894 1.00 79.12 715 ILE A N 1
ATOM 5507 C CA . ILE A 1 715 ? -33.411 11.115 35.395 1.00 79.12 715 ILE A CA 1
ATOM 5508 C C . ILE A 1 715 ? -32.531 12.378 35.329 1.00 79.12 715 ILE A C 1
ATOM 5510 O O . ILE A 1 715 ? -32.628 13.162 34.385 1.00 79.12 715 ILE A O 1
ATOM 5514 N N . GLY A 1 716 ? -31.731 12.631 36.369 1.00 81.06 716 GLY A N 1
ATOM 5515 C CA . GLY A 1 716 ? -30.773 13.737 36.416 1.00 81.06 716 GLY A CA 1
ATOM 5516 C C . GLY A 1 716 ? -29.342 13.269 36.143 1.00 81.06 716 GLY A C 1
ATOM 5517 O O . GLY A 1 716 ? -29.066 12.077 36.042 1.00 81.06 716 GLY A O 1
ATOM 5518 N N . LYS A 1 717 ? -28.412 14.222 36.000 1.00 75.38 717 LYS A N 1
ATOM 5519 C CA . LYS A 1 717 ? -27.008 13.932 35.649 1.00 75.38 717 LYS A CA 1
ATOM 5520 C C . LYS A 1 717 ? -26.269 13.118 36.715 1.00 75.38 717 LYS A C 1
ATOM 5522 O O . LYS A 1 717 ? -25.393 12.333 36.367 1.00 75.38 717 LYS A O 1
ATOM 5527 N N . ASP A 1 718 ? -26.612 13.308 37.986 1.00 79.31 718 ASP A N 1
ATOM 5528 C CA . ASP A 1 718 ? -25.984 12.577 39.089 1.00 79.31 718 ASP A CA 1
ATOM 5529 C C . ASP A 1 718 ? -26.486 11.129 39.133 1.00 79.31 718 ASP A C 1
ATOM 5531 O O . ASP A 1 718 ? -25.696 10.211 39.321 1.00 79.31 718 ASP A O 1
ATOM 5535 N N . GLU A 1 719 ? -27.774 10.916 38.857 1.00 83.06 719 GLU A N 1
ATOM 5536 C CA . GLU A 1 719 ? -28.372 9.581 38.802 1.00 83.06 719 GLU A CA 1
ATOM 5537 C C . GLU A 1 719 ? -27.936 8.790 37.558 1.00 83.06 719 GLU A C 1
ATOM 5539 O O . GLU A 1 719 ? -27.787 7.575 37.628 1.00 83.06 719 GLU A O 1
ATOM 5544 N N . ILE A 1 720 ? -27.657 9.470 36.438 1.00 81.06 720 ILE A N 1
ATOM 5545 C CA . ILE A 1 720 ? -27.009 8.858 35.264 1.00 81.06 720 ILE A CA 1
ATOM 5546 C C . ILE A 1 720 ? -25.606 8.358 35.622 1.00 81.06 720 ILE A C 1
ATOM 5548 O O . ILE A 1 720 ? -25.240 7.245 35.254 1.00 81.06 720 ILE A O 1
ATOM 5552 N N . ARG A 1 721 ? -24.822 9.165 36.350 1.00 79.94 721 ARG A N 1
ATOM 5553 C CA . ARG A 1 721 ? -23.470 8.775 36.774 1.00 79.94 721 ARG A CA 1
ATOM 5554 C C . ARG A 1 721 ? -23.504 7.584 37.738 1.00 79.94 721 ARG A C 1
ATOM 5556 O O . ARG A 1 721 ? -22.664 6.699 37.615 1.00 79.94 721 ARG A O 1
ATOM 5563 N N . GLU A 1 722 ? -24.472 7.550 38.656 1.00 84.50 722 GLU A N 1
ATOM 5564 C CA . GLU A 1 722 ? -24.689 6.422 39.576 1.00 84.50 722 GLU A CA 1
ATOM 5565 C C . GLU A 1 722 ? -25.019 5.128 38.811 1.00 84.50 722 GLU A C 1
ATOM 5567 O O . GLU A 1 722 ? -24.346 4.121 39.010 1.00 84.50 722 GLU A O 1
ATOM 5572 N N . LEU A 1 723 ? -25.949 5.171 37.848 1.00 86.62 723 LEU A N 1
ATOM 5573 C CA . LEU A 1 723 ? -26.282 4.005 37.017 1.00 86.62 723 LEU A CA 1
ATOM 5574 C C . LEU A 1 723 ? -25.130 3.542 36.109 1.00 86.62 723 LEU A C 1
ATOM 5576 O O . LEU A 1 723 ? -24.971 2.341 35.886 1.00 86.62 723 LEU A O 1
ATOM 5580 N N . ALA A 1 724 ? -24.313 4.467 35.598 1.00 84.19 724 ALA A N 1
ATOM 5581 C CA . ALA A 1 724 ? -23.111 4.117 34.840 1.00 84.19 724 ALA A CA 1
ATOM 5582 C C . ALA A 1 724 ? -22.107 3.351 35.717 1.00 84.19 724 ALA A C 1
ATOM 5584 O O . ALA A 1 724 ? -21.611 2.302 35.315 1.00 84.19 724 ALA A O 1
ATOM 5585 N N . THR A 1 725 ? -21.902 3.806 36.960 1.00 84.88 725 THR A N 1
ATOM 5586 C CA . THR A 1 725 ? -21.037 3.113 37.932 1.00 84.88 725 THR A CA 1
ATOM 5587 C C . THR A 1 725 ? -21.571 1.718 38.281 1.00 84.88 725 THR A C 1
ATOM 5589 O O . THR A 1 725 ? -20.795 0.763 38.358 1.00 84.88 725 THR A O 1
ATOM 5592 N N . ASP A 1 726 ? -22.888 1.579 38.457 1.00 86.12 726 ASP A N 1
ATOM 5593 C CA . ASP A 1 726 ? -23.530 0.283 38.713 1.00 86.12 726 ASP A CA 1
ATOM 5594 C C . ASP A 1 726 ? -23.361 -0.683 37.524 1.00 86.12 726 ASP A C 1
ATOM 5596 O O . ASP A 1 726 ? -23.131 -1.879 37.718 1.00 86.12 726 ASP A O 1
ATOM 5600 N N . THR A 1 727 ? -23.406 -0.172 36.290 1.00 86.75 727 THR A N 1
ATOM 5601 C CA . THR A 1 727 ? -23.224 -0.971 35.063 1.00 86.75 727 THR A CA 1
ATOM 5602 C C . THR A 1 727 ? -21.787 -1.456 34.910 1.00 86.75 727 THR A C 1
ATOM 5604 O O . THR A 1 727 ? -21.562 -2.650 34.715 1.00 86.75 727 THR A O 1
ATOM 5607 N N . GLU A 1 728 ? -20.809 -0.573 35.117 1.00 86.38 728 GLU A N 1
ATOM 5608 C CA . GLU A 1 728 ? -19.388 -0.938 35.142 1.00 86.38 728 GLU A CA 1
ATOM 5609 C C . GLU A 1 728 ? -19.090 -1.987 36.227 1.00 86.38 728 GLU A C 1
ATOM 5611 O O . GLU A 1 728 ? -18.226 -2.851 36.064 1.00 86.38 728 GLU A O 1
ATOM 5616 N N . GLN A 1 729 ? -19.789 -1.930 37.367 1.00 87.88 729 GLN A N 1
ATOM 5617 C CA . GLN A 1 729 ? -19.666 -2.944 38.413 1.00 87.88 729 GLN A CA 1
ATOM 5618 C C . GLN A 1 729 ? -20.223 -4.304 37.963 1.00 87.88 729 GLN A C 1
ATOM 5620 O O . GLN A 1 729 ? -19.609 -5.331 38.261 1.00 87.88 729 GLN A O 1
ATOM 5625 N N . LEU A 1 730 ? -21.355 -4.338 37.253 1.00 88.38 730 LEU A N 1
ATOM 5626 C CA . LEU A 1 730 ? -21.914 -5.579 36.707 1.00 88.38 730 LEU A CA 1
ATOM 5627 C C . LEU A 1 730 ? -20.991 -6.211 35.661 1.00 88.38 730 LEU A C 1
ATOM 5629 O O . LEU A 1 730 ? -20.755 -7.417 35.730 1.00 88.38 730 LEU A O 1
ATOM 5633 N N . GLN A 1 731 ? -20.418 -5.407 34.764 1.00 88.19 731 GLN A N 1
ATOM 5634 C CA . GLN A 1 731 ? -19.446 -5.862 33.764 1.00 88.19 731 GLN A CA 1
ATOM 5635 C C . GLN A 1 731 ? -18.215 -6.488 34.417 1.00 88.19 731 GLN A C 1
ATOM 5637 O O . GLN A 1 731 ? -17.876 -7.635 34.127 1.00 88.19 731 GLN A O 1
ATOM 5642 N N . ARG A 1 732 ? -17.617 -5.795 35.396 1.00 84.19 732 ARG A N 1
ATOM 5643 C CA . ARG A 1 732 ? -16.456 -6.307 36.142 1.00 84.19 732 ARG A CA 1
ATOM 5644 C C . ARG A 1 732 ? -16.743 -7.627 36.855 1.00 84.19 732 ARG A C 1
ATOM 5646 O O . ARG A 1 732 ? -15.875 -8.495 36.914 1.00 84.19 732 ARG A O 1
ATOM 5653 N N . LEU A 1 733 ? -17.947 -7.800 37.402 1.00 85.62 733 LEU A N 1
ATOM 5654 C CA . LEU A 1 733 ? -18.338 -9.057 38.043 1.00 85.62 733 LEU A CA 1
ATOM 5655 C C . LEU A 1 733 ? -18.526 -10.192 37.025 1.00 85.62 733 LEU A C 1
ATOM 5657 O O . LEU A 1 733 ? -18.118 -11.316 37.312 1.00 85.62 733 LEU A O 1
ATOM 5661 N N . VAL A 1 734 ? -19.104 -9.927 35.849 1.00 87.19 734 VAL A N 1
ATOM 5662 C CA . VAL A 1 734 ? -19.252 -10.931 34.778 1.00 87.19 734 VAL A CA 1
ATOM 5663 C C . VAL A 1 734 ? -17.889 -11.354 34.223 1.00 87.19 734 VAL A C 1
ATOM 5665 O O . VAL A 1 734 ? -17.623 -12.550 34.109 1.00 87.19 734 VAL A O 1
ATOM 5668 N N . GLU A 1 735 ? -16.984 -10.408 33.984 1.00 85.44 735 GLU A N 1
ATOM 5669 C CA . GLU A 1 735 ? -15.623 -10.685 33.514 1.00 85.44 735 GLU A CA 1
ATOM 5670 C C . GLU A 1 735 ? -14.775 -11.423 34.567 1.00 85.44 735 GLU A C 1
ATOM 5672 O O . GLU A 1 735 ? -14.039 -12.367 34.257 1.00 85.44 735 GLU A O 1
ATOM 5677 N N . GLY A 1 736 ? -14.947 -11.083 35.848 1.00 83.12 736 GLY A N 1
ATOM 5678 C CA . GLY A 1 736 ? -14.360 -11.821 36.969 1.00 83.12 736 GLY A CA 1
ATOM 5679 C C . GLY A 1 736 ? -14.832 -13.280 37.042 1.00 83.12 736 GLY A C 1
ATOM 5680 O O . GLY A 1 736 ? -14.044 -14.181 37.344 1.00 83.12 736 GLY A O 1
ATOM 5681 N N . VAL A 1 737 ? -16.102 -13.547 36.716 1.00 83.81 737 VAL A N 1
ATOM 5682 C CA . VAL A 1 737 ? -16.638 -14.915 36.614 1.00 83.81 737 VAL A CA 1
ATOM 5683 C C . VAL A 1 737 ? -16.077 -15.633 35.384 1.00 83.81 737 VAL A C 1
ATOM 5685 O O . VAL A 1 737 ? -15.666 -16.786 35.511 1.00 83.81 737 VAL A O 1
ATOM 5688 N N . ALA A 1 738 ? -16.006 -14.972 34.225 1.00 83.88 738 ALA A N 1
ATOM 5689 C CA . ALA A 1 738 ? -15.479 -15.547 32.985 1.00 83.88 738 ALA A CA 1
ATOM 5690 C C . ALA A 1 738 ? -13.996 -15.938 33.101 1.00 83.88 738 ALA A C 1
ATOM 5692 O O . ALA A 1 738 ? -13.617 -17.062 32.767 1.00 83.88 738 ALA A O 1
ATOM 5693 N N . SER A 1 739 ? -13.167 -15.052 33.656 1.00 78.38 739 SER A N 1
ATOM 5694 C CA . SER A 1 739 ? -11.739 -15.301 33.899 1.00 78.38 739 SER A CA 1
ATOM 5695 C C . SER A 1 739 ? -11.507 -16.436 34.900 1.00 78.38 739 SER A C 1
ATOM 5697 O O . SER A 1 739 ? -10.692 -17.330 34.656 1.00 78.38 739 SER A O 1
ATOM 5699 N N . SER A 1 740 ? -12.272 -16.466 35.994 1.00 76.62 740 SER A N 1
ATOM 5700 C CA . SER A 1 740 ? -12.213 -17.554 36.979 1.00 76.62 740 SER A CA 1
ATOM 5701 C C . SER A 1 740 ? -12.679 -18.887 36.383 1.00 76.62 740 SER A C 1
ATOM 5703 O O . SER A 1 740 ? -12.124 -19.938 36.702 1.00 76.62 740 SER A O 1
ATOM 5705 N N . PHE A 1 741 ? -13.666 -18.864 35.484 1.00 76.25 741 PHE A N 1
ATOM 5706 C CA . PHE A 1 741 ? -14.148 -20.049 34.775 1.00 76.25 741 PHE A CA 1
ATOM 5707 C C . PHE A 1 741 ? -13.113 -20.583 33.771 1.00 76.25 741 PHE A C 1
ATOM 5709 O O . PHE A 1 741 ? -12.881 -21.792 33.720 1.00 76.25 741 PHE A O 1
ATOM 5716 N N . ALA A 1 742 ? -12.421 -19.697 33.048 1.00 73.38 742 ALA A N 1
ATOM 5717 C CA . ALA A 1 742 ? -11.329 -20.055 32.140 1.00 73.38 742 ALA A CA 1
ATOM 5718 C C . ALA A 1 742 ? -10.143 -20.704 32.881 1.00 73.38 742 ALA A C 1
ATOM 5720 O O . ALA A 1 742 ? -9.636 -21.737 32.446 1.00 73.38 742 ALA A O 1
ATOM 5721 N N . GLN A 1 743 ? -9.766 -20.175 34.053 1.00 68.62 743 GLN A N 1
ATOM 5722 C CA . GLN A 1 743 ? -8.704 -20.751 34.893 1.00 68.62 743 GLN A CA 1
ATOM 5723 C C . GLN A 1 743 ? -9.038 -22.154 35.425 1.00 68.62 743 GLN A C 1
ATOM 5725 O O . GLN A 1 743 ? -8.134 -22.956 35.651 1.00 68.62 743 GLN A O 1
ATOM 5730 N N . VAL A 1 744 ? -10.322 -22.477 35.618 1.00 65.94 744 VAL A N 1
ATOM 5731 C CA . VAL A 1 744 ? -10.763 -23.816 36.051 1.00 65.94 744 VAL A CA 1
ATOM 5732 C C . VAL A 1 744 ? -10.748 -24.834 34.896 1.00 65.94 744 VAL A C 1
ATOM 5734 O O . VAL A 1 744 ? -10.639 -26.034 35.157 1.00 65.94 744 VAL A O 1
ATOM 5737 N N . LEU A 1 745 ? -10.822 -24.389 33.633 1.00 60.69 745 LEU A N 1
ATOM 5738 C CA . LEU A 1 745 ? -10.772 -25.259 32.448 1.00 60.69 745 LEU A CA 1
ATOM 5739 C C . LEU A 1 745 ? -9.346 -25.589 31.953 1.00 60.69 745 LEU A C 1
ATOM 5741 O O . LEU A 1 745 ? -9.188 -26.567 31.217 1.00 60.69 745 LEU A O 1
ATOM 5745 N N . GLU A 1 746 ? -8.314 -24.838 32.350 1.00 42.34 746 GLU A N 1
ATOM 5746 C CA . GLU A 1 746 ? -6.922 -25.097 31.944 1.00 42.34 746 GLU A CA 1
ATOM 5747 C C . GLU A 1 746 ? -6.278 -26.291 32.695 1.00 42.34 746 GLU A C 1
ATOM 5749 O O . GLU A 1 746 ? -6.376 -26.399 33.923 1.00 42.34 746 GLU A O 1
ATOM 5754 N N . PRO A 1 747 ? -5.566 -27.212 32.008 1.00 38.47 747 PRO A N 1
ATOM 5755 C CA . PRO A 1 747 ? -4.880 -28.320 32.662 1.00 38.47 747 PRO A CA 1
ATOM 5756 C C . PRO A 1 747 ? -3.588 -27.846 33.349 1.00 38.47 747 PRO A C 1
ATOM 5758 O O . PRO A 1 747 ? -2.683 -27.312 32.719 1.00 38.47 747 PRO A O 1
ATOM 5761 N N . ALA A 1 748 ? -3.483 -28.124 34.650 1.00 38.19 748 ALA A N 1
ATOM 5762 C CA . ALA A 1 748 ? -2.367 -27.802 35.544 1.00 38.19 748 ALA A CA 1
ATOM 5763 C C . ALA A 1 748 ? -0.970 -28.265 35.055 1.00 38.19 748 ALA A C 1
ATOM 5765 O O . ALA A 1 748 ? -0.457 -29.302 35.485 1.00 38.19 748 ALA A O 1
ATOM 5766 N N . ALA A 1 749 ? -0.320 -27.466 34.208 1.00 33.78 749 ALA A N 1
ATOM 5767 C CA . ALA A 1 749 ? 1.054 -27.670 33.749 1.00 33.78 749 ALA A CA 1
ATOM 5768 C C . ALA A 1 749 ? 1.904 -26.393 33.871 1.00 33.78 749 ALA A C 1
ATOM 5770 O O . ALA A 1 749 ? 2.648 -26.043 32.966 1.00 33.78 749 ALA A O 1
ATOM 5771 N N . ALA A 1 750 ? 1.832 -25.706 35.011 1.00 33.88 750 ALA A N 1
ATOM 5772 C CA . ALA A 1 750 ? 2.807 -24.679 35.370 1.00 33.88 750 ALA A CA 1
ATOM 5773 C C . ALA A 1 750 ? 2.934 -24.592 36.897 1.00 33.88 750 ALA A C 1
ATOM 5775 O O . ALA A 1 750 ? 2.272 -23.795 37.555 1.00 33.88 750 ALA A O 1
ATOM 5776 N N . VAL A 1 751 ? 3.784 -25.447 37.476 1.00 31.19 751 VAL A N 1
ATOM 5777 C CA . VAL A 1 751 ? 4.330 -25.217 38.819 1.00 31.19 751 VAL A CA 1
ATOM 5778 C C . VAL A 1 751 ? 5.812 -24.904 38.670 1.00 31.19 751 VAL A C 1
ATOM 5780 O O . VAL A 1 751 ? 6.595 -25.688 38.139 1.00 31.19 751 VAL A O 1
ATOM 5783 N N . SER A 1 752 ? 6.128 -23.708 39.138 1.00 33.78 752 SER A N 1
ATOM 5784 C CA . SER A 1 752 ? 7.404 -23.021 39.253 1.00 33.78 752 SER A CA 1
ATOM 5785 C C . SER A 1 752 ? 8.515 -23.853 39.903 1.00 33.78 752 SER A C 1
ATOM 5787 O O . SER A 1 752 ? 8.304 -24.523 40.914 1.00 33.78 752 SER A O 1
ATOM 5789 N N . VAL A 1 753 ? 9.739 -23.726 39.376 1.00 31.09 753 VAL A N 1
ATOM 5790 C CA . VAL A 1 753 ? 10.970 -24.129 40.072 1.00 31.09 753 VAL A CA 1
ATOM 5791 C C . VAL A 1 753 ? 11.964 -22.970 40.041 1.00 31.09 753 VAL A C 1
ATOM 5793 O O . VAL A 1 753 ? 12.695 -22.772 39.077 1.00 31.09 753 VAL A O 1
ATOM 5796 N N . SER A 1 754 ? 11.982 -22.215 41.135 1.00 30.20 754 SER A N 1
ATOM 5797 C CA . SER A 1 754 ? 13.088 -21.359 41.557 1.00 30.20 754 SER A CA 1
ATOM 5798 C C . SER A 1 754 ? 13.769 -22.029 42.753 1.00 30.20 754 SER A C 1
ATOM 5800 O O . SER A 1 754 ? 13.212 -21.998 43.845 1.00 30.20 754 SER A O 1
ATOM 5802 N N . ASP A 1 755 ? 14.901 -22.697 42.531 1.00 27.86 755 ASP A N 1
ATOM 5803 C CA . ASP A 1 755 ? 16.062 -22.791 43.439 1.00 27.86 755 ASP A CA 1
ATOM 5804 C C . ASP A 1 755 ? 16.948 -23.988 43.064 1.00 27.86 755 ASP A C 1
ATOM 5806 O O . ASP A 1 755 ? 16.468 -25.118 42.980 1.00 27.86 755 ASP A O 1
ATOM 5810 N N . ALA A 1 756 ? 18.249 -23.708 42.932 1.00 28.91 756 ALA A N 1
ATOM 5811 C CA . ALA A 1 756 ? 19.397 -24.506 43.391 1.00 28.91 756 ALA A CA 1
ATOM 5812 C C . ALA A 1 756 ? 20.537 -24.577 42.359 1.00 28.91 756 ALA A C 1
ATOM 5814 O O . ALA A 1 756 ? 20.615 -25.473 41.520 1.00 28.91 756 ALA A O 1
ATOM 5815 N N . SER A 1 757 ? 21.483 -23.651 42.518 1.00 28.75 757 SER A N 1
ATOM 5816 C CA . SER A 1 757 ? 22.892 -23.836 42.172 1.00 28.75 757 SER A CA 1
ATOM 5817 C C . SER A 1 757 ? 23.495 -24.990 42.987 1.00 28.75 757 SER A C 1
ATOM 5819 O O . SER A 1 757 ? 23.431 -24.935 44.211 1.00 28.75 757 SER A O 1
ATOM 5821 N N . ASP A 1 758 ? 24.091 -25.995 42.331 1.00 27.83 758 ASP A N 1
ATOM 5822 C CA . ASP A 1 758 ? 25.402 -26.575 42.696 1.00 27.83 758 ASP A CA 1
ATOM 5823 C C . ASP A 1 758 ? 25.834 -27.749 41.761 1.00 27.83 758 ASP A C 1
ATOM 5825 O O . ASP A 1 758 ? 25.394 -28.880 41.944 1.00 27.83 758 ASP A O 1
ATOM 5829 N N . VAL A 1 759 ? 26.762 -27.438 40.823 1.00 27.17 759 VAL A N 1
ATOM 5830 C CA . VAL A 1 759 ? 28.046 -28.136 40.465 1.00 27.17 759 VAL A CA 1
ATOM 5831 C C . VAL A 1 759 ? 28.013 -29.580 39.856 1.00 27.17 759 VAL A C 1
ATOM 5833 O O . VAL A 1 759 ? 27.199 -30.388 40.290 1.00 27.17 759 VAL A O 1
ATOM 5836 N N . PRO A 1 760 ? 28.995 -30.070 39.035 1.00 32.34 760 PRO A N 1
ATOM 5837 C CA . PRO A 1 760 ? 29.857 -29.509 37.964 1.00 32.34 760 PRO A CA 1
ATOM 5838 C C . PRO A 1 760 ? 29.940 -30.349 36.643 1.00 32.34 760 PRO A C 1
ATOM 5840 O O . PRO A 1 760 ? 29.763 -31.562 36.624 1.00 32.34 760 PRO A O 1
ATOM 5843 N N . GLU A 1 761 ? 30.345 -29.663 35.569 1.00 24.94 761 GLU A N 1
ATOM 5844 C CA . GLU A 1 761 ? 31.420 -29.941 34.580 1.00 24.94 761 GLU A CA 1
ATOM 5845 C C . GLU A 1 761 ? 31.727 -31.353 33.989 1.00 24.94 761 GLU A C 1
ATOM 5847 O O . GLU A 1 761 ? 32.184 -32.276 34.665 1.00 24.94 761 GLU A O 1
ATOM 5852 N N . ALA A 1 762 ? 31.672 -31.358 32.642 1.00 26.88 762 ALA A N 1
ATOM 5853 C CA . ALA A 1 762 ? 32.403 -32.124 31.614 1.00 26.88 762 ALA A CA 1
ATOM 5854 C C . ALA A 1 762 ? 31.952 -33.544 31.211 1.00 26.88 762 ALA A C 1
ATOM 5856 O O . ALA A 1 762 ? 32.340 -34.542 31.817 1.00 26.88 762 ALA A O 1
ATOM 5857 N N . THR A 1 763 ? 31.314 -33.651 30.034 1.00 25.81 763 THR A N 1
ATOM 5858 C CA . THR A 1 763 ? 31.947 -34.192 28.801 1.00 25.81 763 THR A CA 1
ATOM 5859 C C . THR A 1 763 ? 31.014 -34.045 27.584 1.00 25.81 763 THR A C 1
ATOM 5861 O O . THR A 1 763 ? 29.941 -34.639 27.555 1.00 25.81 763 THR A O 1
ATOM 5864 N N . GLU A 1 764 ? 31.432 -33.280 26.570 1.00 26.84 764 GLU A N 1
ATOM 5865 C CA . GLU A 1 764 ? 30.872 -33.348 25.206 1.00 26.84 764 GLU A CA 1
ATOM 5866 C C . GLU A 1 764 ? 31.250 -34.686 24.540 1.00 26.84 764 GLU A C 1
ATOM 5868 O O . GLU A 1 764 ? 32.303 -35.262 24.849 1.00 26.84 764 GLU A O 1
ATOM 5873 N N . PRO A 1 765 ? 30.399 -35.204 23.636 1.00 29.70 765 PRO A N 1
ATOM 5874 C CA . PRO A 1 765 ? 30.674 -34.951 22.220 1.00 29.70 765 PRO A CA 1
ATOM 5875 C C . PRO A 1 765 ? 29.424 -34.678 21.361 1.00 29.70 765 PRO A C 1
ATOM 5877 O O . PRO A 1 765 ? 28.362 -35.261 21.571 1.00 29.70 765 PRO A O 1
ATOM 5880 N N . ASP A 1 766 ? 29.622 -33.825 20.354 1.00 33.53 766 ASP A N 1
ATOM 5881 C CA . ASP A 1 766 ? 28.988 -33.794 19.028 1.00 33.53 766 ASP A CA 1
ATOM 5882 C C . ASP A 1 766 ? 27.819 -34.762 18.767 1.00 33.53 766 ASP A C 1
ATOM 5884 O O . ASP A 1 766 ? 28.020 -35.975 18.635 1.00 33.53 766 ASP A O 1
ATOM 5888 N N . ARG A 1 767 ? 26.626 -34.202 18.509 1.00 29.45 767 ARG A N 1
ATOM 5889 C CA . ARG A 1 767 ? 25.696 -34.675 17.464 1.00 29.45 767 ARG A CA 1
ATOM 5890 C C . ARG A 1 767 ? 24.625 -33.624 17.154 1.00 29.45 767 ARG A C 1
ATOM 5892 O O . ARG A 1 767 ? 23.884 -33.191 18.029 1.00 29.45 767 ARG A O 1
ATOM 5899 N N . LYS A 1 768 ? 24.574 -33.248 15.874 1.00 33.91 768 LYS A N 1
ATOM 5900 C CA . LYS A 1 768 ? 23.625 -32.319 15.251 1.00 33.91 768 LYS A CA 1
ATOM 5901 C C . LYS A 1 768 ? 22.169 -32.732 15.504 1.00 33.91 768 LYS A C 1
ATOM 5903 O O . LYS A 1 768 ? 21.818 -33.903 15.378 1.00 33.91 768 LYS A O 1
ATOM 5908 N N . ILE A 1 769 ? 21.327 -31.744 15.797 1.00 30.89 769 ILE A N 1
ATOM 5909 C CA . ILE A 1 769 ? 19.873 -31.850 15.991 1.00 30.89 769 ILE A CA 1
ATOM 5910 C C . ILE A 1 769 ? 19.193 -31.940 14.611 1.00 30.89 769 ILE A C 1
ATOM 5912 O O . ILE A 1 769 ? 18.528 -31.013 14.168 1.00 30.89 769 ILE A O 1
ATOM 5916 N N . ALA A 1 770 ? 19.419 -33.046 13.897 1.00 31.67 770 ALA A N 1
ATOM 5917 C CA . ALA A 1 770 ? 18.779 -33.340 12.606 1.00 31.67 770 ALA A CA 1
ATOM 5918 C C . ALA A 1 770 ? 17.973 -34.659 12.607 1.00 31.67 770 ALA A C 1
ATOM 5920 O O . ALA A 1 770 ? 17.415 -35.030 11.585 1.00 31.67 770 ALA A O 1
ATOM 5921 N N . ASP A 1 771 ? 17.847 -35.345 13.752 1.00 30.75 771 ASP A N 1
ATOM 5922 C CA . ASP A 1 771 ? 17.294 -36.713 13.826 1.00 30.75 771 ASP A CA 1
ATOM 5923 C C . ASP A 1 771 ? 15.902 -36.838 14.499 1.00 30.75 771 ASP A C 1
ATOM 5925 O O . ASP A 1 771 ? 15.510 -37.937 14.888 1.00 30.75 771 ASP A O 1
ATOM 5929 N N . VAL A 1 772 ? 15.110 -35.763 14.648 1.00 33.31 772 VAL A N 1
ATOM 5930 C CA . VAL A 1 772 ? 13.754 -35.856 15.265 1.00 33.31 772 VAL A CA 1
ATOM 5931 C C . VAL A 1 772 ? 12.593 -35.589 14.294 1.00 33.31 772 VAL A C 1
ATOM 5933 O O . VAL A 1 772 ? 11.437 -35.779 14.658 1.00 33.31 772 VAL A O 1
ATOM 5936 N N . LEU A 1 773 ? 12.856 -35.290 13.020 1.00 30.05 773 LEU A N 1
ATOM 5937 C CA . LEU A 1 773 ? 11.809 -35.221 11.993 1.00 30.05 773 LEU A CA 1
ATOM 5938 C C . LEU A 1 773 ? 12.127 -36.178 10.844 1.00 30.05 773 LEU A C 1
ATOM 5940 O O . LEU A 1 773 ? 12.571 -35.779 9.775 1.00 30.05 773 LEU A O 1
ATOM 5944 N N . SER A 1 774 ? 11.898 -37.468 11.082 1.00 27.31 774 SER A N 1
ATOM 5945 C CA . SER A 1 774 ? 11.858 -38.477 10.025 1.00 27.31 774 SER A CA 1
ATOM 5946 C C . SER A 1 774 ? 10.477 -39.128 10.036 1.00 27.31 774 SER A C 1
ATOM 5948 O O . SER A 1 774 ? 10.155 -39.921 10.924 1.00 27.31 774 SER A O 1
ATOM 5950 N N . PHE A 1 775 ? 9.635 -38.739 9.076 1.00 28.91 775 PHE A N 1
ATOM 5951 C CA . PHE A 1 775 ? 8.430 -39.486 8.724 1.00 28.91 775 PHE A CA 1
ATOM 5952 C C . PHE A 1 775 ? 8.817 -40.634 7.770 1.00 28.91 775 PHE A C 1
ATOM 5954 O O . PHE A 1 775 ? 9.685 -40.439 6.919 1.00 28.91 775 PHE A O 1
ATOM 5961 N N . PRO A 1 776 ? 8.222 -41.836 7.893 1.00 29.22 776 PRO A N 1
ATOM 5962 C CA . PRO A 1 776 ? 8.576 -42.978 7.052 1.00 29.22 776 PRO A CA 1
ATOM 5963 C C . PRO A 1 776 ? 8.088 -42.785 5.610 1.00 29.22 776 PRO A C 1
ATOM 5965 O O . PRO A 1 776 ? 6.933 -42.419 5.400 1.00 29.22 776 PRO A O 1
ATOM 5968 N N . GLN A 1 777 ? 8.946 -43.091 4.633 1.00 30.86 777 GLN A N 1
ATOM 5969 C CA . GLN A 1 777 ? 8.572 -43.195 3.218 1.00 30.86 777 GLN A CA 1
ATOM 5970 C C . GLN A 1 777 ? 7.555 -44.332 2.983 1.00 30.86 777 GLN A C 1
ATOM 5972 O O . GLN A 1 777 ? 7.622 -45.359 3.670 1.00 30.86 777 GLN A O 1
ATOM 5977 N N . PRO A 1 778 ? 6.633 -44.190 2.013 1.00 30.38 778 PRO A N 1
ATOM 5978 C CA . PRO A 1 778 ? 5.741 -45.264 1.608 1.00 30.38 778 PRO A CA 1
ATOM 5979 C C . PRO A 1 778 ? 6.471 -46.219 0.654 1.00 30.38 778 PRO A C 1
ATOM 5981 O O . PRO A 1 778 ? 6.964 -45.813 -0.394 1.00 30.38 778 PRO A O 1
ATOM 5984 N N . ASP A 1 779 ? 6.524 -47.499 1.015 1.00 28.09 779 ASP A N 1
ATOM 5985 C CA . ASP A 1 779 ? 6.956 -48.554 0.101 1.00 28.09 779 ASP A CA 1
ATOM 5986 C C . ASP A 1 779 ? 5.894 -48.790 -0.984 1.00 28.09 779 ASP A C 1
ATOM 5988 O O . ASP A 1 779 ? 4.720 -49.058 -0.700 1.00 28.09 779 ASP A O 1
ATOM 5992 N N . ASP A 1 780 ? 6.356 -48.790 -2.231 1.00 31.44 780 ASP A N 1
ATOM 5993 C CA . ASP A 1 780 ? 5.692 -49.367 -3.392 1.00 31.44 780 ASP A CA 1
ATOM 5994 C C . ASP A 1 780 ? 5.340 -50.843 -3.143 1.00 31.44 780 ASP A C 1
ATOM 5996 O O . ASP A 1 780 ? 6.186 -51.735 -3.256 1.00 31.44 780 ASP A O 1
ATOM 6000 N N . ASN A 1 781 ? 4.071 -51.129 -2.832 1.00 31.31 781 ASN A N 1
ATOM 6001 C CA . ASN A 1 781 ? 3.324 -52.227 -3.455 1.00 31.31 781 ASN A CA 1
ATOM 6002 C C . ASN A 1 781 ? 1.868 -52.332 -2.967 1.00 31.31 781 ASN A C 1
ATOM 6004 O O . ASN A 1 781 ? 1.586 -52.482 -1.781 1.00 31.31 781 ASN A O 1
ATOM 6008 N N . ALA A 1 782 ? 0.992 -52.496 -3.962 1.00 28.23 782 ALA A N 1
ATOM 6009 C CA . ALA A 1 782 ? -0.340 -53.106 -3.921 1.00 28.23 782 ALA A CA 1
ATOM 6010 C C . ALA A 1 782 ? -1.552 -52.204 -3.612 1.00 28.23 782 ALA A C 1
ATOM 6012 O O . ALA A 1 782 ? -2.075 -52.127 -2.502 1.00 28.23 782 ALA A O 1
ATOM 6013 N N . VAL A 1 783 ? -2.129 -51.702 -4.705 1.00 30.75 783 VAL A N 1
ATOM 6014 C CA . VAL A 1 783 ? -3.563 -51.428 -4.865 1.00 30.75 783 VAL A CA 1
ATOM 6015 C C . VAL A 1 783 ? -4.394 -52.666 -4.479 1.00 30.75 783 VAL A C 1
ATOM 6017 O O . VAL A 1 783 ? -4.222 -53.735 -5.069 1.00 30.75 783 VAL A O 1
ATOM 6020 N N . SER A 1 784 ? -5.375 -52.531 -3.576 1.00 25.86 784 SER A N 1
ATOM 6021 C CA . SER A 1 784 ? -6.603 -53.340 -3.657 1.00 25.86 784 SER A CA 1
ATOM 6022 C C . SER A 1 784 ? -7.818 -52.658 -3.012 1.00 25.86 784 SER A C 1
ATOM 6024 O O . SER A 1 784 ? -7.800 -52.239 -1.858 1.00 25.86 784 SER A O 1
ATOM 6026 N N . PHE A 1 785 ? -8.885 -52.577 -3.806 1.00 25.41 785 PHE A N 1
ATOM 6027 C CA . PHE A 1 785 ? -10.202 -52.030 -3.496 1.00 25.41 785 PHE A CA 1
ATOM 6028 C C . PHE A 1 785 ? -10.943 -52.759 -2.350 1.00 25.41 785 PHE A C 1
ATOM 6030 O O . PHE A 1 785 ? -10.989 -53.987 -2.297 1.00 25.41 785 PHE A O 1
ATOM 6037 N N . ILE A 1 786 ? -11.607 -51.952 -1.512 1.00 34.09 786 ILE A N 1
ATOM 6038 C CA . ILE A 1 786 ? -12.865 -52.136 -0.750 1.00 34.09 786 ILE A CA 1
ATOM 6039 C C . ILE A 1 786 ? -13.327 -53.577 -0.428 1.00 34.09 786 ILE A C 1
ATOM 6041 O O . ILE A 1 786 ? -13.768 -54.319 -1.308 1.00 34.09 786 ILE A O 1
ATOM 6045 N N . LYS A 1 787 ? -13.492 -53.881 0.875 1.00 25.64 787 LYS A N 1
ATOM 6046 C CA . LYS A 1 787 ? -14.619 -54.697 1.387 1.00 25.64 787 LYS A CA 1
ATOM 6047 C C . LYS A 1 787 ? -14.966 -54.395 2.855 1.00 25.64 787 LYS A C 1
ATOM 6049 O O . LYS A 1 787 ? -14.111 -54.420 3.730 1.00 25.64 787 LYS A O 1
ATOM 6054 N N . ALA A 1 788 ? -16.257 -54.148 3.091 1.00 25.66 788 ALA A N 1
ATOM 6055 C CA . ALA A 1 788 ? -16.894 -53.839 4.376 1.00 25.66 788 ALA A CA 1
ATOM 6056 C C . ALA A 1 788 ? -16.680 -54.903 5.481 1.00 25.66 788 ALA A C 1
ATOM 6058 O O . ALA A 1 788 ? -16.575 -56.092 5.161 1.00 25.66 788 ALA A O 1
ATOM 6059 N N . PRO A 1 789 ? -16.714 -54.537 6.782 1.00 31.22 789 PRO A N 1
ATOM 6060 C CA . PRO A 1 789 ? -16.562 -55.506 7.859 1.00 31.22 789 PRO A CA 1
ATOM 6061 C C . PRO A 1 789 ? -17.899 -56.157 8.246 1.00 31.22 789 PRO A C 1
ATOM 6063 O O . PRO A 1 789 ? -18.883 -55.495 8.579 1.00 31.22 789 PRO A O 1
ATOM 6066 N N . ALA A 1 790 ? -17.900 -57.491 8.248 1.00 26.83 790 ALA A N 1
ATOM 6067 C CA . ALA A 1 790 ? -18.930 -58.326 8.851 1.00 26.83 790 ALA A CA 1
ATOM 6068 C C . ALA A 1 790 ? -18.631 -58.560 10.343 1.00 26.83 790 ALA A C 1
ATOM 6070 O O . ALA A 1 790 ? -17.507 -58.853 10.743 1.00 26.83 790 ALA A O 1
ATOM 6071 N N . PHE A 1 791 ? -19.676 -58.438 11.155 1.00 27.52 791 PHE A N 1
ATOM 6072 C CA . PHE A 1 791 ? -19.693 -58.639 12.601 1.00 27.52 791 PHE A CA 1
ATOM 6073 C C . PHE A 1 791 ? -19.825 -60.139 12.970 1.00 27.52 791 PHE A C 1
ATOM 6075 O O . PHE A 1 791 ? -20.501 -60.882 12.262 1.00 27.52 791 PHE A O 1
ATOM 6082 N N . LEU A 1 792 ? -19.311 -60.501 14.162 1.00 27.20 792 LEU A N 1
ATOM 6083 C CA . LEU A 1 792 ? -19.568 -61.699 15.008 1.00 27.20 792 LEU A CA 1
ATOM 6084 C C . LEU A 1 792 ? -18.692 -62.964 14.846 1.00 27.20 792 LEU A C 1
ATOM 6086 O O . LEU A 1 792 ? -18.870 -63.738 13.914 1.00 27.20 792 LEU A O 1
ATOM 6090 N N . SER A 1 793 ? -17.888 -63.262 15.885 1.00 28.22 793 SER A N 1
ATOM 6091 C CA . SER A 1 793 ? -17.944 -64.485 16.734 1.00 28.22 793 SER A CA 1
ATOM 6092 C C . SER A 1 793 ? -16.719 -64.511 17.680 1.00 28.22 793 SER A C 1
ATOM 6094 O O . SER A 1 793 ? -15.590 -64.621 17.225 1.00 28.22 793 SER A O 1
ATOM 6096 N N . SER A 1 794 ? -16.847 -64.108 18.950 1.00 28.28 794 SER A N 1
ATOM 6097 C CA . SER A 1 794 ? -17.077 -64.961 20.139 1.00 28.28 794 SER A CA 1
ATOM 6098 C C . SER A 1 794 ? -15.899 -65.862 20.561 1.00 28.28 794 SER A C 1
ATOM 6100 O O . SER A 1 794 ? -15.626 -66.865 19.915 1.00 28.28 794 SER A O 1
ATOM 6102 N N . GLY A 1 795 ? -15.321 -65.594 21.745 1.00 26.11 795 GLY A N 1
ATOM 6103 C CA . GLY A 1 795 ? -14.564 -66.595 22.515 1.00 26.11 795 GLY A CA 1
ATOM 6104 C C . GLY A 1 795 ? -13.591 -66.040 23.565 1.00 26.11 795 GLY A C 1
ATOM 6105 O O . GLY A 1 795 ? -12.473 -65.688 23.229 1.00 26.11 795 GLY A O 1
ATOM 6106 N N . GLN A 1 796 ? -14.034 -65.998 24.827 1.00 29.34 796 GLN A N 1
ATOM 6107 C CA . GLN A 1 796 ? -13.314 -65.708 26.092 1.00 29.34 796 GLN A CA 1
ATOM 6108 C C . GLN A 1 796 ? -11.909 -66.377 26.189 1.00 29.34 796 GLN A C 1
ATOM 6110 O O . GLN A 1 796 ? -11.717 -67.431 25.599 1.00 29.34 796 GLN A O 1
ATOM 6115 N N . THR A 1 797 ? -10.892 -65.886 26.922 1.00 27.12 797 THR A N 1
ATOM 6116 C CA . THR A 1 797 ? -10.840 -65.628 28.383 1.00 27.12 797 THR A CA 1
ATOM 6117 C C . THR A 1 797 ? -9.592 -64.829 28.835 1.00 27.12 797 THR A C 1
ATOM 6119 O O . THR A 1 797 ? -8.479 -65.195 28.481 1.00 27.12 797 THR A O 1
ATOM 6122 N N . ALA A 1 798 ? -9.826 -63.861 29.735 1.00 29.75 798 ALA A N 1
ATOM 6123 C CA . ALA A 1 798 ? -9.081 -63.472 30.952 1.00 29.75 798 ALA A CA 1
ATOM 6124 C C . ALA A 1 798 ? -7.562 -63.156 30.938 1.00 29.75 798 ALA A C 1
ATOM 6126 O O . ALA A 1 798 ? -6.723 -64.038 30.782 1.00 29.75 798 ALA A O 1
ATOM 6127 N N . GLY A 1 799 ? -7.236 -61.922 31.351 1.00 26.66 799 GLY A N 1
ATOM 6128 C CA . GLY A 1 799 ? -5.928 -61.520 31.881 1.00 26.66 799 GLY A CA 1
ATOM 6129 C C . GLY A 1 799 ? -5.853 -60.014 32.153 1.00 26.66 799 GLY A C 1
ATOM 6130 O O . GLY A 1 799 ? -5.674 -59.238 31.227 1.00 26.66 799 GLY A O 1
ATOM 6131 N N . ASN A 1 800 ? -6.042 -59.622 33.415 1.00 32.50 800 ASN A N 1
ATOM 6132 C CA . ASN A 1 800 ? -6.053 -58.251 33.938 1.00 32.50 800 ASN A CA 1
ATOM 6133 C C . ASN A 1 800 ? -4.875 -57.373 33.476 1.00 32.50 800 ASN A C 1
ATOM 6135 O O . ASN A 1 800 ? -3.727 -57.772 33.644 1.00 32.50 800 ASN A O 1
ATOM 6139 N N . ASN A 1 801 ? -5.173 -56.134 33.076 1.00 30.89 801 ASN A N 1
ATOM 6140 C CA . ASN A 1 801 ? -4.573 -54.937 33.671 1.00 30.89 801 ASN A CA 1
ATOM 6141 C C . ASN A 1 801 ? -5.429 -53.710 33.342 1.00 30.89 801 ASN A C 1
ATOM 6143 O O . ASN A 1 801 ? -5.721 -53.425 32.184 1.00 30.89 801 ASN A O 1
ATOM 6147 N N . ALA A 1 802 ? -5.862 -53.032 34.402 1.00 34.84 802 ALA A N 1
ATOM 6148 C CA . ALA A 1 802 ? -6.553 -51.761 34.345 1.00 34.84 802 ALA A CA 1
ATOM 6149 C C . ALA A 1 802 ? -5.548 -50.666 33.974 1.00 34.84 802 ALA A C 1
ATOM 6151 O O . ALA A 1 802 ? -4.576 -50.446 34.693 1.00 34.84 802 ALA A O 1
ATOM 6152 N N . VAL A 1 803 ? -5.813 -49.996 32.859 1.00 33.81 803 VAL A N 1
ATOM 6153 C CA . VAL A 1 803 ? -5.360 -48.634 32.595 1.00 33.81 803 VAL A CA 1
ATOM 6154 C C . VAL A 1 803 ? -6.637 -47.869 32.281 1.00 33.81 803 VAL A C 1
ATOM 6156 O O . VAL A 1 803 ? -7.336 -48.198 31.321 1.00 33.81 803 VAL A O 1
ATOM 6159 N N . GLU A 1 804 ? -6.994 -46.932 33.157 1.00 37.19 804 GLU A N 1
ATOM 6160 C CA . GLU A 1 804 ? -8.027 -45.933 32.899 1.00 37.19 804 GLU A CA 1
ATOM 6161 C C . GLU A 1 804 ? -7.619 -45.147 31.654 1.00 37.19 804 GLU A C 1
ATOM 6163 O O . GLU A 1 804 ? -6.728 -44.304 31.689 1.00 37.19 804 GLU A O 1
ATOM 6168 N N . VAL A 1 805 ? -8.249 -45.471 30.528 1.00 34.94 805 VAL A N 1
ATOM 6169 C CA . VAL A 1 805 ? -8.256 -44.603 29.358 1.00 34.94 805 VAL A CA 1
ATOM 6170 C C . VAL A 1 805 ? -9.346 -43.578 29.626 1.00 34.94 805 VAL A C 1
ATOM 6172 O O . VAL A 1 805 ? -10.529 -43.921 29.681 1.00 34.94 805 VAL A O 1
ATOM 6175 N N . SER A 1 806 ? -8.922 -42.337 29.841 1.00 36.88 806 SER A N 1
ATOM 6176 C CA . SER A 1 806 ? -9.759 -41.145 29.808 1.00 36.88 806 SER A CA 1
ATOM 6177 C C . SER A 1 806 ? -10.745 -41.244 28.643 1.00 36.88 806 SER A C 1
ATOM 6179 O O . SER A 1 806 ? -10.367 -41.495 27.496 1.00 36.88 806 SER A O 1
ATOM 6181 N N . ALA A 1 807 ? -12.032 -41.126 28.961 1.00 39.66 807 ALA A N 1
ATOM 6182 C CA . ALA A 1 807 ? -13.114 -41.217 27.999 1.00 39.66 807 ALA A CA 1
ATOM 6183 C C . ALA A 1 807 ? -12.998 -40.068 26.986 1.00 39.66 807 ALA A C 1
ATOM 6185 O O . ALA A 1 807 ? -13.520 -38.984 27.208 1.00 39.66 807 ALA A O 1
ATOM 6186 N N . ARG A 1 808 ? -12.303 -40.301 25.868 1.00 38.69 808 ARG A N 1
ATOM 6187 C CA . ARG A 1 808 ? -12.412 -39.444 24.686 1.00 38.69 808 ARG A CA 1
ATOM 6188 C C . ARG A 1 808 ? -13.849 -39.545 24.190 1.00 38.69 808 ARG A C 1
ATOM 6190 O O . ARG A 1 808 ? -14.285 -40.625 23.779 1.00 38.69 808 ARG A O 1
ATOM 6197 N N . GLU A 1 809 ? -14.585 -38.444 24.256 1.00 45.47 809 GLU A N 1
ATOM 6198 C CA . GLU A 1 809 ? -15.905 -38.323 23.649 1.00 45.47 809 GLU A CA 1
ATOM 6199 C C . GLU A 1 809 ? -15.776 -38.509 22.134 1.00 45.47 809 GLU A C 1
ATOM 6201 O O . GLU A 1 809 ? -15.409 -37.606 21.389 1.00 45.47 809 GLU A O 1
ATOM 6206 N N . MET A 1 810 ? -16.017 -39.729 21.656 1.00 50.56 810 MET A N 1
ATOM 6207 C CA . MET A 1 810 ? -15.986 -40.014 20.226 1.00 50.56 810 MET A CA 1
ATOM 6208 C C . MET A 1 810 ? -17.327 -39.628 19.600 1.00 50.56 810 MET A C 1
ATOM 6210 O O . MET A 1 810 ? -18.317 -40.360 19.715 1.00 50.56 810 MET A O 1
ATOM 6214 N N . VAL A 1 811 ? -17.356 -38.484 18.913 1.00 56.50 811 VAL A N 1
ATOM 6215 C CA . VAL A 1 811 ? -18.490 -38.058 18.083 1.00 56.50 811 VAL A CA 1
ATOM 6216 C C . VAL A 1 811 ? -18.509 -38.904 16.810 1.00 56.50 811 VAL A C 1
ATOM 6218 O O . VAL A 1 811 ? -17.561 -38.935 16.031 1.00 56.50 811 VAL A O 1
ATOM 6221 N N . ARG A 1 812 ? -19.594 -39.657 16.610 1.00 58.72 812 ARG A N 1
ATOM 6222 C CA . ARG A 1 812 ? -19.750 -40.565 15.467 1.00 58.72 812 ARG A CA 1
ATOM 6223 C C . ARG A 1 812 ? -20.405 -39.808 14.310 1.00 58.72 812 ARG A C 1
ATOM 6225 O O . ARG A 1 812 ? -21.624 -39.643 14.310 1.00 58.72 812 ARG A O 1
ATOM 6232 N N . VAL A 1 813 ? -19.593 -39.357 13.360 1.00 67.69 813 VAL A N 1
ATOM 6233 C CA . VAL A 1 813 ? -20.018 -38.562 12.197 1.00 67.69 813 VAL A CA 1
ATOM 6234 C C . VAL A 1 813 ? -20.444 -39.480 11.038 1.00 67.69 813 VAL A C 1
ATOM 6236 O O . VAL A 1 813 ? -19.785 -40.498 10.807 1.00 67.69 813 VAL A O 1
ATOM 6239 N N . PRO A 1 814 ? -21.546 -39.194 10.319 1.00 77.44 814 PRO A N 1
ATOM 6240 C CA . PRO A 1 814 ? -21.876 -39.886 9.071 1.00 77.44 814 PRO A CA 1
ATOM 6241 C C . PRO A 1 814 ? -20.778 -39.678 8.016 1.00 77.44 814 PRO A C 1
ATOM 6243 O O . PRO A 1 814 ? -20.335 -38.552 7.824 1.00 77.44 814 PRO A O 1
ATOM 6246 N N . ALA A 1 815 ? -20.373 -40.739 7.310 1.00 74.88 815 ALA A N 1
ATOM 6247 C CA . ALA A 1 815 ? -19.301 -40.664 6.307 1.00 74.88 815 ALA A CA 1
ATOM 6248 C C . ALA A 1 815 ? -19.595 -39.644 5.188 1.00 74.88 815 ALA A C 1
ATOM 6250 O O . ALA A 1 815 ? -18.710 -38.881 4.828 1.00 74.88 815 ALA A O 1
ATOM 6251 N N . GLU A 1 816 ? -20.850 -39.561 4.734 1.00 76.06 816 GLU A N 1
ATOM 6252 C CA . GLU A 1 816 ? -21.288 -38.599 3.707 1.00 76.06 816 GLU A CA 1
ATOM 6253 C C . GLU A 1 816 ? -21.116 -37.131 4.140 1.00 76.06 816 GLU A C 1
ATOM 6255 O O . GLU A 1 816 ? -20.780 -36.285 3.321 1.00 76.06 816 GLU A O 1
ATOM 6260 N N . LEU A 1 817 ? -21.311 -36.815 5.429 1.00 73.44 817 LEU A N 1
ATOM 6261 C CA . LEU A 1 817 ? -21.133 -35.452 5.950 1.00 73.44 817 LEU A CA 1
ATOM 6262 C C . LEU A 1 817 ? -19.645 -35.085 6.040 1.00 73.44 817 LEU A C 1
ATOM 6264 O O . LEU A 1 817 ? -19.275 -33.940 5.818 1.00 73.44 817 LEU A O 1
ATOM 6268 N N . LEU A 1 818 ? -18.794 -36.063 6.358 1.00 76.38 818 LEU A N 1
ATOM 6269 C CA . LEU A 1 818 ? -17.348 -35.869 6.426 1.00 76.38 818 LEU A CA 1
ATOM 6270 C C . LEU A 1 818 ? -16.750 -35.668 5.027 1.00 76.38 818 LEU A C 1
ATOM 6272 O O . LEU A 1 818 ? -15.911 -34.797 4.846 1.00 76.38 818 LEU A O 1
ATOM 6276 N N . GLU A 1 819 ? -17.240 -36.412 4.036 1.00 77.44 819 GLU A N 1
ATOM 6277 C CA . GLU A 1 819 ? -16.882 -36.243 2.624 1.00 77.44 819 GLU A CA 1
ATOM 6278 C C . GLU A 1 819 ? -17.331 -34.874 2.083 1.00 77.44 819 GLU A C 1
ATOM 6280 O O . GLU A 1 819 ? -16.554 -34.186 1.429 1.00 77.44 819 GLU A O 1
ATOM 6285 N N . GLN A 1 820 ? -18.535 -34.413 2.444 1.00 80.19 820 GLN A N 1
ATOM 6286 C CA . GLN A 1 820 ? -19.000 -33.057 2.118 1.00 80.19 820 GLN A CA 1
ATOM 6287 C C . GLN A 1 820 ? -18.145 -31.959 2.767 1.00 80.19 820 GLN A C 1
ATOM 6289 O O . GLN A 1 820 ? -17.782 -31.006 2.088 1.00 80.19 820 GLN A O 1
ATOM 6294 N N . LEU A 1 821 ? -17.788 -32.091 4.049 1.00 80.00 821 LEU A N 1
ATOM 6295 C CA . LEU A 1 821 ? -16.935 -31.115 4.738 1.00 80.00 821 LEU A CA 1
ATOM 6296 C C . LEU A 1 821 ? -15.521 -31.052 4.144 1.00 80.00 821 LEU A C 1
ATOM 6298 O O . LEU A 1 821 ? -14.968 -29.964 4.025 1.00 80.00 821 LEU A O 1
ATOM 6302 N N . VAL A 1 822 ? -14.952 -32.194 3.747 1.00 77.44 822 VAL A N 1
ATOM 6303 C CA . VAL A 1 822 ? -13.648 -32.245 3.065 1.00 77.44 822 VAL A CA 1
ATOM 6304 C C . VAL A 1 822 ? -13.722 -31.571 1.694 1.00 77.44 822 VAL A C 1
ATOM 6306 O O . VAL A 1 822 ? -12.830 -30.796 1.361 1.00 77.44 822 VAL A O 1
ATOM 6309 N N . ASN A 1 823 ? -14.801 -31.782 0.936 1.00 80.12 823 ASN A N 1
ATOM 6310 C CA . ASN A 1 823 ? -14.996 -31.108 -0.349 1.00 80.12 823 ASN A CA 1
ATOM 6311 C C . ASN A 1 823 ? -15.155 -29.586 -0.191 1.00 80.12 823 ASN A C 1
ATOM 6313 O O . ASN A 1 823 ? -14.501 -28.845 -0.916 1.00 80.12 823 ASN A O 1
ATOM 6317 N N . LEU A 1 824 ? -15.947 -29.111 0.780 1.00 82.56 824 LEU A N 1
ATOM 6318 C CA . LEU A 1 824 ? -16.094 -27.671 1.056 1.00 82.56 824 LEU A CA 1
ATOM 6319 C C . LEU A 1 824 ? -14.788 -27.033 1.561 1.00 82.56 824 LEU A C 1
ATOM 6321 O O . LEU A 1 824 ? -14.500 -25.877 1.251 1.00 82.56 824 LEU A O 1
ATOM 6325 N N . ALA A 1 825 ? -13.979 -27.778 2.320 1.00 77.06 825 ALA A N 1
ATOM 6326 C CA . ALA A 1 825 ? -12.646 -27.337 2.723 1.00 77.06 825 ALA A CA 1
ATOM 6327 C C . ALA A 1 825 ? -11.693 -27.238 1.517 1.00 77.06 825 ALA A C 1
ATOM 6329 O O . ALA A 1 825 ? -10.943 -26.268 1.410 1.00 77.06 825 ALA A O 1
ATOM 6330 N N . GLY A 1 826 ? -11.768 -28.186 0.576 1.00 77.81 826 GLY A N 1
ATOM 6331 C CA . GLY A 1 826 ? -11.056 -28.113 -0.703 1.00 77.81 826 GLY A CA 1
ATOM 6332 C C . GLY A 1 826 ? -11.490 -26.911 -1.544 1.00 77.81 826 GLY A C 1
ATOM 6333 O O . GLY A 1 826 ? -10.648 -26.152 -2.014 1.00 77.81 826 GLY A O 1
ATOM 6334 N N . GLU A 1 827 ? -12.796 -26.666 -1.656 1.00 84.75 827 GLU A N 1
ATOM 6335 C CA . GLU A 1 827 ? -13.356 -25.531 -2.402 1.00 84.75 827 GLU A CA 1
ATOM 6336 C C . GLU A 1 827 ? -12.972 -24.179 -1.776 1.00 84.75 827 GLU A C 1
ATOM 6338 O O . GLU A 1 827 ? -12.684 -23.220 -2.492 1.00 84.75 827 GLU A O 1
ATOM 6343 N N . THR A 1 828 ? -12.861 -24.120 -0.444 1.00 82.88 828 THR A N 1
ATOM 6344 C CA . THR A 1 828 ? -12.321 -22.964 0.293 1.00 82.88 828 THR A CA 1
ATOM 6345 C C . THR A 1 828 ? -10.842 -22.735 -0.018 1.00 82.88 828 THR A C 1
ATOM 6347 O O . THR A 1 828 ? -10.426 -21.598 -0.234 1.00 82.88 828 THR A O 1
ATOM 6350 N N . SER A 1 829 ? -10.038 -23.801 -0.073 1.00 73.69 829 SER A N 1
ATOM 6351 C CA . SER A 1 829 ? -8.610 -23.699 -0.391 1.00 73.69 829 SER A CA 1
ATOM 6352 C C . SER A 1 829 ? -8.380 -23.238 -1.835 1.00 73.69 829 SER A C 1
ATOM 6354 O O . SER A 1 829 ? -7.515 -22.401 -2.080 1.00 73.69 829 SER A O 1
ATOM 6356 N N . ILE A 1 830 ? -9.197 -23.721 -2.777 1.00 79.00 830 ILE A N 1
ATOM 6357 C CA . ILE A 1 830 ? -9.170 -23.303 -4.187 1.00 79.00 830 ILE A CA 1
ATOM 6358 C C . ILE A 1 830 ? -9.603 -21.839 -4.328 1.00 79.00 830 ILE A C 1
ATOM 6360 O O . ILE A 1 830 ? -8.957 -21.061 -5.027 1.00 79.00 830 ILE A O 1
ATOM 6364 N N . SER A 1 831 ? -10.677 -21.443 -3.643 1.00 78.12 831 SER A N 1
ATOM 6365 C CA . SER A 1 831 ? -11.172 -20.062 -3.663 1.00 78.12 831 SER A CA 1
ATOM 6366 C C . SER A 1 831 ? -10.145 -19.089 -3.083 1.00 78.12 831 SER A C 1
ATOM 6368 O O . SER A 1 831 ? -9.935 -18.018 -3.645 1.00 78.12 831 SER A O 1
ATOM 6370 N N . ARG A 1 832 ? -9.437 -19.484 -2.016 1.00 80.75 832 ARG A N 1
ATOM 6371 C CA . ARG A 1 832 ? -8.335 -18.705 -1.440 1.00 80.75 832 ARG A CA 1
ATOM 6372 C C . ARG A 1 832 ? -7.177 -18.523 -2.425 1.00 80.75 832 ARG A C 1
ATOM 6374 O O . ARG A 1 832 ? -6.754 -17.392 -2.630 1.00 80.75 832 ARG A O 1
ATOM 6381 N N . ALA A 1 833 ? -6.718 -19.599 -3.065 1.00 80.06 833 ALA A N 1
ATOM 6382 C CA . ALA A 1 833 ? -5.656 -19.520 -4.071 1.00 80.06 833 ALA A CA 1
ATOM 6383 C C . ALA A 1 833 ? -6.050 -18.613 -5.254 1.00 80.06 833 ALA A C 1
ATOM 6385 O O . ALA A 1 833 ? -5.243 -17.824 -5.740 1.00 80.06 833 ALA A O 1
ATOM 6386 N N . ARG A 1 834 ? -7.321 -18.660 -5.676 1.00 80.25 834 ARG A N 1
ATOM 6387 C CA . ARG A 1 834 ? -7.847 -17.799 -6.744 1.00 80.25 834 ARG A CA 1
ATOM 6388 C C . ARG A 1 834 ? -7.913 -16.320 -6.339 1.00 80.25 834 ARG A C 1
ATOM 6390 O O . ARG A 1 834 ? -7.625 -15.463 -7.167 1.00 80.25 834 ARG A O 1
ATOM 6397 N N . ILE A 1 835 ? -8.259 -16.019 -5.086 1.00 84.31 835 ILE A N 1
ATOM 6398 C CA . ILE A 1 835 ? -8.227 -14.649 -4.544 1.00 84.31 835 ILE A CA 1
ATOM 6399 C C . ILE A 1 835 ? -6.784 -14.132 -4.473 1.00 84.31 835 ILE A C 1
ATOM 6401 O O . ILE A 1 835 ? -6.521 -13.010 -4.893 1.00 84.31 835 ILE A O 1
ATOM 6405 N N . GLU A 1 836 ? -5.839 -14.947 -3.999 1.00 82.06 836 GLU A N 1
ATOM 6406 C CA . GLU A 1 836 ? -4.412 -14.588 -3.954 1.00 82.06 836 GLU A CA 1
ATOM 6407 C C . GLU A 1 836 ? -3.864 -14.283 -5.361 1.00 82.06 836 GLU A C 1
ATOM 6409 O O . GLU A 1 836 ? -3.169 -13.284 -5.554 1.00 82.06 836 GLU A O 1
ATOM 6414 N N . GLN A 1 837 ? -4.263 -15.067 -6.366 1.00 84.75 837 GLN A N 1
ATOM 6415 C CA . GLN A 1 837 ? -3.938 -14.796 -7.766 1.00 84.75 837 GLN A CA 1
ATOM 6416 C C . GLN A 1 837 ? -4.559 -13.483 -8.272 1.00 84.75 837 GLN A C 1
ATOM 6418 O O . GLN A 1 837 ? -3.875 -12.690 -8.914 1.00 84.75 837 GLN A O 1
ATOM 6423 N N . GLN A 1 838 ? -5.828 -13.206 -7.956 1.00 83.69 838 GLN A N 1
ATOM 6424 C CA . GLN A 1 838 ? -6.468 -11.948 -8.354 1.00 83.69 838 GLN A CA 1
ATOM 6425 C C . GLN A 1 838 ? -5.827 -10.714 -7.718 1.00 83.69 838 GLN A C 1
ATOM 6427 O O . GLN A 1 838 ? -5.729 -9.685 -8.382 1.00 83.69 838 GLN A O 1
ATOM 6432 N N . ILE A 1 839 ? -5.364 -10.808 -6.469 1.00 83.12 839 ILE A N 1
ATOM 6433 C CA . ILE A 1 839 ? -4.623 -9.725 -5.809 1.00 83.12 839 ILE A CA 1
ATOM 6434 C C . ILE A 1 839 ? -3.316 -9.447 -6.563 1.00 83.12 839 ILE A C 1
ATOM 6436 O O . ILE A 1 839 ? -3.011 -8.290 -6.846 1.00 83.12 839 ILE A O 1
ATOM 6440 N N . SER A 1 840 ? -2.585 -10.497 -6.952 1.00 80.19 840 SER A N 1
ATOM 6441 C CA . SER A 1 840 ? -1.362 -10.364 -7.755 1.00 80.19 840 SER A CA 1
ATOM 6442 C C . SER A 1 840 ? -1.628 -9.711 -9.119 1.00 80.19 840 SER A C 1
ATOM 6444 O O . SER A 1 840 ? -0.886 -8.819 -9.532 1.00 80.19 840 SER A O 1
ATOM 6446 N N . ASP A 1 841 ? -2.703 -10.107 -9.805 1.00 80.75 841 ASP A N 1
ATOM 6447 C CA . ASP A 1 841 ? -3.110 -9.520 -11.091 1.00 80.75 841 ASP A CA 1
ATOM 6448 C C . ASP A 1 841 ? -3.509 -8.034 -10.947 1.00 80.75 841 ASP A C 1
ATOM 6450 O O . ASP A 1 841 ? -3.216 -7.209 -11.819 1.00 80.75 841 ASP A O 1
ATOM 6454 N N . PHE A 1 842 ? -4.152 -7.668 -9.833 1.00 82.38 842 PHE A N 1
ATOM 6455 C CA . PHE A 1 842 ? -4.528 -6.286 -9.523 1.00 82.38 842 PHE A CA 1
ATOM 6456 C C . PHE A 1 842 ? -3.289 -5.408 -9.317 1.00 82.38 842 PHE A C 1
ATOM 6458 O O . PHE A 1 842 ? -3.205 -4.312 -9.871 1.00 82.38 842 PHE A O 1
ATOM 6465 N N . SER A 1 843 ? -2.292 -5.910 -8.579 1.00 76.88 843 SER A N 1
ATOM 6466 C CA . SER A 1 843 ? -1.006 -5.228 -8.397 1.00 76.88 843 SER A CA 1
ATOM 6467 C C . SER A 1 843 ? -0.267 -5.019 -9.719 1.00 76.88 843 SER A C 1
ATOM 6469 O O . SER A 1 843 ? 0.282 -3.943 -9.939 1.00 76.88 843 SER A O 1
ATOM 6471 N N . TYR A 1 844 ? -0.299 -6.004 -10.620 1.00 83.81 844 TYR A N 1
ATOM 6472 C CA . TYR A 1 844 ? 0.307 -5.877 -11.946 1.00 83.81 844 TYR A CA 1
ATOM 6473 C C . TYR A 1 844 ? -0.373 -4.789 -12.793 1.00 83.81 844 TYR A C 1
ATOM 6475 O O . TYR A 1 844 ? 0.301 -3.924 -13.346 1.00 83.81 844 TYR A O 1
ATOM 6483 N N . THR A 1 845 ? -1.709 -4.772 -12.826 1.00 83.75 845 THR A N 1
ATOM 6484 C CA . THR A 1 845 ? -2.481 -3.777 -13.598 1.00 83.75 845 THR A CA 1
ATOM 6485 C C . THR A 1 845 ? -2.283 -2.354 -13.050 1.00 83.75 845 THR A C 1
ATOM 6487 O O . THR A 1 845 ? -2.191 -1.392 -13.812 1.00 83.75 845 THR A O 1
ATOM 6490 N N . LEU A 1 846 ? -2.172 -2.200 -11.724 1.00 83.25 846 LEU A N 1
ATOM 6491 C CA . LEU A 1 846 ? -1.862 -0.911 -11.094 1.00 83.25 846 LEU A CA 1
ATOM 6492 C C . LEU A 1 846 ? -0.451 -0.417 -11.431 1.00 83.25 846 LEU A C 1
ATOM 6494 O O . LEU A 1 846 ? -0.270 0.783 -11.641 1.00 83.25 846 LEU A O 1
ATOM 6498 N N . GLN A 1 847 ? 0.527 -1.322 -11.515 1.00 84.62 847 GLN A N 1
ATOM 6499 C CA . GLN A 1 847 ? 1.877 -0.972 -11.951 1.00 84.62 847 GLN A CA 1
ATOM 6500 C C . GLN A 1 847 ? 1.886 -0.514 -13.416 1.00 84.62 847 GLN A C 1
ATOM 6502 O O . GLN A 1 847 ? 2.476 0.512 -13.735 1.00 84.62 847 GLN A O 1
ATOM 6507 N N . GLU A 1 848 ? 1.160 -1.204 -14.295 1.00 87.94 848 GLU A N 1
ATOM 6508 C CA . GLU A 1 848 ? 1.047 -0.822 -15.708 1.00 87.94 848 GLU A CA 1
ATOM 6509 C C . GLU A 1 848 ? 0.371 0.554 -15.879 1.00 87.94 848 GLU A C 1
ATOM 6511 O O . GLU A 1 848 ? 0.787 1.381 -16.697 1.00 87.94 848 GLU A O 1
ATOM 6516 N N . MET A 1 849 ? -0.624 0.859 -15.038 1.00 90.19 849 MET A N 1
ATOM 6517 C CA . MET A 1 849 ? -1.254 2.179 -14.985 1.00 90.19 849 MET A CA 1
ATOM 6518 C C . MET A 1 849 ? -0.280 3.262 -14.500 1.00 90.19 849 MET A C 1
ATOM 6520 O O . MET A 1 849 ? -0.268 4.360 -15.057 1.00 90.19 849 MET A O 1
ATOM 6524 N N . HIS A 1 850 ? 0.555 2.964 -13.501 1.00 82.62 850 HIS A N 1
ATOM 6525 C CA . HIS A 1 850 ? 1.595 3.873 -13.014 1.00 82.62 850 HIS A CA 1
ATOM 6526 C C . HIS A 1 850 ? 2.610 4.213 -14.114 1.00 82.62 850 HIS A C 1
ATOM 6528 O O . HIS A 1 850 ? 2.813 5.393 -14.410 1.00 82.62 850 HIS A O 1
ATOM 6534 N N . ASP A 1 851 ? 3.147 3.199 -14.793 1.00 85.75 851 ASP A N 1
ATOM 6535 C CA . ASP A 1 851 ? 4.109 3.369 -15.887 1.00 85.75 851 ASP A CA 1
ATOM 6536 C C . ASP A 1 851 ? 3.501 4.195 -17.042 1.00 85.75 851 ASP A C 1
ATOM 6538 O O . ASP A 1 851 ? 4.147 5.067 -17.636 1.00 85.75 851 ASP A O 1
ATOM 6542 N N . THR A 1 852 ? 2.211 3.985 -17.329 1.00 86.44 852 THR A N 1
ATOM 6543 C CA . THR A 1 852 ? 1.474 4.749 -18.348 1.00 86.44 852 THR A CA 1
ATOM 6544 C C . THR A 1 852 ? 1.267 6.213 -17.934 1.00 86.44 852 THR A C 1
ATOM 6546 O O . THR A 1 852 ? 1.403 7.116 -18.766 1.00 86.44 852 THR A O 1
ATOM 6549 N N . ILE A 1 853 ? 1.001 6.488 -16.651 1.00 82.94 853 ILE A N 1
ATOM 6550 C CA . ILE A 1 853 ? 0.897 7.855 -16.108 1.00 82.94 853 ILE A CA 1
ATOM 6551 C C . ILE A 1 853 ? 2.246 8.579 -16.184 1.00 82.94 853 ILE A C 1
ATOM 6553 O O . ILE A 1 853 ? 2.285 9.751 -16.569 1.00 82.94 853 ILE A O 1
ATOM 6557 N N . GLU A 1 854 ? 3.354 7.911 -15.855 1.00 79.50 854 GLU A N 1
ATOM 6558 C CA . GLU A 1 854 ? 4.695 8.493 -15.977 1.00 79.50 854 GLU A CA 1
ATOM 6559 C C . GLU A 1 854 ? 5.026 8.847 -17.429 1.00 79.50 854 GLU A C 1
ATOM 6561 O O . GLU A 1 854 ? 5.464 9.967 -17.720 1.00 79.50 854 GLU A O 1
ATOM 6566 N N . ARG A 1 855 ? 4.726 7.939 -18.366 1.00 83.75 855 ARG A N 1
ATOM 6567 C CA . ARG A 1 855 ? 4.873 8.198 -19.802 1.00 83.75 855 ARG A CA 1
ATOM 6568 C C . ARG A 1 855 ? 4.037 9.398 -20.245 1.00 83.75 855 ARG A C 1
ATOM 6570 O O . ARG A 1 855 ? 4.546 10.255 -20.968 1.00 83.75 855 ARG A O 1
ATOM 6577 N N . LEU A 1 856 ? 2.787 9.500 -19.794 1.00 87.12 856 LEU A N 1
ATOM 6578 C CA . LEU A 1 856 ? 1.902 10.620 -20.117 1.00 87.12 856 LEU A CA 1
ATOM 6579 C C . LEU A 1 856 ? 2.437 11.950 -19.553 1.00 87.12 856 LEU A C 1
ATOM 6581 O O . LEU A 1 856 ? 2.415 12.965 -20.253 1.00 87.12 856 LEU A O 1
ATOM 6585 N N . ARG A 1 857 ? 2.984 11.954 -18.329 1.00 74.31 857 ARG A N 1
ATOM 6586 C CA . ARG A 1 857 ? 3.635 13.130 -17.719 1.00 74.31 857 ARG A CA 1
ATOM 6587 C C . ARG A 1 857 ? 4.852 13.592 -18.515 1.00 74.31 857 ARG A C 1
ATOM 6589 O O . ARG A 1 857 ? 4.970 14.785 -18.796 1.00 74.31 857 ARG A O 1
ATOM 6596 N N . GLU A 1 858 ? 5.721 12.675 -18.936 1.00 81.25 858 GLU A N 1
ATOM 6597 C CA . GLU A 1 858 ? 6.884 13.028 -19.761 1.00 81.25 858 GLU A CA 1
ATOM 6598 C C . GLU A 1 858 ? 6.460 13.544 -21.146 1.00 81.25 858 GLU A C 1
ATOM 6600 O O . GLU A 1 858 ? 7.056 14.486 -21.672 1.00 81.25 858 GLU A O 1
ATOM 6605 N N . GLN A 1 859 ? 5.387 12.999 -21.727 1.00 85.19 859 GLN A N 1
ATOM 6606 C CA . GLN A 1 859 ? 4.835 13.502 -22.987 1.00 85.19 859 GLN A CA 1
ATOM 6607 C C . GLN A 1 859 ? 4.229 14.902 -22.861 1.00 85.19 859 GLN A C 1
ATOM 6609 O O . GLN A 1 859 ? 4.461 15.736 -23.737 1.00 85.19 859 GLN A O 1
ATOM 6614 N N . LEU A 1 860 ? 3.514 15.195 -21.770 1.00 80.88 860 LEU A N 1
ATOM 6615 C CA . LEU A 1 860 ? 3.027 16.546 -21.475 1.00 80.88 860 LEU A CA 1
ATOM 6616 C C . LEU A 1 860 ? 4.179 17.529 -21.274 1.00 80.88 860 LEU A C 1
ATOM 6618 O O . LEU A 1 860 ? 4.132 18.633 -21.811 1.00 80.88 860 LEU A O 1
ATOM 6622 N N . ARG A 1 861 ? 5.237 17.119 -20.569 1.00 77.81 861 ARG A N 1
ATOM 6623 C CA . ARG A 1 861 ? 6.431 17.945 -20.362 1.00 77.81 861 ARG A CA 1
ATOM 6624 C C . ARG A 1 861 ? 7.123 18.278 -21.684 1.00 77.81 861 ARG A C 1
ATOM 6626 O O . ARG A 1 861 ? 7.483 19.428 -21.917 1.00 77.81 861 ARG A O 1
ATOM 6633 N N . ARG A 1 862 ? 7.277 17.297 -22.579 1.00 81.50 862 ARG A N 1
ATOM 6634 C CA . ARG A 1 862 ? 7.829 17.524 -23.927 1.00 81.50 862 ARG A CA 1
ATOM 6635 C C . ARG A 1 862 ? 6.938 18.422 -24.776 1.00 81.50 862 ARG A C 1
ATOM 6637 O O . ARG A 1 862 ? 7.456 19.274 -25.490 1.00 81.50 862 ARG A O 1
ATOM 6644 N N . LEU A 1 863 ? 5.620 18.262 -24.679 1.00 83.31 863 LEU A N 1
ATOM 6645 C CA . LEU A 1 863 ? 4.666 19.126 -25.371 1.00 83.31 863 LEU A CA 1
ATOM 6646 C C . LEU A 1 863 ? 4.739 20.573 -24.861 1.00 83.31 863 LEU A C 1
ATOM 6648 O O . LEU A 1 863 ? 4.701 21.498 -25.670 1.00 83.31 863 LEU A O 1
ATOM 6652 N N . ASP A 1 864 ? 4.895 20.786 -23.554 1.00 73.75 864 ASP A N 1
ATOM 6653 C CA . ASP A 1 864 ? 5.076 22.119 -22.962 1.00 73.75 864 ASP A CA 1
ATOM 6654 C C . ASP A 1 864 ? 6.390 22.774 -23.425 1.00 73.75 864 ASP A C 1
ATOM 6656 O O . ASP A 1 864 ? 6.391 23.907 -23.902 1.00 73.75 864 ASP A O 1
ATOM 6660 N N . ILE A 1 865 ? 7.501 22.032 -23.412 1.00 76.75 865 ILE A N 1
ATOM 6661 C CA . ILE A 1 865 ? 8.798 22.524 -23.909 1.00 76.75 865 ILE A CA 1
ATOM 6662 C C . ILE A 1 865 ? 8.710 22.925 -25.391 1.00 76.75 865 ILE A C 1
ATOM 6664 O O . ILE A 1 865 ? 9.166 24.007 -25.769 1.00 76.75 865 ILE A O 1
ATOM 6668 N N . GLU A 1 866 ? 8.086 22.094 -26.229 1.00 79.06 866 GLU A N 1
ATOM 6669 C CA . GLU A 1 866 ? 7.969 22.362 -27.667 1.00 79.06 866 GLU A CA 1
ATOM 6670 C C . GLU A 1 866 ? 7.017 23.534 -27.963 1.00 79.06 866 GLU A C 1
ATOM 6672 O O . GLU A 1 866 ? 7.291 24.391 -28.808 1.00 79.06 866 GLU A O 1
ATOM 6677 N N . THR A 1 867 ? 5.918 23.652 -27.213 1.00 71.75 867 THR A N 1
ATOM 6678 C CA . THR A 1 867 ? 4.993 24.790 -27.347 1.00 71.75 867 THR A CA 1
ATOM 6679 C C . THR A 1 867 ? 5.605 26.107 -26.859 1.00 71.75 867 THR A C 1
ATOM 6681 O O . THR A 1 867 ? 5.398 27.145 -27.494 1.00 71.75 867 THR A O 1
ATOM 6684 N N . GLN A 1 868 ? 6.420 26.095 -25.800 1.00 71.62 868 GLN A N 1
ATOM 6685 C CA . GLN A 1 868 ? 7.186 27.265 -25.352 1.00 71.62 868 GLN A CA 1
ATOM 6686 C C . GLN A 1 868 ? 8.255 27.680 -26.374 1.00 71.62 868 GLN A C 1
ATOM 6688 O O . GLN A 1 868 ? 8.401 28.874 -26.662 1.00 71.62 868 GLN A O 1
ATOM 6693 N N . SER A 1 869 ? 8.943 26.709 -26.982 1.00 69.12 869 SER A N 1
ATOM 6694 C CA . SER A 1 869 ? 9.898 26.929 -28.077 1.00 69.12 869 SER A CA 1
ATOM 6695 C C . SER A 1 869 ? 9.242 27.640 -29.274 1.00 69.12 869 SER A C 1
ATOM 6697 O O . SER A 1 869 ? 9.777 28.627 -29.789 1.00 69.12 869 SER A O 1
ATOM 6699 N N . GLN A 1 870 ? 8.013 27.252 -29.647 1.00 65.62 870 GLN A N 1
ATOM 6700 C CA . GLN A 1 870 ? 7.241 27.934 -30.698 1.00 65.62 870 GLN A CA 1
ATOM 6701 C C . GLN A 1 870 ? 6.874 29.384 -30.364 1.00 65.62 870 GLN A C 1
ATOM 6703 O O . GLN A 1 870 ? 6.908 30.252 -31.244 1.00 65.62 870 GLN A O 1
ATOM 6708 N N . ILE A 1 871 ? 6.493 29.667 -29.115 1.00 63.59 871 ILE A N 1
ATOM 6709 C CA . ILE A 1 871 ? 6.137 31.026 -28.682 1.00 63.59 871 ILE A CA 1
ATOM 6710 C C . ILE A 1 871 ? 7.364 31.946 -28.763 1.00 63.59 871 ILE A C 1
ATOM 6712 O O . ILE A 1 871 ? 7.248 33.082 -29.232 1.00 63.59 871 ILE A O 1
ATOM 6716 N N . LEU A 1 872 ? 8.540 31.445 -28.375 1.00 60.31 872 LEU A N 1
ATOM 6717 C CA . LEU A 1 872 ? 9.812 32.166 -28.460 1.00 60.31 872 LEU A CA 1
ATOM 6718 C C . LEU A 1 872 ? 10.257 32.387 -29.916 1.00 60.31 872 LEU A C 1
ATOM 6720 O O . LEU A 1 872 ? 10.613 33.509 -30.278 1.00 60.31 872 LEU A O 1
ATOM 6724 N N . SER A 1 873 ? 10.146 31.368 -30.777 1.00 60.44 873 SER A N 1
ATOM 6725 C CA . SER A 1 873 ? 10.492 31.457 -32.205 1.00 60.44 873 SER A CA 1
ATOM 6726 C C . SER A 1 873 ? 9.613 32.461 -32.970 1.00 60.44 873 SER A C 1
ATOM 6728 O O . SER A 1 873 ? 10.118 33.285 -33.738 1.00 60.44 873 SER A O 1
ATOM 6730 N N . ARG A 1 874 ? 8.298 32.499 -32.694 1.00 57.38 874 ARG A N 1
ATOM 6731 C CA . ARG A 1 874 ? 7.396 33.526 -33.255 1.00 57.38 874 ARG A CA 1
ATOM 6732 C C . ARG A 1 874 ? 7.767 34.944 -32.828 1.00 57.38 874 ARG A C 1
ATOM 6734 O O . ARG A 1 874 ? 7.602 35.870 -33.619 1.00 57.38 874 ARG A O 1
ATOM 6741 N N . HIS A 1 875 ? 8.264 35.116 -31.605 1.00 55.88 875 HIS A N 1
ATOM 6742 C CA . HIS A 1 875 ? 8.692 36.416 -31.092 1.00 55.88 875 HIS A CA 1
ATOM 6743 C C . HIS A 1 875 ? 9.996 36.915 -31.738 1.00 55.88 875 HIS A C 1
ATOM 6745 O O . HIS A 1 875 ? 10.165 38.125 -31.900 1.00 55.88 875 HIS A O 1
ATOM 6751 N N . GLU A 1 876 ? 10.895 36.016 -32.150 1.00 53.56 876 GLU A N 1
ATOM 6752 C CA . GLU A 1 876 ? 12.113 36.367 -32.897 1.00 53.56 876 GLU A CA 1
ATOM 6753 C C . GLU A 1 876 ? 11.852 36.599 -34.400 1.00 53.56 876 GLU A C 1
ATOM 6755 O O . GLU A 1 876 ? 12.527 37.423 -35.026 1.00 53.56 876 GLU A O 1
ATOM 6760 N N . GLY A 1 877 ? 10.831 35.950 -34.974 1.00 51.19 877 GLY A N 1
ATOM 6761 C CA . GLY A 1 877 ? 10.450 36.068 -36.389 1.00 51.19 877 GLY A CA 1
ATOM 6762 C C . GLY A 1 877 ? 9.802 37.399 -36.808 1.00 51.19 877 GLY A C 1
ATOM 6763 O O . GLY A 1 877 ? 9.871 37.763 -37.981 1.00 51.19 877 GLY A O 1
ATOM 6764 N N . GLU A 1 878 ? 9.234 38.190 -35.886 1.00 49.78 878 GLU A N 1
ATOM 6765 C CA . GLU A 1 878 ? 8.606 39.490 -36.216 1.00 49.78 878 GLU A CA 1
ATOM 6766 C C . GLU A 1 878 ? 9.605 40.582 -36.678 1.00 49.78 878 GLU A C 1
ATOM 6768 O O . GLU A 1 878 ? 9.192 41.652 -37.133 1.00 49.78 878 GLU A O 1
ATOM 6773 N N . LEU A 1 879 ? 10.920 40.326 -36.625 1.00 49.41 879 LEU A N 1
ATOM 6774 C CA . LEU A 1 879 ? 11.974 41.244 -37.087 1.00 49.41 879 LEU A CA 1
ATOM 6775 C C . LEU A 1 879 ? 12.528 40.945 -38.495 1.00 49.41 879 LEU A C 1
ATOM 6777 O O . LEU A 1 879 ? 13.305 41.758 -39.008 1.00 49.41 879 LEU A O 1
ATOM 6781 N N . ALA A 1 880 ? 12.132 39.846 -39.149 1.00 48.81 880 ALA A N 1
ATOM 6782 C CA . ALA A 1 880 ? 12.652 39.454 -40.462 1.00 48.81 880 ALA A CA 1
ATOM 6783 C C . ALA A 1 880 ? 11.539 39.358 -41.524 1.00 48.81 880 ALA A C 1
ATOM 6785 O O . ALA A 1 880 ? 10.804 38.384 -41.631 1.00 48.81 880 ALA A O 1
ATOM 6786 N N . ASP A 1 881 ? 11.440 40.402 -42.343 1.00 47.72 881 ASP A N 1
ATOM 6787 C CA . ASP A 1 881 ? 10.456 40.564 -43.417 1.00 47.72 881 ASP A CA 1
ATOM 6788 C C . ASP A 1 881 ? 10.839 39.720 -44.656 1.00 47.72 881 ASP A C 1
ATOM 6790 O O . ASP A 1 881 ? 11.416 40.247 -45.605 1.00 47.72 881 ASP A O 1
ATOM 6794 N N . HIS A 1 882 ? 10.571 38.404 -44.657 1.00 50.25 882 HIS A N 1
ATOM 6795 C CA . HIS A 1 882 ? 10.612 37.562 -45.869 1.00 50.25 882 HIS A CA 1
ATOM 6796 C C . HIS A 1 882 ? 9.648 36.350 -45.798 1.00 50.25 882 HIS A C 1
ATOM 6798 O O . HIS A 1 882 ? 9.787 35.518 -44.909 1.00 50.25 882 HIS A O 1
ATOM 6804 N N . PRO A 1 883 ? 8.701 36.193 -46.751 1.00 50.66 883 PRO A N 1
ATOM 6805 C CA . PRO A 1 883 ? 7.736 35.094 -46.777 1.00 50.66 883 PRO A CA 1
ATOM 6806 C C . PRO A 1 883 ? 8.224 33.949 -47.679 1.00 50.66 883 PRO A C 1
ATOM 6808 O O . PRO A 1 883 ? 7.686 33.736 -48.769 1.00 50.66 883 PRO A O 1
ATOM 6811 N N . GLU A 1 884 ? 9.261 33.228 -47.261 1.00 52.19 884 GLU A N 1
ATOM 6812 C CA . GLU A 1 884 ? 9.695 32.001 -47.937 1.00 52.19 884 GLU A CA 1
ATOM 6813 C C . GLU A 1 884 ? 9.696 30.853 -46.922 1.00 52.19 884 GLU A C 1
ATOM 6815 O O . GLU A 1 884 ? 10.274 30.972 -45.851 1.00 52.19 884 GLU A O 1
ATOM 6820 N N . PHE A 1 885 ? 8.953 29.796 -47.256 1.00 53.31 885 PHE A N 1
ATOM 6821 C CA . PHE A 1 885 ? 8.663 28.620 -46.432 1.00 53.31 885 PHE A CA 1
ATOM 6822 C C . PHE A 1 885 ? 9.944 28.036 -45.818 1.00 53.31 885 PHE A C 1
ATOM 6824 O O . PHE A 1 885 ? 10.795 27.541 -46.561 1.00 53.31 885 PHE A O 1
ATOM 6831 N N . ASP A 1 886 ? 10.075 28.109 -44.492 1.00 62.12 886 ASP A N 1
ATOM 6832 C CA . ASP A 1 886 ? 11.222 27.568 -43.764 1.00 62.12 886 ASP A CA 1
ATOM 6833 C C . ASP A 1 886 ? 11.031 26.052 -43.576 1.00 62.12 886 ASP A C 1
ATOM 6835 O O . ASP A 1 886 ? 10.039 25.634 -42.972 1.00 62.12 886 ASP A O 1
ATOM 6839 N N . PRO A 1 887 ? 11.932 25.196 -44.094 1.00 56.09 887 PRO A N 1
ATOM 6840 C CA . PRO A 1 887 ? 11.864 23.752 -43.882 1.00 56.09 887 PRO A CA 1
ATOM 6841 C C . PRO A 1 887 ? 11.765 23.339 -42.404 1.00 56.09 887 PRO A C 1
ATOM 6843 O O . PRO A 1 887 ? 11.160 22.309 -42.123 1.00 56.09 887 PRO A O 1
ATOM 6846 N N . LEU A 1 888 ? 12.285 24.149 -41.472 1.00 56.19 888 LEU A N 1
ATOM 6847 C CA . LEU A 1 888 ? 12.221 23.878 -40.030 1.00 56.19 888 LEU A CA 1
ATOM 6848 C C . LEU A 1 888 ? 10.809 24.038 -39.435 1.00 56.19 888 LEU A C 1
ATOM 6850 O O . LEU A 1 888 ? 10.497 23.368 -38.454 1.00 56.19 888 LEU A O 1
ATOM 6854 N N . GLU A 1 889 ? 9.920 24.843 -40.037 1.00 58.91 889 GLU A N 1
ATOM 6855 C CA . GLU A 1 889 ? 8.525 24.946 -39.571 1.00 58.91 889 GLU A CA 1
ATOM 6856 C C . GLU A 1 889 ? 7.770 23.620 -39.771 1.00 58.91 889 GLU A C 1
ATOM 6858 O O . GLU A 1 889 ? 6.941 23.247 -38.944 1.00 58.91 889 GLU A O 1
ATOM 6863 N N . MET A 1 890 ? 8.045 22.874 -40.848 1.00 59.19 890 MET A N 1
ATOM 6864 C CA . MET A 1 890 ? 7.363 21.598 -41.115 1.00 59.19 890 MET A CA 1
ATOM 6865 C C . MET A 1 890 ? 7.769 20.484 -40.147 1.00 59.19 890 MET A C 1
ATOM 6867 O O . MET A 1 890 ? 6.914 19.680 -39.762 1.00 59.19 890 MET A O 1
ATOM 6871 N N . ASP A 1 891 ? 9.038 20.451 -39.739 1.00 62.53 891 ASP A N 1
ATOM 6872 C CA . ASP A 1 891 ? 9.535 19.476 -38.764 1.00 62.53 891 ASP A CA 1
ATOM 6873 C C . ASP A 1 891 ? 8.926 19.755 -37.376 1.00 62.53 891 ASP A C 1
ATOM 6875 O O . ASP A 1 891 ? 8.370 18.851 -36.755 1.00 62.53 891 ASP A O 1
ATOM 6879 N N . GLN A 1 892 ? 8.846 21.027 -36.966 1.00 58.09 892 GLN A N 1
ATOM 6880 C CA . GLN A 1 892 ? 8.227 21.445 -35.695 1.00 58.09 892 GLN A CA 1
ATOM 6881 C C . GLN A 1 892 ? 6.709 21.172 -35.628 1.00 58.09 892 GLN A C 1
ATOM 6883 O O . GLN A 1 892 ? 6.180 20.748 -34.598 1.00 58.09 892 GLN A O 1
ATOM 6888 N N . TYR A 1 893 ? 5.966 21.361 -36.729 1.00 60.62 893 TYR A N 1
ATOM 6889 C CA . TYR A 1 893 ? 4.546 20.969 -36.787 1.00 60.62 893 TYR A CA 1
ATOM 6890 C C . TYR A 1 893 ? 4.351 19.445 -36.747 1.00 60.62 893 TYR A C 1
ATOM 6892 O O . TYR A 1 893 ? 3.315 18.965 -36.267 1.00 60.62 893 TYR A O 1
ATOM 6900 N N . SER A 1 894 ? 5.324 18.680 -37.244 1.00 71.06 894 SER A N 1
ATOM 6901 C CA . SER A 1 894 ? 5.280 17.216 -37.228 1.00 71.06 894 SER A CA 1
ATOM 6902 C C . SER A 1 894 ? 5.519 16.665 -35.821 1.00 71.06 894 SER A C 1
ATOM 6904 O O . SER A 1 894 ? 4.770 15.785 -35.396 1.00 71.06 894 SER A O 1
ATOM 6906 N N . GLU A 1 895 ? 6.457 17.238 -35.064 1.00 71.75 895 GLU A N 1
ATOM 6907 C CA . GLU A 1 895 ? 6.756 16.841 -33.680 1.00 71.75 895 GLU A CA 1
ATOM 6908 C C . GLU A 1 895 ? 5.579 17.090 -32.724 1.00 71.75 895 GLU A C 1
ATOM 6910 O O . GLU A 1 895 ? 5.192 16.190 -31.976 1.00 71.75 895 GLU A O 1
ATOM 6915 N N . LEU A 1 896 ? 4.903 18.243 -32.816 1.00 75.12 896 LEU A N 1
ATOM 6916 C CA . LEU A 1 896 ? 3.686 18.510 -32.031 1.00 75.12 896 LEU A CA 1
ATOM 6917 C C . LEU A 1 896 ? 2.530 17.571 -32.383 1.00 75.12 896 LEU A C 1
ATOM 6919 O O . LEU A 1 896 ? 1.781 17.134 -31.508 1.00 75.12 896 LEU A O 1
ATOM 6923 N N . THR A 1 897 ? 2.376 17.239 -33.666 1.00 70.06 897 THR A N 1
ATOM 6924 C CA . THR A 1 897 ? 1.340 16.295 -34.108 1.00 70.06 897 THR A CA 1
ATOM 6925 C C . THR A 1 897 ? 1.644 14.878 -33.612 1.00 70.06 897 THR A C 1
ATOM 6927 O O . THR A 1 897 ? 0.725 14.137 -33.257 1.00 70.06 897 THR A O 1
ATOM 6930 N N . GLN A 1 898 ? 2.923 14.501 -33.552 1.00 78.25 898 GLN A N 1
ATOM 6931 C CA . GLN A 1 898 ? 3.378 13.217 -33.026 1.00 78.25 898 GLN A CA 1
ATOM 6932 C C . GLN A 1 898 ? 3.187 13.126 -31.503 1.00 78.25 898 GLN A C 1
ATOM 6934 O O . GLN A 1 898 ? 2.639 12.133 -31.026 1.00 78.25 898 GLN A O 1
ATOM 6939 N N . LEU A 1 899 ? 3.533 14.180 -30.756 1.00 79.69 899 LEU A N 1
ATOM 6940 C CA . LEU A 1 899 ? 3.286 14.283 -29.312 1.00 79.69 899 LEU A CA 1
ATOM 6941 C C . LEU A 1 899 ? 1.789 14.251 -28.986 1.00 79.69 899 LEU A C 1
ATOM 6943 O O . LEU A 1 899 ? 1.374 13.515 -28.099 1.00 79.69 899 LEU A O 1
ATOM 6947 N N . SER A 1 900 ? 0.960 14.972 -29.748 1.00 79.06 900 SER A N 1
ATOM 6948 C CA . SER A 1 900 ? -0.498 14.951 -29.580 1.00 79.06 900 SER A CA 1
ATOM 6949 C C . SER A 1 900 ? -1.103 13.571 -29.847 1.00 79.06 900 SER A C 1
ATOM 6951 O O . SER A 1 900 ? -2.026 13.179 -29.137 1.00 79.06 900 SER A O 1
ATOM 6953 N N . ARG A 1 901 ? -0.605 12.827 -30.844 1.00 75.62 901 ARG A N 1
ATOM 6954 C CA . ARG A 1 901 ? -1.062 11.452 -31.102 1.00 75.62 901 ARG A CA 1
ATOM 6955 C C . ARG A 1 901 ? -0.666 10.500 -29.989 1.00 75.62 901 ARG A C 1
ATOM 6957 O O . ARG A 1 901 ? -1.506 9.715 -29.572 1.00 75.62 901 ARG A O 1
ATOM 6964 N N . SER A 1 902 ? 0.565 10.600 -29.496 1.00 82.06 902 SER A N 1
ATOM 6965 C CA . SER A 1 902 ? 1.014 9.721 -28.419 1.00 82.06 902 SER A CA 1
ATOM 6966 C C . SER A 1 902 ? 0.311 10.020 -27.090 1.00 82.06 902 SER A C 1
ATOM 6968 O O . SER A 1 902 ? -0.007 9.093 -26.361 1.00 82.06 902 SER A O 1
ATOM 6970 N N . LEU A 1 903 ? -0.065 11.280 -26.837 1.00 83.12 903 LEU A N 1
ATOM 6971 C CA . LEU A 1 903 ? -0.899 11.655 -25.688 1.00 83.12 903 LEU A CA 1
ATOM 6972 C C . LEU A 1 903 ? -2.303 11.045 -25.743 1.00 83.12 903 LEU A C 1
ATOM 6974 O O . LEU A 1 903 ? -2.838 10.621 -24.723 1.00 83.12 903 LEU A O 1
ATOM 6978 N N . VAL A 1 904 ? -2.911 11.010 -26.932 1.00 76.12 904 VAL A N 1
ATOM 6979 C CA . VAL A 1 904 ? -4.220 10.371 -27.140 1.00 76.12 904 VAL A CA 1
ATOM 6980 C C . VAL A 1 904 ? -4.116 8.850 -27.001 1.00 76.12 904 VAL A C 1
ATOM 6982 O O . VAL A 1 904 ? -5.030 8.237 -26.460 1.00 76.12 904 VAL A O 1
ATOM 6985 N N . GLU A 1 905 ? -3.008 8.257 -27.445 1.00 81.25 905 GLU A N 1
ATOM 6986 C CA . GLU A 1 905 ? -2.698 6.833 -27.272 1.00 81.25 905 GLU A CA 1
ATOM 6987 C C . GLU A 1 905 ? -2.565 6.485 -25.782 1.00 81.25 905 GLU A C 1
ATOM 6989 O O . GLU A 1 905 ? -3.368 5.711 -25.282 1.00 81.25 905 GLU A O 1
ATOM 6994 N N . SER A 1 906 ? -1.712 7.187 -25.027 1.00 85.88 906 SER A N 1
ATOM 6995 C CA . SER A 1 906 ? -1.564 6.965 -23.579 1.00 85.88 906 SER A CA 1
ATOM 6996 C C . SER A 1 906 ? -2.838 7.257 -22.774 1.00 85.88 906 SER A C 1
ATOM 6998 O O . SER A 1 906 ? -3.076 6.627 -21.749 1.00 85.88 906 SER A O 1
ATOM 7000 N N . ALA A 1 907 ? -3.696 8.179 -23.223 1.00 77.06 907 ALA A N 1
ATOM 7001 C CA . ALA A 1 907 ? -5.008 8.393 -22.607 1.00 77.06 907 ALA A CA 1
ATOM 7002 C C . ALA A 1 907 ? -6.004 7.255 -22.903 1.00 77.06 907 ALA A C 1
ATOM 7004 O O . ALA A 1 907 ? -6.873 6.978 -22.077 1.00 77.06 907 ALA A O 1
ATOM 7005 N N . THR A 1 908 ? -5.886 6.616 -24.069 1.00 74.88 908 THR A N 1
ATOM 7006 C CA . THR A 1 908 ? -6.691 5.443 -24.439 1.00 74.88 908 THR A CA 1
ATOM 7007 C C . THR A 1 908 ? -6.216 4.218 -23.659 1.00 74.88 908 THR A C 1
ATOM 7009 O O . THR A 1 908 ? -7.043 3.552 -23.046 1.00 74.88 908 THR A O 1
ATOM 7012 N N . ASP A 1 909 ? -4.899 4.019 -23.549 1.00 84.69 909 ASP A N 1
ATOM 7013 C CA . ASP A 1 909 ? -4.287 2.959 -22.736 1.00 84.69 909 ASP A CA 1
ATOM 7014 C C . ASP A 1 909 ? -4.748 3.041 -21.266 1.00 84.69 909 ASP A C 1
ATOM 7016 O O . ASP A 1 909 ? -5.118 2.038 -20.659 1.00 84.69 909 ASP A O 1
ATOM 7020 N N . LEU A 1 910 ? -4.824 4.252 -20.693 1.00 87.19 910 LEU A N 1
ATOM 7021 C CA . LEU A 1 910 ? -5.352 4.454 -19.336 1.00 87.19 910 LEU A CA 1
ATOM 7022 C C . LEU A 1 910 ? -6.843 4.127 -19.202 1.00 87.19 910 LEU A C 1
ATOM 7024 O O . LEU A 1 910 ? -7.272 3.672 -18.141 1.00 87.19 910 LEU A O 1
ATOM 7028 N N . MET A 1 911 ? -7.648 4.367 -20.241 1.00 75.75 911 MET A N 1
ATOM 7029 C CA . MET A 1 911 ? -9.058 3.966 -20.235 1.00 75.75 911 MET A CA 1
ATOM 7030 C C . MET A 1 911 ? -9.202 2.445 -20.292 1.00 75.75 911 MET A C 1
ATOM 7032 O O . MET A 1 911 ? -9.999 1.900 -19.531 1.00 75.75 911 MET A O 1
ATOM 7036 N N . ASP A 1 912 ? -8.396 1.770 -21.109 1.00 81.06 912 ASP A N 1
ATOM 7037 C CA . ASP A 1 912 ? -8.416 0.311 -21.234 1.00 81.06 912 ASP A CA 1
ATOM 7038 C C . ASP A 1 912 ? -7.951 -0.373 -19.935 1.00 81.06 912 ASP A C 1
ATOM 7040 O O . ASP A 1 912 ? -8.589 -1.320 -19.467 1.00 81.06 912 ASP A O 1
ATOM 7044 N N . LEU A 1 913 ? -6.906 0.153 -19.281 1.00 87.75 913 LEU A N 1
ATOM 7045 C CA . LEU A 1 913 ? -6.444 -0.332 -17.973 1.00 87.75 913 LEU A CA 1
ATOM 7046 C C . LEU A 1 913 ? -7.484 -0.112 -16.870 1.00 87.75 913 LEU A C 1
ATOM 7048 O O . LEU A 1 913 ? -7.697 -0.990 -16.033 1.00 87.75 913 LEU A O 1
ATOM 7052 N N . LYS A 1 914 ? -8.174 1.033 -16.879 1.00 84.69 914 LYS A N 1
ATOM 7053 C CA . LYS A 1 914 ? -9.269 1.321 -15.943 1.00 84.69 914 LYS A CA 1
ATOM 7054 C C . LYS A 1 914 ? -10.438 0.347 -16.134 1.00 84.69 914 LYS A C 1
ATOM 7056 O O . LYS A 1 914 ? -10.997 -0.131 -15.146 1.00 84.69 914 LYS A O 1
ATOM 7061 N N . ASP A 1 915 ? -10.816 0.055 -17.374 1.00 81.50 915 ASP A N 1
ATOM 7062 C CA . ASP A 1 915 ? -11.905 -0.879 -17.663 1.00 81.50 915 ASP A CA 1
ATOM 7063 C C . ASP A 1 915 ? -11.515 -2.321 -17.279 1.00 81.50 915 ASP A C 1
ATOM 7065 O O . ASP A 1 915 ? -12.315 -3.023 -16.656 1.00 81.50 915 ASP A O 1
ATOM 7069 N N . ALA A 1 916 ? -10.257 -2.726 -17.497 1.00 82.19 916 ALA A N 1
ATOM 7070 C CA . ALA A 1 916 ? -9.725 -3.998 -17.000 1.00 82.19 916 ALA A CA 1
ATOM 7071 C C . ALA A 1 916 ? -9.772 -4.095 -15.462 1.00 82.19 916 ALA A C 1
ATOM 7073 O O . ALA A 1 916 ? -10.181 -5.121 -14.914 1.00 82.19 916 ALA A O 1
ATOM 7074 N N . LEU A 1 917 ? -9.415 -3.019 -14.755 1.00 85.00 917 LEU A N 1
ATOM 7075 C CA . LEU A 1 917 ? -9.514 -2.924 -13.294 1.00 85.00 917 LEU A CA 1
ATOM 7076 C C . LEU A 1 917 ? -10.962 -3.069 -12.801 1.00 85.00 917 LEU A C 1
ATOM 7078 O O . LEU A 1 917 ? -11.219 -3.761 -11.814 1.00 85.00 917 LEU A O 1
ATOM 7082 N N . ALA A 1 918 ? -11.915 -2.451 -13.501 1.00 79.38 918 ALA A N 1
ATOM 7083 C CA . ALA A 1 918 ? -13.333 -2.529 -13.167 1.00 79.38 918 ALA A CA 1
ATOM 7084 C C . ALA A 1 918 ? -13.897 -3.950 -13.343 1.00 79.38 918 ALA A C 1
ATOM 7086 O O . ALA A 1 918 ? -14.636 -4.428 -12.477 1.00 79.38 918 ALA A O 1
ATOM 7087 N N . ASP A 1 919 ? -13.520 -4.640 -14.421 1.00 83.62 919 ASP A N 1
ATOM 7088 C CA . ASP A 1 919 ? -13.914 -6.032 -14.655 1.00 83.62 919 ASP A CA 1
ATOM 7089 C C . ASP A 1 919 ? -13.315 -6.965 -13.592 1.00 83.62 919 ASP A C 1
ATOM 7091 O O . ASP A 1 919 ? -14.025 -7.791 -13.013 1.00 83.62 919 ASP A O 1
ATOM 7095 N N . ARG A 1 920 ? -12.039 -6.771 -13.234 1.00 82.06 920 ARG A N 1
ATOM 7096 C CA . ARG A 1 920 ? -11.375 -7.554 -12.180 1.00 82.06 920 ARG A CA 1
ATOM 7097 C C . ARG A 1 920 ? -11.982 -7.331 -10.803 1.00 82.06 920 ARG A C 1
ATOM 7099 O O . ARG A 1 920 ? -12.159 -8.299 -10.067 1.00 82.06 920 ARG A O 1
ATOM 7106 N N . ASN A 1 921 ? -12.367 -6.100 -10.470 1.00 83.12 921 ASN A N 1
ATOM 7107 C CA . ASN A 1 921 ? -13.072 -5.816 -9.221 1.00 83.12 921 ASN A CA 1
ATOM 7108 C C . ASN A 1 921 ? -14.409 -6.578 -9.137 1.00 83.12 921 ASN A C 1
ATOM 7110 O O . ASN A 1 921 ? -14.745 -7.163 -8.108 1.00 83.12 921 ASN A O 1
ATOM 7114 N N . ARG A 1 922 ? -15.144 -6.647 -10.250 1.00 82.50 922 ARG A N 1
ATOM 7115 C CA . ARG A 1 922 ? -16.423 -7.363 -10.330 1.00 82.50 922 ARG A CA 1
ATOM 7116 C C . ARG A 1 922 ? -16.272 -8.880 -10.174 1.00 82.50 922 ARG A C 1
ATOM 7118 O O . ARG A 1 922 ? -17.109 -9.533 -9.540 1.00 82.50 922 ARG A O 1
ATOM 7125 N N . ASP A 1 923 ? -15.205 -9.444 -10.730 1.00 82.38 923 ASP A N 1
ATOM 7126 C CA . ASP A 1 923 ? -14.875 -10.860 -10.558 1.00 82.38 923 ASP A CA 1
ATOM 7127 C C . ASP A 1 923 ? -14.476 -11.169 -9.104 1.00 82.38 923 ASP A C 1
ATOM 7129 O O . ASP A 1 923 ? -14.937 -12.169 -8.544 1.00 82.38 923 ASP A O 1
ATOM 7133 N N . SER A 1 924 ? -13.697 -10.287 -8.463 1.00 82.75 924 SER A N 1
ATOM 7134 C CA . SER A 1 924 ? -13.335 -10.390 -7.039 1.00 82.75 924 SER A CA 1
ATOM 7135 C C . SER A 1 924 ? -14.562 -10.368 -6.126 1.00 82.75 924 SER A C 1
ATOM 7137 O O . SER A 1 924 ? -14.703 -11.231 -5.258 1.00 82.75 924 SER A O 1
ATOM 7139 N N . GLU A 1 925 ? -15.507 -9.447 -6.348 1.00 81.56 925 GLU A N 1
ATOM 7140 C CA . GLU A 1 925 ? -16.776 -9.398 -5.603 1.00 81.56 925 GLU A CA 1
ATOM 7141 C C . GLU A 1 925 ? -17.567 -10.710 -5.725 1.00 81.56 925 GLU A C 1
ATOM 7143 O O . GLU A 1 925 ? -18.150 -11.209 -4.751 1.00 81.56 925 GLU A O 1
ATOM 7148 N N . THR A 1 926 ? -17.560 -11.308 -6.918 1.00 86.62 926 THR A N 1
ATOM 7149 C CA . THR A 1 926 ? -18.241 -12.580 -7.180 1.00 86.62 926 THR A CA 1
ATOM 7150 C C . THR A 1 926 ? -17.588 -13.728 -6.405 1.00 86.62 926 THR A C 1
ATOM 7152 O O . THR A 1 926 ? -18.295 -14.529 -5.785 1.00 86.62 926 THR A O 1
ATOM 7155 N N . LEU A 1 927 ? -16.253 -13.787 -6.371 1.00 84.12 927 LEU A N 1
ATOM 7156 C CA . LEU A 1 927 ? -15.499 -14.807 -5.636 1.00 84.12 927 LEU A CA 1
ATOM 7157 C C . LEU A 1 927 ? -15.632 -14.664 -4.117 1.00 84.12 927 LEU A C 1
ATOM 7159 O O . LEU A 1 927 ? -15.837 -15.665 -3.430 1.00 84.12 927 LEU A O 1
ATOM 7163 N N . ILE A 1 928 ? -15.615 -13.439 -3.589 1.00 84.88 928 ILE A N 1
ATOM 7164 C CA . ILE A 1 928 ? -15.849 -13.171 -2.161 1.00 84.88 928 ILE A CA 1
ATOM 7165 C C . ILE A 1 928 ? -17.259 -13.620 -1.755 1.00 84.88 928 ILE A C 1
ATOM 7167 O O . ILE A 1 928 ? -17.439 -14.287 -0.732 1.00 84.88 928 ILE A O 1
ATOM 7171 N N . THR A 1 929 ? -18.263 -13.332 -2.587 1.00 83.25 929 THR A N 1
ATOM 7172 C CA . THR A 1 929 ? -19.646 -13.770 -2.340 1.00 83.25 929 THR A CA 1
ATOM 7173 C C . THR A 1 929 ? -19.766 -15.298 -2.350 1.00 83.25 929 THR A C 1
ATOM 7175 O O . THR A 1 929 ? -20.464 -15.880 -1.514 1.00 83.25 929 THR A O 1
ATOM 7178 N N . GLN A 1 930 ? -19.069 -15.973 -3.269 1.00 84.62 930 GLN A N 1
ATOM 7179 C CA . GLN A 1 930 ? -19.022 -17.435 -3.323 1.00 84.62 930 GLN A CA 1
ATOM 7180 C C . GLN A 1 930 ? -18.338 -18.025 -2.078 1.00 84.62 930 GLN A C 1
ATOM 7182 O O . GLN A 1 930 ? -18.864 -18.967 -1.481 1.00 84.62 930 GLN A O 1
ATOM 7187 N N . GLN A 1 931 ? -17.234 -17.426 -1.628 1.00 85.25 931 GLN A N 1
ATOM 7188 C CA . GLN A 1 931 ? -16.497 -17.841 -0.436 1.00 85.25 931 GLN A CA 1
ATOM 7189 C C . GLN A 1 931 ? -17.332 -17.708 0.845 1.00 85.25 931 GLN A C 1
ATOM 7191 O O . GLN A 1 931 ? -17.350 -18.621 1.673 1.00 85.25 931 GLN A O 1
ATOM 7196 N N . ALA A 1 932 ? -18.083 -16.613 0.997 1.00 79.81 932 ALA A N 1
ATOM 7197 C CA . ALA A 1 932 ? -18.989 -16.418 2.130 1.00 79.81 932 ALA A CA 1
ATOM 7198 C C . ALA A 1 932 ? -20.061 -17.521 2.200 1.00 79.81 932 ALA A C 1
ATOM 7200 O O . ALA A 1 932 ? -20.397 -18.019 3.280 1.00 79.81 932 ALA A O 1
ATOM 7201 N N . ARG A 1 933 ? -20.557 -17.967 1.039 1.00 85.00 933 ARG A N 1
ATOM 7202 C CA . ARG A 1 933 ? -21.536 -19.054 0.956 1.00 85.00 933 ARG A CA 1
ATOM 7203 C C . ARG A 1 933 ? -20.936 -20.403 1.353 1.00 85.00 933 ARG A C 1
ATOM 7205 O O . ARG A 1 933 ? -21.545 -21.109 2.153 1.00 85.00 933 ARG A O 1
ATOM 7212 N N . ILE A 1 934 ? -19.749 -20.737 0.845 1.00 85.94 934 ILE A N 1
ATOM 7213 C CA . ILE A 1 934 ? -19.042 -21.983 1.188 1.00 85.94 934 ILE A CA 1
ATOM 7214 C C . ILE A 1 934 ? -18.733 -22.026 2.690 1.00 85.94 934 ILE A C 1
ATOM 7216 O O . ILE A 1 934 ? -18.963 -23.046 3.338 1.00 85.94 934 ILE A O 1
ATOM 7220 N N . ASN A 1 935 ? -18.287 -20.909 3.271 1.00 80.81 935 ASN A N 1
ATOM 7221 C CA . ASN A 1 935 ? -18.005 -20.815 4.705 1.00 80.81 935 ASN A CA 1
ATOM 7222 C C . ASN A 1 935 ? -19.273 -21.039 5.552 1.00 80.81 935 ASN A C 1
ATOM 7224 O O . ASN A 1 935 ? -19.258 -21.811 6.511 1.00 80.81 935 ASN A O 1
ATOM 7228 N N . THR A 1 936 ? -20.400 -20.452 5.139 1.00 82.38 936 THR A N 1
ATOM 7229 C CA . THR A 1 936 ? -21.704 -20.679 5.785 1.00 82.38 936 THR A CA 1
ATOM 7230 C C . THR A 1 936 ? -22.116 -22.156 5.727 1.00 82.38 936 THR A C 1
ATOM 7232 O O . THR A 1 936 ? -22.503 -22.733 6.743 1.00 82.38 936 THR A O 1
ATOM 7235 N N . GLU A 1 937 ? -21.985 -22.810 4.568 1.00 83.75 937 GLU A N 1
ATOM 7236 C CA . GLU A 1 937 ? -22.324 -24.232 4.410 1.00 83.75 937 GLU A CA 1
ATOM 7237 C C . GLU A 1 937 ? -21.381 -25.152 5.219 1.00 83.75 937 GLU A C 1
ATOM 7239 O O . GLU A 1 937 ? -21.819 -26.168 5.773 1.00 83.75 937 GLU A O 1
ATOM 7244 N N . LEU A 1 938 ? -20.107 -24.774 5.371 1.00 84.94 938 LEU A N 1
ATOM 7245 C CA . LEU A 1 938 ? -19.122 -25.484 6.192 1.00 84.94 938 LEU A CA 1
ATOM 7246 C C . LEU A 1 938 ? -19.444 -25.348 7.690 1.00 84.94 938 LEU A C 1
ATOM 7248 O O . LEU A 1 938 ? -19.432 -26.348 8.416 1.00 84.94 938 LEU A O 1
ATOM 7252 N N . GLN A 1 939 ? -19.810 -24.146 8.149 1.00 77.94 939 GLN A N 1
ATOM 7253 C CA . GLN A 1 939 ? -20.273 -23.895 9.518 1.00 77.94 939 GLN A CA 1
ATOM 7254 C C . GLN A 1 939 ? -21.571 -24.651 9.833 1.00 77.94 939 GLN A C 1
ATOM 7256 O O . GLN A 1 939 ? -21.659 -25.317 10.868 1.00 77.94 939 GLN A O 1
ATOM 7261 N N . GLU A 1 940 ? -22.560 -24.631 8.935 1.00 81.62 940 GLU A N 1
ATOM 7262 C CA . GLU A 1 940 ? -23.794 -25.410 9.088 1.00 81.62 940 GLU A CA 1
ATOM 7263 C C . GLU A 1 940 ? -23.511 -26.919 9.145 1.00 81.62 940 GLU A C 1
ATOM 7265 O O . GLU A 1 940 ? -24.078 -27.637 9.979 1.00 81.62 940 GLU A O 1
ATOM 7270 N N . GLY A 1 941 ? -22.600 -27.409 8.297 1.00 78.31 941 GLY A N 1
ATOM 7271 C CA . GLY A 1 941 ? -22.134 -28.793 8.300 1.00 78.31 941 GLY A CA 1
ATOM 7272 C C . GLY A 1 941 ? -21.490 -29.187 9.632 1.00 78.31 941 GLY A C 1
ATOM 7273 O O . GLY A 1 941 ? -21.857 -30.216 10.210 1.00 78.31 941 GLY A O 1
ATOM 7274 N N . LEU A 1 942 ? -20.607 -28.337 10.170 1.00 78.44 942 LEU A N 1
ATOM 7275 C CA . LEU A 1 942 ? -19.951 -28.520 11.470 1.00 78.44 942 LEU A CA 1
ATOM 7276 C C . LEU A 1 942 ? -20.947 -28.493 12.639 1.00 78.44 942 LEU A C 1
ATOM 7278 O O . LEU A 1 942 ? -20.895 -29.365 13.519 1.00 78.44 942 LEU A O 1
ATOM 7282 N N . MET A 1 943 ? -21.905 -27.566 12.626 1.00 75.25 943 MET A N 1
ATOM 7283 C CA . MET A 1 943 ? -22.981 -27.479 13.620 1.00 75.25 943 MET A CA 1
ATOM 7284 C C . MET A 1 943 ? -23.857 -28.734 13.609 1.00 75.25 943 MET A C 1
ATOM 7286 O O . MET A 1 943 ? -24.188 -29.292 14.660 1.00 75.25 943 MET A O 1
ATOM 7290 N N . ARG A 1 944 ? -24.153 -29.274 12.423 1.00 71.06 944 ARG A N 1
ATOM 7291 C CA . ARG A 1 944 ? -24.913 -30.519 12.261 1.00 71.06 944 ARG A CA 1
ATOM 7292 C C . ARG A 1 944 ? -24.190 -31.738 12.836 1.00 71.06 944 ARG A C 1
ATOM 7294 O O . ARG A 1 944 ? -24.854 -32.654 13.323 1.00 71.06 944 ARG A O 1
ATOM 7301 N N . THR A 1 945 ? -22.856 -31.740 12.840 1.00 70.62 945 THR A N 1
ATOM 7302 C CA . THR A 1 945 ? -22.032 -32.757 13.520 1.00 70.62 945 THR A CA 1
ATOM 7303 C C . THR A 1 945 ? -22.106 -32.687 15.043 1.00 70.62 945 THR A C 1
ATOM 7305 O O . THR A 1 945 ? -22.021 -33.727 15.699 1.00 70.62 945 THR A O 1
ATOM 7308 N N . ARG A 1 946 ? -22.275 -31.485 15.609 1.00 62.62 946 ARG A N 1
ATOM 7309 C CA . ARG A 1 946 ? -22.409 -31.259 17.059 1.00 62.62 946 ARG A CA 1
ATOM 7310 C C . ARG A 1 946 ? -23.826 -31.516 17.582 1.00 62.62 946 ARG A C 1
ATOM 7312 O O . ARG A 1 946 ? -24.008 -31.782 18.768 1.00 62.62 946 ARG A O 1
ATOM 7319 N N . MET A 1 947 ? -24.836 -31.515 16.713 1.00 63.62 947 MET A N 1
ATOM 7320 C CA . MET A 1 947 ? -26.224 -31.766 17.103 1.00 63.62 947 MET A CA 1
ATOM 7321 C C . MET A 1 947 ? -26.528 -33.251 17.369 1.00 63.62 947 MET A C 1
ATOM 7323 O O . MET A 1 947 ? -26.343 -34.132 16.527 1.00 63.62 947 MET A O 1
ATOM 7327 N N . VAL A 1 948 ? -27.108 -33.548 18.538 1.00 59.16 948 VAL A N 1
ATOM 7328 C CA . VAL A 1 948 ? -27.616 -34.891 18.858 1.00 59.16 948 VAL A CA 1
ATOM 7329 C C . VAL A 1 948 ? -29.017 -35.067 18.256 1.00 59.16 948 VAL A C 1
ATOM 7331 O O . VAL A 1 948 ? -29.913 -34.277 18.552 1.00 59.16 948 VAL A O 1
ATOM 7334 N N . PRO A 1 949 ? -29.284 -36.130 17.469 1.00 60.59 949 PRO A N 1
ATOM 7335 C CA . PRO A 1 949 ? -30.598 -36.318 16.872 1.00 60.59 949 PRO A CA 1
ATOM 7336 C C . PRO A 1 949 ? -31.683 -36.431 17.951 1.00 60.59 949 PRO A C 1
ATOM 7338 O O . PRO A 1 949 ? -31.637 -37.327 18.798 1.00 60.59 949 PRO A O 1
ATOM 7341 N N . PHE A 1 950 ? -32.697 -35.562 17.878 1.00 58.75 950 PHE A N 1
ATOM 7342 C CA . PHE A 1 950 ? -33.822 -35.473 18.826 1.00 58.75 950 PHE A CA 1
ATOM 7343 C C . PHE A 1 950 ? -34.531 -36.822 19.066 1.00 58.75 950 PHE A C 1
ATOM 7345 O O . PHE A 1 950 ? -35.057 -37.102 20.146 1.00 58.75 950 PHE A O 1
ATOM 7352 N N . SER A 1 951 ? -34.475 -37.727 18.085 1.00 60.72 951 SER A N 1
ATOM 7353 C CA . SER A 1 951 ? -34.971 -39.102 18.197 1.00 60.72 951 SER A CA 1
ATOM 7354 C C . SER A 1 951 ? -34.311 -39.917 19.322 1.00 60.72 951 SER A C 1
ATOM 7356 O O . SER A 1 951 ? -34.946 -40.831 19.852 1.00 60.72 951 SER A O 1
ATOM 7358 N N . ARG A 1 952 ? -33.085 -39.571 19.747 1.00 58.00 952 ARG A N 1
ATOM 7359 C CA . ARG A 1 952 ? -32.394 -40.180 20.899 1.00 58.00 952 ARG A CA 1
ATOM 7360 C C . ARG A 1 952 ? -32.944 -39.711 22.250 1.00 58.00 952 ARG A C 1
ATOM 7362 O O . ARG A 1 952 ? -32.872 -40.468 23.216 1.00 58.00 952 ARG A O 1
ATOM 7369 N N . LEU A 1 953 ? -33.541 -38.519 22.322 1.00 65.94 953 LEU A N 1
ATOM 7370 C CA . LEU A 1 953 ? -34.152 -37.967 23.543 1.00 65.94 953 LEU A CA 1
ATOM 7371 C C . LEU A 1 953 ? -35.602 -38.439 23.744 1.00 65.94 953 LEU A C 1
ATOM 7373 O O . LEU A 1 953 ? -36.102 -38.498 24.870 1.00 65.94 953 LEU A O 1
ATOM 7377 N N . LEU A 1 954 ? -36.262 -38.866 22.666 1.00 70.25 954 LEU A N 1
ATOM 7378 C CA . LEU A 1 954 ? -37.660 -39.309 22.632 1.00 70.25 954 LEU A CA 1
ATOM 7379 C C . LEU A 1 954 ? -38.014 -40.431 23.640 1.00 70.25 954 LEU A C 1
ATOM 7381 O O . LEU A 1 954 ? -39.064 -40.345 24.286 1.00 70.25 954 LEU A O 1
ATOM 7385 N N . PRO A 1 955 ? -37.183 -41.476 23.841 1.00 66.38 955 PRO A N 1
ATOM 7386 C CA . PRO A 1 955 ? -37.438 -42.504 24.852 1.00 66.38 955 PRO A CA 1
ATOM 7387 C C . PRO A 1 955 ? -37.333 -41.977 26.291 1.00 66.38 955 PRO A C 1
ATOM 7389 O O . PRO A 1 955 ? -38.113 -42.396 27.149 1.00 66.38 955 PRO A O 1
ATOM 7392 N N . ARG A 1 956 ? -36.400 -41.048 26.552 1.00 68.00 956 ARG A N 1
ATOM 7393 C CA . ARG A 1 956 ? -36.215 -40.394 27.860 1.00 68.00 956 ARG A CA 1
ATOM 7394 C C . ARG A 1 956 ? -37.415 -39.506 28.190 1.00 68.00 956 ARG A C 1
ATOM 7396 O O . ARG A 1 956 ? -38.008 -39.672 29.251 1.00 68.00 956 ARG A O 1
ATOM 7403 N N . LEU A 1 957 ? -37.850 -38.679 27.239 1.00 70.88 957 LEU A N 1
ATOM 7404 C CA . LEU A 1 957 ? -39.059 -37.855 27.350 1.00 70.88 957 LEU A CA 1
ATOM 7405 C C . LEU A 1 957 ? -40.316 -38.699 27.596 1.00 70.88 957 LEU A C 1
ATOM 7407 O O . LEU A 1 957 ? -41.063 -38.429 28.530 1.00 70.88 957 LEU A O 1
ATOM 7411 N N . ARG A 1 958 ? -40.527 -39.785 26.837 1.00 76.75 958 ARG A N 1
ATOM 7412 C CA . ARG A 1 958 ? -41.667 -40.699 27.062 1.00 76.75 958 ARG A CA 1
ATOM 7413 C C . ARG A 1 958 ? -41.653 -41.336 28.450 1.00 76.75 958 ARG A C 1
ATOM 7415 O O . ARG A 1 958 ? -42.717 -41.579 29.017 1.00 76.75 958 ARG A O 1
ATOM 7422 N N . ARG A 1 959 ? -40.468 -41.638 28.985 1.00 69.44 959 ARG A N 1
ATOM 7423 C CA . ARG A 1 959 ? -40.314 -42.194 30.333 1.00 69.44 959 ARG A CA 1
ATOM 7424 C C . ARG A 1 959 ? -40.650 -41.158 31.403 1.00 69.44 959 ARG A C 1
ATOM 7426 O O . ARG A 1 959 ? -41.402 -41.492 32.311 1.00 69.44 959 ARG A O 1
ATOM 7433 N N . ILE A 1 960 ? -40.153 -39.930 31.262 1.00 78.25 960 ILE A N 1
ATOM 7434 C CA . ILE A 1 960 ? -40.445 -38.817 32.177 1.00 78.25 960 ILE A CA 1
ATOM 7435 C C . ILE A 1 960 ? -41.940 -38.496 32.158 1.00 78.25 960 ILE A C 1
ATOM 7437 O O . ILE A 1 960 ? -42.559 -38.453 33.213 1.00 78.25 960 ILE A O 1
ATOM 7441 N N . VAL A 1 961 ? -42.556 -38.390 30.977 1.00 81.69 961 VAL A N 1
ATOM 7442 C CA . VAL A 1 961 ? -44.003 -38.152 30.848 1.00 81.69 961 VAL A CA 1
ATOM 7443 C C . VAL A 1 961 ? -44.810 -39.256 31.529 1.00 81.69 961 VAL A C 1
ATOM 7445 O O . VAL A 1 961 ? -45.724 -38.948 32.281 1.00 81.69 961 VAL A O 1
ATOM 7448 N N . ARG A 1 962 ? -44.450 -40.536 31.347 1.00 75.06 962 ARG A N 1
ATOM 7449 C CA . ARG A 1 962 ? -45.109 -41.650 32.056 1.00 75.06 962 ARG A CA 1
ATOM 7450 C C . ARG A 1 962 ? -44.943 -41.576 33.569 1.00 75.06 962 ARG A C 1
ATOM 7452 O O . ARG A 1 962 ? -45.888 -41.865 34.294 1.00 75.06 962 ARG A O 1
ATOM 7459 N N . GLN A 1 963 ? -43.750 -41.231 34.038 1.00 73.38 963 GLN A N 1
ATOM 7460 C CA . GLN A 1 963 ? -43.464 -41.135 35.462 1.00 73.38 963 GLN A CA 1
ATOM 7461 C C . GLN A 1 963 ? -44.245 -39.980 36.105 1.00 73.38 963 GLN A C 1
ATOM 7463 O O . GLN A 1 963 ? -44.917 -40.185 37.108 1.00 73.38 963 GLN A O 1
ATOM 7468 N N . VAL A 1 964 ? -44.256 -38.812 35.464 1.00 79.81 964 VAL A N 1
ATOM 7469 C CA . VAL A 1 964 ? -45.007 -37.632 35.911 1.00 79.81 964 VAL A CA 1
ATOM 7470 C C . VAL A 1 964 ? -46.523 -37.868 35.834 1.00 79.81 964 VAL A C 1
ATOM 7472 O O . VAL A 1 964 ? -47.243 -37.498 36.759 1.00 79.81 964 VAL A O 1
ATOM 7475 N N . SER A 1 965 ? -47.022 -38.548 34.793 1.00 78.31 965 SER A N 1
ATOM 7476 C CA . SER A 1 965 ? -48.423 -39.005 34.713 1.00 78.31 965 SER A CA 1
ATOM 7477 C C . SER A 1 965 ? -48.798 -39.901 35.893 1.00 78.31 965 SER A C 1
ATOM 7479 O O . SER A 1 965 ? -49.835 -39.687 36.522 1.00 78.31 965 SER A O 1
ATOM 7481 N N . SER A 1 966 ? -47.931 -40.861 36.228 1.00 73.56 966 SER A N 1
ATOM 7482 C CA . SER A 1 966 ? -48.141 -41.787 37.342 1.00 73.56 966 SER A CA 1
ATOM 7483 C C . SER A 1 966 ? -48.110 -41.082 38.701 1.00 73.56 966 SER A C 1
ATOM 7485 O O . SER A 1 966 ? -48.922 -41.408 39.565 1.00 73.56 966 SER A O 1
ATOM 7487 N N . GLU A 1 967 ? -47.216 -40.112 38.901 1.00 76.56 967 GLU A N 1
ATOM 7488 C CA . GLU A 1 967 ? -47.103 -39.348 40.153 1.00 76.56 967 GLU A CA 1
ATOM 7489 C C . GLU A 1 967 ? -48.275 -38.373 40.355 1.00 76.56 967 GLU A C 1
ATOM 7491 O O . GLU A 1 967 ? -48.724 -38.165 41.481 1.00 76.56 967 GLU A O 1
ATOM 7496 N N . LEU A 1 968 ? -48.830 -37.825 39.270 1.00 81.56 968 LEU A N 1
ATOM 7497 C CA . LEU A 1 968 ? -49.987 -36.921 39.304 1.00 81.56 968 LEU A CA 1
ATOM 7498 C C . LEU A 1 968 ? -51.344 -37.645 39.242 1.00 81.56 968 LEU A C 1
ATOM 7500 O O . LEU A 1 968 ? -52.383 -36.980 39.238 1.00 81.56 968 LEU A O 1
ATOM 7504 N N . GLY A 1 969 ? -51.360 -38.981 39.179 1.00 69.06 969 GLY A N 1
ATOM 7505 C CA . GLY A 1 969 ? -52.587 -39.783 39.082 1.00 69.06 969 GLY A CA 1
ATOM 7506 C C . GLY A 1 969 ? -53.363 -39.568 37.777 1.00 69.06 969 GLY A C 1
ATOM 7507 O O . GLY A 1 969 ? -54.587 -39.696 37.753 1.00 69.06 969 GLY A O 1
ATOM 7508 N N . LYS A 1 970 ? -52.655 -39.192 36.708 1.00 67.31 970 LYS A N 1
ATOM 7509 C CA . LYS A 1 970 ? -53.177 -38.934 35.363 1.00 67.31 970 LYS A CA 1
ATOM 7510 C C . LYS A 1 970 ? -52.613 -39.985 34.405 1.00 67.31 970 LYS A C 1
ATOM 7512 O O . LYS A 1 970 ? -51.780 -39.648 33.570 1.00 67.31 970 LYS A O 1
ATOM 7517 N N . ASP A 1 971 ? -52.999 -41.246 34.579 1.00 57.28 971 ASP A N 1
ATOM 7518 C CA . ASP A 1 971 ? -52.601 -42.334 33.666 1.00 57.28 971 ASP A CA 1
ATOM 7519 C C . ASP A 1 971 ? -53.107 -42.132 32.228 1.00 57.28 971 ASP A C 1
ATOM 7521 O O . ASP A 1 971 ? -54.262 -41.665 32.058 1.00 57.28 971 ASP A O 1
#

InterPro domains:
  IPR004105 Histidine kinase CheA-like, homodimeric domain [PF02895] (809-868)
  IPR004105 Histidine kinase CheA-like, homodimeric domain [SM01231] (808-945)
  IPR008207 Signal transduction histidine kinase, phosphotransfer (Hpt) domain [PF01627] (39-130)
  IPR008207 Signal transduction histidine kinase, phosphotransfer (Hpt) domain [PF01627] (192-292)
  IPR008207 Signal transduction histidine kinase, phosphotransfer (Hpt) domain [PF01627] (486-586)
  IPR008207 Signal transduction histidine kinase, phosphotransfer (Hpt) domain [PF01627] (640-731)
  IPR008207 Signal transduction histidine kinase, phosphotransfer (Hpt) domain [PS50894] (33-137)
  IPR008207 Signal transduction histidine kinase, phosphotransfer (Hpt) domain [PS50894] (186-290)
  IPR008207 Signal transduction histidine kinase, phosphotransfer (Hpt) domain [PS50894] (480-584)
  IPR008207 Signal transduction histidine kinase, phosphotransfer (Hpt) domain [PS50894] (634-737)
  IPR008207 Signal transduction histidine kinase, phosphotransfer (Hpt) domain [SM00073] (37-134)
  IPR008207 Signal transduction histidine kinase, phosphotransfer (Hpt) domain [SM00073] (190-287)
  IPR008207 Signal transduction histidine kinase, phosphotransfer (Hpt) domain [SM00073] (483-581)
  IPR008207 Signal transduction histidine kinase, phosphotransfer (Hpt) domain [SM00073] (638-734)
  IPR008207 Signal transduction histidine kinase, phosphotransfer (Hpt) domain [cd00088] (37-130)
  IPR008207 Signal transduction histidine kinase, phosphotransfer (Hpt) domain [cd00088] (191-277)
  IPR008207 Signal transduction histidine kinase, phosphotransfer (Hpt) domain [cd00088] (484-581)
  IPR008207 Signal transduction histidine kinase, phosphotransfer (Hpt) domain [cd00088] (638-735)
  IPR036641 HPT domain superfamily [G3DSA:1.20.120.160] (36-164)
  IPR036641 HPT domain superfamily [G3DSA:1.20.120.160] (190-323)

pLDDT: mean 71.38, std 21.44, range [20.64, 93.38]

Organism: NCBI:txid1093978

Foldseek 3Di:
DDDDDDDDDDDDDDDDDDDDDDDDPDDDDPDPPPPLPVVLLVVLLVLLVVLLVQLVPLLVVCVVPVPPLVSLVSNLVSLVSQLVSCVVRVVNLSNLLSVLLSLLSVCCNVVVAPCDPVNSVLVVVNSVCSVVSSVCVNVVHDPPDVVSVVSSVCSNCSSVVHDDDDPDDDDDDDDDDDDDDDDDDDDCPLVNLLVVLLVLLVVLLVVLVVVLVVCVVVVDFAFQDPSNLVSLVVNLVSCVVSVQVQLNLLSVLLSVLSVVCNVVRNTCDPLNSVLSVVSSVQNVVLSVCSVPHSHDHGPCSVVSSVSSVVVSVVVVVVVVVPDDPDDDPQDPVLLVVLLVLLLVLLVVLLVLLVPDPLVPDLPSLVSNLVSLVVNLVSCVVSVVVQLNLLSVLVNLVSVCVSVVLADDDPVVSVLNNVSSVLSNVQSVCSVVVHNGDHPVVSSVVSVVRVVPRDDDDDDDDDDDDDDDDDDDDDDDDDDDDDQPPVLLVVLLVLLVVLLVLLVVLLVVCVVPVVPLVSLVSNLVSLVVNLVSCVSSVNVLLNVLSVLLSVLSVCSSVVVDDDDPLSSVLNVVSSVLSVVQSVCVVVVHDRDRPVVSSVVSVVVNPPDDDDDDDDDDDDDDDDPDPDDQPQQPDDDPQDLVLLVVLLVLLVVLLVLLVVLLVVCVVPQQDCVSLVSNLVSLVVNLVSCVVRVNVVLNVLSVVLSVLSVVSVVVNGDDPVSSVVSVVSSVVNVSSSVSSVVNSVVVPDDPDDDDDDDDDDDDDDDDDDDDPPPPDDDDDDDDDDDDDDDDDDDDDDDDDDDDDDDDD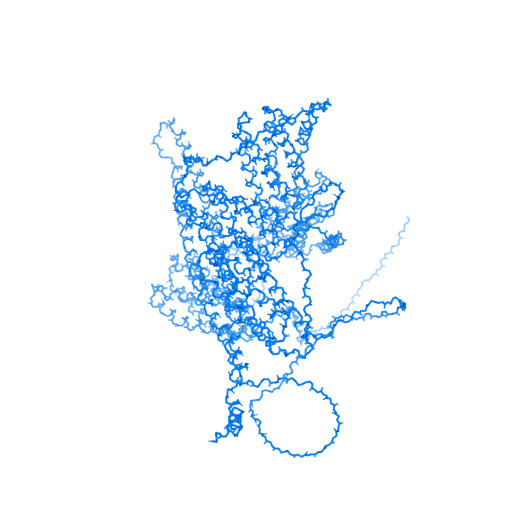DDDPDQDDDPVLVVVLVVLVVVLVVLVVVLVVLVVVLVVLVVVLVVLVVVLVVLVVVLVVLVVVVVVVVVVVVVDPDPDDDPVVVVSVVVNVVSVVVNVVSVVVNVVSVVVSVVSVVVSVVSVVVSVVSVVVSVVSVVVSVDDPCVVCVVVVVVVVVVVCVVVVND